Protein AF-A0A250IFT6-F1 (afdb_monomer_lite)

Sequence (1257 aa):
MPAPINGSGNAAAAAAAEAARRAAAEAARKAAEEAARKAAAEAAKRAAEAAQKAAAEAAQKAAEAAQKAAQQAQAAEQAKAAAKQSVDQAKAIDPKKDPAGAKQAMGEAQKATKEAATQKAAAEAAQKAAEQARTQAQQATKEAFKKTNEANAIAKAEGKPEPFPRNEVQQRTGYDPLRADDAKLGNSQAAPTKEMQAKLDADRDYARLAQKPETRQALDKLGVKDGSGLKTLGEQVARSAEGTGVDAATDKRLADAQKTVKPQALSDILQAAGKAAGDAGKPLADPKLADAIAAGKTPREANLAAKADALPPETKANLERVGVKPEEYAAAKPEAQRALDAAGKAAGEGKPADALNQLREAAAHGSRDLAEKGLQTLTEQQPPGLGRDLLSNPDVAKKALDDKGTSEALGKVLSGEPQAKMDGLKALTRDEGLRDTALKAAGKDPSIQQALQKVGLKGEDLEKLGKGAEGVLDAVTQLQPGGDAQKGLASLRDALQANPELAKGDVAKKLLDSAAKALPDMAKQLLSNPQVREQVLAGGAAALDAVGKLANGKALEGLSELAKNEKLRNAVAEVAGKAQDVKAALAKAGLEPKDLLSLKDALPSALDAARKLGEKDFPGALDSMREALQQGGALSEKMIGKFAEQLPESMGLGKSILKDPAVIQELINNDEAFASAKNLFTPGKELEGIGGLLGNESLRNSVLDVVGKDPGVQAKLESVGLTADDLKQAGDAAPHLFEAGRALLGDSPDIQKALDSLGQAADAAPELLAKLGGKIADKMPEPMKQKLAGLGITPEHLKEAGAALPHLVNAAQSFADGKPEEALASIGQALKGSPEIVSTMISKVGEKLPDGLLKDVLTDKDLVKELVTNEDLHGSIGQLLSGTPEGIKEGLRGISANEPAMTAVANSLWKNDGLRKQLEKVGFTSAQDLADAGGALDDVMTLKDALTANPPDVKAAIDAGLNVINDLPDGLKNKIGDKLTEKLKLPPGLSDMVLHGADALKDPEVREHLGAAVDAFSKGNVQDFISELGATGEKLATDHPELATGFLDMMGKLPGSVGRFFSDPELNKGLVESGAISEVFQATQKLASGDIMGALGDLMQGAGKVMGYGENFKIEGPVFGHPSVTLPFGAEGMEMMGRMATQFVEALPESVKTKLQTQIAETVARAGGSAIPGGSIISAIGDGVDLVQELSKDDKDWVSIGLKGAEVALDLAGTIPALGSITGPLRGIVGTIDAIHEIGSMVSDVQSFGNEFAFGT

Organism: NCBI:txid1294270

Foldseek 3Di:
DDDDDDDDPPVVVVVVVVVVVVVVVVVVVVVVVVVVLVVVLVVLVVQLVVLLVQLLVLVVQLVVLVVVLVVLVVVLVVLVVVLVVLVVVLVVDDCVVPVPVNVVSVVVSVVSVVVSVVSVVVSVVSVVVSVVSVVSSVVSVVSSVVSLVVSQVSCVVVVHHRPCPPVVSCVPNVDDPVDPDDADDDDDDDDDDPLSVLQVLLQVLVVVQCPDPQLVVLCVLLVNDGSVSLLVLLLQLLCQQVVVDHPVVNQVSLQVSLVPGQLVSQLSSQCSSLSSNPPSNVLSVPSQLSSVSSNRDRSNQSSLVVQLVPDDPLQCQLLVLQVHRSSLLSPADPQLNVLSSQLSVCSVVLQLLSNLVSLLSSVVRVNVVSSLSSLVSSLVPADPALLNQQCVDPVLVVCSSVDPLSSNLSSLCRVPDLVSVLSSLLSQCCDLVRNLSSLLRLLPGPSSQVLQVQLPHHSVVSNVQRQLNNLLSQLSVQLHVVHPLLSSLLSLLVSCVRPVCCLVDVSSLSSLVSSLVVADDLLVQLVVDSQSSNLLSVVGSQSSVLSSCCSVVVLLSSLLSQLCRLSSQVSSLQSLQVDPVSQVLLVLQLHHSVQSVQLRNLNSLSSQLSVCLVVVVLLSSLVSLLVSLVSPGPCNCSRLCSSLVSDDCVLPLLSQQSNDPQLSVVCSVDPQLVVLSSLSVPPPSVLVSLLSQCQDLSRVVVSLVSLLVDPVSQVQQVVQPHHSVNLVVLRNLNSLCSQLSVQCGDPDRNLLSNVVSLLVSCVRCVVVSVSNLVSSVVSPDPVLQVLLVLLVHDPVNCVQCRNLNSLSSQLSVCLVVLNLLSNLLSLLVCLVPDLPSSLSNLCSSLVSDDPDLLSLQSPPSVNSCVQSVDPQLSCLSNLCSNSDLVSVLSSQLSLLVPLVSLLVSLVSQCVPPVSVVLLVLQQDNDSVSCNQCRSLNSLSVQLSCQLPDVVRVQLSNLVSLLVSLVPGDPVRNVRRLVSNCVRLVDDPLLSCCSNVVSVLCVDVLLSNLSSQLSNCVSVLNLLSNLVSLLSNLLCCLVPPLVVSLVSLCSLLSADFLSVLLSVDSLLSNLLSVLVLSNLQSQLVNCVLQVVNVSSVQSLLVSLVSLQQPDAWDKDADCDPNDRIDTDSGDPRSLVSSLSNVVSNLVLADPVVSVLLVVQLVVVVVVVVVPPDPDDDPPPLSVLVVVLVVLVPDPDHPSVVNLVSVLVNLCSCCVPDVVSVVSNPSSSSVVSNVVSVVVCSVPCPDSSVRSSCRRRVD

Radius of gyration: 51.67 Å; chains: 1; bounding box: 113×123×149 Å

Structure (mmCIF, N/CA/C/O backbone):
data_AF-A0A250IFT6-F1
#
_entry.id   AF-A0A250IFT6-F1
#
loop_
_atom_site.group_PDB
_atom_site.id
_atom_site.type_symbol
_atom_site.label_atom_id
_atom_site.label_alt_id
_atom_site.label_comp_id
_atom_site.label_asym_id
_atom_site.label_entity_id
_atom_site.label_seq_id
_atom_site.pdbx_PDB_ins_code
_atom_site.Cartn_x
_atom_site.Cartn_y
_atom_site.Cartn_z
_atom_site.occupancy
_atom_site.B_iso_or_equiv
_atom_site.auth_seq_id
_atom_site.auth_comp_id
_atom_site.auth_asym_id
_atom_site.auth_atom_id
_atom_site.pdbx_PDB_model_num
ATOM 1 N N . MET A 1 1 ? -57.127 -60.708 -100.854 1.00 28.03 1 MET A N 1
ATOM 2 C CA . MET A 1 1 ? -56.833 -61.347 -99.551 1.00 28.03 1 MET A CA 1
ATOM 3 C C . MET A 1 1 ? -55.890 -60.424 -98.766 1.00 28.03 1 MET A C 1
ATOM 5 O O . MET A 1 1 ? -55.160 -59.696 -99.425 1.00 28.03 1 MET A O 1
ATOM 9 N N . PRO A 1 2 ? -56.028 -60.356 -97.426 1.00 56.06 2 PRO A N 1
ATOM 10 C CA . PRO A 1 2 ? -55.759 -59.199 -96.533 1.00 56.06 2 PRO A CA 1
ATOM 11 C C . PRO A 1 2 ? -54.258 -59.097 -96.145 1.00 56.06 2 PRO A C 1
ATOM 13 O O . PRO A 1 2 ? -53.513 -59.985 -96.537 1.00 56.06 2 PRO A O 1
ATOM 16 N N . ALA A 1 3 ? -53.669 -58.106 -95.453 1.00 39.00 3 ALA A N 1
ATOM 17 C CA . ALA A 1 3 ? -54.005 -57.240 -94.301 1.00 39.00 3 ALA A CA 1
ATOM 18 C C . ALA A 1 3 ? -52.865 -56.162 -94.151 1.00 39.00 3 ALA A C 1
ATOM 20 O O . ALA A 1 3 ? -52.003 -56.116 -95.026 1.00 39.00 3 ALA A O 1
ATOM 21 N N . PRO A 1 4 ? -52.656 -55.458 -93.014 1.00 48.94 4 PRO A N 1
ATOM 22 C CA . PRO A 1 4 ? -53.490 -54.492 -92.294 1.00 48.94 4 PRO A CA 1
ATOM 23 C C . PRO A 1 4 ? -52.790 -53.118 -92.062 1.00 48.94 4 PRO A C 1
ATOM 25 O O . PRO A 1 4 ? -51.637 -52.884 -92.411 1.00 48.94 4 PRO A O 1
ATOM 28 N N . ILE A 1 5 ? -53.554 -52.219 -91.442 1.00 54.72 5 ILE A N 1
ATOM 29 C CA . ILE A 1 5 ? -53.292 -50.837 -91.004 1.00 54.72 5 ILE A CA 1
ATOM 30 C C . ILE A 1 5 ? -52.165 -50.727 -89.953 1.00 54.72 5 ILE A C 1
ATOM 32 O O . ILE A 1 5 ? -52.093 -51.571 -89.068 1.00 54.72 5 ILE A O 1
ATOM 36 N N . ASN A 1 6 ? -51.364 -49.648 -90.012 1.00 37.00 6 ASN A N 1
ATOM 37 C CA . ASN A 1 6 ? -50.815 -48.850 -88.887 1.00 37.00 6 ASN A CA 1
ATOM 38 C C . ASN A 1 6 ? -50.052 -47.647 -89.499 1.00 37.00 6 ASN A C 1
ATOM 40 O O . ASN A 1 6 ? -49.316 -47.817 -90.459 1.00 37.00 6 ASN A O 1
ATOM 44 N N . GLY A 1 7 ? -50.213 -46.381 -89.110 1.00 47.75 7 GLY A N 1
ATOM 45 C CA . GLY A 1 7 ? -50.362 -45.859 -87.754 1.00 47.75 7 GLY A CA 1
ATOM 46 C C . GLY A 1 7 ? -49.037 -45.255 -87.258 1.00 47.75 7 GLY A C 1
ATOM 47 O O . GLY A 1 7 ? -48.550 -45.682 -86.224 1.00 47.75 7 GLY A O 1
ATOM 48 N N . SER A 1 8 ? -48.406 -44.326 -87.997 1.00 41.84 8 SER A N 1
ATOM 49 C CA . SER A 1 8 ? -47.217 -43.582 -87.502 1.00 41.84 8 SER A CA 1
ATOM 50 C C . SER A 1 8 ? -46.852 -42.281 -88.252 1.00 41.84 8 SER A C 1
ATOM 52 O O . SER A 1 8 ? -45.997 -41.529 -87.786 1.00 41.84 8 SER A O 1
ATOM 54 N N . GLY A 1 9 ? -47.501 -41.952 -89.379 1.00 44.03 9 GLY A N 1
ATOM 55 C CA . GLY A 1 9 ? -47.058 -40.857 -90.262 1.00 44.03 9 GLY A CA 1
ATOM 56 C C . GLY A 1 9 ? -47.195 -39.425 -89.717 1.00 44.03 9 GLY A C 1
ATOM 57 O O . GLY A 1 9 ? -46.437 -38.551 -90.129 1.00 44.03 9 GLY A O 1
ATOM 58 N N . ASN A 1 10 ? -48.106 -39.166 -88.770 1.00 51.88 10 ASN A N 1
ATOM 59 C CA . ASN A 1 10 ? -48.382 -37.793 -88.311 1.00 51.88 10 ASN A CA 1
ATOM 60 C C . ASN A 1 10 ? -47.516 -37.310 -87.133 1.00 51.88 10 ASN A C 1
ATOM 62 O O . ASN A 1 10 ? -47.386 -36.103 -86.954 1.00 51.88 10 ASN A O 1
ATOM 66 N N . ALA A 1 11 ? -46.880 -38.201 -86.364 1.00 50.22 11 ALA A N 1
ATOM 67 C CA . ALA A 1 11 ? -45.990 -37.792 -85.268 1.00 50.22 11 ALA A CA 1
ATOM 68 C C . ALA A 1 11 ? -44.580 -37.425 -85.772 1.00 50.22 11 ALA A C 1
ATOM 70 O O . ALA A 1 11 ? -43.989 -36.450 -85.312 1.00 50.22 11 ALA A O 1
ATOM 71 N N . ALA A 1 12 ? -44.067 -38.150 -86.775 1.00 52.34 12 ALA A N 1
ATOM 72 C CA . ALA A 1 12 ? -42.751 -37.885 -87.360 1.00 52.34 12 ALA A CA 1
ATOM 73 C C . ALA A 1 12 ? -42.723 -36.585 -88.186 1.00 52.34 12 ALA A C 1
ATOM 75 O O . ALA A 1 12 ? -41.758 -35.828 -88.108 1.00 52.34 12 ALA A O 1
ATOM 76 N N . ALA A 1 13 ? -43.797 -36.283 -88.926 1.00 54.62 13 ALA A N 1
ATOM 77 C CA . ALA A 1 13 ? -43.908 -35.041 -89.693 1.00 54.62 13 ALA A CA 1
ATOM 78 C C . ALA A 1 13 ? -44.043 -33.801 -88.787 1.00 54.62 13 ALA A C 1
ATOM 80 O O . ALA A 1 13 ? -43.437 -32.767 -89.070 1.00 54.62 13 ALA A O 1
ATOM 81 N N . ALA A 1 14 ? -44.771 -33.910 -87.667 1.00 53.94 14 ALA A N 1
ATOM 82 C CA . ALA A 1 14 ? -44.881 -32.839 -86.677 1.00 53.94 14 ALA A CA 1
ATOM 83 C C . ALA A 1 14 ? -43.554 -32.602 -85.929 1.00 53.94 14 ALA A C 1
ATOM 85 O O . ALA A 1 14 ? -43.125 -31.456 -85.805 1.00 53.94 14 ALA A O 1
ATOM 86 N N . ALA A 1 15 ? -42.852 -33.669 -85.526 1.00 55.81 15 ALA A N 1
ATOM 87 C CA . ALA A 1 15 ? -41.541 -33.569 -84.880 1.00 55.81 15 ALA A CA 1
ATOM 88 C C . ALA A 1 15 ? -40.458 -33.000 -85.819 1.00 55.81 15 ALA A C 1
ATOM 90 O O . ALA A 1 15 ? -39.642 -32.184 -85.395 1.00 55.81 15 ALA A O 1
ATOM 91 N N . ALA A 1 16 ? -40.477 -33.361 -87.108 1.00 58.22 16 ALA A N 1
ATOM 92 C CA . ALA A 1 16 ? -39.565 -32.802 -88.107 1.00 58.22 16 ALA A CA 1
ATOM 93 C C . ALA A 1 16 ? -39.849 -31.315 -88.393 1.00 58.22 16 ALA A C 1
ATOM 95 O O . ALA A 1 16 ? -38.915 -30.524 -88.528 1.00 58.22 16 ALA A O 1
ATOM 96 N N . ALA A 1 17 ? -41.122 -30.909 -88.434 1.00 61.62 17 ALA A N 1
ATOM 97 C CA . ALA A 1 17 ? -41.505 -29.508 -88.606 1.00 61.62 17 ALA A CA 1
ATOM 98 C C . ALA A 1 17 ? -41.154 -28.648 -87.377 1.00 61.62 17 ALA A C 1
ATOM 100 O O . ALA A 1 17 ? -40.733 -27.499 -87.529 1.00 61.62 17 ALA A O 1
ATOM 101 N N . GLU A 1 18 ? -41.275 -29.192 -86.163 1.00 57.34 18 GLU A N 1
ATOM 102 C CA . GLU A 1 18 ? -40.871 -28.506 -84.932 1.00 57.34 18 GLU A CA 1
ATOM 103 C C . GLU A 1 18 ? -39.342 -28.422 -84.795 1.00 57.34 18 GLU A C 1
ATOM 105 O O . GLU A 1 18 ? -38.821 -27.365 -84.438 1.00 57.34 18 GLU A O 1
ATOM 110 N N . ALA A 1 19 ? -38.608 -29.472 -85.179 1.00 60.50 19 ALA A N 1
ATOM 111 C CA . ALA A 1 19 ? -37.147 -29.447 -85.255 1.00 60.50 19 ALA A CA 1
ATOM 112 C C . ALA A 1 19 ? -36.643 -28.428 -86.292 1.00 60.50 19 ALA A C 1
ATOM 114 O O . ALA A 1 19 ? -35.719 -27.669 -86.004 1.00 60.50 19 ALA A O 1
ATOM 115 N N . ALA A 1 20 ? -37.291 -28.331 -87.458 1.00 65.94 20 ALA A N 1
ATOM 116 C CA . ALA A 1 20 ? -36.965 -27.329 -88.473 1.00 65.94 20 ALA A CA 1
ATOM 117 C C . ALA A 1 20 ? -37.281 -25.896 -88.006 1.00 65.94 20 ALA A C 1
ATOM 119 O O . ALA A 1 20 ? -36.499 -24.981 -88.262 1.00 65.94 20 ALA A O 1
ATOM 120 N N . ARG A 1 21 ? -38.383 -25.686 -87.268 1.00 64.75 21 ARG A N 1
ATOM 121 C CA . ARG A 1 21 ? -38.706 -24.381 -86.662 1.00 64.75 21 ARG A CA 1
ATOM 122 C C . ARG A 1 21 ? -37.741 -24.001 -85.543 1.00 64.75 21 ARG A C 1
ATOM 124 O O . ARG A 1 21 ? -37.350 -22.840 -85.479 1.00 64.75 21 ARG A O 1
ATOM 131 N N . ARG A 1 22 ? -37.318 -24.950 -84.700 1.00 62.34 22 ARG A N 1
ATOM 132 C CA . ARG A 1 22 ? -36.288 -24.715 -83.674 1.00 62.34 22 ARG A CA 1
ATOM 133 C C . ARG A 1 22 ? -34.934 -24.413 -84.310 1.00 62.34 22 ARG A C 1
ATOM 135 O O . ARG A 1 22 ? -34.314 -23.438 -83.913 1.00 62.34 22 ARG A O 1
ATOM 142 N N . ALA A 1 23 ? -34.538 -25.140 -85.354 1.00 64.94 23 ALA A N 1
ATOM 143 C CA . ALA A 1 23 ? -33.307 -24.864 -86.096 1.00 64.94 23 ALA A CA 1
ATOM 144 C C . ALA A 1 23 ? -33.337 -23.491 -86.793 1.00 64.94 23 ALA A C 1
ATOM 146 O O . ALA A 1 23 ? -32.352 -22.759 -86.752 1.00 64.94 23 ALA A O 1
ATOM 147 N N . ALA A 1 24 ? -34.474 -23.096 -87.378 1.00 63.91 24 ALA A N 1
ATOM 148 C CA . ALA A 1 24 ? -34.639 -21.779 -87.993 1.00 63.91 24 ALA A CA 1
ATOM 149 C C . ALA A 1 24 ? -34.666 -20.641 -86.955 1.00 63.91 24 ALA A C 1
ATOM 151 O O . ALA A 1 24 ? -34.061 -19.594 -87.179 1.00 63.91 24 ALA A O 1
ATOM 152 N N . ALA A 1 25 ? -35.315 -20.845 -85.803 1.00 60.88 25 ALA A N 1
ATOM 153 C CA . ALA A 1 25 ? -35.317 -19.885 -84.700 1.00 60.88 25 ALA A CA 1
ATOM 154 C C . ALA A 1 25 ? -33.927 -19.748 -84.058 1.00 60.88 25 ALA A C 1
ATOM 156 O O . ALA A 1 25 ? -33.511 -18.644 -83.719 1.00 60.88 25 ALA A O 1
ATOM 157 N N . GLU A 1 26 ? -33.177 -20.844 -83.940 1.00 62.91 26 GLU A N 1
ATOM 158 C CA . GLU A 1 26 ? -31.809 -20.838 -83.424 1.00 62.91 26 GLU A CA 1
ATOM 159 C C . GLU A 1 26 ? -30.833 -20.194 -84.421 1.00 62.91 26 GLU A C 1
ATOM 161 O O . GLU A 1 26 ? -29.962 -19.428 -84.014 1.00 62.91 26 GLU A O 1
ATOM 166 N N . ALA A 1 27 ? -31.021 -20.410 -85.727 1.00 66.88 27 ALA A N 1
ATOM 167 C CA . ALA A 1 27 ? -30.265 -19.722 -86.773 1.00 66.88 27 ALA A CA 1
ATOM 168 C C . ALA A 1 27 ? -30.560 -18.211 -86.800 1.00 66.88 27 ALA A C 1
ATOM 170 O O . ALA A 1 27 ? -29.633 -17.408 -86.892 1.00 66.88 27 ALA A O 1
ATOM 171 N N . ALA A 1 28 ? -31.826 -17.807 -86.646 1.00 64.75 28 ALA A N 1
ATOM 172 C CA . ALA A 1 28 ? -32.208 -16.398 -86.550 1.00 64.75 28 ALA A CA 1
ATOM 173 C C . ALA A 1 28 ? -31.664 -15.738 -85.270 1.00 64.75 28 ALA A C 1
ATOM 175 O O . ALA A 1 28 ? -31.202 -14.599 -85.310 1.00 64.75 28 ALA A O 1
ATOM 176 N N . ARG A 1 29 ? -31.654 -16.464 -84.145 1.00 65.19 29 ARG A N 1
ATOM 177 C CA . ARG A 1 29 ? -31.088 -15.991 -82.875 1.00 65.19 29 ARG A CA 1
ATOM 178 C C . ARG A 1 29 ? -29.567 -15.852 -82.950 1.00 65.19 29 ARG A C 1
ATOM 180 O O . ARG A 1 29 ? -29.054 -14.827 -82.520 1.00 65.19 29 ARG A O 1
ATOM 187 N N . LYS A 1 30 ? -28.868 -16.805 -83.581 1.00 67.88 30 LYS A N 1
ATOM 188 C CA . LYS A 1 30 ? -27.420 -16.720 -83.847 1.00 67.88 30 LYS A CA 1
ATOM 189 C C . LYS A 1 30 ? -27.074 -15.566 -84.789 1.00 67.88 30 LYS A C 1
ATOM 191 O O . LYS A 1 30 ? -26.123 -14.843 -84.519 1.00 67.88 30 LYS A O 1
ATOM 196 N N . ALA A 1 31 ? -27.870 -15.331 -85.833 1.00 66.88 31 ALA A N 1
ATOM 197 C CA . ALA A 1 31 ? -27.674 -14.196 -86.737 1.00 66.88 31 ALA A CA 1
ATOM 198 C C . ALA A 1 31 ? -27.920 -12.838 -86.044 1.00 66.88 31 ALA A C 1
ATOM 200 O O . ALA A 1 31 ? -27.175 -11.885 -86.272 1.00 66.88 31 ALA A O 1
ATOM 201 N N . ALA A 1 32 ? -28.925 -12.750 -85.164 1.00 61.22 32 ALA A N 1
ATOM 202 C CA . ALA A 1 32 ? -29.188 -11.554 -84.362 1.00 61.22 32 ALA A CA 1
ATOM 203 C C . ALA A 1 32 ? -28.097 -11.309 -83.302 1.00 61.22 32 ALA A C 1
ATOM 205 O O . ALA A 1 32 ? -27.674 -10.169 -83.113 1.00 61.22 32 ALA A O 1
ATOM 206 N N . GLU A 1 33 ? -27.590 -12.365 -82.657 1.00 63.22 33 GLU A N 1
ATOM 207 C CA . GLU A 1 33 ? -26.435 -12.284 -81.754 1.00 63.22 33 GLU A CA 1
ATOM 208 C C . GLU A 1 33 ? -25.168 -11.841 -82.487 1.00 63.22 33 GLU A C 1
ATOM 210 O O . GLU A 1 33 ? -24.428 -11.004 -81.977 1.00 63.22 33 GLU A O 1
ATOM 215 N N . GLU A 1 34 ? -24.919 -12.353 -83.693 1.00 69.38 34 GLU A N 1
ATOM 216 C CA . GLU A 1 34 ? -23.748 -11.970 -84.482 1.00 69.38 34 GLU A CA 1
ATOM 217 C C . GLU A 1 34 ? -23.828 -10.504 -84.942 1.00 69.38 34 GLU A C 1
ATOM 219 O O . GLU A 1 34 ? -22.827 -9.785 -84.911 1.00 69.38 34 GLU A O 1
ATOM 224 N N . ALA A 1 35 ? -25.022 -10.024 -85.309 1.00 69.75 35 ALA A N 1
ATOM 225 C CA . ALA A 1 35 ? -25.250 -8.619 -85.641 1.00 69.75 35 ALA A CA 1
ATOM 226 C C . ALA A 1 35 ? -25.079 -7.695 -84.419 1.00 69.75 35 ALA A C 1
ATOM 228 O O . ALA A 1 35 ? -24.438 -6.647 -84.528 1.00 69.75 35 ALA A O 1
ATOM 229 N N . ALA A 1 36 ? -25.583 -8.097 -83.246 1.00 62.56 36 ALA A N 1
ATOM 230 C CA . ALA A 1 36 ? -25.421 -7.348 -81.999 1.00 62.56 36 ALA A CA 1
ATOM 231 C C . ALA A 1 36 ? -23.955 -7.305 -81.529 1.00 62.56 36 ALA A C 1
ATOM 233 O O . ALA A 1 36 ? -23.480 -6.253 -81.098 1.00 62.56 36 ALA A O 1
ATOM 234 N N . ARG A 1 37 ? -23.212 -8.411 -81.677 1.00 66.06 37 ARG A N 1
ATOM 235 C CA . ARG A 1 37 ? -21.774 -8.477 -81.359 1.00 66.06 37 ARG A CA 1
ATOM 236 C C . ARG A 1 37 ? -20.945 -7.558 -82.257 1.00 66.06 37 ARG A C 1
ATOM 238 O O . ARG A 1 37 ? -20.172 -6.754 -81.741 1.00 66.06 37 ARG A O 1
ATOM 245 N N . LYS A 1 38 ? -21.200 -7.556 -83.573 1.00 72.62 38 LYS A N 1
ATOM 246 C CA . LYS A 1 38 ? -20.514 -6.649 -84.515 1.00 72.62 38 LYS A CA 1
ATOM 247 C C . LYS A 1 38 ? -20.790 -5.171 -84.213 1.00 72.62 38 LYS A C 1
ATOM 249 O O . LYS A 1 38 ? -19.865 -4.362 -84.268 1.00 72.62 38 LYS A O 1
ATOM 254 N N . ALA A 1 39 ? -22.026 -4.818 -83.850 1.00 71.88 39 ALA A N 1
ATOM 255 C CA . ALA A 1 39 ? -22.374 -3.451 -83.455 1.00 71.88 39 ALA A CA 1
ATOM 256 C C . ALA A 1 39 ? -21.681 -3.026 -82.144 1.00 71.88 39 ALA A C 1
ATOM 258 O O . ALA A 1 39 ? -21.198 -1.897 -82.039 1.00 71.88 39 ALA A O 1
ATOM 259 N N . ALA A 1 40 ? -21.568 -3.936 -81.171 1.00 65.81 40 ALA A N 1
ATOM 260 C CA . ALA A 1 40 ? -20.858 -3.692 -79.916 1.00 65.81 40 ALA A CA 1
ATOM 261 C C . ALA A 1 40 ? -19.343 -3.502 -80.124 1.00 65.81 40 ALA A C 1
ATOM 263 O O . ALA A 1 40 ? -18.750 -2.603 -79.525 1.00 65.81 40 ALA A O 1
ATOM 264 N N . ALA A 1 41 ? -18.725 -4.282 -81.017 1.00 71.00 41 ALA A N 1
ATOM 265 C CA . ALA A 1 41 ? -17.311 -4.144 -81.360 1.00 71.00 41 ALA A CA 1
ATOM 266 C C . ALA A 1 41 ? -16.994 -2.790 -82.024 1.00 71.00 41 ALA A C 1
ATOM 268 O O . ALA A 1 41 ? -16.004 -2.140 -81.679 1.00 71.00 41 ALA A O 1
ATOM 269 N N . GLU A 1 42 ? -17.847 -2.318 -82.938 1.00 77.50 42 GLU A N 1
ATOM 270 C CA . GLU A 1 42 ? -17.654 -1.014 -83.583 1.00 77.50 42 GLU A CA 1
ATOM 271 C C . GLU A 1 42 ? -17.889 0.158 -82.612 1.00 77.50 42 GLU A C 1
ATOM 273 O O . GLU A 1 42 ? -17.142 1.142 -82.627 1.00 77.50 42 GLU A O 1
ATOM 278 N N . ALA A 1 43 ? -18.871 0.039 -81.713 1.00 73.31 43 ALA A N 1
ATOM 279 C CA . ALA A 1 43 ? -19.118 1.026 -80.664 1.00 73.31 43 ALA A CA 1
ATOM 280 C C . ALA A 1 43 ? -17.943 1.126 -79.674 1.00 73.31 43 ALA A C 1
ATOM 282 O O . ALA A 1 43 ? -17.499 2.234 -79.361 1.00 73.31 43 ALA A O 1
ATOM 283 N N . ALA A 1 44 ? -17.384 -0.012 -79.244 1.00 72.62 44 ALA A N 1
ATOM 284 C CA . ALA A 1 44 ? -16.209 -0.056 -78.374 1.00 72.62 44 ALA A CA 1
ATOM 285 C C . ALA A 1 44 ? -14.981 0.588 -79.039 1.00 72.62 44 ALA A C 1
ATOM 287 O O . ALA A 1 44 ? -14.255 1.352 -78.400 1.00 72.62 44 ALA A O 1
ATOM 288 N N . LYS A 1 45 ? -14.791 0.367 -80.347 1.00 79.56 45 LYS A N 1
ATOM 289 C CA . LYS A 1 45 ? -13.714 1.005 -81.115 1.00 79.56 45 LYS A CA 1
ATOM 290 C C . LYS A 1 45 ? -13.847 2.533 -81.150 1.00 79.56 45 LYS A C 1
ATOM 292 O O . LYS A 1 45 ? -12.879 3.235 -80.861 1.00 79.56 45 LYS A O 1
ATOM 297 N N . ARG A 1 46 ? -15.039 3.063 -81.450 1.00 79.69 46 ARG A N 1
ATOM 298 C CA . ARG A 1 46 ? -15.277 4.522 -81.470 1.00 79.69 46 ARG A CA 1
ATOM 299 C C . ARG A 1 46 ? -15.130 5.151 -80.082 1.00 79.69 46 ARG A C 1
ATOM 301 O O . ARG A 1 46 ? -14.613 6.260 -79.962 1.00 79.69 46 ARG A O 1
ATOM 308 N N . ALA A 1 47 ? -15.542 4.439 -79.033 1.00 71.69 47 ALA A N 1
ATOM 309 C CA . ALA A 1 47 ? -15.373 4.883 -77.652 1.00 71.69 47 ALA A CA 1
ATOM 310 C C . ALA A 1 47 ? -13.891 4.951 -77.237 1.00 71.69 47 ALA A C 1
ATOM 312 O O . ALA A 1 47 ? -13.496 5.883 -76.534 1.00 71.69 47 ALA A O 1
ATOM 313 N N . ALA A 1 48 ? -13.066 4.009 -77.703 1.00 72.69 48 ALA A N 1
ATOM 314 C CA . ALA A 1 48 ? -11.622 4.018 -77.485 1.00 72.69 48 ALA A CA 1
ATOM 315 C C . ALA A 1 48 ? -10.926 5.191 -78.206 1.00 72.69 48 ALA A C 1
ATOM 317 O O . ALA A 1 48 ? -10.124 5.892 -77.591 1.00 72.69 48 ALA A O 1
ATOM 318 N N . GLU A 1 49 ? -11.275 5.466 -79.468 1.00 78.94 49 GLU A N 1
ATOM 319 C CA . GLU A 1 49 ? -10.738 6.610 -80.231 1.00 78.94 49 GLU A CA 1
ATOM 320 C C . GLU A 1 49 ? -11.109 7.960 -79.598 1.00 78.94 49 GLU A C 1
ATOM 322 O O . GLU A 1 49 ? -10.259 8.844 -79.464 1.00 78.94 49 GLU A O 1
ATOM 327 N N . ALA A 1 50 ? -12.359 8.116 -79.152 1.00 76.44 50 ALA A N 1
ATOM 328 C CA . ALA A 1 50 ? -12.805 9.326 -78.464 1.00 76.44 50 ALA A CA 1
ATOM 329 C C . ALA A 1 50 ? -12.055 9.546 -77.138 1.00 76.44 50 ALA A C 1
ATOM 331 O O . ALA A 1 50 ? -11.646 10.669 -76.838 1.00 76.44 50 ALA A O 1
ATOM 332 N N . ALA A 1 51 ? -11.821 8.476 -76.373 1.00 71.38 51 ALA A N 1
ATOM 333 C CA . ALA A 1 51 ? -11.082 8.546 -75.117 1.00 71.38 51 ALA A CA 1
ATOM 334 C C . ALA A 1 51 ? -9.590 8.857 -75.327 1.00 71.38 51 ALA A C 1
ATOM 336 O O . ALA A 1 51 ? -9.032 9.668 -74.591 1.00 71.38 51 ALA A O 1
ATOM 337 N N . GLN A 1 52 ? -8.953 8.303 -76.367 1.00 71.81 52 GLN A N 1
ATOM 338 C CA . GLN A 1 52 ? -7.578 8.670 -76.735 1.00 71.81 52 GLN A CA 1
ATOM 339 C C . GLN A 1 52 ? -7.455 10.153 -77.112 1.00 71.81 52 GLN A C 1
ATOM 341 O O . GLN A 1 52 ? -6.507 10.816 -76.691 1.00 71.81 52 GLN A O 1
ATOM 346 N N . LYS A 1 53 ? -8.425 10.696 -77.860 1.00 79.62 53 LYS A N 1
ATOM 347 C CA . LYS A 1 53 ? -8.444 12.122 -78.214 1.00 79.62 53 LYS A CA 1
ATOM 348 C C . LYS A 1 53 ? -8.599 13.014 -76.976 1.00 79.62 53 LYS A C 1
ATOM 350 O O . LYS A 1 53 ? -7.859 13.984 -76.833 1.00 79.62 53 LYS A O 1
ATOM 355 N N . ALA A 1 54 ? -9.497 12.654 -76.059 1.00 71.56 54 ALA A N 1
ATOM 356 C CA . ALA A 1 54 ? -9.683 13.377 -74.801 1.00 71.56 54 ALA A CA 1
ATOM 357 C C . ALA A 1 54 ? -8.426 13.341 -73.910 1.00 71.56 54 ALA A C 1
ATOM 359 O O . ALA A 1 54 ? -8.061 14.357 -73.319 1.00 71.56 54 ALA A O 1
ATOM 360 N N . ALA A 1 55 ? -7.725 12.203 -73.858 1.00 69.50 55 ALA A N 1
ATOM 361 C CA . ALA A 1 55 ? -6.463 12.074 -73.131 1.00 69.50 55 ALA A CA 1
ATOM 362 C C . ALA A 1 55 ? -5.357 12.970 -73.712 1.00 69.50 55 ALA A C 1
ATOM 364 O O . ALA A 1 55 ? -4.653 13.639 -72.957 1.00 69.50 55 ALA A O 1
ATOM 365 N N . ALA A 1 56 ? -5.240 13.041 -75.042 1.00 70.69 56 ALA A N 1
ATOM 366 C CA . ALA A 1 56 ? -4.272 13.911 -75.709 1.00 70.69 56 ALA A CA 1
ATOM 367 C C . ALA A 1 56 ? -4.554 15.405 -75.450 1.00 70.69 56 ALA A C 1
ATOM 369 O O . ALA A 1 56 ? -3.638 16.160 -75.123 1.00 70.69 56 ALA A O 1
ATOM 370 N N . GLU A 1 57 ? -5.820 15.828 -75.522 1.00 76.00 57 GLU A N 1
ATOM 371 C CA . GLU A 1 57 ? -6.221 17.210 -75.218 1.00 76.00 57 GLU A CA 1
ATOM 372 C C . GLU A 1 57 ? -5.986 17.571 -73.739 1.00 76.00 57 GLU A C 1
ATOM 374 O O . GLU A 1 57 ? -5.537 18.678 -73.428 1.00 76.00 57 GLU A O 1
ATOM 379 N N . ALA A 1 58 ? -6.239 16.639 -72.813 1.00 68.62 58 ALA A N 1
ATOM 380 C CA . ALA A 1 58 ? -5.968 16.834 -71.390 1.00 68.62 58 ALA A CA 1
ATOM 381 C C . ALA A 1 58 ? -4.459 16.927 -71.097 1.00 68.62 58 ALA A C 1
ATOM 383 O O . ALA A 1 58 ? -4.034 17.787 -70.323 1.00 68.62 58 ALA A O 1
ATOM 384 N N . ALA A 1 59 ? -3.637 16.107 -71.758 1.00 66.62 59 ALA A N 1
ATOM 385 C CA . ALA A 1 59 ? -2.181 16.165 -71.644 1.00 66.62 59 ALA A CA 1
ATOM 386 C C . ALA A 1 59 ? -1.609 17.492 -72.172 1.00 66.62 59 ALA A C 1
ATOM 388 O O . ALA A 1 59 ? -0.735 18.081 -71.534 1.00 66.62 59 ALA A O 1
ATOM 389 N N . GLN A 1 60 ? -2.143 18.011 -73.284 1.00 75.94 60 GLN A N 1
ATOM 390 C CA . GLN A 1 60 ? -1.736 19.313 -73.816 1.00 75.94 60 GLN A CA 1
ATOM 391 C C . GLN A 1 60 ? -2.065 20.453 -72.837 1.00 75.94 60 GLN A C 1
ATOM 393 O O . GLN A 1 60 ? -1.202 21.282 -72.544 1.00 75.94 60 GLN A O 1
ATOM 398 N N . LYS A 1 61 ? -3.269 20.453 -72.249 1.00 74.25 61 LYS A N 1
ATOM 399 C CA . LYS A 1 61 ? -3.656 21.435 -71.219 1.00 74.25 61 LYS A CA 1
ATOM 400 C C . LYS A 1 61 ? -2.778 21.354 -69.968 1.00 74.25 61 LYS A C 1
ATOM 402 O O . LYS A 1 61 ? -2.440 22.387 -69.393 1.00 74.25 61 LYS A O 1
ATOM 407 N N . ALA A 1 62 ? -2.379 20.149 -69.557 1.00 68.38 62 ALA A N 1
ATOM 408 C CA . ALA A 1 62 ? -1.464 19.958 -68.435 1.00 68.38 62 ALA A CA 1
ATOM 409 C C . ALA A 1 62 ? -0.066 20.529 -68.722 1.00 68.38 62 ALA A C 1
ATOM 411 O O . ALA A 1 62 ? 0.514 21.192 -67.860 1.00 68.38 62 ALA A O 1
ATOM 412 N N . ALA A 1 63 ? 0.451 20.339 -69.939 1.00 67.81 63 ALA A N 1
ATOM 413 C CA . ALA A 1 63 ? 1.736 20.897 -70.353 1.00 67.81 63 ALA A CA 1
ATOM 414 C C . ALA A 1 63 ? 1.714 22.438 -70.394 1.00 67.81 63 ALA A C 1
ATOM 416 O O . ALA A 1 63 ? 2.632 23.084 -69.884 1.00 67.81 63 ALA A O 1
ATOM 417 N N . GLU A 1 64 ? 0.648 23.037 -70.930 1.00 76.81 64 GLU A N 1
ATOM 418 C CA . GLU A 1 64 ? 0.466 24.496 -70.959 1.00 76.81 64 GLU A CA 1
ATOM 419 C C . GLU A 1 64 ? 0.345 25.089 -69.542 1.00 76.81 64 GLU A C 1
ATOM 421 O O . GLU A 1 64 ? 0.970 26.107 -69.228 1.00 76.81 64 GLU A O 1
ATOM 426 N N . ALA A 1 65 ? -0.398 24.426 -68.648 1.00 71.75 65 ALA A N 1
ATOM 427 C CA . ALA A 1 65 ? -0.522 24.840 -67.252 1.00 71.75 65 ALA A CA 1
ATOM 428 C C . ALA A 1 65 ? 0.818 24.746 -66.498 1.00 71.75 65 ALA A C 1
ATOM 430 O O . ALA A 1 65 ? 1.162 25.659 -65.743 1.00 71.75 65 ALA A O 1
ATOM 431 N N . ALA A 1 66 ? 1.612 23.701 -66.751 1.00 67.38 66 ALA A N 1
ATOM 432 C CA . ALA A 1 66 ? 2.942 23.538 -66.165 1.00 67.38 66 ALA A CA 1
ATOM 433 C C . ALA A 1 66 ? 3.931 24.618 -66.638 1.00 67.38 66 ALA A C 1
ATOM 435 O O . ALA A 1 66 ? 4.675 25.171 -65.825 1.00 67.38 66 ALA A O 1
ATOM 436 N N . GLN A 1 67 ? 3.907 24.987 -67.924 1.00 76.88 67 GLN A N 1
ATOM 437 C CA . GLN A 1 67 ? 4.725 26.094 -68.436 1.00 76.88 67 GLN A CA 1
ATOM 438 C C . GLN A 1 67 ? 4.342 27.431 -67.792 1.00 76.88 67 GLN A C 1
ATOM 440 O O . GLN A 1 67 ? 5.217 28.198 -67.385 1.00 76.88 67 GLN A O 1
ATOM 445 N N . LYS A 1 68 ? 3.039 27.695 -67.636 1.00 79.19 68 LYS A N 1
ATOM 446 C CA . LYS A 1 68 ? 2.548 28.908 -66.972 1.00 79.19 68 LYS A CA 1
ATOM 447 C C . LYS A 1 68 ? 2.954 28.959 -65.494 1.00 79.19 68 LYS A C 1
ATOM 449 O O . LYS A 1 68 ? 3.357 30.017 -65.015 1.00 79.19 68 LYS A O 1
ATOM 454 N N . ALA A 1 69 ? 2.907 27.828 -64.789 1.00 74.44 69 ALA A N 1
ATOM 455 C CA . ALA A 1 69 ? 3.369 27.725 -63.405 1.00 74.44 69 ALA A CA 1
ATOM 456 C C . ALA A 1 69 ? 4.875 28.007 -63.278 1.00 74.44 69 ALA A C 1
ATOM 458 O O . ALA A 1 69 ? 5.283 28.781 -62.413 1.00 74.44 69 ALA A O 1
ATOM 459 N N . ALA A 1 70 ? 5.695 27.463 -64.183 1.00 70.12 70 ALA A N 1
ATOM 460 C CA . ALA A 1 70 ? 7.136 27.711 -64.199 1.00 70.12 70 ALA A CA 1
ATOM 461 C C . ALA A 1 70 ? 7.475 29.195 -64.443 1.00 70.12 70 ALA A C 1
ATOM 463 O O . ALA A 1 70 ? 8.331 29.754 -63.757 1.00 70.12 70 ALA A O 1
ATOM 464 N N . GLN A 1 71 ? 6.768 29.858 -65.365 1.00 81.19 71 GLN A N 1
ATOM 465 C CA . GLN A 1 71 ? 6.947 31.292 -65.627 1.00 81.19 71 GLN A CA 1
ATOM 466 C C . GLN A 1 71 ? 6.560 32.157 -64.417 1.00 81.19 71 GLN A C 1
ATOM 468 O O . GLN A 1 71 ? 7.270 33.105 -64.081 1.00 81.19 71 GLN A O 1
ATOM 473 N N . GLN A 1 72 ? 5.463 31.826 -63.728 1.00 80.94 72 GLN A N 1
ATOM 474 C CA . GLN A 1 72 ? 5.032 32.579 -62.546 1.00 80.94 72 GLN A CA 1
ATOM 475 C C . GLN A 1 72 ? 5.932 32.342 -61.328 1.00 80.94 72 GLN A C 1
ATOM 477 O O . GLN A 1 72 ? 6.169 33.277 -60.565 1.00 80.94 72 GLN A O 1
ATOM 482 N N . ALA A 1 73 ? 6.497 31.142 -61.175 1.00 73.75 73 ALA A N 1
ATOM 483 C CA . ALA A 1 73 ? 7.489 30.856 -60.142 1.00 73.75 73 ALA A CA 1
ATOM 484 C C . ALA A 1 73 ? 8.775 31.679 -60.335 1.00 73.75 73 ALA A C 1
ATOM 486 O O . ALA A 1 73 ? 9.272 32.273 -59.378 1.00 73.75 73 ALA A O 1
ATOM 487 N N . GLN A 1 74 ? 9.267 31.792 -61.576 1.00 79.25 74 GLN A N 1
ATOM 488 C CA . GLN A 1 74 ? 10.425 32.635 -61.891 1.00 79.25 74 GLN A CA 1
ATOM 489 C C . GLN A 1 74 ? 10.152 34.121 -61.622 1.00 79.25 74 GLN A C 1
ATOM 491 O O . GLN A 1 74 ? 10.999 34.803 -61.046 1.00 79.25 74 GLN A O 1
ATOM 496 N N . ALA A 1 75 ? 8.964 34.619 -61.979 1.00 79.50 75 ALA A N 1
ATOM 497 C CA . ALA A 1 75 ? 8.568 35.994 -61.675 1.00 79.50 75 ALA A CA 1
ATOM 498 C C . ALA A 1 75 ? 8.540 36.248 -60.154 1.00 79.50 75 ALA A C 1
ATOM 500 O O . ALA A 1 75 ? 9.153 37.201 -59.671 1.00 79.50 75 ALA A O 1
ATOM 501 N N . ALA A 1 76 ? 7.932 35.341 -59.379 1.00 80.56 76 ALA A N 1
ATOM 502 C CA . ALA A 1 76 ? 7.876 35.442 -57.922 1.00 80.56 76 ALA A CA 1
ATOM 503 C C . ALA A 1 76 ? 9.269 35.455 -57.268 1.00 80.56 76 ALA A C 1
ATOM 505 O O . ALA A 1 76 ? 9.500 36.199 -56.311 1.00 80.56 76 ALA A O 1
ATOM 506 N N . GLU A 1 77 ? 10.209 34.665 -57.788 1.00 78.25 77 GLU A N 1
ATOM 507 C CA . GLU A 1 77 ? 11.588 34.633 -57.301 1.00 78.25 77 GLU A CA 1
ATOM 508 C C . GLU A 1 77 ? 12.330 35.947 -57.595 1.00 78.25 77 GLU A C 1
ATOM 510 O O . GLU A 1 77 ? 12.988 36.500 -56.709 1.00 78.25 77 GLU A O 1
ATOM 515 N N . GLN A 1 78 ? 12.144 36.512 -58.793 1.00 84.12 78 GLN A N 1
ATOM 516 C CA . GLN A 1 78 ? 12.700 37.816 -59.163 1.00 84.12 78 GLN A CA 1
ATOM 517 C C . GLN A 1 78 ? 12.116 38.955 -58.315 1.00 84.12 78 GLN A C 1
ATOM 519 O O . GLN A 1 78 ? 12.867 39.786 -57.800 1.00 84.12 78 GLN A O 1
ATOM 524 N N . ALA A 1 79 ? 10.800 38.969 -58.088 1.00 83.12 79 ALA A N 1
ATOM 525 C CA . ALA A 1 79 ? 10.153 39.971 -57.241 1.00 83.12 79 ALA A CA 1
ATOM 526 C C . ALA A 1 79 ? 10.602 39.865 -55.776 1.00 83.12 79 ALA A C 1
ATOM 528 O O . ALA A 1 79 ? 10.809 40.880 -55.110 1.00 83.12 79 ALA A O 1
ATOM 529 N N . LYS A 1 80 ? 10.829 38.645 -55.272 1.00 83.75 80 LYS A N 1
ATOM 530 C CA . LYS A 1 80 ? 11.375 38.416 -53.927 1.00 83.75 80 LYS A CA 1
ATOM 531 C C . LYS A 1 80 ? 12.813 38.924 -53.797 1.00 83.75 80 LYS A C 1
ATOM 533 O O . LYS A 1 80 ? 13.151 39.526 -52.776 1.00 83.75 80 LYS A O 1
ATOM 538 N N . ALA A 1 81 ? 13.651 38.703 -54.811 1.00 82.12 81 ALA A N 1
ATOM 539 C CA . ALA A 1 81 ? 15.014 39.228 -54.837 1.00 82.12 81 ALA A CA 1
ATOM 540 C C . ALA A 1 81 ? 15.026 40.768 -54.853 1.00 82.12 81 ALA A C 1
ATOM 542 O O . ALA A 1 81 ? 15.749 41.377 -54.063 1.00 82.12 81 ALA A O 1
ATOM 543 N N . ALA A 1 82 ? 14.167 41.389 -55.668 1.00 82.44 82 ALA A N 1
ATOM 544 C CA . ALA A 1 82 ? 14.011 42.842 -55.727 1.00 82.44 82 ALA A CA 1
ATOM 545 C C . ALA A 1 82 ? 13.511 43.428 -54.394 1.00 82.44 82 ALA A C 1
ATOM 547 O O . ALA A 1 82 ? 14.088 44.386 -53.886 1.00 82.44 82 ALA A O 1
ATOM 548 N N . ALA A 1 83 ? 12.506 42.807 -53.766 1.00 84.81 83 ALA A N 1
ATOM 549 C CA . ALA A 1 83 ? 12.003 43.229 -52.458 1.00 84.81 83 ALA A CA 1
ATOM 550 C C . ALA A 1 83 ? 13.087 43.180 -51.375 1.00 84.81 83 ALA A C 1
ATOM 552 O O . ALA A 1 83 ? 13.217 44.113 -50.583 1.00 84.81 83 ALA A O 1
ATOM 553 N N . LYS A 1 84 ? 13.902 42.118 -51.363 1.00 84.38 84 LYS A N 1
ATOM 554 C CA . LYS A 1 84 ? 15.025 41.993 -50.429 1.00 84.38 84 LYS A CA 1
ATOM 555 C C . LYS A 1 84 ? 16.040 43.120 -50.629 1.00 84.38 84 LYS A C 1
ATOM 557 O O . LYS A 1 84 ? 16.425 43.758 -49.655 1.00 84.38 84 LYS A O 1
ATOM 562 N N . GLN A 1 85 ? 16.404 43.416 -51.876 1.00 85.31 85 GLN A N 1
ATOM 563 C CA . GLN A 1 85 ? 17.312 44.521 -52.186 1.00 85.31 85 GLN A CA 1
ATOM 564 C C . GLN A 1 85 ? 16.755 45.879 -51.739 1.00 85.31 85 GLN A C 1
ATOM 566 O O . GLN A 1 85 ? 17.485 46.649 -51.120 1.00 85.31 85 GLN A O 1
ATOM 571 N N . SER A 1 86 ? 15.472 46.166 -51.978 1.00 82.69 86 SER A N 1
ATOM 572 C CA . SER A 1 86 ? 14.849 47.424 -51.537 1.00 82.69 86 SER A CA 1
ATOM 573 C C . SER A 1 86 ? 14.779 47.546 -50.009 1.00 82.69 86 SER A C 1
ATOM 575 O O . SER A 1 86 ? 14.996 48.627 -49.467 1.00 82.69 86 SER A O 1
ATOM 577 N N . VAL A 1 87 ? 14.528 46.445 -49.290 1.00 80.62 87 VAL A N 1
ATOM 578 C CA . VAL A 1 87 ? 14.538 46.420 -47.815 1.00 80.62 87 VAL A CA 1
ATOM 579 C C . VAL A 1 87 ? 15.943 46.651 -47.260 1.00 80.62 87 VAL A C 1
ATOM 581 O O . VAL A 1 87 ? 16.103 47.410 -46.302 1.00 80.62 87 VAL A O 1
ATOM 584 N N . ASP A 1 88 ? 16.960 46.026 -47.852 1.00 82.56 88 ASP A N 1
ATOM 585 C CA . ASP A 1 88 ? 18.349 46.194 -47.422 1.00 82.56 88 ASP A CA 1
ATOM 586 C C . ASP A 1 88 ? 18.845 47.628 -47.694 1.00 82.56 88 ASP A C 1
ATOM 588 O O . ASP A 1 88 ? 19.510 48.220 -46.844 1.00 82.56 88 ASP A O 1
ATOM 592 N N . GLN A 1 89 ? 18.432 48.238 -48.812 1.00 80.25 89 GLN A N 1
ATOM 593 C CA . GLN A 1 89 ? 18.695 49.653 -49.106 1.00 80.25 89 GLN A CA 1
ATOM 594 C C . GLN A 1 89 ? 17.992 50.597 -48.121 1.00 80.25 89 GLN A C 1
ATOM 596 O O . GLN A 1 89 ? 18.616 51.535 -47.631 1.00 80.25 89 GLN A O 1
ATOM 601 N N . ALA A 1 90 ? 16.733 50.329 -47.758 1.00 77.81 90 ALA A N 1
ATOM 602 C CA . ALA A 1 90 ? 16.013 51.132 -46.768 1.00 77.81 90 ALA A CA 1
ATOM 603 C C . ALA A 1 90 ? 16.654 51.064 -45.370 1.00 77.81 90 ALA A C 1
ATOM 605 O O . ALA A 1 90 ? 16.660 52.057 -44.647 1.00 77.81 90 ALA A O 1
ATOM 606 N N . LYS A 1 91 ? 17.229 49.913 -44.994 1.00 77.50 91 LYS A N 1
ATOM 607 C CA . LYS A 1 91 ? 17.951 49.737 -43.720 1.00 77.50 91 LYS A CA 1
ATOM 608 C C . LYS A 1 91 ? 19.308 50.440 -43.682 1.00 77.50 91 LYS A C 1
ATOM 610 O O . LYS A 1 91 ? 19.794 50.736 -42.594 1.00 77.50 91 LYS A O 1
ATOM 615 N N . ALA A 1 92 ? 19.923 50.681 -44.837 1.00 80.12 92 ALA A N 1
ATOM 616 C CA . ALA A 1 92 ? 21.222 51.340 -44.932 1.00 80.12 92 ALA A CA 1
ATOM 617 C C . ALA A 1 92 ? 21.146 52.871 -44.757 1.00 80.12 92 ALA A C 1
ATOM 619 O O . ALA A 1 92 ? 22.176 53.505 -44.524 1.00 80.12 92 ALA A O 1
ATOM 620 N N . ILE A 1 93 ? 19.952 53.473 -44.851 1.00 80.19 93 ILE A N 1
ATOM 621 C CA . ILE A 1 93 ? 19.747 54.914 -44.649 1.00 80.19 93 ILE A CA 1
ATOM 622 C C . ILE A 1 93 ? 19.480 55.186 -43.166 1.00 80.19 93 ILE A C 1
ATOM 624 O O . ILE A 1 93 ? 18.518 54.677 -42.597 1.00 80.19 93 ILE A O 1
ATOM 628 N N . ASP A 1 94 ? 20.314 56.021 -42.540 1.00 73.94 94 ASP A N 1
ATOM 629 C CA . ASP A 1 94 ? 20.136 56.430 -41.144 1.00 73.94 94 ASP A CA 1
ATOM 630 C C . ASP A 1 94 ? 19.003 57.476 -41.028 1.00 73.94 94 ASP A C 1
ATOM 632 O O . ASP A 1 94 ? 19.172 58.622 -41.471 1.00 73.94 94 ASP A O 1
ATOM 636 N N . PRO A 1 95 ? 17.860 57.136 -40.401 1.00 66.50 95 PRO A N 1
ATOM 637 C CA . PRO A 1 95 ? 16.689 58.009 -40.344 1.00 66.50 95 PRO A CA 1
ATOM 638 C C . PRO A 1 95 ? 16.917 59.289 -39.530 1.00 66.50 95 PRO A C 1
ATOM 640 O O . PRO A 1 95 ? 16.123 60.221 -39.635 1.00 66.50 95 PRO A O 1
ATOM 643 N N . LYS A 1 96 ? 17.991 59.368 -38.729 1.00 72.88 96 LYS A N 1
ATOM 644 C CA . LYS A 1 96 ? 18.356 60.593 -37.999 1.00 72.88 96 LYS A CA 1
ATOM 645 C C . LYS A 1 96 ? 19.131 61.591 -38.861 1.00 72.88 96 LYS A C 1
ATOM 647 O O . LYS A 1 96 ? 19.148 62.773 -38.526 1.00 72.88 96 LYS A O 1
ATOM 652 N N . LYS A 1 97 ? 19.776 61.129 -39.938 1.00 75.31 97 LYS A N 1
ATOM 653 C CA . LYS A 1 97 ? 20.562 61.966 -40.860 1.00 75.31 97 LYS A CA 1
ATOM 654 C C . LYS A 1 97 ? 19.785 62.361 -42.114 1.00 75.31 97 LYS A C 1
ATOM 656 O O . LYS A 1 97 ? 19.962 63.481 -42.578 1.00 75.31 97 LYS A O 1
ATOM 661 N N . ASP A 1 98 ? 18.920 61.483 -42.626 1.00 76.06 98 ASP A N 1
ATOM 662 C CA . ASP A 1 98 ? 18.031 61.775 -43.759 1.00 76.06 98 ASP A CA 1
ATOM 663 C C . ASP A 1 98 ? 16.637 61.141 -43.558 1.00 76.06 98 ASP A C 1
ATOM 665 O O . ASP A 1 98 ? 16.343 60.050 -44.062 1.00 76.06 98 ASP A O 1
ATOM 669 N N . PRO A 1 99 ? 15.755 61.804 -42.789 1.00 73.69 99 PRO A N 1
ATOM 670 C CA . PRO A 1 99 ? 14.426 61.279 -42.482 1.00 73.69 99 PRO A CA 1
ATOM 671 C C . PRO A 1 99 ? 13.493 61.236 -43.702 1.00 73.69 99 PRO A C 1
ATOM 673 O O . PRO A 1 99 ? 12.575 60.412 -43.736 1.00 73.69 99 PRO A O 1
ATOM 676 N N . ALA A 1 100 ? 13.706 62.094 -44.706 1.00 78.38 100 ALA A N 1
ATOM 677 C CA . ALA A 1 100 ? 12.901 62.101 -45.926 1.00 78.38 100 ALA A CA 1
ATOM 678 C C . ALA A 1 100 ? 13.284 60.924 -46.839 1.00 78.38 100 ALA A C 1
ATOM 680 O O . ALA A 1 100 ? 12.400 60.176 -47.267 1.00 78.38 100 ALA A O 1
ATOM 681 N N . GLY A 1 101 ? 14.587 60.701 -47.046 1.00 77.56 101 GLY A N 1
ATOM 682 C CA . GLY A 1 101 ? 15.112 59.568 -47.810 1.00 77.56 101 GLY A CA 1
ATOM 683 C C . GLY A 1 101 ? 14.785 58.218 -47.169 1.00 77.56 101 GLY A C 1
ATOM 684 O O . GLY A 1 101 ? 14.335 57.304 -47.859 1.00 77.56 101 GLY A O 1
ATOM 685 N N . ALA A 1 102 ? 14.891 58.106 -45.839 1.00 76.94 102 ALA A N 1
ATOM 686 C CA . ALA A 1 102 ? 14.524 56.882 -45.123 1.00 76.94 102 ALA A CA 1
ATOM 687 C C . ALA A 1 102 ? 13.029 56.548 -45.272 1.00 76.94 102 ALA A C 1
ATOM 689 O O . ALA A 1 102 ? 12.668 55.394 -45.504 1.00 76.94 102 ALA A O 1
ATOM 690 N N . LYS A 1 103 ? 12.143 57.552 -45.198 1.00 81.12 103 LYS A N 1
ATOM 691 C CA . LYS A 1 103 ? 10.695 57.345 -45.360 1.00 81.12 103 LYS A CA 1
ATOM 692 C C . LYS A 1 103 ? 10.327 56.946 -46.791 1.00 81.12 103 LYS A C 1
ATOM 694 O O . LYS A 1 103 ? 9.464 56.088 -46.973 1.00 81.12 103 LYS A O 1
ATOM 699 N N . GLN A 1 104 ? 10.988 57.526 -47.792 1.00 83.31 104 GLN A N 1
ATOM 700 C CA . GLN A 1 104 ? 10.776 57.172 -49.195 1.00 83.31 104 GLN A CA 1
ATOM 701 C C . GLN A 1 104 ? 11.281 55.754 -49.505 1.00 83.31 104 GLN A C 1
ATOM 703 O O . GLN A 1 104 ? 10.517 54.942 -50.027 1.00 83.31 104 GLN A O 1
ATOM 708 N N . ALA A 1 105 ? 12.504 55.412 -49.090 1.00 79.56 105 ALA A N 1
ATOM 709 C CA . ALA A 1 105 ? 13.078 54.083 -49.297 1.00 79.56 105 ALA A CA 1
ATOM 710 C C . ALA A 1 105 ? 12.288 52.985 -48.566 1.00 79.56 105 ALA A C 1
ATOM 712 O O . ALA A 1 105 ? 12.077 51.898 -49.104 1.00 79.56 105 ALA A O 1
ATOM 713 N N . MET A 1 106 ? 11.777 53.267 -47.362 1.00 79.88 106 MET A N 1
ATOM 714 C CA . MET A 1 106 ? 10.923 52.325 -46.636 1.00 79.88 106 MET A CA 1
ATOM 715 C C . MET A 1 106 ? 9.558 52.138 -47.326 1.00 79.88 106 MET A C 1
ATOM 717 O O . MET A 1 106 ? 9.038 51.022 -47.353 1.00 79.88 106 MET A O 1
ATOM 721 N N . GLY A 1 107 ? 9.003 53.190 -47.940 1.00 84.69 107 GLY A N 1
ATOM 722 C CA . GLY A 1 107 ? 7.793 53.103 -48.766 1.00 84.69 107 GLY A CA 1
ATOM 723 C C . GLY A 1 107 ? 7.992 52.269 -50.038 1.00 84.69 107 GLY A C 1
ATOM 724 O O . GLY A 1 107 ? 7.149 51.435 -50.374 1.00 84.69 107 GLY A O 1
ATOM 725 N N . GLU A 1 108 ? 9.133 52.425 -50.711 1.00 83.00 108 GLU A N 1
ATOM 726 C CA . GLU A 1 108 ? 9.512 51.620 -51.880 1.00 83.00 108 GLU A CA 1
ATOM 727 C C . GLU A 1 108 ? 9.758 50.150 -51.505 1.00 83.00 108 GLU A C 1
ATOM 729 O O . GLU A 1 108 ? 9.260 49.248 -52.181 1.00 83.00 108 GLU A O 1
ATOM 734 N N . ALA A 1 109 ? 10.414 49.893 -50.370 1.00 82.19 109 ALA A N 1
ATOM 735 C CA . ALA A 1 109 ? 10.611 48.549 -49.835 1.00 82.19 109 ALA A CA 1
ATOM 736 C C . ALA A 1 109 ? 9.286 47.854 -49.481 1.00 82.19 109 ALA A C 1
ATOM 738 O O . ALA A 1 109 ? 9.099 46.672 -49.784 1.00 82.19 109 ALA A O 1
ATOM 739 N N . GLN A 1 110 ? 8.333 48.578 -48.886 1.00 82.44 110 GLN A N 1
ATOM 740 C CA . GLN A 1 110 ? 6.994 48.050 -48.608 1.00 82.44 110 GLN A CA 1
ATOM 741 C C . GLN A 1 110 ? 6.224 47.738 -49.896 1.00 82.44 110 GLN A C 1
ATOM 743 O O . GLN A 1 110 ? 5.582 46.689 -49.983 1.00 82.44 110 GLN A O 1
ATOM 748 N N . LYS A 1 111 ? 6.320 48.601 -50.915 1.00 87.62 111 LYS A N 1
ATOM 749 C CA . LYS A 1 111 ? 5.695 48.367 -52.222 1.00 87.62 111 LYS A CA 1
ATOM 750 C C . LYS A 1 111 ? 6.276 47.126 -52.910 1.00 87.62 111 LYS A C 1
ATOM 752 O O . LYS A 1 111 ? 5.510 46.245 -53.294 1.00 87.62 111 LYS A O 1
ATOM 757 N N . ALA A 1 112 ? 7.603 47.009 -52.972 1.00 84.38 112 ALA A N 1
ATOM 758 C CA . ALA A 1 112 ? 8.285 45.857 -53.562 1.00 84.38 112 ALA A CA 1
ATOM 759 C C . ALA A 1 112 ? 7.969 44.549 -52.811 1.00 84.38 112 ALA A C 1
ATOM 761 O O . ALA A 1 112 ? 7.730 43.511 -53.423 1.00 84.38 112 ALA A O 1
ATOM 762 N N . THR A 1 113 ? 7.871 44.600 -51.478 1.00 83.75 113 THR A N 1
ATOM 763 C CA . THR A 1 113 ? 7.482 43.436 -50.662 1.00 83.75 113 THR A CA 1
ATOM 764 C C . THR A 1 113 ? 6.032 43.013 -50.922 1.00 83.75 113 THR A C 1
ATOM 766 O O . THR A 1 113 ? 5.738 41.819 -50.997 1.00 83.75 113 THR A O 1
ATOM 769 N N . LYS A 1 114 ? 5.118 43.972 -51.118 1.00 86.56 114 LYS A N 1
ATOM 770 C CA . LYS A 1 114 ? 3.715 43.693 -51.458 1.00 86.56 114 LYS A CA 1
ATOM 771 C C . LYS A 1 114 ? 3.573 43.099 -52.865 1.00 86.56 114 LYS A C 1
ATOM 773 O O . LYS A 1 114 ? 2.788 42.170 -53.063 1.00 86.56 114 LYS A O 1
ATOM 778 N N . GLU A 1 115 ? 4.357 43.581 -53.825 1.00 85.44 115 GLU A N 1
ATOM 779 C CA . GLU A 1 115 ? 4.433 43.005 -55.174 1.00 85.44 115 GLU A CA 1
ATOM 780 C C . GLU A 1 115 ? 4.998 41.575 -55.144 1.00 85.44 115 GLU A C 1
ATOM 782 O O . GLU A 1 115 ? 4.406 40.680 -55.747 1.00 85.44 115 GLU A O 1
ATOM 787 N N . ALA A 1 116 ? 6.048 41.312 -54.357 1.00 84.94 116 ALA A N 1
ATOM 788 C CA . ALA A 1 116 ? 6.595 39.966 -54.172 1.00 84.94 116 ALA A CA 1
ATOM 789 C C . ALA A 1 116 ? 5.583 38.991 -53.548 1.00 84.94 116 ALA A C 1
ATOM 791 O O . ALA A 1 116 ? 5.463 37.852 -53.998 1.00 84.94 116 ALA A O 1
ATOM 792 N N . ALA A 1 117 ? 4.807 39.435 -52.554 1.00 81.88 117 ALA A N 1
ATOM 793 C CA . ALA A 1 117 ? 3.742 38.623 -51.966 1.00 81.88 117 ALA A CA 1
ATOM 794 C C . ALA A 1 117 ? 2.632 38.304 -52.985 1.00 81.88 117 ALA A C 1
ATOM 796 O O . ALA A 1 117 ? 2.140 37.178 -53.040 1.00 81.88 117 ALA A O 1
ATOM 797 N N . THR A 1 118 ? 2.283 39.274 -53.834 1.00 87.50 118 THR A N 1
ATOM 798 C CA . THR A 1 118 ? 1.266 39.107 -54.884 1.00 87.50 118 THR A CA 1
ATOM 799 C C . THR A 1 118 ? 1.733 38.123 -55.959 1.00 87.50 118 THR A C 1
ATOM 801 O O . THR A 1 118 ? 0.980 37.234 -56.355 1.00 87.50 118 THR A O 1
ATOM 804 N N . GLN A 1 119 ? 2.991 38.224 -56.398 1.00 86.19 119 GLN A N 1
ATOM 805 C CA . GLN A 1 119 ? 3.551 37.293 -57.379 1.00 86.19 119 GLN A CA 1
ATOM 806 C C . GLN A 1 119 ? 3.748 35.885 -56.806 1.00 86.19 119 GLN A C 1
ATOM 808 O O . GLN A 1 119 ? 3.523 34.908 -57.516 1.00 86.19 119 GLN A O 1
ATOM 813 N N . LYS A 1 120 ? 4.071 35.759 -55.511 1.00 85.06 120 LYS A N 1
ATOM 814 C CA . LYS A 1 120 ? 4.109 34.462 -54.823 1.00 85.06 120 LYS A CA 1
ATOM 815 C C . LYS A 1 120 ? 2.736 33.785 -54.808 1.00 85.06 120 LYS A C 1
ATOM 817 O O . LYS A 1 120 ? 2.640 32.615 -55.159 1.00 85.06 120 LYS A O 1
ATOM 822 N N . ALA A 1 121 ? 1.679 34.522 -54.465 1.00 82.50 121 ALA A N 1
ATOM 823 C CA . ALA A 1 121 ? 0.317 33.988 -54.471 1.00 82.50 121 ALA A CA 1
ATOM 824 C C . ALA A 1 121 ? -0.132 33.561 -55.882 1.00 82.50 121 ALA A C 1
ATOM 826 O O . ALA A 1 121 ? -0.780 32.527 -56.038 1.00 82.50 121 ALA A O 1
ATOM 827 N N . ALA A 1 122 ? 0.254 34.315 -56.918 1.00 81.62 122 ALA A N 1
ATOM 828 C CA . ALA A 1 122 ? 0.006 33.931 -58.307 1.00 81.62 122 ALA A CA 1
ATOM 829 C C . ALA A 1 122 ? 0.733 32.623 -58.676 1.00 81.62 122 ALA A C 1
ATOM 831 O O . ALA A 1 122 ? 0.099 31.709 -59.199 1.00 81.62 122 ALA A O 1
ATOM 832 N N . ALA A 1 123 ? 2.018 32.492 -58.326 1.00 82.44 123 ALA A N 1
ATOM 833 C CA . ALA A 1 123 ? 2.799 31.280 -58.576 1.00 82.44 123 ALA A CA 1
ATOM 834 C C . ALA A 1 123 ? 2.216 30.042 -57.873 1.00 82.44 123 ALA A C 1
ATOM 836 O O . ALA A 1 123 ? 2.068 28.994 -58.499 1.00 82.44 123 ALA A O 1
ATOM 837 N N . GLU A 1 124 ? 1.818 30.173 -56.605 1.00 82.12 124 GLU A N 1
ATOM 838 C CA . GLU A 1 124 ? 1.171 29.094 -55.847 1.00 82.12 124 GLU A CA 1
ATOM 839 C C . GLU A 1 124 ? -0.177 28.687 -56.476 1.00 82.12 124 GLU A C 1
ATOM 841 O O . GLU A 1 124 ? -0.491 27.498 -56.571 1.00 82.12 124 GLU A O 1
ATOM 846 N N . ALA A 1 125 ? -0.962 29.651 -56.972 1.00 80.06 125 ALA A N 1
ATOM 847 C CA . ALA A 1 125 ? -2.218 29.374 -57.667 1.00 80.06 125 ALA A CA 1
ATOM 848 C C . ALA A 1 125 ? -2.002 28.674 -59.022 1.00 80.06 125 ALA A C 1
ATOM 850 O O . ALA A 1 125 ? -2.716 27.722 -59.345 1.00 80.06 125 ALA A O 1
ATOM 851 N N . ALA A 1 126 ? -1.006 29.096 -59.808 1.00 79.69 126 ALA A N 1
ATOM 852 C CA . ALA A 1 126 ? -0.680 28.441 -61.074 1.00 79.69 126 ALA A CA 1
ATOM 853 C C . ALA A 1 126 ? -0.092 27.039 -60.881 1.00 79.69 126 ALA A C 1
ATOM 855 O O . ALA A 1 126 ? -0.385 26.153 -61.681 1.00 79.69 126 ALA A O 1
ATOM 856 N N . GLN A 1 127 ? 0.670 26.806 -59.809 1.00 75.75 127 GLN A N 1
ATOM 857 C CA . GLN A 1 127 ? 1.176 25.476 -59.473 1.00 75.75 127 GLN A CA 1
ATOM 858 C C . GLN A 1 127 ? 0.034 24.510 -59.129 1.00 75.75 127 GLN A C 1
ATOM 860 O O . GLN A 1 127 ? -0.015 23.412 -59.680 1.00 75.75 127 GLN A O 1
ATOM 865 N N . LYS A 1 128 ? -0.942 24.945 -58.319 1.00 80.44 128 LYS A N 1
ATOM 866 C CA . LYS A 1 128 ? -2.151 24.149 -58.034 1.00 80.44 128 LYS A CA 1
ATOM 867 C C . LYS A 1 128 ? -2.961 23.849 -59.296 1.00 80.44 128 LYS A C 1
ATOM 869 O O . LYS A 1 128 ? -3.427 22.727 -59.474 1.00 80.44 128 LYS A O 1
ATOM 874 N N . ALA A 1 129 ? -3.103 24.824 -60.196 1.00 74.75 129 ALA A N 1
ATOM 875 C CA . ALA A 1 129 ? -3.790 24.617 -61.470 1.00 74.75 129 ALA A CA 1
ATOM 876 C C . ALA A 1 129 ? -3.051 23.615 -62.381 1.00 74.75 129 ALA A C 1
ATOM 878 O O . ALA A 1 129 ? -3.691 22.795 -63.040 1.00 74.75 129 ALA A O 1
ATOM 879 N N . ALA A 1 130 ? -1.714 23.641 -62.398 1.00 73.19 130 ALA A N 1
ATOM 880 C CA . ALA A 1 130 ? -0.901 22.685 -63.149 1.00 73.19 130 ALA A CA 1
ATOM 881 C C . ALA A 1 130 ? -1.011 21.260 -62.589 1.00 73.19 130 ALA A C 1
ATOM 883 O O . ALA A 1 130 ? -1.122 20.302 -63.353 1.00 73.19 130 ALA A O 1
ATOM 884 N N . GLU A 1 131 ? -1.036 21.117 -61.265 1.00 70.19 131 GLU A N 1
ATOM 885 C CA . GLU A 1 131 ? -1.204 19.827 -60.597 1.00 70.19 131 GLU A CA 1
ATOM 886 C C . GLU A 1 131 ? -2.591 19.225 -60.866 1.00 70.19 131 GLU A C 1
ATOM 888 O O . GLU A 1 131 ? -2.700 18.064 -61.259 1.00 70.19 131 GLU A O 1
ATOM 893 N N . GLN A 1 132 ? -3.649 20.037 -60.788 1.00 76.69 132 GLN A N 1
ATOM 894 C CA . GLN A 1 132 ? -5.005 19.612 -61.152 1.00 76.69 132 GLN A CA 1
ATOM 895 C C . GLN A 1 132 ? -5.105 19.183 -62.621 1.00 76.69 132 GLN A C 1
ATOM 897 O O . GLN A 1 132 ? -5.699 18.145 -62.922 1.00 76.69 132 GLN A O 1
ATOM 902 N N . ALA A 1 133 ? -4.488 19.935 -63.537 1.00 73.31 133 ALA A N 1
ATOM 903 C CA . ALA A 1 133 ? -4.455 19.576 -64.951 1.00 73.31 133 ALA A CA 1
ATOM 904 C C . ALA A 1 133 ? -3.669 18.272 -65.200 1.00 73.31 133 ALA A C 1
ATOM 906 O O . ALA A 1 133 ? -4.098 17.448 -66.010 1.00 73.31 133 ALA A O 1
ATOM 907 N N . ARG A 1 134 ? -2.569 18.026 -64.467 1.00 71.75 134 ARG A N 1
ATOM 908 C CA . ARG A 1 134 ? -1.797 16.769 -64.543 1.00 71.75 134 ARG A CA 1
ATOM 909 C C . ARG A 1 134 ? -2.628 15.574 -64.072 1.00 71.75 134 ARG A C 1
ATOM 911 O O . ARG A 1 134 ? -2.642 14.549 -64.752 1.00 71.75 134 ARG A O 1
ATOM 918 N N . THR A 1 135 ? -3.370 15.712 -62.977 1.00 70.81 135 THR A N 1
ATOM 919 C CA . THR A 1 135 ? -4.258 14.653 -62.468 1.00 70.81 135 THR A CA 1
ATOM 920 C C . THR A 1 135 ? -5.381 14.331 -63.456 1.00 70.81 135 THR A C 1
ATOM 922 O O . THR A 1 135 ? -5.638 13.159 -63.736 1.00 70.81 135 THR A O 1
ATOM 925 N N . GLN A 1 136 ? -6.000 15.350 -64.061 1.00 73.31 136 GLN A N 1
ATOM 926 C CA . GLN A 1 136 ? -7.024 15.151 -65.095 1.00 73.31 136 GLN A CA 1
ATOM 927 C C . GLN A 1 136 ? -6.458 14.453 -66.341 1.00 73.31 136 GLN A C 1
ATOM 929 O O . GLN A 1 136 ? -7.094 13.548 -66.882 1.00 73.31 136 GLN A O 1
ATOM 934 N N . ALA A 1 137 ? -5.239 14.802 -66.763 1.00 69.50 137 ALA A N 1
ATOM 935 C CA . ALA A 1 137 ? -4.564 14.128 -67.870 1.00 69.50 137 ALA A CA 1
ATOM 936 C C . ALA A 1 137 ? -4.262 12.652 -67.560 1.00 69.50 137 ALA A C 1
ATOM 938 O O . ALA A 1 137 ? -4.476 11.784 -68.410 1.00 69.50 137 ALA A O 1
ATOM 939 N N . GLN A 1 138 ? -3.825 12.339 -66.337 1.00 69.31 138 GLN A N 1
ATOM 940 C CA . GLN A 1 138 ? -3.581 10.958 -65.906 1.00 69.31 138 GLN A CA 1
ATOM 941 C C . GLN A 1 138 ? -4.868 10.126 -65.871 1.00 69.31 138 GLN A C 1
ATOM 943 O O . GLN A 1 138 ? -4.871 8.982 -66.326 1.00 69.31 138 GLN A O 1
ATOM 948 N N . GLN A 1 139 ? -5.969 10.694 -65.376 1.00 72.94 139 GLN A N 1
ATOM 949 C CA . GLN A 1 139 ? -7.271 10.024 -65.352 1.00 72.94 139 GLN A CA 1
ATOM 950 C C . GLN A 1 139 ? -7.794 9.757 -66.768 1.00 72.94 139 GLN A C 1
ATOM 952 O O . GLN A 1 139 ? -8.131 8.615 -67.083 1.00 72.94 139 GLN A O 1
ATOM 957 N N . ALA A 1 140 ? -7.761 10.763 -67.648 1.00 70.50 140 ALA A N 1
ATOM 958 C CA . ALA A 1 140 ? -8.168 10.608 -69.044 1.00 70.50 140 ALA A CA 1
ATOM 959 C C . ALA A 1 140 ? -7.312 9.559 -69.780 1.00 70.50 140 ALA A C 1
ATOM 961 O O . ALA A 1 140 ? -7.827 8.769 -70.570 1.00 70.50 140 ALA A O 1
ATOM 962 N N . THR A 1 141 ? -6.013 9.486 -69.471 1.00 67.44 141 THR A N 1
ATOM 963 C CA . THR A 1 141 ? -5.093 8.494 -70.052 1.00 67.44 141 THR A CA 1
ATOM 964 C C . THR A 1 141 ? -5.385 7.075 -69.562 1.00 67.44 141 THR A C 1
ATOM 966 O O . THR A 1 141 ? -5.400 6.140 -70.365 1.00 67.44 141 THR A O 1
ATOM 969 N N . LYS A 1 142 ? -5.680 6.892 -68.266 1.00 71.38 142 LYS A N 1
ATOM 970 C CA . LYS A 1 142 ? -6.108 5.592 -67.719 1.00 71.38 142 LYS A CA 1
ATOM 971 C C . LYS A 1 142 ? -7.418 5.125 -68.352 1.00 71.38 142 LYS A C 1
ATOM 973 O O . LYS A 1 142 ? -7.541 3.954 -68.713 1.00 71.38 142 LYS A O 1
ATOM 978 N N . GLU A 1 143 ? -8.373 6.034 -68.533 1.00 72.38 143 GLU A N 1
ATOM 979 C CA . GLU A 1 143 ? -9.655 5.722 -69.165 1.00 72.38 143 GLU A CA 1
ATOM 980 C C . GLU A 1 143 ? -9.489 5.356 -70.649 1.00 72.38 143 GLU A C 1
ATOM 982 O O . GLU A 1 143 ? -10.072 4.373 -71.114 1.00 72.38 143 GLU A O 1
ATOM 987 N N . ALA A 1 144 ? -8.632 6.078 -71.377 1.00 71.75 144 ALA A N 1
ATOM 988 C CA . ALA A 1 144 ? -8.278 5.744 -72.752 1.00 71.75 144 ALA A CA 1
ATOM 989 C C . ALA A 1 144 ? -7.643 4.351 -72.848 1.00 71.75 144 ALA A C 1
ATOM 991 O O . ALA A 1 144 ? -8.056 3.546 -73.681 1.00 71.75 144 ALA A O 1
ATOM 992 N N . PHE A 1 145 ? -6.700 4.028 -71.956 1.00 69.06 145 PHE A N 1
ATOM 993 C CA . PHE A 1 145 ? -6.055 2.716 -71.926 1.00 69.06 145 PHE A CA 1
ATOM 994 C C . PHE A 1 145 ? -7.062 1.591 -71.660 1.00 69.06 145 PHE A C 1
ATOM 996 O O . PHE A 1 145 ? -7.081 0.590 -72.380 1.00 69.06 145 PHE A O 1
ATOM 1003 N N . LYS A 1 146 ? -7.959 1.784 -70.685 1.00 77.62 146 LYS A N 1
ATOM 1004 C CA . LYS A 1 146 ? -9.031 0.831 -70.381 1.00 77.62 146 LYS A CA 1
ATOM 1005 C C . LYS A 1 146 ? -9.908 0.567 -71.609 1.00 77.62 146 LYS A C 1
ATOM 1007 O O . LYS A 1 146 ? -10.020 -0.582 -72.031 1.00 77.62 146 LYS A O 1
ATOM 1012 N N . LYS A 1 147 ? -10.429 1.619 -72.250 1.00 77.19 147 LYS A N 1
ATOM 1013 C CA . LYS A 1 147 ? -11.308 1.479 -73.426 1.00 77.19 147 LYS A CA 1
ATOM 1014 C C . LYS A 1 147 ? -10.593 0.875 -74.636 1.00 77.19 147 LYS A C 1
ATOM 1016 O O . LYS A 1 147 ? -11.199 0.116 -75.387 1.00 77.19 147 LYS A O 1
ATOM 1021 N N . THR A 1 148 ? -9.297 1.140 -74.813 1.00 72.81 148 THR A N 1
ATOM 1022 C CA . THR A 1 148 ? -8.506 0.503 -75.882 1.00 72.81 148 THR A CA 1
ATOM 1023 C C . THR A 1 148 ? -8.285 -0.989 -75.643 1.00 72.81 148 THR A C 1
ATOM 1025 O O . THR A 1 148 ? -8.400 -1.775 -76.582 1.00 72.81 148 THR A O 1
ATOM 1028 N N . ASN A 1 149 ? -8.044 -1.406 -74.395 1.00 71.88 149 ASN A N 1
ATOM 1029 C CA . ASN A 1 149 ? -7.909 -2.823 -74.055 1.00 71.88 149 ASN A CA 1
ATOM 1030 C C . ASN A 1 149 ? -9.243 -3.562 -74.174 1.00 71.88 149 ASN A C 1
ATOM 1032 O O . ASN A 1 149 ? -9.260 -4.686 -74.662 1.00 71.88 149 ASN A O 1
ATOM 1036 N N . GLU A 1 150 ? -10.352 -2.930 -73.789 1.00 75.81 150 GLU A N 1
ATOM 1037 C CA . GLU A 1 150 ? -11.698 -3.479 -73.983 1.00 75.81 150 GLU A CA 1
ATOM 1038 C C . GLU A 1 150 ? -12.006 -3.669 -75.476 1.00 75.81 150 GLU A C 1
ATOM 1040 O O . GLU A 1 150 ? -12.414 -4.755 -75.886 1.00 75.81 150 GLU A O 1
ATOM 1045 N N . ALA A 1 151 ? -11.713 -2.672 -76.319 1.00 76.38 151 ALA A N 1
ATOM 1046 C CA . ALA A 1 151 ? -11.881 -2.790 -77.769 1.00 76.38 151 ALA A CA 1
ATOM 1047 C C . ALA A 1 151 ? -10.998 -3.899 -78.382 1.00 76.38 151 ALA A C 1
ATOM 1049 O O . ALA A 1 151 ? -11.455 -4.644 -79.252 1.00 76.38 151 ALA A O 1
ATOM 1050 N N . ASN A 1 152 ? -9.758 -4.055 -77.907 1.00 74.19 152 ASN A N 1
ATOM 1051 C CA . ASN A 1 152 ? -8.852 -5.118 -78.353 1.00 74.19 152 ASN A CA 1
ATOM 1052 C C . ASN A 1 152 ? -9.287 -6.509 -77.875 1.00 74.19 152 ASN A C 1
ATOM 1054 O O . ASN A 1 152 ? -9.214 -7.468 -78.642 1.00 74.19 152 ASN A O 1
ATOM 1058 N N . ALA A 1 153 ? -9.777 -6.630 -76.640 1.00 73.00 153 ALA A N 1
ATOM 1059 C CA . ALA A 1 153 ? -10.298 -7.882 -76.101 1.00 73.00 153 ALA A CA 1
ATOM 1060 C C . ALA A 1 153 ? -11.545 -8.344 -76.870 1.00 73.00 153 ALA A C 1
ATOM 1062 O O . ALA A 1 153 ? -11.651 -9.523 -77.209 1.00 73.00 153 ALA A O 1
ATOM 1063 N N . ILE A 1 154 ? -12.440 -7.412 -77.219 1.00 74.44 154 ILE A N 1
ATOM 1064 C CA . ILE A 1 154 ? -13.620 -7.697 -78.046 1.00 74.44 154 ILE A CA 1
ATOM 1065 C C . ILE A 1 154 ? -13.195 -8.149 -79.451 1.00 74.44 154 ILE A C 1
ATOM 1067 O O . ILE A 1 154 ? -13.688 -9.163 -79.940 1.00 74.44 154 ILE A O 1
ATOM 1071 N N . ALA A 1 155 ? -12.227 -7.476 -80.080 1.00 71.00 155 ALA A N 1
ATOM 1072 C CA . ALA A 1 155 ? -11.721 -7.884 -81.393 1.00 71.00 155 ALA A CA 1
ATOM 1073 C C . ALA A 1 155 ? -11.059 -9.273 -81.376 1.00 71.00 155 ALA A C 1
ATOM 1075 O O . ALA A 1 155 ? -11.291 -10.080 -82.279 1.00 71.00 155 ALA A O 1
ATOM 1076 N N . LYS A 1 156 ? -10.298 -9.582 -80.318 1.00 71.69 156 LYS A N 1
ATOM 1077 C CA . LYS A 1 156 ? -9.655 -10.886 -80.117 1.00 71.69 156 LYS A CA 1
ATOM 1078 C C . LYS A 1 156 ? -10.674 -12.005 -79.890 1.00 71.69 156 LYS A C 1
ATOM 1080 O O . LYS A 1 156 ? -10.501 -13.092 -80.436 1.00 71.69 156 LYS A O 1
ATOM 1085 N N . ALA A 1 157 ? -11.747 -11.742 -79.143 1.00 66.06 157 ALA A N 1
ATOM 1086 C CA . ALA A 1 157 ? -12.848 -12.688 -78.949 1.00 66.06 157 ALA A CA 1
ATOM 1087 C C . ALA A 1 157 ? -13.615 -12.983 -80.254 1.00 66.06 157 ALA A C 1
ATOM 1089 O O . ALA A 1 157 ? -14.148 -14.077 -80.420 1.00 66.06 157 ALA A O 1
ATOM 1090 N N . GLU A 1 158 ? -13.625 -12.045 -81.206 1.00 65.25 158 GLU A N 1
ATOM 1091 C CA . GLU A 1 158 ? -14.173 -12.241 -82.556 1.00 65.25 158 GLU A CA 1
ATOM 1092 C C . GLU A 1 158 ? -13.174 -12.866 -83.551 1.00 65.25 158 GLU A C 1
ATOM 1094 O O . GLU A 1 158 ? -13.497 -13.016 -84.731 1.00 65.25 158 GLU A O 1
ATOM 1099 N N . GLY A 1 159 ? -11.954 -13.208 -83.115 1.00 65.25 159 GLY A N 1
ATOM 1100 C CA . GLY A 1 159 ? -10.899 -13.737 -83.988 1.00 65.25 159 GLY A CA 1
ATOM 1101 C C . GLY A 1 159 ? -10.388 -12.731 -85.027 1.00 65.25 159 GLY A C 1
ATOM 1102 O O . GLY A 1 159 ? -9.783 -13.129 -86.023 1.00 65.25 159 GLY A O 1
ATOM 1103 N N . LYS A 1 160 ? -10.641 -11.432 -84.823 1.00 69.94 160 LYS A N 1
ATOM 1104 C CA . LYS A 1 160 ? -10.190 -10.339 -85.692 1.00 69.94 160 LYS A CA 1
ATOM 1105 C C . LYS A 1 160 ? -8.887 -9.722 -85.162 1.00 69.94 160 LYS A C 1
ATOM 1107 O O . LYS A 1 160 ? -8.606 -9.818 -83.967 1.00 69.94 160 LYS A O 1
ATOM 1112 N N . PRO A 1 161 ? -8.091 -9.064 -86.027 1.00 66.19 161 PRO A N 1
ATOM 1113 C CA . PRO A 1 161 ? -6.900 -8.342 -85.592 1.00 66.19 161 PRO A CA 1
ATOM 1114 C C . PRO A 1 161 ? -7.255 -7.261 -84.567 1.00 66.19 161 PRO A C 1
ATOM 1116 O O . PRO A 1 161 ? -8.280 -6.591 -84.708 1.00 66.19 161 PRO A O 1
ATOM 1119 N N . GLU A 1 162 ? -6.399 -7.077 -83.561 1.00 70.69 162 GLU A N 1
ATOM 1120 C CA . GLU A 1 162 ? -6.557 -6.021 -82.558 1.00 70.69 162 GLU A CA 1
ATOM 1121 C C . GLU A 1 162 ? -6.597 -4.646 -83.257 1.00 70.69 162 GLU A C 1
ATOM 1123 O O . GLU A 1 162 ? -5.644 -4.300 -83.956 1.00 70.69 162 GLU A O 1
ATOM 1128 N N . PRO A 1 163 ? -7.678 -3.856 -83.119 1.00 65.94 163 PRO A N 1
ATOM 1129 C CA . PRO A 1 163 ? -7.824 -2.572 -83.803 1.00 65.94 163 PRO A CA 1
ATOM 1130 C C . PRO A 1 163 ? -6.875 -1.490 -83.273 1.00 65.94 163 PRO A C 1
ATOM 1132 O O . PRO A 1 163 ? -6.671 -0.494 -83.964 1.00 65.94 163 PRO A O 1
ATOM 1135 N N . PHE A 1 164 ? -6.305 -1.674 -82.077 1.00 71.19 164 PHE A N 1
ATOM 1136 C CA . PHE A 1 164 ? -5.307 -0.789 -81.475 1.00 71.19 164 PHE A CA 1
ATOM 1137 C C . PHE A 1 164 ? -4.110 -1.605 -80.960 1.00 71.19 164 PHE A C 1
ATOM 1139 O O . PHE A 1 164 ? -3.953 -1.762 -79.745 1.00 71.19 164 PHE A O 1
ATOM 1146 N N . PRO A 1 165 ? -3.260 -2.161 -81.840 1.00 61.47 165 PRO A N 1
ATOM 1147 C CA . PRO A 1 165 ? -2.133 -2.979 -81.408 1.00 61.47 165 PRO A CA 1
ATOM 1148 C C . PRO A 1 165 ? -1.189 -2.145 -80.527 1.00 61.47 165 PRO A C 1
ATOM 1150 O O . PRO A 1 165 ? -0.890 -0.990 -80.841 1.00 61.47 165 PRO A O 1
ATOM 1153 N N . ARG A 1 166 ? -0.716 -2.721 -79.409 1.00 54.62 166 ARG A N 1
ATOM 1154 C CA . ARG A 1 166 ? 0.046 -2.010 -78.350 1.00 54.62 166 ARG A CA 1
ATOM 1155 C C . ARG A 1 166 ? 1.183 -1.123 -78.878 1.00 54.62 166 ARG A C 1
ATOM 1157 O O . ARG A 1 166 ? 1.408 -0.040 -78.344 1.00 54.62 166 ARG A O 1
ATOM 1164 N N . ASN A 1 167 ? 1.849 -1.553 -79.949 1.00 53.34 167 ASN A N 1
ATOM 1165 C CA . ASN A 1 167 ? 2.972 -0.832 -80.549 1.00 53.34 167 ASN A CA 1
ATOM 1166 C C . ASN A 1 167 ? 2.544 0.409 -81.362 1.00 53.34 167 ASN A C 1
ATOM 1168 O O . ASN A 1 167 ? 3.293 1.380 -81.409 1.00 53.34 167 ASN A O 1
ATOM 1172 N N . GLU A 1 168 ? 1.351 0.426 -81.969 1.00 50.41 168 GLU A N 1
ATOM 1173 C CA . GLU A 1 168 ? 0.849 1.600 -82.707 1.00 50.41 168 GLU A CA 1
ATOM 1174 C C . GLU A 1 168 ? 0.243 2.656 -81.776 1.00 50.41 168 GLU A C 1
ATOM 1176 O O . GLU A 1 168 ? 0.353 3.850 -82.053 1.00 50.41 168 GLU A O 1
ATOM 1181 N N . VAL A 1 169 ? -0.344 2.248 -80.643 1.00 48.78 169 VAL A N 1
ATOM 1182 C CA . VAL A 1 169 ? -0.839 3.186 -79.619 1.00 48.78 169 VAL A CA 1
ATOM 1183 C C . VAL A 1 169 ? 0.325 3.962 -78.999 1.00 48.78 169 VAL A C 1
ATOM 1185 O O . VAL A 1 169 ? 0.260 5.187 -78.948 1.00 48.78 169 VAL A O 1
ATOM 1188 N N . GLN A 1 170 ? 1.427 3.285 -78.648 1.00 48.41 170 GLN A N 1
ATOM 1189 C CA . GLN A 1 170 ? 2.664 3.937 -78.187 1.00 48.41 170 GLN A CA 1
ATOM 1190 C C . GLN A 1 170 ? 3.253 4.903 -79.228 1.00 48.41 170 GLN A C 1
ATOM 1192 O O . GLN A 1 170 ? 3.752 5.965 -78.861 1.00 48.41 170 GLN A O 1
ATOM 1197 N N . GLN A 1 171 ? 3.175 4.577 -80.524 1.00 48.84 171 GLN A N 1
ATOM 1198 C CA . GLN A 1 171 ? 3.669 5.455 -81.593 1.00 48.84 171 GLN A CA 1
ATOM 1199 C C . GLN A 1 171 ? 2.759 6.663 -81.866 1.00 48.84 171 GLN A C 1
ATOM 1201 O O . GLN A 1 171 ? 3.262 7.716 -82.253 1.00 48.84 171 GLN A O 1
ATOM 1206 N N . ARG A 1 172 ? 1.438 6.545 -81.665 1.00 48.28 172 ARG A N 1
ATOM 1207 C CA . ARG A 1 172 ? 0.478 7.640 -81.903 1.00 48.28 172 ARG A CA 1
ATOM 1208 C C . ARG A 1 172 ? 0.286 8.579 -80.715 1.00 48.28 172 ARG A C 1
ATOM 1210 O O . ARG A 1 172 ? 0.065 9.764 -80.942 1.00 48.28 172 ARG A O 1
ATOM 1217 N N . THR A 1 173 ? 0.343 8.082 -79.479 1.00 49.09 173 THR A N 1
ATOM 1218 C CA . THR A 1 173 ? 0.135 8.903 -78.268 1.00 49.09 173 THR A CA 1
ATOM 1219 C C . THR A 1 173 ? 1.435 9.266 -77.552 1.00 49.09 173 THR A C 1
ATOM 1221 O O . THR A 1 173 ? 1.425 10.130 -76.680 1.00 49.09 173 THR A O 1
ATOM 1224 N N . GLY A 1 174 ? 2.557 8.628 -77.908 1.00 47.94 174 GLY A N 1
ATOM 1225 C CA . GLY A 1 174 ? 3.867 8.878 -77.304 1.00 47.94 174 GLY A CA 1
ATOM 1226 C C . GLY A 1 174 ? 4.007 8.409 -75.851 1.00 47.94 174 GLY A C 1
ATOM 1227 O O . GLY A 1 174 ? 5.004 8.743 -75.219 1.00 47.94 174 GLY A O 1
ATOM 1228 N N . TYR A 1 175 ? 3.043 7.651 -75.313 1.00 41.38 175 TYR A N 1
ATOM 1229 C CA . TYR A 1 175 ? 2.985 7.272 -73.898 1.00 41.38 175 TYR A CA 1
ATOM 1230 C C . TYR A 1 175 ? 3.044 5.746 -73.697 1.00 41.38 175 TYR A C 1
ATOM 1232 O O . TYR A 1 175 ? 2.259 5.008 -74.295 1.00 41.38 175 TYR A O 1
ATOM 1240 N N . ASP A 1 176 ? 3.960 5.279 -72.836 1.00 45.56 176 ASP A N 1
ATOM 1241 C CA . ASP A 1 176 ? 4.109 3.876 -72.415 1.00 45.56 176 ASP A CA 1
ATOM 1242 C C . ASP A 1 176 ? 3.676 3.705 -70.939 1.00 45.56 176 ASP A C 1
ATOM 1244 O O . ASP A 1 176 ? 4.398 4.136 -70.039 1.00 45.56 176 ASP A O 1
ATOM 1248 N N . PRO A 1 177 ? 2.521 3.077 -70.650 1.00 37.97 177 PRO A N 1
ATOM 1249 C CA . PRO A 1 177 ? 1.974 2.996 -69.293 1.00 37.97 177 PRO A CA 1
ATOM 1250 C C . PRO A 1 177 ? 2.735 2.054 -68.340 1.00 37.97 177 PRO A C 1
ATOM 1252 O O . PRO A 1 177 ? 2.408 2.023 -67.157 1.00 37.97 177 PRO A O 1
ATOM 1255 N N . LEU A 1 178 ? 3.738 1.299 -68.812 1.00 36.34 178 LEU A N 1
ATOM 1256 C CA . LEU A 1 178 ? 4.614 0.467 -67.966 1.00 36.34 178 LEU A CA 1
ATOM 1257 C C . LEU A 1 178 ? 5.956 1.139 -67.627 1.00 36.34 178 LEU A C 1
ATOM 1259 O O . LEU A 1 178 ? 6.752 0.584 -66.872 1.00 36.34 178 LEU A O 1
ATOM 1263 N N . ARG A 1 179 ? 6.205 2.339 -68.160 1.00 40.88 179 ARG A N 1
ATOM 1264 C CA . ARG A 1 179 ? 7.351 3.187 -67.822 1.00 40.88 179 ARG A CA 1
ATOM 1265 C C . ARG A 1 179 ? 6.849 4.566 -67.424 1.00 40.88 179 ARG A C 1
ATOM 1267 O O . ARG A 1 179 ? 6.910 5.519 -68.196 1.00 40.88 179 ARG A O 1
ATOM 1274 N N . ALA A 1 180 ? 6.358 4.670 -66.196 1.00 32.69 180 ALA A N 1
ATOM 1275 C CA . ALA A 1 180 ? 6.166 5.954 -65.537 1.00 32.69 180 ALA A CA 1
ATOM 1276 C C . ALA A 1 180 ? 7.528 6.513 -65.079 1.00 32.69 180 ALA A C 1
ATOM 1278 O O . ALA A 1 180 ? 7.778 6.626 -63.889 1.00 32.69 180 ALA A O 1
ATOM 1279 N N . ASP A 1 181 ? 8.398 6.838 -66.040 1.00 31.38 181 ASP A N 1
ATOM 1280 C CA . ASP A 1 181 ? 9.568 7.691 -65.832 1.00 31.38 181 ASP A CA 1
ATOM 1281 C C . ASP A 1 181 ? 9.408 8.933 -66.724 1.00 31.38 181 ASP A C 1
ATOM 1283 O O . ASP A 1 181 ? 9.201 8.833 -67.937 1.00 31.38 181 ASP A O 1
ATOM 1287 N N . ASP A 1 182 ? 9.492 10.108 -66.101 1.00 39.75 182 ASP A N 1
ATOM 1288 C CA . ASP A 1 182 ? 9.008 11.434 -66.524 1.00 39.75 182 ASP A CA 1
ATOM 1289 C C . ASP A 1 182 ? 9.628 12.067 -67.803 1.00 39.75 182 ASP A C 1
ATOM 1291 O O . ASP A 1 182 ? 9.520 13.272 -68.024 1.00 39.75 182 ASP A O 1
ATOM 1295 N N . ALA A 1 183 ? 10.251 11.317 -68.716 1.00 39.69 183 ALA A N 1
ATOM 1296 C CA . ALA A 1 183 ? 11.191 11.928 -69.667 1.00 39.69 183 ALA A CA 1
ATOM 1297 C C . ALA A 1 183 ? 10.779 12.039 -71.149 1.00 39.69 183 ALA A C 1
ATOM 1299 O O . ALA A 1 183 ? 11.572 12.576 -71.928 1.00 39.69 183 ALA A O 1
ATOM 1300 N N . LYS A 1 184 ? 9.614 11.563 -71.616 1.00 43.12 184 LYS A N 1
ATOM 1301 C CA . LYS A 1 184 ? 9.295 11.636 -73.064 1.00 43.12 184 LYS A CA 1
ATOM 1302 C C . LYS A 1 184 ? 7.835 11.950 -73.394 1.00 43.12 184 LYS A C 1
ATOM 1304 O O . LYS A 1 184 ? 7.064 11.068 -73.736 1.00 43.12 184 LYS A O 1
ATOM 1309 N N . LEU A 1 185 ? 7.523 13.244 -73.439 1.00 35.09 185 LEU A N 1
ATOM 1310 C CA . LEU A 1 185 ? 6.520 13.820 -74.340 1.00 35.09 185 LEU A CA 1
ATOM 1311 C C . LEU A 1 185 ? 7.231 14.922 -75.143 1.00 35.09 185 LEU A C 1
ATOM 1313 O O . LEU A 1 185 ? 7.683 15.911 -74.572 1.00 35.09 185 LEU A O 1
ATOM 1317 N N . GLY A 1 186 ? 7.430 14.710 -76.449 1.00 33.62 186 GLY A N 1
ATOM 1318 C CA . GLY A 1 186 ? 8.095 15.676 -77.339 1.00 33.62 186 GLY A CA 1
ATOM 1319 C C . GLY A 1 186 ? 7.303 16.986 -77.448 1.00 33.62 186 GLY A C 1
ATOM 1320 O O . GLY A 1 186 ? 6.080 16.980 -77.385 1.00 33.62 186 GLY A O 1
ATOM 1321 N N . ASN A 1 187 ? 7.955 18.135 -77.632 1.00 31.53 187 ASN A N 1
ATOM 1322 C CA . ASN A 1 187 ? 8.327 18.543 -78.984 1.00 31.53 187 ASN A CA 1
ATOM 1323 C C . ASN A 1 187 ? 9.640 19.347 -79.055 1.00 31.53 187 ASN A C 1
ATOM 1325 O O . ASN A 1 187 ? 10.048 20.034 -78.122 1.00 31.53 187 ASN A O 1
ATOM 1329 N N . SER A 1 188 ? 10.279 19.228 -80.216 1.00 43.62 188 SER A N 1
ATOM 1330 C CA . SER A 1 188 ? 11.528 19.848 -80.660 1.00 43.62 188 SER A CA 1
ATOM 1331 C C . SER A 1 188 ? 11.605 21.367 -80.457 1.00 43.62 188 SER A C 1
ATOM 1333 O O . SER A 1 188 ? 10.650 22.074 -80.760 1.00 43.62 188 SER A O 1
ATOM 1335 N N . GLN A 1 189 ? 12.806 21.832 -80.084 1.00 37.97 189 GLN A N 1
ATOM 1336 C CA . GLN A 1 189 ? 13.219 23.212 -79.760 1.00 37.97 189 GLN A CA 1
ATOM 1337 C C . GLN A 1 189 ? 12.971 23.659 -78.308 1.00 37.97 189 GLN A C 1
ATOM 1339 O O . GLN A 1 189 ? 12.339 24.675 -78.047 1.00 37.97 189 GLN A O 1
ATOM 1344 N N . ALA A 1 190 ? 13.565 22.948 -77.349 1.00 36.19 190 ALA A N 1
ATOM 1345 C CA . ALA A 1 190 ? 13.837 23.492 -76.021 1.00 36.19 190 ALA A CA 1
ATOM 1346 C C . ALA A 1 190 ? 15.149 22.905 -75.478 1.00 36.19 190 ALA A C 1
ATOM 1348 O O . ALA A 1 190 ? 15.490 21.760 -75.777 1.00 36.19 190 ALA A O 1
ATOM 1349 N N . ALA A 1 191 ? 15.901 23.712 -74.726 1.00 40.22 191 ALA A N 1
ATOM 1350 C CA . ALA A 1 191 ? 17.146 23.303 -74.077 1.00 40.22 191 ALA A CA 1
ATOM 1351 C C . ALA A 1 191 ? 16.931 22.047 -73.199 1.00 40.22 191 ALA A C 1
ATOM 1353 O O . ALA A 1 191 ? 15.844 21.896 -72.634 1.00 40.22 191 ALA A O 1
ATOM 1354 N N . PRO A 1 192 ? 17.927 21.145 -73.086 1.00 42.00 192 PRO A N 1
ATOM 1355 C CA . PRO A 1 192 ? 17.763 19.871 -72.389 1.00 42.00 192 PRO A CA 1
ATOM 1356 C C . PRO A 1 192 ? 17.278 20.077 -70.947 1.00 42.00 192 PRO A C 1
ATOM 1358 O O . PRO A 1 192 ? 17.805 20.913 -70.211 1.00 42.00 192 PRO A O 1
ATOM 1361 N N . THR A 1 193 ? 16.266 19.305 -70.534 1.00 58.53 193 THR A N 1
ATOM 1362 C CA . THR A 1 193 ? 15.832 19.240 -69.131 1.00 58.53 193 THR A CA 1
ATOM 1363 C C . THR A 1 193 ? 16.977 18.704 -68.264 1.00 58.53 193 THR A C 1
ATOM 1365 O O . THR A 1 193 ? 17.815 17.939 -68.746 1.00 58.53 193 THR A O 1
ATOM 1368 N N . LYS A 1 194 ? 17.032 19.077 -66.976 1.00 57.84 194 LYS A N 1
ATOM 1369 C CA . LYS A 1 194 ? 18.107 18.647 -66.054 1.00 57.84 194 LYS A CA 1
ATOM 1370 C C . LYS A 1 194 ? 18.319 17.124 -66.038 1.00 57.84 194 LYS A C 1
ATOM 1372 O O . LYS A 1 194 ? 19.459 16.683 -65.966 1.00 57.84 194 LYS A O 1
ATOM 1377 N N . GLU A 1 195 ? 17.258 16.328 -66.168 1.00 56.16 195 GLU A N 1
ATOM 1378 C CA . GLU A 1 195 ? 17.348 14.860 -66.236 1.00 56.16 195 GLU A CA 1
ATOM 1379 C C . GLU A 1 195 ? 17.907 14.342 -67.567 1.00 56.16 195 GLU A C 1
ATOM 1381 O O . GLU A 1 195 ? 18.706 13.406 -67.587 1.00 56.16 195 GLU A O 1
ATOM 1386 N N . MET A 1 196 ? 17.535 14.967 -68.689 1.00 54.81 196 MET A N 1
ATOM 1387 C CA . MET A 1 196 ? 18.065 14.613 -70.008 1.00 54.81 196 MET A CA 1
ATOM 1388 C C . MET A 1 196 ? 19.550 14.984 -70.111 1.00 54.81 196 MET A C 1
ATOM 1390 O O . MET A 1 196 ? 20.339 14.221 -70.665 1.00 54.81 196 MET A O 1
ATOM 1394 N N . GLN A 1 197 ? 19.935 16.107 -69.498 1.00 65.62 197 GLN A N 1
ATOM 1395 C CA . GLN A 1 197 ? 21.322 16.535 -69.346 1.00 65.62 197 GLN A CA 1
ATOM 1396 C C . GLN A 1 197 ? 22.117 15.572 -68.448 1.00 65.62 197 GLN A C 1
ATOM 1398 O O . GLN A 1 197 ? 23.182 15.127 -68.857 1.00 65.62 197 GLN A O 1
ATOM 1403 N N . ALA A 1 198 ? 21.578 15.161 -67.292 1.00 68.38 198 ALA A N 1
ATOM 1404 C CA . ALA A 1 198 ? 22.226 14.195 -66.398 1.00 68.38 198 ALA A CA 1
ATOM 1405 C C . ALA A 1 198 ? 22.439 12.824 -67.061 1.00 68.38 198 ALA A C 1
ATOM 1407 O O . ALA A 1 198 ? 23.484 12.201 -66.879 1.00 68.38 198 ALA A O 1
ATOM 1408 N N . LYS A 1 199 ? 21.486 12.371 -67.886 1.00 73.94 199 LYS A N 1
ATOM 1409 C CA . LYS A 1 199 ? 21.632 11.139 -68.671 1.00 73.94 199 LYS A CA 1
ATOM 1410 C C . LYS A 1 199 ? 22.706 11.267 -69.755 1.00 73.94 199 LYS A C 1
ATOM 1412 O O . LYS A 1 199 ? 23.539 10.377 -69.886 1.00 73.94 199 LYS A O 1
ATOM 1417 N N . LEU A 1 200 ? 22.723 12.382 -70.489 1.00 74.62 200 LEU A N 1
ATOM 1418 C CA . LEU A 1 200 ? 23.770 12.679 -71.475 1.00 74.62 200 LEU A CA 1
ATOM 1419 C C . LEU A 1 200 ? 25.157 12.785 -70.827 1.00 74.62 200 LEU A C 1
ATOM 1421 O O . LEU A 1 200 ? 26.135 12.308 -71.398 1.00 74.62 200 LEU A O 1
ATOM 1425 N N . ASP A 1 201 ? 25.247 13.381 -69.638 1.00 79.31 201 ASP A N 1
ATOM 1426 C CA . ASP A 1 201 ? 26.491 13.495 -68.880 1.00 79.31 201 ASP A CA 1
ATOM 1427 C C . ASP A 1 201 ? 26.963 12.120 -68.369 1.00 79.31 201 ASP A C 1
ATOM 1429 O O . ASP A 1 201 ? 28.142 11.802 -68.522 1.00 79.31 201 ASP A O 1
ATOM 1433 N N . ALA A 1 202 ? 26.059 11.266 -67.873 1.00 81.81 202 ALA A N 1
ATOM 1434 C CA . ALA A 1 202 ? 26.374 9.896 -67.457 1.00 81.81 202 ALA A CA 1
ATOM 1435 C C . ALA A 1 202 ? 26.809 8.999 -68.633 1.00 81.81 202 ALA A C 1
ATOM 1437 O O . ALA A 1 202 ? 27.782 8.253 -68.514 1.00 81.81 202 ALA A O 1
ATOM 1438 N N . ASP A 1 203 ? 26.139 9.093 -69.788 1.00 83.19 203 ASP A N 1
ATOM 1439 C CA . ASP A 1 203 ? 26.520 8.362 -71.006 1.00 83.19 203 ASP A CA 1
ATOM 1440 C C . ASP A 1 203 ? 27.868 8.859 -71.560 1.00 83.19 203 ASP A C 1
ATOM 1442 O O . ASP A 1 203 ? 28.700 8.062 -72.006 1.00 83.19 203 ASP A O 1
ATOM 1446 N N . ARG A 1 204 ? 28.134 10.172 -71.478 1.00 85.25 204 ARG A N 1
ATOM 1447 C CA . ARG A 1 204 ? 29.434 10.762 -71.833 1.00 85.25 204 ARG A CA 1
ATOM 1448 C C . ARG A 1 204 ? 30.543 10.285 -70.896 1.00 85.25 204 ARG A C 1
ATOM 1450 O O . ARG A 1 204 ? 31.631 9.952 -71.368 1.00 85.25 204 ARG A O 1
ATOM 1457 N N . ASP A 1 205 ? 30.287 10.245 -69.593 1.00 84.25 205 ASP A N 1
ATOM 1458 C CA . ASP A 1 205 ? 31.260 9.796 -68.598 1.00 84.25 205 ASP A CA 1
ATOM 1459 C C . ASP A 1 205 ? 31.545 8.293 -68.731 1.00 84.25 205 ASP A C 1
ATOM 1461 O O . ASP A 1 205 ? 32.715 7.899 -68.690 1.00 84.25 205 ASP A O 1
ATOM 1465 N N . TYR A 1 206 ? 30.529 7.471 -69.025 1.00 89.06 206 TYR A N 1
ATOM 1466 C CA . TYR A 1 206 ? 30.717 6.068 -69.407 1.00 89.06 206 TYR A CA 1
ATOM 1467 C C . TYR A 1 206 ? 31.591 5.938 -70.655 1.00 89.06 206 TYR A C 1
ATOM 1469 O O . TYR A 1 206 ? 32.589 5.219 -70.631 1.00 89.06 206 TYR A O 1
ATOM 1477 N N . ALA A 1 207 ? 31.276 6.667 -71.730 1.00 85.62 207 ALA A N 1
ATOM 1478 C CA . ALA A 1 207 ? 32.051 6.617 -72.968 1.00 85.62 207 ALA A CA 1
ATOM 1479 C C . ALA A 1 207 ? 33.518 7.025 -72.745 1.00 85.62 207 ALA A C 1
ATOM 1481 O O . ALA A 1 207 ? 34.427 6.393 -73.284 1.00 85.62 207 ALA A O 1
ATOM 1482 N N . ARG A 1 208 ? 33.768 8.036 -71.902 1.00 87.56 208 ARG A N 1
ATOM 1483 C CA . ARG A 1 208 ? 35.119 8.473 -71.522 1.00 87.56 208 ARG A CA 1
ATOM 1484 C C . ARG A 1 208 ? 35.874 7.401 -70.730 1.00 87.56 208 ARG A C 1
ATOM 1486 O O . ARG A 1 208 ? 37.064 7.198 -70.962 1.00 87.56 208 ARG A O 1
ATOM 1493 N N . LEU A 1 209 ? 35.204 6.717 -69.804 1.00 86.88 209 LEU A N 1
ATOM 1494 C CA . LEU A 1 209 ? 35.792 5.626 -69.022 1.00 86.88 209 LEU A CA 1
ATOM 1495 C C . LEU A 1 209 ? 36.003 4.360 -69.870 1.00 86.88 209 LEU A C 1
ATOM 1497 O O . LEU A 1 209 ? 37.016 3.688 -69.720 1.00 86.88 209 LEU A O 1
ATOM 1501 N N . ALA A 1 210 ? 35.124 4.054 -70.821 1.00 85.69 210 ALA A N 1
ATOM 1502 C CA . ALA A 1 210 ? 35.256 2.891 -71.700 1.00 85.69 210 ALA A CA 1
ATOM 1503 C C . ALA A 1 210 ? 36.395 3.023 -72.735 1.00 85.69 210 ALA A C 1
ATOM 1505 O O . ALA A 1 210 ? 36.845 2.019 -73.293 1.00 85.69 210 ALA A O 1
ATOM 1506 N N . GLN A 1 211 ? 36.883 4.243 -72.995 1.00 86.62 211 GLN A N 1
ATOM 1507 C CA . GLN A 1 211 ? 38.005 4.494 -73.909 1.00 86.62 211 GLN A CA 1
ATOM 1508 C C . GLN A 1 211 ? 39.369 4.084 -73.340 1.00 86.62 211 GLN A C 1
ATOM 1510 O O . GLN A 1 211 ? 40.274 3.780 -74.118 1.00 86.62 211 GLN A O 1
ATOM 1515 N N . LYS A 1 212 ? 39.546 4.052 -72.010 1.00 86.00 212 LYS A N 1
ATOM 1516 C CA . LYS A 1 212 ? 40.811 3.598 -71.413 1.00 86.00 212 LYS A CA 1
ATOM 1517 C C . LYS A 1 212 ? 40.743 2.083 -71.147 1.00 86.00 212 LYS A C 1
ATOM 1519 O O . LYS A 1 212 ? 39.776 1.629 -70.533 1.00 86.00 212 LYS A O 1
ATOM 1524 N N . PRO A 1 213 ? 41.762 1.289 -71.536 1.00 80.12 213 PRO A N 1
ATOM 1525 C CA . PRO A 1 213 ? 41.744 -0.170 -71.362 1.00 80.12 213 PRO A CA 1
ATOM 1526 C C . PRO A 1 213 ? 41.536 -0.619 -69.908 1.00 80.12 213 PRO A C 1
ATOM 1528 O O . PRO A 1 213 ? 40.818 -1.579 -69.643 1.00 80.12 213 PRO A O 1
ATOM 1531 N N . GLU A 1 214 ? 42.135 0.109 -68.965 1.00 78.31 214 GLU A N 1
ATOM 1532 C CA . GLU A 1 214 ? 42.158 -0.240 -67.540 1.00 78.31 214 GLU A CA 1
ATOM 1533 C C . GLU A 1 214 ? 40.801 -0.016 -66.852 1.00 78.31 214 GLU A C 1
ATOM 1535 O O . GLU A 1 214 ? 40.354 -0.859 -66.078 1.00 78.31 214 GLU A O 1
ATOM 1540 N N . THR A 1 215 ? 40.101 1.079 -67.169 1.00 83.81 215 THR A N 1
ATOM 1541 C CA . THR A 1 215 ? 38.741 1.348 -66.669 1.00 83.81 215 THR A CA 1
ATOM 1542 C C . THR A 1 215 ? 37.689 0.535 -67.416 1.00 83.81 215 THR A C 1
ATOM 1544 O O . THR A 1 215 ? 36.689 0.154 -66.821 1.00 83.81 215 THR A O 1
ATOM 1547 N N . ARG A 1 216 ? 37.915 0.177 -68.686 1.00 84.19 216 ARG A N 1
ATOM 1548 C CA . ARG A 1 216 ? 37.018 -0.721 -69.431 1.00 84.19 216 ARG A CA 1
ATOM 1549 C C . ARG A 1 216 ? 36.940 -2.113 -68.802 1.00 84.19 216 ARG A C 1
ATOM 1551 O O . ARG A 1 216 ? 35.847 -2.603 -68.547 1.00 84.19 216 ARG A O 1
ATOM 1558 N N . GLN A 1 217 ? 38.088 -2.704 -68.465 1.00 82.06 217 GLN A N 1
ATOM 1559 C CA . GLN A 1 217 ? 38.144 -3.997 -67.770 1.00 82.06 217 GLN A CA 1
ATOM 1560 C C . GLN A 1 217 ? 37.426 -3.960 -66.409 1.00 82.06 217 GLN A C 1
ATOM 1562 O O . GLN A 1 217 ? 36.839 -4.952 -65.978 1.00 82.06 217 GLN A O 1
ATOM 1567 N N . ALA A 1 218 ? 37.482 -2.816 -65.729 1.00 83.62 218 ALA A N 1
ATOM 1568 C CA . ALA A 1 218 ? 36.818 -2.598 -64.454 1.00 83.62 218 ALA A CA 1
ATOM 1569 C C . ALA A 1 218 ? 35.296 -2.435 -64.598 1.00 83.62 218 ALA A C 1
ATOM 1571 O O . ALA A 1 218 ? 34.551 -3.063 -63.850 1.00 83.62 218 ALA A O 1
ATOM 1572 N N . LEU A 1 219 ? 34.830 -1.666 -65.590 1.00 87.56 219 LEU A N 1
ATOM 1573 C CA . LEU A 1 219 ? 33.407 -1.518 -65.919 1.00 87.56 219 LEU A CA 1
ATOM 1574 C C . LEU A 1 219 ? 32.768 -2.870 -66.266 1.00 87.56 219 LEU A C 1
ATOM 1576 O O . LEU A 1 219 ? 31.693 -3.180 -65.755 1.00 87.56 219 LEU A O 1
ATOM 1580 N N . ASP A 1 220 ? 33.459 -3.704 -67.051 1.00 85.06 220 ASP A N 1
ATOM 1581 C CA . ASP A 1 220 ? 32.981 -5.040 -67.427 1.00 85.06 220 ASP A CA 1
ATOM 1582 C C . ASP A 1 220 ? 32.817 -5.956 -66.201 1.00 85.06 220 ASP A C 1
ATOM 1584 O O . ASP A 1 220 ? 31.802 -6.642 -66.067 1.00 85.06 220 ASP A O 1
ATOM 1588 N N . LYS A 1 221 ? 33.777 -5.932 -65.265 1.00 83.88 221 LYS A N 1
ATOM 1589 C CA . LYS A 1 221 ? 33.716 -6.712 -64.013 1.00 83.88 221 LYS A CA 1
ATOM 1590 C C . LYS A 1 221 ? 32.624 -6.232 -63.058 1.00 83.88 221 LYS A C 1
ATOM 1592 O O . LYS A 1 221 ? 32.017 -7.047 -62.369 1.00 83.88 221 LYS A O 1
ATOM 1597 N N . LEU A 1 222 ? 32.355 -4.929 -63.042 1.00 85.75 222 LEU A N 1
ATOM 1598 C CA . LEU A 1 222 ? 31.267 -4.333 -62.264 1.00 85.75 222 LEU A CA 1
ATOM 1599 C C . LEU A 1 222 ? 29.895 -4.497 -62.947 1.00 85.75 222 LEU A C 1
ATOM 1601 O O . LEU A 1 222 ? 28.867 -4.233 -62.328 1.00 85.75 222 LEU A O 1
ATOM 1605 N N . GLY A 1 223 ? 29.858 -4.974 -64.198 1.00 84.94 223 GLY A N 1
ATOM 1606 C CA . GLY A 1 223 ? 28.629 -5.180 -64.968 1.00 84.94 223 GLY A CA 1
ATOM 1607 C C . GLY A 1 223 ? 28.029 -3.896 -65.551 1.00 84.94 223 GLY A C 1
ATOM 1608 O O . GLY A 1 223 ? 26.848 -3.879 -65.895 1.00 84.94 223 GLY A O 1
ATOM 1609 N N . VAL A 1 224 ? 28.822 -2.828 -65.672 1.00 89.69 224 VAL A N 1
ATOM 1610 C CA . VAL A 1 224 ? 28.384 -1.515 -66.161 1.00 89.69 224 VAL A CA 1
ATOM 1611 C C . VAL A 1 224 ? 28.537 -1.433 -67.681 1.00 89.69 224 VAL A C 1
ATOM 1613 O O . VAL A 1 224 ? 29.649 -1.464 -68.207 1.00 89.69 224 VAL A O 1
ATOM 1616 N N . LYS A 1 225 ? 27.413 -1.304 -68.396 1.00 87.56 225 LYS A N 1
ATOM 1617 C CA . LYS A 1 225 ? 27.365 -1.347 -69.873 1.00 87.56 225 LYS A CA 1
ATOM 1618 C C . LYS A 1 225 ? 27.046 -0.012 -70.553 1.00 87.56 225 LYS A C 1
ATOM 1620 O O . LYS A 1 225 ? 27.222 0.097 -71.761 1.00 87.56 225 LYS A O 1
ATOM 1625 N N . ASP A 1 226 ? 26.577 0.976 -69.801 1.00 87.31 226 ASP A N 1
ATOM 1626 C CA . ASP A 1 226 ? 26.218 2.311 -70.286 1.00 87.31 226 ASP A CA 1
ATOM 1627 C C . ASP A 1 226 ? 26.155 3.315 -69.113 1.00 87.31 226 ASP A C 1
ATOM 1629 O O . ASP A 1 226 ? 26.447 2.964 -67.961 1.00 87.31 226 ASP A O 1
ATOM 1633 N N . GLY A 1 227 ? 25.777 4.571 -69.384 1.00 83.44 227 GLY A N 1
ATOM 1634 C CA . GLY A 1 227 ? 25.611 5.593 -68.350 1.00 83.44 227 GLY A CA 1
ATOM 1635 C C . GLY A 1 227 ? 24.488 5.282 -67.356 1.00 83.44 227 GLY A C 1
ATOM 1636 O O . GLY A 1 227 ? 24.569 5.687 -66.197 1.00 83.44 227 GLY A O 1
ATOM 1637 N N . SER A 1 228 ? 23.476 4.499 -67.753 1.00 83.88 228 SER A N 1
ATOM 1638 C CA . SER A 1 228 ? 22.443 4.024 -66.824 1.00 83.88 228 SER A CA 1
ATOM 1639 C C . SER A 1 228 ? 22.998 2.996 -65.834 1.00 83.88 228 SER A C 1
ATOM 1641 O O . SER A 1 228 ? 22.700 3.072 -64.645 1.00 83.88 228 SER A O 1
ATOM 1643 N N . GLY A 1 229 ? 23.908 2.127 -66.282 1.00 86.25 229 GLY A N 1
ATOM 1644 C CA . GLY A 1 229 ? 24.648 1.210 -65.421 1.00 86.25 229 GLY A CA 1
ATOM 1645 C C . GLY A 1 229 ? 25.563 1.929 -64.424 1.00 86.25 229 GLY A C 1
ATOM 1646 O O . GLY A 1 229 ? 25.678 1.477 -63.288 1.00 86.25 229 GLY A O 1
ATOM 1647 N N . LEU A 1 230 ? 26.176 3.061 -64.805 1.00 87.44 230 LEU A N 1
ATOM 1648 C CA . LEU A 1 230 ? 26.945 3.898 -63.868 1.00 87.44 230 LEU A CA 1
ATOM 1649 C C . LEU A 1 230 ? 26.045 4.491 -62.782 1.00 87.44 230 LEU A C 1
ATOM 1651 O O . LEU A 1 230 ? 26.413 4.474 -61.610 1.00 87.44 230 LEU A O 1
ATOM 1655 N N . LYS A 1 231 ? 24.861 4.979 -63.165 1.00 87.56 231 LYS A N 1
ATOM 1656 C CA . LYS A 1 231 ? 23.863 5.495 -62.224 1.00 87.56 231 LYS A CA 1
ATOM 1657 C C . LYS A 1 231 ? 23.418 4.412 -61.234 1.00 87.56 231 LYS A C 1
ATOM 1659 O O . LYS A 1 231 ? 23.494 4.630 -60.029 1.00 87.56 231 LYS A O 1
ATOM 1664 N N . THR A 1 232 ? 23.033 3.231 -61.722 1.00 86.81 232 THR A N 1
ATOM 1665 C CA . THR A 1 232 ? 22.625 2.106 -60.863 1.00 86.81 232 THR A CA 1
ATOM 1666 C C . THR A 1 232 ? 23.750 1.664 -59.928 1.00 86.81 232 THR A C 1
ATOM 1668 O O . THR A 1 232 ? 23.504 1.472 -58.740 1.00 86.81 232 THR A O 1
ATOM 1671 N N . LEU A 1 233 ? 24.991 1.566 -60.422 1.00 88.00 233 LEU A N 1
ATOM 1672 C CA . LEU A 1 233 ? 26.147 1.244 -59.583 1.00 88.00 233 LEU A CA 1
ATOM 1673 C C . LEU A 1 233 ? 26.339 2.288 -58.471 1.00 88.00 233 LEU A C 1
ATOM 1675 O O . LEU A 1 233 ? 26.552 1.918 -57.321 1.00 88.00 233 LEU A O 1
ATOM 1679 N N . GLY A 1 234 ? 26.234 3.580 -58.793 1.00 87.81 234 GLY A N 1
ATOM 1680 C CA . GLY A 1 234 ? 26.363 4.664 -57.817 1.00 87.81 234 GLY A CA 1
ATOM 1681 C C . GLY A 1 234 ? 25.291 4.607 -56.729 1.00 87.81 234 GLY A C 1
ATOM 1682 O O . GLY A 1 234 ? 25.610 4.707 -55.549 1.00 87.81 234 GLY A O 1
ATOM 1683 N N . GLU A 1 235 ? 24.033 4.373 -57.102 1.00 85.38 235 GLU A N 1
ATOM 1684 C CA . GLU A 1 235 ? 22.928 4.234 -56.147 1.00 85.38 235 GLU A CA 1
ATOM 1685 C C . GLU A 1 235 ? 23.080 3.001 -55.246 1.00 85.38 235 GLU A C 1
ATOM 1687 O O . GLU A 1 235 ? 22.777 3.065 -54.056 1.00 85.38 235 GLU A O 1
ATOM 1692 N N . GLN A 1 236 ? 23.540 1.874 -55.795 1.00 86.31 236 GLN A N 1
ATOM 1693 C CA . GLN A 1 236 ? 23.731 0.638 -55.034 1.00 86.31 236 GLN A CA 1
ATOM 1694 C C . GLN A 1 236 ? 24.913 0.734 -54.068 1.00 86.31 236 GLN A C 1
ATOM 1696 O O . GLN A 1 236 ? 24.791 0.349 -52.907 1.00 86.31 236 GLN A O 1
ATOM 1701 N N . VAL A 1 237 ? 26.043 1.289 -54.514 1.00 86.12 237 VAL A N 1
ATOM 1702 C CA . VAL A 1 237 ? 27.217 1.485 -53.654 1.00 86.12 237 VAL A CA 1
ATOM 1703 C C . VAL A 1 237 ? 26.926 2.537 -52.577 1.00 86.12 237 VAL A C 1
ATOM 1705 O O . VAL A 1 237 ? 27.378 2.376 -51.447 1.00 86.12 237 VAL A O 1
ATOM 1708 N N . ALA A 1 238 ? 26.125 3.570 -52.868 1.00 84.06 238 ALA A N 1
ATOM 1709 C CA . ALA A 1 238 ? 25.706 4.552 -51.867 1.00 84.06 238 ALA A CA 1
ATOM 1710 C C . ALA A 1 238 ? 24.765 3.941 -50.812 1.00 84.06 238 ALA A C 1
ATOM 1712 O O . ALA A 1 238 ? 24.970 4.155 -49.620 1.00 84.06 238 ALA A O 1
ATOM 1713 N N . ARG A 1 239 ? 23.805 3.097 -51.218 1.00 82.19 239 ARG A N 1
ATOM 1714 C CA . ARG A 1 239 ? 22.955 2.332 -50.283 1.00 82.19 239 ARG A CA 1
ATOM 1715 C C . ARG A 1 239 ? 23.759 1.355 -49.421 1.00 82.19 239 ARG A C 1
ATOM 1717 O O . ARG A 1 239 ? 23.523 1.265 -48.217 1.00 82.19 239 ARG A O 1
ATOM 1724 N N . SER A 1 240 ? 24.749 0.675 -50.009 1.00 82.88 240 SER A N 1
ATOM 1725 C CA . SER A 1 240 ? 25.692 -0.183 -49.273 1.00 82.88 240 SER A CA 1
ATOM 1726 C C . SER A 1 240 ? 26.527 0.632 -48.273 1.00 82.88 240 SER A C 1
ATOM 1728 O O . SER A 1 240 ? 26.661 0.253 -47.109 1.00 82.88 240 SER A O 1
ATOM 1730 N N . ALA A 1 241 ? 27.001 1.816 -48.677 1.00 81.31 241 ALA A N 1
ATOM 1731 C CA . ALA A 1 241 ? 27.715 2.746 -47.807 1.00 81.31 241 ALA A CA 1
ATOM 1732 C C . ALA A 1 241 ? 26.861 3.242 -46.627 1.00 81.31 241 ALA A C 1
ATOM 1734 O O . ALA A 1 241 ? 27.386 3.448 -45.531 1.00 81.31 241 ALA A O 1
ATOM 1735 N N . GLU A 1 242 ? 25.555 3.425 -46.822 1.00 76.00 242 GLU A N 1
ATOM 1736 C CA . GLU A 1 242 ? 24.599 3.835 -45.784 1.00 76.00 242 GLU A CA 1
ATOM 1737 C C . GLU A 1 242 ? 24.065 2.671 -44.934 1.00 76.00 242 GLU A C 1
ATOM 1739 O O . GLU A 1 242 ? 23.503 2.907 -43.866 1.00 76.00 242 GLU A O 1
ATOM 1744 N N . GLY A 1 243 ? 24.274 1.422 -45.360 1.00 72.38 243 GLY A N 1
ATOM 1745 C CA . GLY A 1 243 ? 23.821 0.224 -44.649 1.00 72.38 243 GLY A CA 1
ATOM 1746 C C . GLY A 1 243 ? 22.312 -0.038 -44.739 1.00 72.38 243 GLY A C 1
ATOM 1747 O O . GLY A 1 243 ? 21.802 -0.842 -43.965 1.00 72.38 243 GLY A O 1
ATOM 1748 N N . THR A 1 244 ? 21.603 0.617 -45.665 1.00 62.81 244 THR A N 1
ATOM 1749 C CA . THR A 1 244 ? 20.131 0.579 -45.818 1.00 62.81 244 THR A CA 1
ATOM 1750 C C . THR A 1 244 ? 19.635 -0.462 -46.831 1.00 62.81 244 THR A C 1
ATOM 1752 O O . THR A 1 244 ? 18.441 -0.556 -47.102 1.00 62.81 244 THR A O 1
ATOM 1755 N N . GLY A 1 245 ? 20.538 -1.273 -47.383 1.00 57.97 245 GLY A N 1
ATOM 1756 C CA . GLY A 1 245 ? 20.218 -2.372 -48.291 1.00 57.97 245 GLY A CA 1
ATOM 1757 C C . GLY A 1 245 ? 21.492 -2.939 -48.899 1.00 57.97 245 GLY A C 1
ATOM 1758 O O . GLY A 1 245 ? 22.118 -2.297 -49.741 1.00 57.97 245 GLY A O 1
ATOM 1759 N N . VAL A 1 246 ? 21.899 -4.125 -48.445 1.00 55.22 246 VAL A N 1
ATOM 1760 C CA . VAL A 1 246 ? 23.103 -4.801 -48.939 1.00 55.22 246 VAL A CA 1
ATOM 1761 C C . VAL A 1 246 ? 22.736 -5.540 -50.222 1.00 55.22 246 VAL A C 1
ATOM 1763 O O . VAL A 1 246 ? 22.187 -6.639 -50.174 1.00 55.22 246 VAL A O 1
ATOM 1766 N N . ASP A 1 247 ? 23.042 -4.962 -51.384 1.00 64.88 247 ASP A N 1
ATOM 1767 C CA . ASP A 1 247 ? 23.122 -5.767 -52.603 1.00 64.88 247 ASP A CA 1
ATOM 1768 C C . ASP A 1 247 ? 24.431 -6.565 -52.533 1.00 64.88 247 ASP A C 1
ATOM 1770 O O . ASP A 1 247 ? 25.484 -6.131 -53.006 1.00 64.88 247 ASP A O 1
ATOM 1774 N N . ALA A 1 248 ? 24.371 -7.732 -51.881 1.00 68.25 248 ALA A N 1
ATOM 1775 C CA . ALA A 1 248 ? 25.516 -8.621 -51.696 1.00 68.25 248 ALA A CA 1
ATOM 1776 C C . ALA A 1 248 ? 26.188 -8.981 -53.034 1.00 68.25 248 ALA A C 1
ATOM 1778 O O . ALA A 1 248 ? 27.378 -9.301 -53.063 1.00 68.25 248 ALA A O 1
ATOM 1779 N N . ALA A 1 249 ? 25.459 -8.901 -54.155 1.00 75.31 249 ALA A N 1
ATOM 1780 C CA . ALA A 1 249 ? 26.025 -9.094 -55.481 1.00 75.31 249 ALA A CA 1
ATOM 1781 C C . ALA A 1 249 ? 26.899 -7.907 -55.915 1.00 75.31 249 ALA A C 1
ATOM 1783 O O . ALA A 1 249 ? 27.952 -8.128 -56.516 1.00 75.31 249 ALA A O 1
ATOM 1784 N N . THR A 1 250 ? 26.511 -6.672 -55.599 1.00 78.06 250 THR A N 1
ATOM 1785 C CA . THR A 1 250 ? 27.292 -5.466 -55.913 1.00 78.06 250 THR A CA 1
ATOM 1786 C C . THR A 1 250 ? 28.521 -5.342 -55.023 1.00 78.06 250 THR A C 1
ATOM 1788 O O . THR A 1 250 ? 29.609 -5.112 -55.550 1.00 78.06 250 THR A O 1
ATOM 1791 N N . ASP A 1 251 ? 28.407 -5.620 -53.722 1.00 79.12 251 ASP A N 1
ATOM 1792 C CA . ASP A 1 251 ? 29.571 -5.660 -52.823 1.00 79.12 251 ASP A CA 1
ATOM 1793 C C . ASP A 1 251 ? 30.556 -6.768 -53.222 1.00 79.12 251 ASP A C 1
ATOM 1795 O O . ASP A 1 251 ? 31.768 -6.555 -53.235 1.00 79.12 251 ASP A O 1
ATOM 1799 N N . LYS A 1 252 ? 30.052 -7.938 -53.642 1.00 83.06 252 LYS A N 1
ATOM 1800 C CA . LYS A 1 252 ? 30.890 -9.025 -54.165 1.00 83.06 252 LYS A CA 1
ATOM 1801 C C . LYS A 1 252 ? 31.586 -8.642 -55.472 1.00 83.06 252 LYS A C 1
ATOM 1803 O O . LYS A 1 252 ? 32.787 -8.859 -55.599 1.00 83.06 252 LYS A O 1
ATOM 1808 N N . ARG A 1 253 ? 30.870 -8.040 -56.431 1.00 84.94 253 ARG A N 1
ATOM 1809 C CA . ARG A 1 253 ? 31.464 -7.543 -57.689 1.00 84.94 253 ARG A CA 1
ATOM 1810 C C . ARG A 1 253 ? 32.521 -6.475 -57.428 1.00 84.94 253 ARG A C 1
ATOM 1812 O O . ARG A 1 253 ? 33.552 -6.465 -58.096 1.00 84.94 253 ARG A O 1
ATOM 1819 N N . LEU A 1 254 ? 32.284 -5.608 -56.449 1.00 85.94 254 LEU A N 1
ATOM 1820 C CA . LEU A 1 254 ? 33.227 -4.580 -56.034 1.00 85.94 254 LEU A CA 1
ATOM 1821 C C . LEU A 1 254 ? 34.471 -5.194 -55.381 1.00 85.94 254 LEU A C 1
ATOM 1823 O O . LEU A 1 254 ? 35.581 -4.841 -55.766 1.00 85.94 254 LEU A O 1
ATOM 1827 N N . ALA A 1 255 ? 34.305 -6.181 -54.498 1.00 85.00 255 ALA A N 1
ATOM 1828 C CA . ALA A 1 255 ? 35.408 -6.927 -53.891 1.00 85.00 255 ALA A CA 1
ATOM 1829 C C . ALA A 1 255 ? 36.233 -7.721 -54.921 1.00 85.00 255 ALA A C 1
ATOM 1831 O O . ALA A 1 255 ? 37.464 -7.770 -54.852 1.00 85.00 255 ALA A O 1
ATOM 1832 N N . ASP A 1 256 ? 35.581 -8.324 -55.916 1.00 84.31 256 ASP A N 1
ATOM 1833 C CA . ASP A 1 256 ? 36.255 -9.035 -57.006 1.00 84.31 256 ASP A CA 1
ATOM 1834 C C . ASP A 1 256 ? 36.994 -8.063 -57.947 1.00 84.31 256 ASP A C 1
ATOM 1836 O O . ASP A 1 256 ? 38.103 -8.356 -58.419 1.00 84.31 256 ASP A O 1
ATOM 1840 N N . ALA A 1 257 ? 36.434 -6.870 -58.175 1.00 84.88 257 ALA A N 1
ATOM 1841 C CA . ALA A 1 257 ? 37.101 -5.793 -58.899 1.00 84.88 257 ALA A CA 1
ATOM 1842 C C . ALA A 1 257 ? 38.321 -5.257 -58.126 1.00 84.88 257 ALA A C 1
ATOM 1844 O O . ALA A 1 257 ? 39.394 -5.158 -58.718 1.00 84.88 257 ALA A O 1
ATOM 1845 N N . GLN A 1 258 ? 38.216 -5.012 -56.814 1.00 88.38 258 GLN A N 1
ATOM 1846 C CA . GLN A 1 258 ? 39.320 -4.546 -55.953 1.00 88.38 258 GLN A CA 1
ATOM 1847 C C . GLN A 1 258 ? 40.556 -5.462 -56.018 1.00 88.38 258 GLN A C 1
ATOM 1849 O O . GLN A 1 258 ? 41.687 -4.984 -56.003 1.00 88.38 258 GLN A O 1
ATOM 1854 N N . LYS A 1 259 ? 40.362 -6.781 -56.145 1.00 85.94 259 LYS A N 1
ATOM 1855 C CA . LYS A 1 259 ? 41.462 -7.763 -56.237 1.00 85.94 259 LYS A CA 1
ATOM 1856 C C . LYS A 1 259 ? 42.191 -7.763 -57.580 1.00 85.94 259 LYS A C 1
ATOM 1858 O O . LYS A 1 259 ? 43.288 -8.305 -57.684 1.00 85.94 259 LYS A O 1
ATOM 1863 N N . THR A 1 260 ? 41.554 -7.263 -58.637 1.00 80.94 260 THR A N 1
ATOM 1864 C CA . THR A 1 260 ? 41.962 -7.560 -60.019 1.00 80.94 260 THR A CA 1
ATOM 1865 C C . THR A 1 260 ? 42.017 -6.340 -60.940 1.00 80.94 260 THR A C 1
ATOM 1867 O O . THR A 1 260 ? 42.299 -6.489 -62.131 1.00 80.94 260 THR A O 1
ATOM 1870 N N . VAL A 1 261 ? 41.738 -5.150 -60.412 1.00 85.38 261 VAL A N 1
ATOM 1871 C CA . VAL A 1 261 ? 41.725 -3.858 -61.108 1.00 85.38 261 VAL A CA 1
ATOM 1872 C C . VAL A 1 261 ? 42.615 -2.880 -60.340 1.00 85.38 261 VAL A C 1
ATOM 1874 O O . VAL A 1 261 ? 42.703 -2.939 -59.117 1.00 85.38 261 VAL A O 1
ATOM 1877 N N . LYS A 1 262 ? 43.279 -1.956 -61.044 1.00 86.00 262 LYS A N 1
ATOM 1878 C CA . LYS A 1 262 ? 44.069 -0.895 -60.400 1.00 86.00 262 LYS A CA 1
ATOM 1879 C C . LYS A 1 262 ? 43.165 0.034 -59.561 1.00 86.00 262 LYS A C 1
ATOM 1881 O O . LYS A 1 262 ? 42.175 0.522 -60.110 1.00 86.00 262 LYS A O 1
ATOM 1886 N N . PRO A 1 263 ? 43.536 0.388 -58.314 1.00 86.06 263 PRO A N 1
ATOM 1887 C CA . PRO A 1 263 ? 42.723 1.247 -57.443 1.00 86.06 263 PRO A CA 1
ATOM 1888 C C . PRO A 1 263 ? 42.318 2.580 -58.085 1.00 86.06 263 PRO A C 1
ATOM 1890 O O . PRO A 1 263 ? 41.163 2.977 -58.004 1.00 86.06 263 PRO A O 1
ATOM 1893 N N . GLN A 1 264 ? 43.222 3.232 -58.824 1.00 85.19 264 GLN A N 1
ATOM 1894 C CA . GLN A 1 264 ? 42.903 4.500 -59.491 1.00 85.19 264 GLN A CA 1
ATOM 1895 C C . GLN A 1 264 ? 41.785 4.359 -60.537 1.00 85.19 264 GLN A C 1
ATOM 1897 O O . GLN A 1 264 ? 40.906 5.208 -60.623 1.00 85.19 264 GLN A O 1
ATOM 1902 N N . ALA A 1 265 ? 41.789 3.270 -61.313 1.00 85.94 265 ALA A N 1
ATOM 1903 C CA . ALA A 1 265 ? 40.755 3.020 -62.315 1.00 85.94 265 ALA A CA 1
ATOM 1904 C C . ALA A 1 265 ? 39.394 2.745 -61.658 1.00 85.94 265 ALA A C 1
ATOM 1906 O O . ALA A 1 265 ? 38.362 3.167 -62.173 1.00 85.94 265 ALA A O 1
ATOM 1907 N N . LEU A 1 266 ? 39.392 2.064 -60.509 1.00 87.88 266 LEU A N 1
ATOM 1908 C CA . LEU A 1 266 ? 38.182 1.784 -59.745 1.00 87.88 266 LEU A CA 1
ATOM 1909 C C . LEU A 1 266 ? 37.631 3.051 -59.064 1.00 87.88 266 LEU A C 1
ATOM 1911 O O . LEU A 1 266 ? 36.428 3.287 -59.131 1.00 87.88 266 LEU A O 1
ATOM 1915 N N . SER A 1 267 ? 38.495 3.902 -58.501 1.00 88.19 267 SER A N 1
ATOM 1916 C CA . SER A 1 267 ? 38.096 5.195 -57.920 1.00 88.19 267 SER A CA 1
ATOM 1917 C C . SER A 1 267 ? 37.494 6.136 -58.971 1.00 88.19 267 SER A C 1
ATOM 1919 O O . SER A 1 267 ? 36.399 6.663 -58.770 1.00 88.19 267 SER A O 1
ATOM 1921 N N . ASP A 1 268 ? 38.129 6.262 -60.145 1.00 87.25 268 ASP A N 1
ATOM 1922 C CA . ASP A 1 268 ? 37.616 7.071 -61.262 1.00 87.25 268 ASP A CA 1
ATOM 1923 C C . ASP A 1 268 ? 36.196 6.631 -61.690 1.00 87.25 268 ASP A C 1
ATOM 1925 O O . ASP A 1 268 ? 35.357 7.467 -62.040 1.00 87.25 268 ASP A O 1
ATOM 1929 N N . ILE A 1 269 ? 35.911 5.321 -61.650 1.00 88.81 269 ILE A N 1
ATOM 1930 C CA . ILE A 1 269 ? 34.591 4.750 -61.963 1.00 88.81 269 ILE A CA 1
ATOM 1931 C C . ILE A 1 269 ? 33.586 5.033 -60.847 1.00 88.81 269 ILE A C 1
ATOM 1933 O O . ILE A 1 269 ? 32.466 5.439 -61.146 1.00 88.81 269 ILE A O 1
ATOM 1937 N N . LEU A 1 270 ? 33.965 4.858 -59.578 1.00 89.00 270 LEU A N 1
ATOM 1938 C CA . LEU A 1 270 ? 33.088 5.108 -58.430 1.00 89.00 270 LEU A CA 1
ATOM 1939 C C . LEU A 1 270 ? 32.699 6.587 -58.312 1.00 89.00 270 LEU A C 1
ATOM 1941 O O . LEU A 1 270 ? 31.536 6.889 -58.058 1.00 89.00 270 LEU A O 1
ATOM 1945 N N . GLN A 1 271 ? 33.624 7.512 -58.582 1.00 88.31 271 GLN A N 1
ATOM 1946 C CA . GLN A 1 271 ? 33.324 8.947 -58.612 1.00 88.31 271 GLN A CA 1
ATOM 1947 C C . GLN A 1 271 ? 32.386 9.317 -59.769 1.00 88.31 271 GLN A C 1
ATOM 1949 O O . GLN A 1 271 ? 31.502 10.161 -59.610 1.00 88.31 271 GLN A O 1
ATOM 1954 N N . ALA A 1 272 ? 32.559 8.704 -60.945 1.00 88.00 272 ALA A N 1
ATOM 1955 C CA . ALA A 1 272 ? 31.655 8.908 -62.078 1.00 88.00 272 ALA A CA 1
ATOM 1956 C C . ALA A 1 272 ? 30.267 8.301 -61.819 1.00 88.00 272 ALA A C 1
ATOM 1958 O O . ALA A 1 272 ? 29.257 8.922 -62.139 1.00 88.00 272 ALA A O 1
ATOM 1959 N N . ALA A 1 273 ? 30.214 7.130 -61.181 1.00 87.44 273 ALA A N 1
ATOM 1960 C CA . ALA A 1 273 ? 28.981 6.482 -60.750 1.00 87.44 273 ALA A CA 1
ATOM 1961 C C . ALA A 1 273 ? 28.237 7.324 -59.697 1.00 87.44 273 ALA A C 1
ATOM 1963 O O . ALA A 1 273 ? 27.038 7.556 -59.834 1.00 87.44 273 ALA A O 1
ATOM 1964 N N . GLY A 1 274 ? 28.952 7.869 -58.705 1.00 86.31 274 GLY A N 1
ATOM 1965 C CA . GLY A 1 274 ? 28.400 8.793 -57.710 1.00 86.31 274 GLY A CA 1
ATOM 1966 C C . GLY A 1 274 ? 27.816 10.062 -58.337 1.00 86.31 274 GLY A C 1
ATOM 1967 O O . GLY A 1 274 ? 26.713 10.473 -57.989 1.00 86.31 274 GLY A O 1
ATOM 1968 N N . LYS A 1 275 ? 28.499 10.643 -59.333 1.00 85.50 275 LYS A N 1
ATOM 1969 C CA . LYS A 1 275 ? 27.977 11.790 -60.102 1.00 85.50 275 LYS A CA 1
ATOM 1970 C C . LYS A 1 275 ? 26.737 11.431 -60.923 1.00 85.50 275 LYS A C 1
ATOM 1972 O O . LYS A 1 275 ? 25.779 12.200 -60.934 1.00 85.50 275 LYS A O 1
ATOM 1977 N N . ALA A 1 276 ? 26.736 10.272 -61.582 1.00 85.56 276 ALA A N 1
ATOM 1978 C CA . ALA A 1 276 ? 25.609 9.794 -62.386 1.00 85.56 276 ALA A CA 1
ATOM 1979 C C . ALA A 1 276 ? 24.359 9.479 -61.540 1.00 85.56 276 ALA A C 1
ATOM 1981 O O . ALA A 1 276 ? 23.235 9.645 -62.014 1.00 85.56 276 ALA A O 1
ATOM 1982 N N . ALA A 1 277 ? 24.550 9.069 -60.283 1.00 82.50 277 ALA A N 1
ATOM 1983 C CA . ALA A 1 277 ? 23.492 8.819 -59.304 1.00 82.50 277 ALA A CA 1
ATOM 1984 C C . ALA A 1 277 ? 22.885 10.091 -58.679 1.00 82.50 277 ALA A C 1
ATOM 1986 O O . ALA A 1 277 ? 21.916 10.000 -57.925 1.00 82.50 277 ALA A O 1
ATOM 1987 N N . GLY A 1 278 ? 23.394 11.283 -59.011 1.00 80.56 278 GLY A N 1
ATOM 1988 C CA . GLY A 1 278 ? 22.837 12.549 -58.532 1.00 80.56 278 GLY A CA 1
ATOM 1989 C C . GLY A 1 278 ? 22.839 12.642 -57.004 1.00 80.56 278 GLY A C 1
ATOM 1990 O O . GLY A 1 278 ? 23.833 12.310 -56.358 1.00 80.56 278 GLY A O 1
ATOM 1991 N N . ASP A 1 279 ? 21.723 13.076 -56.414 1.00 76.25 279 ASP A N 1
ATOM 1992 C CA . ASP A 1 279 ? 21.606 13.225 -54.956 1.00 76.25 279 ASP A CA 1
ATOM 1993 C C . ASP A 1 279 ? 21.788 11.896 -54.204 1.00 76.25 279 ASP A C 1
ATOM 1995 O O . ASP A 1 279 ? 22.373 11.888 -53.121 1.00 76.25 279 ASP A O 1
ATOM 1999 N N . ALA A 1 280 ? 21.381 10.768 -54.800 1.00 72.12 280 ALA A N 1
ATOM 2000 C CA . ALA A 1 280 ? 21.548 9.439 -54.211 1.00 72.12 280 ALA A CA 1
ATOM 2001 C C . ALA A 1 280 ? 23.014 8.966 -54.200 1.00 72.12 280 ALA A C 1
ATOM 2003 O O . ALA A 1 280 ? 23.392 8.158 -53.362 1.00 72.12 280 ALA A O 1
ATOM 2004 N N . GLY A 1 281 ? 23.857 9.476 -55.105 1.00 74.44 281 GLY A N 1
ATOM 2005 C CA . GLY A 1 281 ? 25.287 9.151 -55.182 1.00 74.44 281 GLY A CA 1
ATOM 2006 C C . GLY A 1 281 ? 26.202 10.152 -54.484 1.00 74.44 281 GLY A C 1
ATOM 2007 O O . GLY A 1 281 ? 27.424 10.001 -54.527 1.00 74.44 281 GLY A O 1
ATOM 2008 N N . LYS A 1 282 ? 25.634 11.176 -53.839 1.00 78.62 282 LYS A N 1
ATOM 2009 C CA . LYS A 1 282 ? 26.367 12.273 -53.199 1.00 78.62 282 LYS A CA 1
ATOM 2010 C C . LYS A 1 282 ? 27.460 11.822 -52.214 1.00 78.62 282 LYS A C 1
ATOM 2012 O O . LYS A 1 282 ? 28.518 12.451 -52.239 1.00 78.62 282 LYS A O 1
ATOM 2017 N N . PRO A 1 283 ? 27.298 10.748 -51.411 1.00 70.75 283 PRO A N 1
ATOM 2018 C CA . PRO A 1 283 ? 28.389 10.233 -50.579 1.00 70.75 283 PRO A CA 1
ATOM 2019 C C . PRO A 1 283 ? 29.617 9.801 -51.398 1.00 70.75 283 PRO A C 1
ATOM 2021 O O . PRO A 1 283 ? 30.747 10.082 -51.015 1.00 70.75 283 PRO A O 1
ATOM 2024 N N . LEU A 1 284 ? 29.410 9.185 -52.568 1.00 72.62 284 LEU A N 1
ATOM 2025 C CA . LEU A 1 284 ? 30.470 8.697 -53.467 1.00 72.62 284 LEU A CA 1
ATOM 2026 C C . LEU A 1 284 ? 31.095 9.792 -54.336 1.00 72.62 284 LEU A C 1
ATOM 2028 O O . LEU A 1 284 ? 32.089 9.549 -55.020 1.00 72.62 284 LEU A O 1
ATOM 2032 N N . ALA A 1 285 ? 30.523 10.996 -54.320 1.00 70.00 285 ALA A N 1
ATOM 2033 C CA . ALA A 1 285 ? 31.138 12.162 -54.933 1.00 70.00 285 ALA A CA 1
ATOM 2034 C C . ALA A 1 285 ? 32.334 12.690 -54.114 1.00 70.00 285 ALA A C 1
ATOM 2036 O O . ALA A 1 285 ? 33.112 13.476 -54.657 1.00 70.00 285 ALA A O 1
ATOM 2037 N N . ASP A 1 286 ? 32.498 12.264 -52.850 1.00 77.19 286 ASP A N 1
ATOM 2038 C CA . ASP A 1 286 ? 33.710 12.514 -52.063 1.00 77.19 286 ASP A CA 1
ATOM 2039 C C . ASP A 1 286 ? 34.863 11.628 -52.578 1.00 77.19 286 ASP A C 1
ATOM 2041 O O . ASP A 1 286 ? 34.786 10.395 -52.472 1.00 77.19 286 ASP A O 1
ATOM 2045 N N . PRO A 1 287 ? 35.955 12.222 -53.105 1.00 79.69 287 PRO A N 1
ATOM 2046 C CA . PRO A 1 287 ? 37.108 11.468 -53.582 1.00 79.69 287 PRO A CA 1
ATOM 2047 C C . PRO A 1 287 ? 37.683 10.527 -52.525 1.00 79.69 287 PRO A C 1
ATOM 2049 O O . PRO A 1 287 ? 38.079 9.416 -52.858 1.00 79.69 287 PRO A O 1
ATOM 2052 N N . LYS A 1 288 ? 37.659 10.923 -51.244 1.00 81.00 288 LYS A N 1
ATOM 2053 C CA . LYS A 1 288 ? 38.207 10.111 -50.151 1.00 81.00 288 LYS A CA 1
ATOM 2054 C C . LYS A 1 288 ? 37.428 8.818 -49.950 1.00 81.00 288 LYS A C 1
ATOM 2056 O O . LYS A 1 288 ? 38.033 7.784 -49.673 1.00 81.00 288 LYS A O 1
ATOM 2061 N N . LEU A 1 289 ? 36.103 8.869 -50.098 1.00 82.69 289 LEU A N 1
ATOM 2062 C CA . LEU A 1 289 ? 35.257 7.687 -49.978 1.00 82.69 289 LEU A CA 1
ATOM 2063 C C . LEU A 1 289 ? 35.510 6.732 -51.148 1.00 82.69 289 LEU A C 1
ATOM 2065 O O . LEU A 1 289 ? 35.755 5.547 -50.935 1.00 82.69 289 LEU A O 1
ATOM 2069 N N . ALA A 1 290 ? 35.509 7.258 -52.375 1.00 85.25 290 ALA A N 1
ATOM 2070 C CA . ALA A 1 290 ? 35.764 6.472 -53.579 1.00 85.25 290 ALA A CA 1
ATOM 2071 C C . ALA A 1 290 ? 37.167 5.838 -53.580 1.00 85.25 290 ALA A C 1
ATOM 2073 O O . ALA A 1 290 ? 37.304 4.661 -53.916 1.00 85.25 290 ALA A O 1
ATOM 2074 N N . ASP A 1 291 ? 38.189 6.575 -53.137 1.00 86.19 291 ASP A N 1
ATOM 2075 C CA . ASP A 1 291 ? 39.564 6.083 -53.014 1.00 86.19 291 ASP A CA 1
ATOM 2076 C C . ASP A 1 291 ? 39.684 4.994 -51.940 1.00 86.19 291 ASP A C 1
ATOM 2078 O O . ASP A 1 291 ? 40.333 3.973 -52.164 1.00 86.19 291 ASP A O 1
ATOM 2082 N N . ALA A 1 292 ? 39.028 5.167 -50.788 1.00 84.25 292 ALA A N 1
ATOM 2083 C CA . ALA A 1 292 ? 39.036 4.184 -49.708 1.00 84.25 292 ALA A CA 1
ATOM 2084 C C . ALA A 1 292 ? 38.348 2.869 -50.110 1.00 84.25 292 ALA A C 1
ATOM 2086 O O . ALA A 1 292 ? 38.856 1.787 -49.805 1.00 84.25 292 ALA A O 1
ATOM 2087 N N . ILE A 1 293 ? 37.232 2.959 -50.839 1.00 86.75 293 ILE A N 1
ATOM 2088 C CA . ILE A 1 293 ? 36.561 1.795 -51.424 1.00 86.75 293 ILE A CA 1
ATOM 2089 C C . ILE A 1 293 ? 37.466 1.155 -52.478 1.00 86.75 293 ILE A C 1
ATOM 2091 O O . ILE A 1 293 ? 37.673 -0.054 -52.476 1.00 86.75 293 ILE A O 1
ATOM 2095 N N . ALA A 1 294 ? 38.067 1.943 -53.365 1.00 87.00 294 ALA A N 1
ATOM 2096 C CA . ALA A 1 294 ? 38.958 1.411 -54.387 1.00 87.00 294 ALA A CA 1
ATOM 2097 C C . ALA A 1 294 ? 40.228 0.753 -53.812 1.00 87.00 294 ALA A C 1
ATOM 2099 O O . ALA A 1 294 ? 40.776 -0.164 -54.424 1.00 87.00 294 ALA A O 1
ATOM 2100 N N . ALA A 1 295 ? 40.670 1.186 -52.629 1.00 85.00 295 ALA A N 1
ATOM 2101 C CA . ALA A 1 295 ? 41.796 0.629 -51.884 1.00 85.00 295 ALA A CA 1
ATOM 2102 C C . ALA A 1 295 ? 41.467 -0.669 -51.119 1.00 85.00 295 ALA A C 1
ATOM 2104 O O . ALA A 1 295 ? 42.346 -1.214 -50.453 1.00 85.00 295 ALA A O 1
ATOM 2105 N N . GLY A 1 296 ? 40.234 -1.181 -51.218 1.00 81.62 296 GLY A N 1
ATOM 2106 C CA . GLY A 1 296 ? 39.854 -2.487 -50.673 1.00 81.62 296 GLY A CA 1
ATOM 2107 C C . GLY A 1 296 ? 38.952 -2.455 -49.440 1.00 81.62 296 GLY A C 1
ATOM 2108 O O . GLY A 1 296 ? 38.635 -3.522 -48.922 1.00 81.62 296 GLY A O 1
ATOM 2109 N N . LYS A 1 297 ? 38.523 -1.278 -48.959 1.00 85.31 297 LYS A N 1
ATOM 2110 C CA . LYS A 1 297 ? 37.480 -1.205 -47.921 1.00 85.31 297 LYS A CA 1
ATOM 2111 C C . LYS A 1 297 ? 36.107 -1.487 -48.527 1.00 85.31 297 LYS A C 1
ATOM 2113 O O . LYS A 1 297 ? 35.853 -1.169 -49.692 1.00 85.31 297 LYS A O 1
ATOM 2118 N N . THR A 1 298 ? 35.194 -2.035 -47.734 1.00 85.81 298 THR A N 1
ATOM 2119 C CA . THR A 1 298 ? 33.782 -2.089 -48.139 1.00 85.81 298 THR A CA 1
ATOM 2120 C C . THR A 1 298 ? 33.183 -0.674 -48.185 1.00 85.81 298 THR A C 1
ATOM 2122 O O . THR A 1 298 ? 33.674 0.224 -47.489 1.00 85.81 298 THR A O 1
ATOM 2125 N N . PRO A 1 299 ? 32.107 -0.438 -48.961 1.00 84.88 299 PRO A N 1
ATOM 2126 C CA . PRO A 1 299 ? 31.429 0.860 -48.990 1.00 84.88 299 PRO A CA 1
ATOM 2127 C C . PRO A 1 299 ? 31.025 1.358 -47.600 1.00 84.88 299 PRO A C 1
ATOM 2129 O O . PRO A 1 299 ? 31.221 2.531 -47.278 1.00 84.88 299 PRO A O 1
ATOM 2132 N N . ARG A 1 300 ? 30.532 0.454 -46.746 1.00 82.75 300 ARG A N 1
ATOM 2133 C CA . ARG A 1 300 ? 30.146 0.760 -45.365 1.00 82.75 300 ARG A CA 1
ATOM 2134 C C . ARG A 1 300 ? 31.343 1.149 -44.497 1.00 82.75 300 ARG A C 1
ATOM 2136 O O . ARG A 1 300 ? 31.298 2.184 -43.839 1.00 82.75 300 ARG A O 1
ATOM 2143 N N . GLU A 1 301 ? 32.426 0.373 -44.514 1.00 81.94 301 GLU A N 1
ATOM 2144 C CA . GLU A 1 301 ? 33.641 0.684 -43.740 1.00 81.94 301 GLU A CA 1
ATOM 2145 C C . GLU A 1 301 ? 34.288 1.999 -44.184 1.00 81.94 301 GLU A C 1
ATOM 2147 O O . GLU A 1 301 ? 34.742 2.785 -43.353 1.00 81.94 301 GLU A O 1
ATOM 2152 N N . ALA A 1 302 ? 34.322 2.258 -45.492 1.00 83.88 302 ALA A N 1
ATOM 2153 C CA . ALA A 1 302 ? 34.852 3.498 -46.038 1.00 83.88 302 ALA A CA 1
ATOM 2154 C C . ALA A 1 302 ? 34.009 4.711 -45.604 1.00 83.88 302 ALA A C 1
ATOM 2156 O O . ALA A 1 302 ? 34.572 5.744 -45.241 1.00 83.88 302 ALA A O 1
ATOM 2157 N N . ASN A 1 303 ? 32.678 4.576 -45.577 1.00 83.94 303 ASN A N 1
ATOM 2158 C CA . ASN A 1 303 ? 31.766 5.646 -45.165 1.00 83.94 303 ASN A CA 1
ATOM 2159 C C . ASN A 1 303 ? 31.850 5.935 -43.666 1.00 83.94 303 ASN A C 1
ATOM 2161 O O . ASN A 1 303 ? 31.891 7.094 -43.262 1.00 83.94 303 ASN A O 1
ATOM 2165 N N . LEU A 1 304 ? 31.926 4.891 -42.838 1.00 83.69 304 LEU A N 1
ATOM 2166 C CA . LEU A 1 304 ? 32.123 5.040 -41.396 1.00 83.69 304 LEU A CA 1
ATOM 2167 C C . LEU A 1 304 ? 33.469 5.698 -41.077 1.00 83.69 304 LEU A C 1
ATOM 2169 O O . LEU A 1 304 ? 33.506 6.609 -40.256 1.00 83.69 304 LEU A O 1
ATOM 2173 N N . ALA A 1 305 ? 34.545 5.316 -41.774 1.00 82.62 305 ALA A N 1
ATOM 2174 C CA . ALA A 1 305 ? 35.853 5.955 -41.625 1.00 82.62 305 ALA A CA 1
ATOM 2175 C C . ALA A 1 305 ? 35.835 7.433 -42.058 1.00 82.62 305 ALA A C 1
ATOM 2177 O O . ALA A 1 305 ? 36.363 8.288 -41.354 1.00 82.62 305 ALA A O 1
ATOM 2178 N N . ALA A 1 306 ? 35.176 7.764 -43.174 1.00 82.19 306 ALA A N 1
ATOM 2179 C CA . ALA A 1 306 ? 35.048 9.150 -43.628 1.00 82.19 306 ALA A CA 1
ATOM 2180 C C . ALA A 1 306 ? 34.232 10.012 -42.646 1.00 82.19 306 ALA A C 1
ATOM 2182 O O . ALA A 1 306 ? 34.618 11.139 -42.332 1.00 82.19 306 ALA A O 1
ATOM 2183 N N . LYS A 1 307 ? 33.127 9.471 -42.111 1.00 83.44 307 LYS A N 1
ATOM 2184 C CA . LYS A 1 307 ? 32.320 10.127 -41.070 1.00 83.44 307 LYS A CA 1
ATOM 2185 C C . LYS A 1 307 ? 33.109 10.314 -39.775 1.00 83.44 307 LYS A C 1
ATOM 2187 O O . LYS A 1 307 ? 33.046 11.392 -39.193 1.00 83.44 307 LYS A O 1
ATOM 2192 N N . ALA A 1 308 ? 33.874 9.305 -39.361 1.00 83.81 308 ALA A N 1
ATOM 2193 C CA . ALA A 1 308 ? 34.761 9.360 -38.204 1.00 83.81 308 ALA A CA 1
ATOM 2194 C C . ALA A 1 308 ? 35.843 10.443 -38.354 1.00 83.81 308 ALA A C 1
ATOM 2196 O O . ALA A 1 308 ? 36.075 11.230 -37.433 1.00 83.81 308 ALA A O 1
ATOM 2197 N N . ASP A 1 309 ? 36.461 10.552 -39.532 1.00 83.19 309 ASP A N 1
ATOM 2198 C CA . ASP A 1 309 ? 37.449 11.589 -39.830 1.00 83.19 309 ASP A CA 1
ATOM 2199 C C . ASP A 1 309 ? 36.849 12.999 -39.783 1.00 83.19 309 ASP A C 1
ATOM 2201 O O . ASP A 1 309 ? 37.505 13.917 -39.280 1.00 83.19 309 ASP A O 1
ATOM 2205 N N . ALA A 1 310 ? 35.603 13.154 -40.239 1.00 83.75 310 ALA A N 1
ATOM 2206 C CA . ALA A 1 310 ? 34.873 14.419 -40.267 1.00 83.75 310 ALA A CA 1
ATOM 2207 C C . ALA A 1 310 ? 34.347 14.891 -38.896 1.00 83.75 310 ALA A C 1
ATOM 2209 O O . ALA A 1 310 ? 33.853 16.017 -38.802 1.00 83.75 310 ALA A O 1
ATOM 2210 N N . LEU A 1 311 ? 34.443 14.075 -37.837 1.00 87.88 311 LEU A N 1
ATOM 2211 C CA . LEU A 1 311 ? 33.993 14.471 -36.499 1.00 87.88 311 LEU A CA 1
ATOM 2212 C C . LEU A 1 311 ? 34.792 15.675 -35.959 1.00 87.88 311 LEU A C 1
ATOM 2214 O O . LEU A 1 311 ? 36.013 15.740 -36.155 1.00 87.88 311 LEU A O 1
ATOM 2218 N N . PRO A 1 312 ? 34.144 16.600 -35.223 1.00 90.25 312 PRO A N 1
ATOM 2219 C CA . PRO A 1 312 ? 34.834 17.690 -34.541 1.00 90.25 312 PRO A CA 1
ATOM 2220 C C . PRO A 1 312 ? 35.935 17.177 -33.593 1.00 90.25 312 PRO A C 1
ATOM 2222 O O . PRO A 1 312 ? 35.751 16.134 -32.957 1.00 90.25 312 PRO A O 1
ATOM 2225 N N . PRO A 1 313 ? 37.058 17.908 -33.426 1.00 89.19 313 PRO A N 1
ATOM 2226 C CA . PRO A 1 313 ? 38.120 17.526 -32.489 1.00 89.19 313 PRO A CA 1
ATOM 2227 C C . PRO A 1 313 ? 37.626 17.337 -31.049 1.00 89.19 313 PRO A C 1
ATOM 2229 O O . PRO A 1 313 ? 38.081 16.428 -30.360 1.00 89.19 313 PRO A O 1
ATOM 2232 N N . GLU A 1 314 ? 36.670 18.162 -30.611 1.00 88.56 314 GLU A N 1
ATOM 2233 C CA . GLU A 1 314 ? 36.057 18.060 -29.281 1.00 88.56 314 GLU A CA 1
ATOM 2234 C C . GLU A 1 314 ? 35.311 16.735 -29.097 1.00 88.56 314 GLU A C 1
ATOM 2236 O O . GLU A 1 314 ? 35.521 16.052 -28.098 1.00 88.56 314 GLU A O 1
ATOM 2241 N N . THR A 1 315 ? 34.524 16.320 -30.094 1.00 89.69 315 THR A N 1
ATOM 2242 C CA . THR A 1 315 ? 33.828 15.028 -30.087 1.00 89.69 315 THR A CA 1
ATOM 2243 C C . THR A 1 315 ? 34.822 13.873 -30.046 1.00 89.69 315 THR A C 1
ATOM 2245 O O . THR A 1 315 ? 34.662 12.961 -29.245 1.00 89.69 315 THR A O 1
ATOM 2248 N N . LYS A 1 316 ? 35.908 13.920 -30.831 1.00 90.88 316 LYS A N 1
ATOM 2249 C CA . LYS A 1 316 ? 36.950 12.875 -30.782 1.00 90.88 316 LYS A CA 1
ATOM 2250 C C . LYS A 1 316 ? 37.574 12.754 -29.385 1.00 90.88 316 LYS A C 1
ATOM 2252 O O . LYS A 1 316 ? 37.731 11.641 -28.892 1.00 90.88 316 LYS A O 1
ATOM 2257 N N . ALA A 1 317 ? 37.856 13.881 -28.730 1.00 91.12 317 ALA A N 1
ATOM 2258 C CA . ALA A 1 317 ? 38.366 13.895 -27.360 1.00 91.12 317 ALA A CA 1
ATOM 2259 C C . ALA A 1 317 ? 37.338 13.373 -26.337 1.00 91.12 317 ALA A C 1
ATOM 2261 O O . ALA A 1 317 ? 37.713 12.692 -25.388 1.00 91.12 317 ALA A O 1
ATOM 2262 N N . ASN A 1 318 ? 36.045 13.665 -26.514 1.00 92.06 318 ASN A N 1
ATOM 2263 C CA . ASN A 1 318 ? 34.984 13.121 -25.660 1.00 92.06 318 ASN A CA 1
ATOM 2264 C C . ASN A 1 318 ? 34.880 11.598 -25.794 1.00 92.06 318 ASN A C 1
ATOM 2266 O O . ASN A 1 318 ? 34.799 10.909 -24.782 1.00 92.06 318 ASN A O 1
ATOM 2270 N N . LEU A 1 319 ? 34.945 11.069 -27.017 1.00 91.31 319 LEU A N 1
ATOM 2271 C CA . LEU A 1 319 ? 34.871 9.630 -27.272 1.00 91.31 319 LEU A CA 1
ATOM 2272 C C . LEU A 1 319 ? 36.051 8.861 -26.673 1.00 91.31 319 LEU A C 1
ATOM 2274 O O . LEU A 1 319 ? 35.849 7.799 -26.088 1.00 91.31 319 LEU A O 1
ATOM 2278 N N . GLU A 1 320 ? 37.258 9.430 -26.725 1.00 90.81 320 GLU A N 1
ATOM 2279 C CA . GLU A 1 320 ? 38.439 8.860 -26.065 1.00 90.81 320 GLU A CA 1
ATOM 2280 C C . GLU A 1 320 ? 38.240 8.738 -24.544 1.00 90.81 320 GLU A C 1
ATOM 2282 O O . GLU A 1 320 ? 38.599 7.721 -23.952 1.00 90.81 320 GLU A O 1
ATOM 2287 N N . ARG A 1 321 ? 37.578 9.719 -23.911 1.00 90.81 321 ARG A N 1
ATOM 2288 C CA . ARG A 1 321 ? 37.268 9.685 -22.468 1.00 90.81 321 ARG A CA 1
ATOM 2289 C C . ARG A 1 321 ? 36.280 8.589 -22.075 1.00 90.81 321 ARG A C 1
ATOM 2291 O O . ARG A 1 321 ? 36.258 8.219 -20.906 1.00 90.81 321 ARG A O 1
ATOM 2298 N N . VAL A 1 322 ? 35.493 8.065 -23.012 1.00 91.50 322 VAL A N 1
ATOM 2299 C CA . VAL A 1 322 ? 34.593 6.916 -22.798 1.00 91.50 322 VAL A CA 1
ATOM 2300 C C . VAL A 1 322 ? 35.052 5.671 -23.563 1.00 91.50 322 VAL A C 1
ATOM 2302 O O . VAL A 1 322 ? 34.290 4.727 -23.716 1.00 91.50 322 VAL A O 1
ATOM 2305 N N . GLY A 1 323 ? 36.290 5.639 -24.066 1.00 90.44 323 GLY A N 1
ATOM 2306 C CA . GLY A 1 323 ? 36.858 4.454 -24.718 1.00 90.44 323 GLY A CA 1
ATOM 2307 C C . GLY A 1 323 ? 36.125 4.004 -25.988 1.00 90.44 323 GLY A C 1
ATOM 2308 O O . GLY A 1 323 ? 36.271 2.853 -26.403 1.00 90.44 323 GLY A O 1
ATOM 2309 N N . VAL A 1 324 ? 35.342 4.889 -26.613 1.00 92.69 324 VAL A N 1
ATOM 2310 C CA . VAL A 1 324 ? 34.618 4.618 -27.862 1.00 92.69 324 VAL A CA 1
ATOM 2311 C C . VAL A 1 324 ? 35.456 5.105 -29.036 1.00 92.69 324 VAL A C 1
ATOM 2313 O O . VAL A 1 324 ? 35.951 6.231 -29.036 1.00 92.69 324 VAL A O 1
ATOM 2316 N N . LYS A 1 325 ? 35.614 4.279 -30.073 1.00 91.06 325 LYS A N 1
ATOM 2317 C CA . LYS A 1 325 ? 36.336 4.709 -31.277 1.00 91.06 325 LYS A CA 1
ATOM 2318 C C . LYS A 1 325 ? 35.453 5.598 -32.164 1.00 91.06 325 LYS A C 1
ATOM 2320 O O . LYS A 1 325 ? 34.253 5.335 -32.280 1.00 91.06 325 LYS A O 1
ATOM 2325 N N . PRO A 1 326 ? 36.018 6.603 -32.859 1.00 88.31 326 PRO A N 1
ATOM 2326 C CA . PRO A 1 326 ? 35.287 7.434 -33.819 1.00 88.31 326 PRO A CA 1
ATOM 2327 C C . PRO A 1 326 ? 34.466 6.649 -34.859 1.00 88.31 326 PRO A C 1
ATOM 2329 O O . PRO A 1 326 ? 33.366 7.066 -35.216 1.00 88.31 326 PRO A O 1
ATOM 2332 N N . GLU A 1 327 ? 34.960 5.497 -35.318 1.00 84.12 327 GLU A N 1
ATOM 2333 C CA . GLU A 1 327 ? 34.273 4.633 -36.287 1.00 84.12 327 GLU A CA 1
ATOM 2334 C C . GLU A 1 327 ? 33.089 3.878 -35.666 1.00 84.12 327 GLU A C 1
ATOM 2336 O O . GLU A 1 327 ? 32.050 3.721 -36.307 1.00 84.12 327 GLU A O 1
ATOM 2341 N N . GLU A 1 328 ? 33.227 3.443 -34.410 1.00 88.25 328 GLU A N 1
ATOM 2342 C CA . GLU A 1 328 ? 32.158 2.793 -33.640 1.00 88.25 328 GLU A CA 1
ATOM 2343 C C . GLU A 1 328 ? 31.035 3.794 -33.335 1.00 88.25 328 GLU A C 1
ATOM 2345 O O . GLU A 1 328 ? 29.854 3.487 -33.494 1.00 88.25 328 GLU A O 1
ATOM 2350 N N . TYR A 1 329 ? 31.405 5.029 -32.989 1.00 89.12 329 TYR A N 1
ATOM 2351 C CA . TYR A 1 329 ? 30.475 6.140 -32.817 1.00 89.12 329 TYR A CA 1
ATOM 2352 C C . TYR A 1 329 ? 29.733 6.480 -34.114 1.00 89.12 329 TYR A C 1
ATOM 2354 O O . TYR A 1 329 ? 28.511 6.621 -34.112 1.00 89.12 329 TYR A O 1
ATOM 2362 N N . ALA A 1 330 ? 30.444 6.564 -35.244 1.00 86.06 330 ALA A N 1
ATOM 2363 C CA . ALA A 1 330 ? 29.842 6.857 -36.545 1.00 86.06 330 ALA A CA 1
ATOM 2364 C C . ALA A 1 330 ? 28.827 5.788 -36.995 1.00 86.06 330 ALA A C 1
ATOM 2366 O O . ALA A 1 330 ? 27.943 6.093 -37.799 1.00 86.06 330 ALA A O 1
ATOM 2367 N N . ALA A 1 331 ? 28.944 4.559 -36.479 1.00 84.69 331 ALA A N 1
ATOM 2368 C CA . ALA A 1 331 ? 28.024 3.456 -36.743 1.00 84.69 331 ALA A CA 1
ATOM 2369 C C . ALA A 1 331 ? 26.785 3.446 -35.826 1.00 84.69 331 ALA A C 1
ATOM 2371 O O . ALA A 1 331 ? 25.804 2.777 -36.153 1.00 84.69 331 ALA A O 1
ATOM 2372 N N . ALA A 1 332 ? 26.817 4.169 -34.703 1.00 87.06 332 ALA A N 1
ATOM 2373 C CA . ALA A 1 332 ? 25.710 4.258 -33.755 1.00 87.06 332 ALA A CA 1
ATOM 2374 C C . ALA A 1 332 ? 24.547 5.118 -34.283 1.00 87.06 332 ALA A C 1
ATOM 2376 O O . ALA A 1 332 ? 24.720 5.977 -35.151 1.00 87.06 332 ALA A O 1
ATOM 2377 N N . LYS A 1 333 ? 23.344 4.917 -33.726 1.00 88.25 333 LYS A N 1
ATOM 2378 C CA . LYS A 1 333 ? 22.172 5.757 -34.029 1.00 88.25 333 LYS A CA 1
ATOM 2379 C C . LYS A 1 333 ? 22.394 7.211 -33.572 1.00 88.25 333 LYS A C 1
ATOM 2381 O O . LYS A 1 333 ? 23.098 7.415 -32.581 1.00 88.25 333 LYS A O 1
ATOM 2386 N N . PRO A 1 334 ? 21.777 8.219 -34.219 1.00 88.25 334 PRO A N 1
ATOM 2387 C CA . PRO A 1 334 ? 21.962 9.631 -33.864 1.00 88.25 334 PRO A CA 1
ATOM 2388 C C . PRO A 1 334 ? 21.678 9.966 -32.391 1.00 88.25 334 PRO A C 1
ATOM 2390 O O . PRO A 1 334 ? 22.360 10.801 -31.799 1.00 88.25 334 PRO A O 1
ATOM 2393 N N . GLU A 1 335 ? 20.689 9.319 -31.778 1.00 90.06 335 GLU A N 1
ATOM 2394 C CA . GLU A 1 335 ? 20.338 9.502 -30.366 1.00 90.06 335 GLU A CA 1
ATOM 2395 C C . GLU A 1 335 ? 21.429 8.937 -29.450 1.00 90.06 335 GLU A C 1
ATOM 2397 O O . GLU A 1 335 ? 21.876 9.614 -28.525 1.00 90.06 335 GLU A O 1
ATOM 2402 N N . ALA A 1 336 ? 21.933 7.740 -29.765 1.00 91.38 336 ALA A N 1
ATOM 2403 C CA . ALA A 1 336 ? 23.046 7.135 -29.041 1.00 91.38 336 ALA A CA 1
ATOM 2404 C C . ALA A 1 336 ? 24.353 7.922 -29.227 1.00 91.38 336 ALA A C 1
ATOM 2406 O O . ALA A 1 336 ? 25.132 8.037 -28.289 1.00 91.38 336 ALA A O 1
ATOM 2407 N N . GLN A 1 337 ? 24.583 8.507 -30.405 1.00 92.62 337 GLN A N 1
ATOM 2408 C CA . GLN A 1 337 ? 25.708 9.409 -30.654 1.00 92.62 337 GLN A CA 1
ATOM 2409 C C . GLN A 1 337 ? 25.664 10.623 -29.715 1.00 92.62 337 GLN A C 1
ATOM 2411 O O . GLN A 1 337 ? 26.631 10.897 -29.010 1.00 92.62 337 GLN A O 1
ATOM 2416 N N . ARG A 1 338 ? 24.520 11.312 -29.621 1.00 93.50 338 ARG A N 1
ATOM 2417 C CA . ARG A 1 338 ? 24.373 12.449 -28.692 1.00 93.50 338 ARG A CA 1
ATOM 2418 C C . ARG A 1 338 ? 24.660 12.047 -27.247 1.00 93.50 338 ARG A C 1
ATOM 2420 O O . ARG A 1 338 ? 25.383 12.764 -26.562 1.00 93.50 338 ARG A O 1
ATOM 2427 N N . ALA A 1 339 ? 24.136 10.902 -26.819 1.00 94.19 339 ALA A N 1
ATOM 2428 C CA . ALA A 1 339 ? 24.336 10.388 -25.472 1.00 94.19 339 ALA A CA 1
ATOM 2429 C C . ALA A 1 339 ? 25.809 10.009 -25.200 1.00 94.19 339 ALA A C 1
ATOM 2431 O O . ALA A 1 339 ? 26.358 10.371 -24.165 1.00 94.19 339 ALA A O 1
ATOM 2432 N N . LEU A 1 340 ? 26.504 9.360 -26.142 1.00 93.75 340 LEU A N 1
ATOM 2433 C CA . LEU A 1 340 ? 27.925 9.003 -25.996 1.00 93.75 340 LEU A CA 1
ATOM 2434 C C . LEU A 1 340 ? 28.848 10.232 -25.960 1.00 93.75 340 LEU A C 1
ATOM 2436 O O . LEU A 1 340 ? 29.779 10.278 -25.154 1.00 93.75 340 LEU A O 1
ATOM 2440 N N . ASP A 1 341 ? 28.590 11.244 -26.793 1.00 93.88 341 ASP A N 1
ATOM 2441 C CA . ASP A 1 341 ? 29.352 12.500 -26.768 1.00 93.88 341 ASP A CA 1
ATOM 2442 C C . ASP A 1 341 ? 29.108 13.276 -25.463 1.00 93.88 341 ASP A C 1
ATOM 2444 O O . ASP A 1 341 ? 30.055 13.734 -24.819 1.00 93.88 341 ASP A O 1
ATOM 2448 N N . ALA A 1 342 ? 27.851 13.350 -25.013 1.00 94.94 342 ALA A N 1
ATOM 2449 C CA . ALA A 1 342 ? 27.491 13.956 -23.734 1.00 94.94 342 ALA A CA 1
ATOM 2450 C C . ALA A 1 342 ? 28.106 13.209 -22.539 1.00 94.94 342 ALA A C 1
ATOM 2452 O O . ALA A 1 342 ? 28.582 13.854 -21.603 1.00 94.94 342 ALA A O 1
ATOM 2453 N N . ALA A 1 343 ? 28.174 11.874 -22.590 1.00 94.62 343 ALA A N 1
ATOM 2454 C CA . ALA A 1 343 ? 28.855 11.064 -21.585 1.00 94.62 343 ALA A CA 1
ATOM 2455 C C . ALA A 1 343 ? 30.352 11.395 -21.512 1.00 94.62 343 ALA A C 1
ATOM 2457 O O . ALA A 1 343 ? 30.880 11.647 -20.428 1.00 94.62 343 ALA A O 1
ATOM 2458 N N . GLY A 1 344 ? 31.027 11.467 -22.663 1.00 93.12 344 GLY A N 1
ATOM 2459 C CA . GLY A 1 344 ? 32.439 11.843 -22.746 1.00 93.12 344 GLY A CA 1
ATOM 2460 C C . GLY A 1 344 ? 32.720 13.265 -22.266 1.00 93.12 344 GLY A C 1
ATOM 2461 O O . GLY A 1 344 ? 33.712 13.509 -21.572 1.00 93.12 344 GLY A O 1
ATOM 2462 N N . LYS A 1 345 ? 31.815 14.200 -22.569 1.00 94.69 345 LYS A N 1
ATOM 2463 C CA . LYS A 1 345 ? 31.873 15.569 -22.055 1.00 94.69 345 LYS A CA 1
ATOM 2464 C C . LYS A 1 345 ? 31.731 15.602 -20.532 1.00 94.69 345 LYS A C 1
ATOM 2466 O O . LYS A 1 345 ? 32.569 16.199 -19.861 1.00 94.69 345 LYS A O 1
ATOM 2471 N N . ALA A 1 346 ? 30.716 14.936 -19.982 1.00 93.56 346 ALA A N 1
ATOM 2472 C CA . ALA A 1 346 ? 30.482 14.871 -18.541 1.00 93.56 346 ALA A CA 1
ATOM 2473 C C . ALA A 1 346 ? 31.654 14.215 -17.791 1.00 93.56 346 ALA A C 1
ATOM 2475 O O . ALA A 1 346 ? 32.087 14.726 -16.757 1.00 93.56 346 ALA A O 1
ATOM 2476 N N . ALA A 1 347 ? 32.231 13.145 -18.347 1.00 90.38 347 ALA A N 1
ATOM 2477 C CA . ALA A 1 347 ? 33.438 12.520 -17.810 1.00 90.38 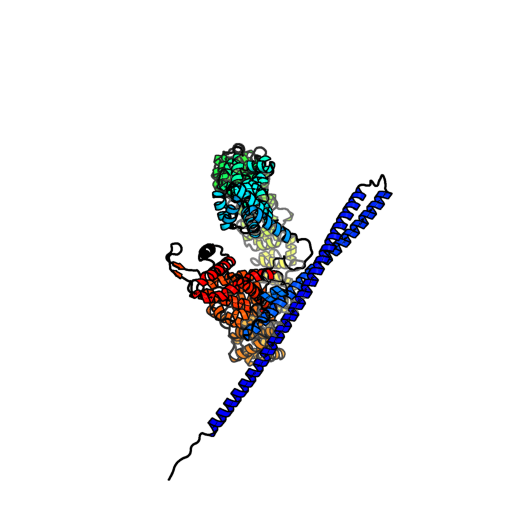347 ALA A CA 1
ATOM 2478 C C . ALA A 1 347 ? 34.620 13.509 -17.786 1.00 90.38 347 ALA A C 1
ATOM 2480 O O . ALA A 1 347 ? 35.302 13.637 -16.771 1.00 90.38 347 ALA A O 1
ATOM 2481 N N . GLY A 1 348 ? 34.813 14.279 -18.864 1.00 87.44 348 GLY A N 1
ATOM 2482 C CA . GLY A 1 348 ? 35.845 15.319 -18.946 1.00 87.44 348 GLY A CA 1
ATOM 2483 C C . GLY A 1 348 ? 35.645 16.496 -17.985 1.00 87.44 348 GLY A C 1
ATOM 2484 O O . GLY A 1 348 ? 36.624 17.092 -17.544 1.00 87.44 348 GLY A O 1
ATOM 2485 N N . GLU A 1 349 ? 34.399 16.810 -17.629 1.00 90.75 349 GLU A N 1
ATOM 2486 C CA . GLU A 1 349 ? 34.046 17.833 -16.633 1.00 90.75 349 GLU A CA 1
ATOM 2487 C C . GLU A 1 349 ? 34.155 17.332 -15.180 1.00 90.75 349 GLU A C 1
ATOM 2489 O O . GLU A 1 349 ? 33.886 18.093 -14.251 1.00 90.75 349 GLU A O 1
ATOM 2494 N N . GLY A 1 350 ? 34.533 16.066 -14.961 1.00 87.06 350 GLY A N 1
ATOM 2495 C CA . GLY A 1 350 ? 34.581 15.468 -13.626 1.00 87.06 350 GLY A CA 1
ATOM 2496 C C . GLY A 1 350 ? 33.193 15.215 -13.031 1.00 87.06 350 GLY A C 1
ATOM 2497 O O . GLY A 1 350 ? 33.035 15.245 -11.812 1.00 87.06 350 GLY A O 1
ATOM 2498 N N . LYS A 1 351 ? 32.184 14.974 -13.878 1.00 90.75 351 LYS A N 1
ATOM 2499 C CA . LYS A 1 351 ? 30.794 14.684 -13.491 1.00 90.75 351 LYS A CA 1
ATOM 2500 C C . LYS A 1 351 ? 30.444 13.223 -13.803 1.00 90.75 351 LYS A C 1
ATOM 2502 O O . LYS A 1 351 ? 29.706 12.945 -14.750 1.00 90.75 351 LYS A O 1
ATOM 2507 N N . PRO A 1 352 ? 30.965 12.257 -13.024 1.00 89.00 352 PRO A N 1
ATOM 2508 C CA . PRO A 1 352 ? 30.789 10.835 -13.313 1.00 89.00 352 PRO A CA 1
ATOM 2509 C C . PRO A 1 352 ? 29.328 10.371 -13.220 1.00 89.00 352 PRO A C 1
ATOM 2511 O O . PRO A 1 352 ? 28.941 9.454 -13.936 1.00 89.00 352 PRO A O 1
ATOM 2514 N N . ALA A 1 353 ? 28.500 11.019 -12.394 1.00 89.06 353 ALA A N 1
ATOM 2515 C CA . ALA A 1 353 ? 27.067 10.732 -12.309 1.00 89.06 353 ALA A CA 1
ATOM 2516 C C . ALA A 1 353 ? 26.325 11.075 -13.613 1.00 89.06 353 ALA A C 1
ATOM 2518 O O . ALA A 1 353 ? 25.540 10.272 -14.115 1.00 89.06 353 ALA A O 1
ATOM 2519 N N . ASP A 1 354 ? 26.618 12.242 -14.191 1.00 92.25 354 ASP A N 1
ATOM 2520 C CA . ASP A 1 354 ? 26.036 12.667 -15.465 1.00 92.25 354 ASP A CA 1
ATOM 2521 C C . ASP A 1 354 ? 26.539 11.777 -16.607 1.00 92.25 354 ASP A C 1
ATOM 2523 O O . ASP A 1 354 ? 25.752 11.356 -17.452 1.00 92.25 354 ASP A O 1
ATOM 2527 N N . ALA A 1 355 ? 27.828 11.415 -16.589 1.00 93.56 355 ALA A N 1
ATOM 2528 C CA . ALA A 1 355 ? 28.404 10.491 -17.560 1.00 93.56 355 ALA A CA 1
ATOM 2529 C C . ALA A 1 355 ? 27.715 9.117 -17.524 1.00 93.56 355 ALA A C 1
ATOM 2531 O O . ALA A 1 355 ? 27.331 8.603 -18.571 1.00 93.56 355 ALA A O 1
ATOM 2532 N N . LEU A 1 356 ? 27.491 8.553 -16.331 1.00 94.31 356 LEU A N 1
ATOM 2533 C CA . LEU A 1 356 ? 26.781 7.284 -16.154 1.00 94.31 356 LEU A CA 1
ATOM 2534 C C . LEU A 1 356 ? 25.348 7.345 -16.707 1.00 94.31 356 LEU A C 1
ATOM 2536 O O . LEU A 1 356 ? 24.929 6.454 -17.445 1.00 94.31 356 LEU A O 1
ATOM 2540 N N . ASN A 1 357 ? 24.618 8.424 -16.414 1.00 94.12 357 ASN A N 1
ATOM 2541 C CA . ASN A 1 357 ? 23.256 8.612 -16.916 1.00 94.12 357 ASN A CA 1
ATOM 2542 C C . ASN A 1 357 ? 23.206 8.692 -18.449 1.00 94.12 357 ASN A C 1
ATOM 2544 O O . ASN A 1 357 ? 22.307 8.119 -19.064 1.00 94.12 357 ASN A O 1
ATOM 2548 N N . GLN A 1 358 ? 24.179 9.362 -19.065 1.00 95.12 358 GLN A N 1
ATOM 2549 C CA . GLN A 1 358 ? 24.288 9.459 -20.519 1.00 95.12 358 GLN A CA 1
ATOM 2550 C C . GLN A 1 358 ? 24.705 8.124 -21.166 1.00 95.12 358 GLN A C 1
ATOM 2552 O O . GLN A 1 358 ? 24.202 7.768 -22.228 1.00 95.12 358 GLN A O 1
ATOM 2557 N N . LEU A 1 359 ? 25.541 7.312 -20.510 1.00 95.12 359 LEU A N 1
ATOM 2558 C CA . LEU A 1 359 ? 25.845 5.951 -20.976 1.00 95.12 359 LEU A CA 1
ATOM 2559 C C . LEU A 1 359 ? 24.609 5.041 -20.941 1.00 95.12 359 LEU A C 1
ATOM 2561 O O . LEU A 1 359 ? 24.368 4.289 -21.884 1.00 95.12 359 LEU A O 1
ATOM 2565 N N . ARG A 1 360 ? 23.779 5.154 -19.902 1.00 95.62 360 ARG A N 1
ATOM 2566 C CA . ARG A 1 360 ? 22.483 4.465 -19.820 1.00 95.62 360 ARG A CA 1
ATOM 2567 C C . ARG A 1 360 ? 21.551 4.866 -20.971 1.00 95.62 360 ARG A C 1
ATOM 2569 O O . ARG A 1 360 ? 20.931 4.007 -21.592 1.00 95.62 360 ARG A O 1
ATOM 2576 N N . GLU A 1 361 ? 21.482 6.156 -21.301 1.00 93.69 361 GLU A N 1
ATOM 2577 C CA . GLU A 1 361 ? 20.722 6.644 -22.464 1.00 93.69 361 GLU A CA 1
ATOM 2578 C C . GLU A 1 361 ? 21.267 6.071 -23.783 1.00 93.69 361 GLU A C 1
ATOM 2580 O O . GLU A 1 361 ? 20.494 5.620 -24.629 1.00 93.69 361 GLU A O 1
ATOM 2585 N N . ALA A 1 362 ? 22.592 5.989 -23.942 1.00 93.75 362 ALA A N 1
ATOM 2586 C CA . ALA A 1 362 ? 23.203 5.346 -25.104 1.00 93.75 362 ALA A CA 1
ATOM 2587 C C . ALA A 1 362 ? 22.840 3.850 -25.208 1.00 93.75 362 ALA A C 1
ATOM 2589 O O . ALA A 1 362 ? 22.560 3.363 -26.309 1.00 93.75 362 ALA A O 1
ATOM 2590 N N . ALA A 1 363 ? 22.787 3.132 -24.080 1.00 93.75 363 ALA A N 1
ATOM 2591 C CA . ALA A 1 363 ? 22.344 1.738 -24.037 1.00 93.75 363 ALA A CA 1
ATOM 2592 C C . ALA A 1 363 ? 20.875 1.596 -24.471 1.00 93.75 363 ALA A C 1
ATOM 2594 O O . ALA A 1 363 ? 20.566 0.759 -25.322 1.00 93.75 363 ALA A O 1
ATOM 2595 N N . ALA A 1 364 ? 19.990 2.460 -23.961 1.00 92.31 364 ALA A N 1
ATOM 2596 C CA . ALA A 1 364 ? 18.568 2.477 -24.311 1.00 92.31 364 ALA A CA 1
ATOM 2597 C C . ALA A 1 364 ? 18.318 2.773 -25.804 1.00 92.31 364 ALA A C 1
ATOM 2599 O O . ALA A 1 364 ? 17.354 2.282 -26.388 1.00 92.31 364 ALA A O 1
ATOM 2600 N N . HIS A 1 365 ? 19.215 3.521 -26.453 1.00 92.25 365 HIS A N 1
ATOM 2601 C CA . HIS A 1 365 ? 19.146 3.829 -27.884 1.00 92.25 365 HIS A CA 1
ATOM 2602 C C . HIS A 1 365 ? 19.835 2.793 -28.794 1.00 92.25 365 HIS A C 1
ATOM 2604 O O . HIS A 1 365 ? 20.111 3.075 -29.963 1.00 92.25 365 HIS A O 1
ATOM 2610 N N . GLY A 1 366 ? 20.056 1.569 -28.304 1.00 86.62 366 GLY A N 1
ATOM 2611 C CA . GLY A 1 366 ? 20.531 0.440 -29.110 1.00 86.62 366 GLY A CA 1
ATOM 2612 C C . GLY A 1 366 ? 22.049 0.371 -29.287 1.00 86.62 366 GLY A C 1
ATOM 2613 O O . GLY A 1 366 ? 22.512 -0.349 -30.167 1.00 86.62 366 GLY A O 1
ATOM 2614 N N . SER A 1 367 ? 22.815 1.088 -28.459 1.00 92.12 367 SER A N 1
ATOM 2615 C CA . SER A 1 367 ? 24.285 1.059 -28.450 1.00 92.12 367 SER A CA 1
ATOM 2616 C C . SER A 1 367 ? 24.827 0.481 -27.140 1.00 92.12 367 SER A C 1
ATOM 2618 O O . SER A 1 367 ? 25.731 1.054 -26.529 1.00 92.12 367 SER A O 1
ATOM 2620 N N . ARG A 1 368 ? 24.269 -0.652 -26.691 1.00 93.44 368 ARG A N 1
ATOM 2621 C CA . ARG A 1 368 ? 24.628 -1.264 -25.403 1.00 93.44 368 ARG A CA 1
ATOM 2622 C C . ARG A 1 368 ? 26.116 -1.600 -25.296 1.00 93.44 368 ARG A C 1
ATOM 2624 O O . ARG A 1 368 ? 26.738 -1.195 -24.323 1.00 93.44 368 ARG A O 1
ATOM 2631 N N . ASP A 1 369 ? 26.701 -2.222 -26.315 1.00 92.19 369 ASP A N 1
ATOM 2632 C CA . ASP A 1 369 ? 28.125 -2.590 -26.304 1.00 92.19 369 ASP A CA 1
ATOM 2633 C C . ASP A 1 369 ? 29.047 -1.367 -26.135 1.00 92.19 369 ASP A C 1
ATOM 2635 O O . ASP A 1 369 ? 30.103 -1.442 -25.506 1.00 92.19 369 ASP A O 1
ATOM 2639 N N . LEU A 1 370 ? 28.648 -0.213 -26.687 1.00 92.81 370 LEU A N 1
ATOM 2640 C CA . LEU A 1 370 ? 29.396 1.040 -26.551 1.00 92.81 370 LEU A CA 1
ATOM 2641 C C . LEU A 1 370 ? 29.186 1.673 -25.176 1.00 92.81 370 LEU A C 1
ATOM 2643 O O . LEU A 1 370 ? 30.130 2.212 -24.605 1.00 92.81 370 LEU A O 1
ATOM 2647 N N . ALA A 1 371 ? 27.973 1.582 -24.631 1.00 93.38 371 ALA A N 1
ATOM 2648 C CA . ALA A 1 371 ? 27.681 2.019 -23.274 1.00 93.38 371 ALA A CA 1
ATOM 2649 C C . ALA A 1 371 ? 28.443 1.191 -22.226 1.00 93.38 371 ALA A C 1
ATOM 2651 O O . ALA A 1 371 ? 28.975 1.763 -21.280 1.00 93.38 371 ALA A O 1
ATOM 2652 N N . GLU A 1 372 ? 28.562 -0.127 -22.415 1.00 94.06 372 GLU A N 1
ATOM 2653 C CA . GLU A 1 372 ? 29.340 -1.018 -21.545 1.00 94.06 372 GLU A CA 1
ATOM 2654 C C . GLU A 1 372 ? 30.842 -0.696 -21.603 1.00 94.06 372 GLU A C 1
ATOM 2656 O O . GLU A 1 372 ? 31.475 -0.552 -20.556 1.00 94.06 372 GLU A O 1
ATOM 2661 N N . LYS A 1 373 ? 31.403 -0.464 -22.801 1.00 92.69 373 LYS A N 1
ATOM 2662 C CA . LYS A 1 373 ? 32.782 0.046 -22.956 1.00 92.69 373 LYS A CA 1
ATOM 2663 C C . LYS A 1 373 ? 32.980 1.405 -22.279 1.00 92.69 373 LYS A C 1
ATOM 2665 O O . LYS A 1 373 ? 33.982 1.621 -21.591 1.00 92.69 373 LYS A O 1
ATOM 2670 N N . GLY A 1 374 ? 32.017 2.310 -22.447 1.00 92.75 374 GLY A N 1
ATOM 2671 C CA . GLY A 1 374 ? 32.020 3.616 -21.795 1.00 92.75 374 GLY A CA 1
ATOM 2672 C C . GLY A 1 374 ? 31.988 3.513 -20.282 1.00 92.75 374 GLY A C 1
ATOM 2673 O O . GLY A 1 374 ? 32.747 4.204 -19.603 1.00 92.75 374 GLY A O 1
ATOM 2674 N N . LEU A 1 375 ? 31.182 2.597 -19.751 1.00 94.19 375 LEU A N 1
ATOM 2675 C CA . LEU A 1 375 ? 31.072 2.355 -18.321 1.00 94.19 375 LEU A CA 1
ATOM 2676 C C . LEU A 1 375 ? 32.351 1.740 -17.753 1.00 94.19 375 LEU A C 1
ATOM 2678 O O . LEU A 1 375 ? 32.814 2.169 -16.695 1.00 94.19 375 LEU A O 1
ATOM 2682 N N . GLN A 1 376 ? 32.962 0.792 -18.463 1.00 93.31 376 GLN A N 1
ATOM 2683 C CA . GLN A 1 376 ? 34.259 0.234 -18.089 1.00 93.31 376 GLN A CA 1
ATOM 2684 C C . GLN A 1 376 ? 35.327 1.334 -18.017 1.00 93.31 376 GLN A C 1
ATOM 2686 O O . GLN A 1 376 ? 36.002 1.479 -16.998 1.00 93.31 376 GLN A O 1
ATOM 2691 N N . THR A 1 377 ? 35.422 2.167 -19.055 1.00 92.56 377 THR A N 1
ATOM 2692 C CA . THR A 1 377 ? 36.374 3.286 -19.101 1.00 92.56 377 THR A CA 1
ATOM 2693 C C . THR A 1 377 ? 36.135 4.278 -17.959 1.00 92.56 377 THR A C 1
ATOM 2695 O O . THR A 1 377 ? 37.073 4.682 -17.269 1.00 92.56 377 THR A O 1
ATOM 2698 N N . LEU A 1 378 ? 34.872 4.633 -17.703 1.00 90.81 378 LEU A N 1
ATOM 2699 C CA . LEU A 1 378 ? 34.488 5.515 -16.602 1.00 90.81 378 LEU A CA 1
ATOM 2700 C C . LEU A 1 378 ? 34.875 4.922 -15.238 1.00 90.81 378 LEU A C 1
ATOM 2702 O O . LEU A 1 378 ? 35.334 5.657 -14.364 1.00 90.81 378 LEU A O 1
ATOM 2706 N N . THR A 1 379 ? 34.729 3.605 -15.072 1.00 91.38 379 THR A N 1
ATOM 2707 C CA . THR A 1 379 ? 35.095 2.856 -13.858 1.00 91.38 379 THR A CA 1
ATOM 2708 C C . THR A 1 379 ? 36.602 2.865 -13.622 1.00 91.38 379 THR A C 1
ATOM 2710 O O . THR A 1 379 ? 37.053 3.097 -12.500 1.00 91.38 379 THR A O 1
ATOM 2713 N N . GLU A 1 380 ? 37.399 2.665 -14.672 1.00 89.88 380 GLU A N 1
ATOM 2714 C CA . GLU A 1 380 ? 38.864 2.700 -14.601 1.00 89.88 380 GLU A CA 1
ATOM 2715 C C . GLU A 1 380 ? 39.394 4.088 -14.209 1.00 89.88 380 GLU A C 1
ATOM 2717 O O . GLU A 1 380 ? 40.388 4.178 -13.477 1.00 89.88 380 GLU A O 1
ATOM 2722 N N . GLN A 1 381 ? 38.695 5.147 -14.635 1.00 87.25 381 GLN A N 1
ATOM 2723 C CA . GLN A 1 381 ? 38.985 6.542 -14.289 1.00 87.25 381 GLN A CA 1
ATOM 2724 C C . GLN A 1 381 ? 38.592 6.918 -12.852 1.00 87.25 381 GLN A C 1
ATOM 2726 O O . GLN A 1 381 ? 39.082 7.926 -12.339 1.00 87.25 381 GLN A O 1
ATOM 2731 N N . GLN A 1 382 ? 37.738 6.137 -12.179 1.00 87.75 382 GLN A N 1
ATOM 2732 C CA . GLN A 1 382 ? 37.372 6.423 -10.792 1.00 87.75 382 GLN A CA 1
ATOM 2733 C C . GLN A 1 382 ? 38.543 6.158 -9.829 1.00 87.75 382 GLN A C 1
ATOM 2735 O O . GLN A 1 382 ? 39.281 5.171 -9.987 1.00 87.75 382 GLN A O 1
ATOM 2740 N N . PRO A 1 383 ? 38.698 6.987 -8.776 1.00 83.88 383 PRO A N 1
ATOM 2741 C CA . PRO A 1 383 ? 39.649 6.704 -7.711 1.00 83.88 383 PRO A CA 1
ATOM 2742 C C . PRO A 1 383 ? 39.286 5.392 -6.987 1.00 83.88 383 PRO A C 1
ATOM 2744 O O . PRO A 1 383 ? 38.111 5.012 -6.951 1.00 83.88 383 PRO A O 1
ATOM 2747 N N . PRO A 1 384 ? 40.264 4.693 -6.376 1.00 81.88 384 PRO A N 1
ATOM 2748 C CA . PRO A 1 384 ? 39.985 3.535 -5.530 1.00 81.88 384 PRO A CA 1
ATOM 2749 C C . PRO A 1 384 ? 38.991 3.894 -4.415 1.00 81.88 384 PRO A C 1
ATOM 2751 O O . PRO A 1 384 ? 39.185 4.881 -3.704 1.00 81.88 384 PRO A O 1
ATOM 2754 N N . GLY A 1 385 ? 37.928 3.104 -4.263 1.00 84.31 385 GLY A N 1
ATOM 2755 C CA . GLY A 1 385 ? 36.855 3.360 -3.303 1.00 84.31 385 GLY A CA 1
ATOM 2756 C C . GLY A 1 385 ? 35.526 2.750 -3.743 1.00 84.31 385 GLY A C 1
ATOM 2757 O O . GLY A 1 385 ? 35.461 2.049 -4.754 1.00 84.31 385 GLY A O 1
ATOM 2758 N N . LEU A 1 386 ? 34.457 3.056 -2.997 1.00 88.75 386 LEU A N 1
ATOM 2759 C CA . LEU A 1 386 ? 33.149 2.408 -3.157 1.00 88.75 386 LEU A CA 1
ATOM 2760 C C . LEU A 1 386 ? 32.626 2.400 -4.603 1.00 88.75 386 LEU A C 1
ATOM 2762 O O . LEU A 1 386 ? 32.183 1.363 -5.086 1.00 88.75 386 LEU A O 1
ATOM 2766 N N . GLY A 1 387 ? 32.680 3.540 -5.299 1.00 88.19 387 GLY A N 1
ATOM 2767 C CA . GLY A 1 387 ? 32.141 3.660 -6.658 1.00 88.19 387 GLY A CA 1
ATOM 2768 C C . GLY A 1 387 ? 32.849 2.760 -7.671 1.00 88.19 387 GLY A C 1
ATOM 2769 O O . GLY A 1 387 ? 32.190 2.097 -8.467 1.00 88.19 387 GLY A O 1
ATOM 2770 N N . ARG A 1 388 ? 34.184 2.677 -7.597 1.00 90.06 388 ARG A N 1
ATOM 2771 C CA . ARG A 1 388 ? 34.983 1.797 -8.459 1.00 90.06 388 ARG A CA 1
ATOM 2772 C C . ARG A 1 388 ? 34.733 0.326 -8.144 1.00 90.06 388 ARG A C 1
ATOM 2774 O O . ARG A 1 388 ? 34.544 -0.458 -9.068 1.00 90.06 388 ARG A O 1
ATOM 2781 N N . ASP A 1 389 ? 34.716 -0.045 -6.866 1.00 90.12 389 ASP A N 1
ATOM 2782 C CA . ASP A 1 389 ? 34.506 -1.433 -6.436 1.00 90.12 389 ASP A CA 1
ATOM 2783 C C . ASP A 1 389 ? 33.118 -1.948 -6.845 1.00 90.12 389 ASP A C 1
ATOM 2785 O O . ASP A 1 389 ? 32.991 -3.083 -7.303 1.00 90.12 389 ASP A O 1
ATOM 2789 N N . LEU A 1 390 ? 32.091 -1.098 -6.728 1.00 92.25 390 LEU A N 1
ATOM 2790 C CA . LEU A 1 390 ? 30.730 -1.404 -7.162 1.00 92.25 390 LEU A CA 1
ATOM 2791 C C . LEU A 1 390 ? 30.635 -1.575 -8.675 1.00 92.25 390 LEU A C 1
ATOM 2793 O O . LEU A 1 390 ? 30.157 -2.605 -9.134 1.00 92.25 390 LEU A O 1
ATOM 2797 N N . LEU A 1 391 ? 31.115 -0.601 -9.451 1.00 92.00 391 LEU A N 1
ATOM 2798 C CA . LEU A 1 391 ? 31.042 -0.662 -10.913 1.00 92.00 391 LEU A CA 1
ATOM 2799 C C . LEU A 1 391 ? 31.952 -1.734 -11.530 1.00 92.00 391 LEU A C 1
ATOM 2801 O O . LEU A 1 391 ? 31.722 -2.155 -12.657 1.00 92.00 391 LEU A O 1
ATOM 2805 N N . SER A 1 392 ? 32.964 -2.210 -10.800 1.00 91.31 392 SER A N 1
ATOM 2806 C CA . SER A 1 392 ? 33.793 -3.341 -11.242 1.00 91.31 392 SER A CA 1
ATOM 2807 C C . SER A 1 392 ? 33.053 -4.682 -11.163 1.00 91.31 392 SER A C 1
ATOM 2809 O O . SER A 1 392 ? 33.523 -5.672 -11.724 1.00 91.31 392 SER A O 1
ATOM 2811 N N . ASN A 1 393 ? 31.917 -4.748 -10.458 1.00 92.12 393 ASN A N 1
ATOM 2812 C CA . ASN A 1 393 ? 31.069 -5.930 -10.452 1.00 92.12 393 ASN A CA 1
ATOM 2813 C C . ASN A 1 393 ? 30.182 -5.940 -11.717 1.00 92.12 393 ASN A C 1
ATOM 2815 O O . ASN A 1 393 ? 29.444 -4.978 -11.944 1.00 92.12 393 ASN A O 1
ATOM 2819 N N . PRO A 1 394 ? 30.209 -7.018 -12.525 1.00 88.69 394 PRO A N 1
ATOM 2820 C CA . PRO A 1 394 ? 29.487 -7.070 -13.795 1.00 88.69 394 PRO A CA 1
ATOM 2821 C C . PRO A 1 394 ? 27.966 -6.970 -13.627 1.00 88.69 394 PRO A C 1
ATOM 2823 O O . PRO A 1 394 ? 27.311 -6.338 -14.453 1.00 88.69 394 PRO A O 1
ATOM 2826 N N . ASP A 1 395 ? 27.401 -7.522 -12.551 1.00 87.69 395 ASP A N 1
ATOM 2827 C CA . ASP A 1 395 ? 25.959 -7.476 -12.291 1.00 87.69 395 ASP A CA 1
ATOM 2828 C C . ASP A 1 395 ? 25.510 -6.058 -11.920 1.00 87.69 395 ASP A C 1
ATOM 2830 O O . ASP A 1 395 ? 24.488 -5.574 -12.410 1.00 87.69 395 ASP A O 1
ATOM 2834 N N . VAL A 1 396 ? 26.312 -5.354 -11.111 1.00 91.75 396 VAL A N 1
ATOM 2835 C CA . VAL A 1 396 ? 26.075 -3.944 -10.760 1.00 91.75 396 VAL A CA 1
ATOM 2836 C C . VAL A 1 396 ? 26.200 -3.059 -12.000 1.00 91.75 396 VAL A C 1
ATOM 2838 O O . VAL A 1 396 ? 25.332 -2.223 -12.235 1.00 91.75 396 VAL A O 1
ATOM 2841 N N . ALA A 1 397 ? 27.248 -3.246 -12.808 1.00 91.06 397 ALA A N 1
ATOM 2842 C CA . ALA A 1 397 ? 27.482 -2.470 -14.024 1.00 91.06 397 ALA A CA 1
ATOM 2843 C C . ALA A 1 397 ? 26.358 -2.660 -15.049 1.00 91.06 397 ALA A C 1
ATOM 2845 O O . ALA A 1 397 ? 25.827 -1.686 -15.582 1.00 91.06 397 ALA A O 1
ATOM 2846 N N . LYS A 1 398 ? 25.941 -3.912 -15.269 1.00 91.38 398 LYS A N 1
ATOM 2847 C CA . LYS A 1 398 ? 24.810 -4.247 -16.136 1.00 91.38 398 LYS A CA 1
ATOM 2848 C C . LYS A 1 398 ? 23.538 -3.551 -15.653 1.00 91.38 398 LYS A C 1
ATOM 2850 O O . LYS A 1 398 ? 22.888 -2.846 -16.420 1.00 91.38 398 LYS A O 1
ATOM 2855 N N . LYS A 1 399 ? 23.232 -3.680 -14.359 1.00 92.69 399 LYS A N 1
ATOM 2856 C CA . LYS A 1 399 ? 22.034 -3.090 -13.758 1.00 92.69 399 LYS A CA 1
ATOM 2857 C C . LYS A 1 399 ? 22.061 -1.561 -13.737 1.00 92.69 399 LYS A C 1
ATOM 2859 O O . LYS A 1 399 ? 21.013 -0.948 -13.884 1.00 92.69 399 LYS A O 1
ATOM 2864 N N . ALA A 1 400 ? 23.233 -0.935 -13.646 1.00 92.31 400 ALA A N 1
ATOM 2865 C CA . ALA A 1 400 ? 23.386 0.516 -13.772 1.00 92.31 400 ALA A CA 1
ATOM 2866 C C . ALA A 1 400 ? 22.965 1.043 -15.156 1.00 92.31 400 ALA A C 1
ATOM 2868 O O . ALA A 1 400 ? 22.473 2.164 -15.263 1.00 92.31 400 ALA A O 1
ATOM 2869 N N . LEU A 1 401 ? 23.141 0.240 -16.210 1.00 92.94 401 LEU A N 1
ATOM 2870 C CA . LEU A 1 401 ? 22.707 0.583 -17.568 1.00 92.94 401 LEU A CA 1
ATOM 2871 C C . LEU A 1 401 ? 21.241 0.212 -17.847 1.00 92.94 401 LEU A C 1
ATOM 2873 O O . LEU A 1 401 ? 20.651 0.756 -18.777 1.00 92.94 401 LEU A O 1
ATOM 2877 N N . ASP A 1 402 ? 20.656 -0.686 -17.054 1.00 91.94 402 ASP A N 1
ATOM 2878 C CA . ASP A 1 402 ? 19.271 -1.150 -17.219 1.00 91.94 402 ASP A CA 1
ATOM 2879 C C . ASP A 1 402 ? 18.272 -0.362 -16.370 1.00 91.94 402 ASP A C 1
ATOM 2881 O O . ASP A 1 402 ? 17.170 -0.048 -16.819 1.00 91.94 402 ASP A O 1
ATOM 2885 N N . ASP A 1 403 ? 18.653 -0.021 -15.141 1.00 92.62 403 ASP A N 1
ATOM 2886 C CA . ASP A 1 403 ? 17.758 0.544 -14.144 1.00 92.62 403 ASP A CA 1
ATOM 2887 C C . ASP A 1 403 ? 18.139 1.983 -13.779 1.00 92.62 403 ASP A C 1
ATOM 2889 O O . ASP A 1 403 ? 19.261 2.299 -13.371 1.00 92.62 403 ASP A O 1
ATOM 2893 N N . LYS A 1 404 ? 17.147 2.874 -13.877 1.00 91.38 404 LYS A N 1
ATOM 2894 C CA . LYS A 1 404 ? 17.301 4.288 -13.528 1.00 91.38 404 LYS A CA 1
ATOM 2895 C C . LYS A 1 404 ? 17.663 4.463 -12.053 1.00 91.38 404 LYS A C 1
ATOM 2897 O O . LYS A 1 404 ? 18.541 5.267 -11.750 1.00 91.38 404 LYS A O 1
ATOM 2902 N N . GLY A 1 405 ? 17.009 3.725 -11.153 1.00 91.25 405 GLY A N 1
ATOM 2903 C CA . GLY A 1 405 ? 17.228 3.860 -9.711 1.00 91.25 405 GLY A CA 1
ATOM 2904 C C . GLY A 1 405 ? 18.653 3.482 -9.306 1.00 91.25 405 GLY A C 1
ATOM 2905 O O . GLY A 1 405 ? 19.307 4.209 -8.559 1.00 91.25 405 GLY A O 1
ATOM 2906 N N . THR A 1 406 ? 19.163 2.392 -9.872 1.00 92.62 406 THR A N 1
ATOM 2907 C CA . THR A 1 406 ? 20.530 1.900 -9.683 1.00 92.62 406 THR A CA 1
ATOM 2908 C C . THR A 1 406 ? 21.554 2.882 -10.254 1.00 92.62 406 THR A C 1
ATOM 2910 O O . THR A 1 406 ? 22.529 3.202 -9.572 1.00 92.62 406 THR A O 1
ATOM 2913 N N . SER A 1 407 ? 21.313 3.427 -11.455 1.00 91.44 407 SER A N 1
ATOM 2914 C CA . SER A 1 407 ? 22.149 4.481 -12.054 1.00 91.44 407 SER A CA 1
ATOM 2915 C C . SER A 1 407 ? 22.231 5.723 -11.165 1.00 91.44 407 SER A C 1
ATOM 2917 O O . SER A 1 407 ? 23.320 6.218 -10.882 1.00 91.44 407 SER A O 1
ATOM 2919 N N . GLU A 1 408 ? 21.095 6.215 -10.663 1.00 90.94 408 GLU A N 1
ATOM 2920 C CA . GLU A 1 408 ? 21.051 7.385 -9.779 1.00 90.94 408 GLU A CA 1
ATOM 2921 C C . GLU A 1 408 ? 21.742 7.119 -8.435 1.00 90.94 408 GLU A C 1
ATOM 2923 O O . GLU A 1 408 ? 22.482 7.971 -7.933 1.00 90.94 408 GLU A O 1
ATOM 2928 N N . ALA A 1 409 ? 21.540 5.933 -7.856 1.00 92.12 409 ALA A N 1
ATOM 2929 C CA . ALA A 1 409 ? 22.185 5.526 -6.614 1.00 92.12 409 ALA A CA 1
ATOM 2930 C C . ALA A 1 409 ? 23.712 5.453 -6.767 1.00 92.12 409 ALA A C 1
ATOM 2932 O O . ALA A 1 409 ? 24.442 6.016 -5.949 1.00 92.12 409 ALA A O 1
ATOM 2933 N N . LEU A 1 410 ? 24.203 4.842 -7.850 1.00 92.56 410 LEU A N 1
ATOM 2934 C CA . LEU A 1 410 ? 25.627 4.813 -8.184 1.00 92.56 410 LEU A CA 1
ATOM 2935 C C . LEU A 1 410 ? 26.160 6.207 -8.510 1.00 92.56 410 LEU A C 1
ATOM 2937 O O . LEU A 1 410 ? 27.243 6.555 -8.054 1.00 92.56 410 LEU A O 1
ATOM 2941 N N . GLY A 1 411 ? 25.389 7.049 -9.197 1.00 90.44 411 GLY A N 1
ATOM 2942 C CA . GLY A 1 411 ? 25.739 8.448 -9.437 1.00 90.44 411 GLY A CA 1
ATOM 2943 C C . GLY A 1 411 ? 26.017 9.210 -8.137 1.00 90.44 411 GLY A C 1
ATOM 2944 O O . GLY A 1 411 ? 27.026 9.908 -8.033 1.00 90.44 411 GLY A O 1
ATOM 2945 N N . LYS A 1 412 ? 25.190 9.009 -7.102 1.00 90.25 412 LYS A N 1
ATOM 2946 C CA . LYS A 1 412 ? 25.427 9.572 -5.759 1.00 90.25 412 LYS A CA 1
ATOM 2947 C C . LYS A 1 412 ? 26.674 8.999 -5.082 1.00 90.25 412 LYS A C 1
ATOM 2949 O O . LYS A 1 412 ? 27.372 9.725 -4.384 1.00 90.25 412 LYS A O 1
ATOM 2954 N N . VAL A 1 413 ? 26.985 7.722 -5.298 1.00 91.12 413 VAL A N 1
ATOM 2955 C CA . VAL A 1 413 ? 28.235 7.115 -4.809 1.00 91.12 413 VAL A CA 1
ATOM 2956 C C . VAL A 1 413 ? 29.464 7.715 -5.505 1.00 91.12 413 VAL A C 1
ATOM 2958 O O . VAL A 1 413 ? 30.490 7.957 -4.864 1.00 91.12 413 VAL A O 1
ATOM 2961 N N . LEU A 1 414 ? 29.363 7.977 -6.807 1.00 87.62 414 LEU A N 1
ATOM 2962 C CA . LEU A 1 414 ? 30.448 8.499 -7.638 1.00 87.62 414 LEU A CA 1
ATOM 2963 C C . LEU A 1 414 ? 30.712 9.994 -7.423 1.00 87.62 414 LEU A C 1
ATOM 2965 O O . LEU A 1 414 ? 31.812 10.454 -7.716 1.00 87.62 414 LEU A O 1
ATOM 2969 N N . SER A 1 415 ? 29.753 10.759 -6.887 1.00 80.06 415 SER A N 1
ATOM 2970 C CA . SER A 1 415 ? 29.931 12.199 -6.635 1.00 80.06 415 SER A CA 1
ATOM 2971 C C . SER A 1 415 ? 31.009 12.509 -5.586 1.00 80.06 415 SER A C 1
ATOM 2973 O O . SER A 1 415 ? 31.525 13.622 -5.537 1.00 80.06 415 SER A O 1
ATOM 2975 N N . GLY A 1 416 ? 31.374 11.530 -4.753 1.00 70.81 416 GLY A N 1
ATOM 2976 C CA . GLY A 1 416 ? 32.493 11.630 -3.818 1.00 70.81 416 GLY A CA 1
ATOM 2977 C C . GLY A 1 416 ? 32.160 12.250 -2.457 1.00 70.81 416 GLY A C 1
ATOM 2978 O O . GLY A 1 416 ? 32.929 12.046 -1.515 1.00 70.81 416 GLY A O 1
ATOM 2979 N N . GLU A 1 417 ? 31.024 12.935 -2.303 1.00 81.06 417 GLU A N 1
ATOM 2980 C CA . GLU A 1 417 ? 30.619 13.509 -1.014 1.00 81.06 417 GLU A CA 1
ATOM 2981 C C . GLU A 1 417 ? 30.237 12.406 -0.007 1.00 81.06 417 GLU A C 1
ATOM 2983 O O . GLU A 1 417 ? 29.445 11.526 -0.347 1.00 81.06 417 GLU A O 1
ATOM 2988 N N . PRO A 1 418 ? 30.729 12.434 1.250 1.00 81.50 418 PRO A N 1
ATOM 2989 C CA . PRO A 1 418 ? 30.459 11.371 2.225 1.00 81.50 418 PRO A CA 1
ATOM 2990 C C . PRO A 1 418 ? 28.968 11.095 2.459 1.00 81.50 418 PRO A C 1
ATOM 2992 O O . PRO A 1 418 ? 28.571 9.938 2.585 1.00 81.50 418 PRO A O 1
ATOM 2995 N N . GLN A 1 419 ? 28.143 12.146 2.480 1.00 81.50 419 GLN A N 1
ATOM 2996 C CA . GLN A 1 419 ? 26.698 12.020 2.658 1.00 81.50 419 GLN A CA 1
ATOM 2997 C C . GLN A 1 419 ? 26.027 11.433 1.409 1.00 81.50 419 GLN A C 1
ATOM 2999 O O . GLN A 1 419 ? 25.261 10.481 1.524 1.00 81.50 419 GLN A O 1
ATOM 3004 N N . ALA A 1 420 ? 26.374 11.926 0.214 1.00 86.25 420 ALA A N 1
ATOM 3005 C CA . ALA A 1 420 ? 25.852 11.396 -1.045 1.00 86.25 420 ALA A CA 1
ATOM 3006 C C . ALA A 1 420 ? 26.244 9.924 -1.249 1.00 86.25 420 ALA A C 1
ATOM 3008 O O . ALA A 1 420 ? 25.406 9.119 -1.646 1.00 86.25 420 ALA A O 1
ATOM 3009 N N . LYS A 1 421 ? 27.474 9.539 -0.880 1.00 88.69 421 LYS A N 1
ATOM 3010 C CA . LYS A 1 421 ? 27.913 8.137 -0.860 1.00 88.69 421 LYS A CA 1
ATOM 3011 C C . LYS A 1 421 ? 27.052 7.277 0.052 1.00 88.69 421 LYS A C 1
ATOM 3013 O O . LYS A 1 421 ? 26.669 6.179 -0.341 1.00 88.69 421 LYS A O 1
ATOM 3018 N N . MET A 1 422 ? 26.752 7.766 1.253 1.00 88.88 422 MET A N 1
ATOM 3019 C CA . MET A 1 422 ? 25.919 7.046 2.211 1.00 88.88 422 MET A CA 1
ATOM 3020 C C . MET A 1 422 ? 24.476 6.908 1.707 1.00 88.88 422 MET A C 1
ATOM 3022 O O . MET A 1 422 ? 23.897 5.830 1.799 1.00 88.88 422 MET A O 1
ATOM 3026 N N . ASP A 1 423 ? 23.909 7.957 1.114 1.00 88.81 423 ASP A N 1
ATOM 3027 C CA . ASP A 1 423 ? 22.547 7.927 0.571 1.00 88.81 423 ASP A CA 1
ATOM 3028 C C . ASP A 1 423 ? 22.442 7.069 -0.700 1.00 88.81 423 ASP A C 1
ATOM 3030 O O . ASP A 1 423 ? 21.461 6.348 -0.887 1.00 88.81 423 ASP A O 1
ATOM 3034 N N . GLY A 1 424 ? 23.467 7.095 -1.555 1.00 91.06 424 GLY A N 1
ATOM 3035 C CA . GLY A 1 424 ? 23.601 6.183 -2.689 1.00 91.06 424 GLY A CA 1
ATOM 3036 C C . GLY A 1 424 ? 23.723 4.729 -2.234 1.00 91.06 424 GLY A C 1
ATOM 3037 O O . GLY A 1 424 ? 23.030 3.861 -2.758 1.00 91.06 424 GLY A O 1
ATOM 3038 N N . LEU A 1 425 ? 24.517 4.463 -1.193 1.00 92.00 425 LEU A N 1
ATOM 3039 C CA . LEU A 1 425 ? 24.623 3.134 -0.594 1.00 92.00 425 LEU A CA 1
ATOM 3040 C C . LEU A 1 425 ? 23.280 2.646 -0.036 1.00 92.00 425 LEU A C 1
ATOM 3042 O O . LEU A 1 425 ? 22.880 1.528 -0.345 1.00 92.00 425 LEU A O 1
ATOM 3046 N N . LYS A 1 426 ? 22.556 3.471 0.731 1.00 91.81 426 LYS A N 1
ATOM 3047 C CA . LYS A 1 426 ? 21.214 3.128 1.238 1.00 91.81 426 LYS A CA 1
ATOM 3048 C C . LYS A 1 426 ? 20.268 2.747 0.104 1.00 91.81 426 LYS A C 1
ATOM 3050 O O . LYS A 1 426 ? 19.600 1.717 0.177 1.00 91.81 426 LYS A O 1
ATOM 3055 N N . ALA A 1 427 ? 20.264 3.529 -0.975 1.00 91.25 427 ALA A N 1
ATOM 3056 C CA . ALA A 1 427 ? 19.458 3.227 -2.151 1.00 91.25 427 ALA A CA 1
ATOM 3057 C C . ALA A 1 427 ? 19.843 1.875 -2.780 1.00 91.25 427 ALA A C 1
ATOM 3059 O O . ALA A 1 427 ? 18.957 1.090 -3.101 1.00 91.25 427 ALA A O 1
ATOM 3060 N N . LEU A 1 428 ? 21.137 1.550 -2.866 1.00 91.62 428 LEU A N 1
ATOM 3061 C CA . LEU A 1 428 ? 21.598 0.248 -3.366 1.00 91.62 428 LEU A CA 1
ATOM 3062 C C . LEU A 1 428 ? 21.216 -0.922 -2.453 1.00 91.62 428 LEU A C 1
ATOM 3064 O O . LEU A 1 428 ? 20.962 -2.017 -2.942 1.00 91.62 428 LEU A O 1
ATOM 3068 N N . THR A 1 429 ? 21.131 -0.712 -1.137 1.00 92.12 429 THR A N 1
ATOM 3069 C CA . THR A 1 429 ? 20.726 -1.770 -0.194 1.00 92.12 429 THR A CA 1
ATOM 3070 C C . THR A 1 429 ? 19.241 -2.123 -0.251 1.00 92.12 429 THR A C 1
ATOM 3072 O O . THR A 1 429 ? 18.847 -3.178 0.258 1.00 92.12 429 THR A O 1
ATOM 3075 N N . ARG A 1 430 ? 18.414 -1.280 -0.882 1.00 90.25 430 ARG A N 1
ATOM 3076 C CA . ARG A 1 430 ? 17.002 -1.594 -1.140 1.00 90.25 430 ARG A CA 1
ATOM 3077 C C . ARG A 1 430 ? 16.855 -2.694 -2.183 1.00 90.25 430 ARG A C 1
ATOM 3079 O O . ARG A 1 430 ? 15.905 -3.467 -2.110 1.00 90.25 430 ARG A O 1
ATOM 3086 N N . ASP A 1 431 ? 17.811 -2.803 -3.101 1.00 89.44 431 ASP A N 1
ATOM 3087 C CA . ASP A 1 431 ? 17.822 -3.847 -4.115 1.00 89.44 431 ASP A CA 1
ATOM 3088 C C . ASP A 1 431 ? 18.365 -5.161 -3.544 1.00 89.44 431 ASP A C 1
ATOM 3090 O O . ASP A 1 431 ? 19.534 -5.247 -3.170 1.00 89.44 431 ASP A O 1
ATOM 3094 N N . GLU A 1 432 ? 17.530 -6.201 -3.474 1.00 86.69 432 GLU A N 1
ATOM 3095 C CA . GLU A 1 432 ? 17.929 -7.483 -2.876 1.00 86.69 432 GLU A CA 1
ATOM 3096 C C . GLU A 1 432 ? 19.117 -8.138 -3.599 1.00 86.69 432 GLU A C 1
ATOM 3098 O O . GLU A 1 432 ? 19.942 -8.765 -2.939 1.00 86.69 432 GLU A O 1
ATOM 3103 N N . GLY A 1 433 ? 19.245 -7.952 -4.919 1.00 86.50 433 GLY A N 1
ATOM 3104 C CA . GLY A 1 433 ? 20.329 -8.535 -5.715 1.00 86.50 433 GLY A CA 1
ATOM 3105 C C . GLY A 1 433 ? 21.658 -7.784 -5.601 1.00 86.50 433 GLY A C 1
ATOM 3106 O O . GLY A 1 433 ? 22.717 -8.376 -5.802 1.00 86.50 433 GLY A O 1
ATOM 3107 N N . LEU A 1 434 ? 21.628 -6.491 -5.262 1.00 90.50 434 LEU A N 1
ATOM 3108 C CA . LEU A 1 434 ? 22.838 -5.668 -5.132 1.00 90.50 434 LEU A CA 1
ATOM 3109 C C . LEU A 1 434 ? 23.264 -5.429 -3.685 1.00 90.50 434 LEU A C 1
ATOM 3111 O O . LEU A 1 434 ? 24.418 -5.069 -3.449 1.00 90.50 434 LEU A O 1
ATOM 3115 N N . ARG A 1 435 ? 22.363 -5.627 -2.719 1.00 92.50 435 ARG A N 1
ATOM 3116 C CA . ARG A 1 435 ? 22.565 -5.284 -1.310 1.00 92.50 435 ARG A CA 1
ATOM 3117 C C . ARG A 1 435 ? 23.873 -5.820 -0.741 1.00 92.50 435 ARG A C 1
ATOM 3119 O O . ARG A 1 435 ? 24.672 -5.035 -0.237 1.00 92.50 435 ARG A O 1
ATOM 3126 N N . ASP A 1 436 ? 24.103 -7.126 -0.817 1.00 89.94 436 ASP A N 1
ATOM 3127 C CA . ASP A 1 436 ? 25.264 -7.747 -0.170 1.00 89.94 436 ASP A CA 1
ATOM 3128 C C . ASP A 1 436 ? 26.572 -7.319 -0.847 1.00 89.94 436 ASP A C 1
ATOM 3130 O O . ASP A 1 436 ? 27.565 -7.024 -0.178 1.00 89.94 436 ASP A O 1
ATOM 3134 N N . THR A 1 437 ? 26.552 -7.182 -2.176 1.00 91.44 437 THR A N 1
ATOM 3135 C CA . THR A 1 437 ? 27.668 -6.631 -2.957 1.00 91.44 437 THR A CA 1
ATOM 3136 C C . THR A 1 437 ? 27.975 -5.191 -2.543 1.00 91.44 437 THR A C 1
ATOM 3138 O O . THR A 1 437 ? 29.139 -4.845 -2.325 1.00 91.44 437 THR A O 1
ATOM 3141 N N . ALA A 1 438 ? 26.942 -4.363 -2.375 1.00 92.56 438 ALA A N 1
ATOM 3142 C CA . ALA A 1 438 ? 27.084 -2.973 -1.971 1.00 92.56 438 ALA A CA 1
ATOM 3143 C C . ALA A 1 438 ? 27.592 -2.829 -0.535 1.00 92.56 438 ALA A C 1
ATOM 3145 O O . ALA A 1 438 ? 28.496 -2.032 -0.290 1.00 92.56 438 ALA A O 1
ATOM 3146 N N . LEU A 1 439 ? 27.092 -3.640 0.399 1.00 92.56 439 LEU A N 1
ATOM 3147 C CA . LEU A 1 439 ? 27.546 -3.658 1.792 1.00 92.56 439 LEU A CA 1
ATOM 3148 C C . LEU A 1 439 ? 28.999 -4.123 1.916 1.00 92.56 439 LEU A C 1
ATOM 3150 O O . LEU A 1 439 ? 29.783 -3.507 2.639 1.00 92.56 439 LEU A O 1
ATOM 3154 N N . LYS A 1 440 ? 29.388 -5.149 1.155 1.00 91.31 440 LYS A N 1
ATOM 3155 C CA . LYS A 1 440 ? 30.768 -5.646 1.104 1.00 91.31 440 LYS A CA 1
ATOM 3156 C C . LYS A 1 440 ? 31.743 -4.618 0.533 1.00 91.31 440 LYS A C 1
ATOM 3158 O O . LYS A 1 440 ? 32.851 -4.465 1.049 1.00 91.31 440 LYS A O 1
ATOM 3163 N N . ALA A 1 441 ? 31.352 -3.905 -0.523 1.00 91.31 441 ALA A N 1
ATOM 3164 C CA . ALA A 1 441 ? 32.154 -2.816 -1.079 1.00 91.31 441 ALA A CA 1
ATOM 3165 C C . ALA A 1 441 ? 32.234 -1.631 -0.098 1.00 91.31 441 ALA A C 1
ATOM 3167 O O . ALA A 1 441 ? 33.316 -1.109 0.172 1.00 91.31 441 ALA A O 1
ATOM 3168 N N . ALA A 1 442 ? 31.109 -1.257 0.516 1.00 91.06 442 ALA A N 1
ATOM 3169 C CA . ALA A 1 442 ? 31.031 -0.190 1.513 1.00 91.06 442 ALA A CA 1
ATOM 3170 C C . ALA A 1 442 ? 31.900 -0.465 2.741 1.00 91.06 442 ALA A C 1
ATOM 3172 O O . ALA A 1 442 ? 32.540 0.449 3.261 1.00 91.06 442 ALA A O 1
ATOM 3173 N N . GLY A 1 443 ? 31.990 -1.728 3.165 1.00 89.19 443 GLY A N 1
ATOM 3174 C CA . GLY A 1 443 ? 32.838 -2.153 4.274 1.00 89.19 443 GLY A CA 1
ATOM 3175 C C . GLY A 1 443 ? 34.328 -1.870 4.063 1.00 89.19 443 GLY A C 1
ATOM 3176 O O . GLY A 1 443 ? 35.073 -1.809 5.042 1.00 89.19 443 GLY A O 1
ATOM 3177 N N . LYS A 1 444 ? 34.773 -1.654 2.818 1.00 89.12 444 LYS A N 1
ATOM 3178 C CA . LYS A 1 444 ? 36.165 -1.341 2.452 1.00 89.12 444 LYS A CA 1
ATOM 3179 C C . LYS A 1 444 ? 36.419 0.149 2.213 1.00 89.12 444 LYS A C 1
ATOM 3181 O O . LYS A 1 444 ? 37.577 0.555 2.148 1.00 89.12 444 LYS A O 1
ATOM 3186 N N . ASP A 1 445 ? 35.373 0.963 2.089 1.00 89.44 445 ASP A N 1
ATOM 3187 C CA . ASP A 1 445 ? 35.510 2.390 1.796 1.00 89.44 445 ASP A CA 1
ATOM 3188 C C . ASP A 1 445 ? 35.955 3.173 3.052 1.00 89.44 445 ASP A C 1
ATOM 3190 O O . ASP A 1 445 ? 35.285 3.110 4.088 1.00 89.44 445 ASP A O 1
ATOM 3194 N N . PRO A 1 446 ? 37.060 3.946 2.994 1.00 87.62 446 PRO A N 1
ATOM 3195 C CA . PRO A 1 446 ? 37.595 4.642 4.167 1.00 87.62 446 PRO A CA 1
ATOM 3196 C C . PRO A 1 446 ? 36.628 5.651 4.800 1.00 87.62 446 PRO A C 1
ATOM 3198 O O . PRO A 1 446 ? 36.562 5.754 6.027 1.00 87.62 446 PRO A O 1
ATOM 3201 N N . SER A 1 447 ? 35.857 6.384 3.985 1.00 86.25 447 SER A N 1
ATOM 3202 C CA . SER A 1 447 ? 34.882 7.364 4.484 1.00 86.25 447 SER A CA 1
ATOM 3203 C C . SER A 1 447 ? 33.746 6.688 5.251 1.00 86.25 447 SER A C 1
ATOM 3205 O O . SER A 1 447 ? 33.338 7.169 6.312 1.00 86.25 447 SER A O 1
ATOM 3207 N N . ILE A 1 448 ? 33.275 5.540 4.762 1.00 89.00 448 ILE A N 1
ATOM 3208 C CA . ILE A 1 448 ? 32.234 4.753 5.431 1.00 89.00 448 ILE A CA 1
ATOM 3209 C C . ILE A 1 448 ? 32.784 4.084 6.691 1.00 89.00 448 ILE A C 1
ATOM 3211 O O . ILE A 1 448 ? 32.144 4.145 7.740 1.00 89.00 448 ILE A O 1
ATOM 3215 N N . GLN A 1 449 ? 33.996 3.525 6.652 1.00 90.00 449 GLN A N 1
ATOM 3216 C CA . GLN A 1 449 ? 34.637 2.968 7.846 1.00 90.00 449 GLN A CA 1
ATOM 3217 C C . GLN A 1 449 ? 34.781 4.008 8.962 1.00 90.00 449 GLN A C 1
ATOM 3219 O O . GLN A 1 449 ? 34.503 3.704 10.121 1.00 90.00 449 GLN A O 1
ATOM 3224 N N . GLN A 1 450 ? 35.158 5.245 8.628 1.00 89.12 450 GLN A N 1
ATOM 3225 C CA . GLN A 1 450 ? 35.248 6.326 9.608 1.00 89.12 450 GLN A CA 1
ATOM 3226 C C . GLN A 1 450 ? 33.876 6.666 10.216 1.00 89.12 450 GLN A C 1
ATOM 3228 O O . GLN A 1 450 ? 33.780 6.901 11.422 1.00 89.12 450 GLN A O 1
ATOM 3233 N N . ALA A 1 451 ? 32.810 6.675 9.408 1.00 88.31 451 ALA A N 1
ATOM 3234 C CA . ALA A 1 451 ? 31.438 6.873 9.878 1.00 88.31 451 ALA A CA 1
ATOM 3235 C C . ALA A 1 451 ? 30.981 5.750 10.827 1.00 88.31 451 ALA A C 1
ATOM 3237 O O . ALA A 1 451 ? 30.436 6.031 11.894 1.00 88.31 451 ALA A O 1
ATOM 3238 N N . LEU A 1 452 ? 31.265 4.492 10.480 1.00 91.25 452 LEU A N 1
ATOM 3239 C CA . LEU A 1 452 ? 30.937 3.318 11.292 1.00 91.25 452 LEU A CA 1
ATOM 3240 C C . LEU A 1 452 ? 31.685 3.306 12.629 1.00 91.25 452 LEU A C 1
ATOM 3242 O O . LEU A 1 452 ? 31.086 3.051 13.675 1.00 91.25 452 LEU A O 1
ATOM 3246 N N . GLN A 1 453 ? 32.974 3.653 12.624 1.00 91.44 453 GLN A N 1
ATOM 3247 C CA . GLN A 1 453 ? 33.796 3.683 13.836 1.00 91.44 453 GLN A CA 1
ATOM 3248 C C . GLN A 1 453 ? 33.274 4.678 14.879 1.00 91.44 453 GLN A C 1
ATOM 3250 O O . GLN A 1 453 ? 33.350 4.392 16.075 1.00 91.44 453 GLN A O 1
ATOM 3255 N N . LYS A 1 454 ? 32.690 5.812 14.457 1.00 89.25 454 LYS A N 1
ATOM 3256 C CA . LYS A 1 454 ? 32.093 6.805 15.374 1.00 89.25 454 LYS A CA 1
ATOM 3257 C C . LYS A 1 454 ? 30.955 6.233 16.226 1.00 89.25 454 LYS A C 1
ATOM 3259 O O . LYS A 1 454 ? 30.720 6.738 17.319 1.00 89.25 454 LYS A O 1
ATOM 3264 N N . VAL A 1 455 ? 30.290 5.181 15.748 1.00 90.38 455 VAL A N 1
ATOM 3265 C CA . VAL A 1 455 ? 29.207 4.473 16.455 1.00 90.38 455 VAL A CA 1
ATOM 3266 C C . VAL A 1 455 ? 29.613 3.055 16.890 1.00 90.38 455 VAL A C 1
ATOM 3268 O O . VAL A 1 455 ? 28.775 2.247 17.281 1.00 90.38 455 VAL A O 1
ATOM 3271 N N . GLY A 1 456 ? 30.913 2.736 16.839 1.00 89.44 456 GLY A N 1
ATOM 3272 C CA . GLY A 1 456 ? 31.482 1.466 17.305 1.00 89.44 456 GLY A CA 1
ATOM 3273 C C . GLY A 1 456 ? 31.387 0.288 16.325 1.00 89.44 456 GLY A C 1
ATOM 3274 O O . GLY A 1 456 ? 31.781 -0.830 16.679 1.00 89.44 456 GLY A O 1
ATOM 3275 N N . LEU A 1 457 ? 30.892 0.508 15.106 1.00 93.19 457 LEU A N 1
ATOM 3276 C CA . LEU A 1 457 ? 30.808 -0.507 14.052 1.00 93.19 457 LEU A CA 1
ATOM 3277 C C . LEU A 1 457 ? 32.106 -0.599 13.236 1.00 93.19 457 LEU A C 1
ATOM 3279 O O . LEU A 1 457 ? 32.909 0.336 13.184 1.00 93.19 457 LEU A O 1
ATOM 3283 N N . LYS A 1 458 ? 32.308 -1.747 12.587 1.00 92.62 458 LYS A N 1
ATOM 3284 C CA . LYS A 1 458 ? 33.390 -2.003 11.622 1.00 92.62 458 LYS A CA 1
ATOM 3285 C C . LYS A 1 458 ? 32.807 -2.346 10.250 1.00 92.62 458 LYS A C 1
ATOM 3287 O O . LYS A 1 458 ? 31.640 -2.698 10.153 1.00 92.62 458 LYS A O 1
ATOM 3292 N N . GLY A 1 459 ? 33.621 -2.293 9.195 1.00 88.56 459 GLY A N 1
ATOM 3293 C CA . GLY A 1 459 ? 33.169 -2.627 7.837 1.00 88.56 459 GLY A CA 1
ATOM 3294 C C . GLY A 1 459 ? 32.557 -4.029 7.715 1.00 88.56 459 GLY A C 1
ATOM 3295 O O . GLY A 1 459 ? 31.515 -4.184 7.095 1.00 88.56 459 GLY A O 1
ATOM 3296 N N . GLU A 1 460 ? 33.137 -5.022 8.395 1.00 89.31 460 GLU A N 1
ATOM 3297 C CA . GLU A 1 460 ? 32.636 -6.409 8.455 1.00 89.31 460 GLU A CA 1
ATOM 3298 C C . GLU A 1 460 ? 31.237 -6.532 9.089 1.00 89.31 460 GLU A C 1
ATOM 3300 O O . GLU A 1 460 ? 30.530 -7.510 8.856 1.00 89.31 460 GLU A O 1
ATOM 3305 N N . ASP A 1 461 ? 30.820 -5.549 9.895 1.00 91.31 461 ASP A N 1
ATOM 3306 C CA . ASP A 1 461 ? 29.487 -5.537 10.501 1.00 91.31 461 ASP A CA 1
ATOM 3307 C C . ASP A 1 461 ? 28.395 -5.248 9.451 1.00 91.31 461 ASP A C 1
ATOM 3309 O O . ASP A 1 461 ? 27.251 -5.659 9.643 1.00 91.31 461 ASP A O 1
ATOM 3313 N N . LEU A 1 462 ? 28.738 -4.594 8.328 1.00 89.94 462 LEU A N 1
ATOM 3314 C CA . LEU A 1 462 ? 27.795 -4.286 7.247 1.00 89.94 462 LEU A CA 1
ATOM 3315 C C . LEU A 1 462 ? 27.297 -5.537 6.517 1.00 89.94 462 LEU A C 1
ATOM 3317 O O . LEU A 1 462 ? 26.152 -5.581 6.084 1.00 89.94 462 LEU A O 1
ATOM 3321 N N . GLU A 1 463 ? 28.122 -6.575 6.405 1.00 87.31 463 GLU A N 1
ATOM 3322 C CA . GLU A 1 463 ? 27.751 -7.809 5.699 1.00 87.31 463 GLU A CA 1
ATOM 3323 C C . GLU A 1 463 ? 26.670 -8.609 6.448 1.00 87.31 463 GLU A C 1
ATOM 3325 O O . GLU A 1 463 ? 25.997 -9.455 5.870 1.00 87.31 463 GLU A O 1
ATOM 3330 N N . LYS A 1 464 ? 26.458 -8.321 7.739 1.00 85.81 464 LYS A N 1
ATOM 3331 C CA . LYS A 1 464 ? 25.491 -9.023 8.599 1.00 85.81 464 LYS A CA 1
ATOM 3332 C C . LYS A 1 464 ? 24.105 -8.377 8.606 1.00 85.81 464 LYS A C 1
ATOM 3334 O O . LYS A 1 464 ? 23.230 -8.828 9.343 1.00 85.81 464 LYS A O 1
ATOM 3339 N N . LEU A 1 465 ? 23.904 -7.295 7.851 1.00 88.50 465 LEU A N 1
ATOM 3340 C CA . LEU A 1 465 ? 22.719 -6.457 8.018 1.00 88.50 465 LEU A CA 1
ATOM 3341 C C . LEU A 1 465 ? 21.467 -7.003 7.329 1.00 88.50 465 LEU A C 1
ATOM 3343 O O . LEU A 1 465 ? 20.354 -6.820 7.838 1.00 88.50 465 LEU A O 1
ATOM 3347 N N . GLY A 1 466 ? 21.638 -7.680 6.190 1.00 87.44 466 GLY A N 1
ATOM 3348 C CA . GLY A 1 466 ? 20.530 -8.186 5.384 1.00 87.44 466 GLY A CA 1
ATOM 3349 C C . GLY A 1 466 ? 19.462 -7.112 5.138 1.00 87.44 466 GLY A C 1
ATOM 3350 O O . GLY A 1 466 ? 19.774 -5.944 4.914 1.00 87.44 466 GLY A O 1
ATOM 3351 N N . LYS A 1 467 ? 18.180 -7.480 5.238 1.00 87.31 467 LYS A N 1
ATOM 3352 C CA . LYS A 1 467 ? 17.037 -6.582 4.960 1.00 87.31 467 LYS A CA 1
ATOM 3353 C C . LYS A 1 467 ? 16.970 -5.324 5.843 1.00 87.31 467 LYS A C 1
ATOM 3355 O O . LYS A 1 467 ? 16.330 -4.359 5.448 1.00 87.31 467 LYS A O 1
ATOM 3360 N N . GLY A 1 468 ? 17.657 -5.296 6.989 1.00 89.06 468 GLY A N 1
ATOM 3361 C CA . GLY A 1 468 ? 17.719 -4.132 7.883 1.00 89.06 468 GLY A CA 1
ATOM 3362 C C . GLY A 1 468 ? 18.856 -3.147 7.577 1.00 89.06 468 GLY A C 1
ATOM 3363 O O . GLY A 1 468 ? 19.068 -2.209 8.344 1.00 89.06 468 GLY A O 1
ATOM 3364 N N . ALA A 1 469 ? 19.607 -3.355 6.490 1.00 91.88 469 ALA A N 1
ATOM 3365 C CA . ALA A 1 469 ? 20.780 -2.556 6.137 1.00 91.88 469 ALA A CA 1
ATOM 3366 C C . ALA A 1 469 ? 20.508 -1.055 6.031 1.00 91.88 469 ALA A C 1
ATOM 3368 O O . ALA A 1 469 ? 21.256 -0.265 6.602 1.00 91.88 469 ALA A O 1
ATOM 3369 N N . GLU A 1 470 ? 19.430 -0.665 5.357 1.00 92.38 470 GLU A N 1
ATOM 3370 C CA . GLU A 1 470 ? 19.077 0.742 5.187 1.00 92.38 470 GLU A CA 1
ATOM 3371 C C . GLU A 1 470 ? 18.855 1.438 6.536 1.00 92.38 470 GLU A C 1
ATOM 3373 O O . GLU A 1 470 ? 19.523 2.429 6.831 1.00 92.38 470 GLU A O 1
ATOM 3378 N N . GLY A 1 471 ? 17.998 0.869 7.393 1.00 92.31 471 GLY A N 1
ATOM 3379 C CA . GLY A 1 471 ? 17.717 1.426 8.717 1.00 92.31 471 GLY A CA 1
ATOM 3380 C C . GLY A 1 471 ? 18.961 1.475 9.611 1.00 92.31 471 GLY A C 1
ATOM 3381 O O . GLY A 1 471 ? 19.148 2.425 10.369 1.00 92.31 471 GLY A O 1
ATOM 3382 N N . VAL A 1 472 ? 19.875 0.504 9.483 1.00 92.94 472 VAL A N 1
ATOM 3383 C CA . VAL A 1 472 ? 21.166 0.548 10.184 1.00 92.94 472 VAL A CA 1
ATOM 3384 C C . VAL A 1 472 ? 22.053 1.679 9.662 1.00 92.94 472 VAL A C 1
ATOM 3386 O O . VAL A 1 472 ? 22.622 2.411 10.468 1.00 92.94 472 VAL A O 1
ATOM 3389 N N . LEU A 1 473 ? 22.168 1.867 8.347 1.00 93.12 473 LEU A N 1
ATOM 3390 C CA . LEU A 1 473 ? 22.953 2.959 7.761 1.00 93.12 473 LEU A CA 1
ATOM 3391 C C . LEU A 1 473 ? 22.359 4.338 8.100 1.00 93.12 473 LEU A C 1
ATOM 3393 O O . LEU A 1 473 ? 23.102 5.292 8.359 1.00 93.12 473 LEU A O 1
ATOM 3397 N N . ASP A 1 474 ? 21.033 4.454 8.167 1.00 92.81 474 ASP A N 1
ATOM 3398 C CA . ASP A 1 474 ? 20.360 5.646 8.683 1.00 92.81 474 ASP A CA 1
ATOM 3399 C C . ASP A 1 474 ? 20.674 5.873 10.163 1.00 92.81 474 ASP A C 1
ATOM 3401 O O . ASP A 1 474 ? 21.091 6.972 10.533 1.00 92.81 474 ASP A O 1
ATOM 3405 N N . ALA A 1 475 ? 20.596 4.834 10.998 1.00 93.00 475 ALA A N 1
ATOM 3406 C CA . ALA A 1 475 ? 20.948 4.931 12.413 1.00 93.00 475 ALA A CA 1
ATOM 3407 C C . ALA A 1 475 ? 22.411 5.360 12.605 1.00 93.00 475 ALA A C 1
ATOM 3409 O O . ALA A 1 475 ? 22.690 6.249 13.406 1.00 93.00 475 ALA A O 1
ATOM 3410 N N . VAL A 1 476 ? 23.347 4.802 11.828 1.00 92.62 476 VAL A N 1
ATOM 3411 C CA . VAL A 1 476 ? 24.761 5.217 11.811 1.00 92.62 476 VAL A CA 1
ATOM 3412 C C . VAL A 1 476 ? 24.891 6.699 11.484 1.00 92.62 476 VAL A C 1
ATOM 3414 O O . VAL A 1 476 ? 25.695 7.381 12.111 1.00 92.62 476 VAL A O 1
ATOM 3417 N N . THR A 1 477 ? 24.110 7.202 10.525 1.00 90.81 477 THR A N 1
ATOM 3418 C CA . THR A 1 477 ? 24.130 8.615 10.119 1.00 90.81 477 THR A CA 1
ATOM 3419 C C . THR A 1 477 ? 23.612 9.522 11.239 1.00 90.81 477 THR A C 1
ATOM 3421 O O . THR A 1 477 ? 24.238 10.531 11.557 1.00 90.81 477 THR A O 1
ATOM 3424 N N . GLN A 1 478 ? 22.495 9.152 11.871 1.00 91.94 478 GLN A N 1
ATOM 3425 C CA . GLN A 1 478 ? 21.840 9.957 12.909 1.00 91.94 478 GLN A CA 1
ATOM 3426 C C . GLN A 1 478 ? 22.553 9.901 14.268 1.00 91.94 478 GLN A C 1
ATOM 3428 O O . GLN A 1 478 ? 22.451 10.838 15.052 1.00 91.94 478 GLN A O 1
ATOM 3433 N N . LEU A 1 479 ? 23.294 8.828 14.557 1.00 90.81 479 LEU A N 1
ATOM 3434 C CA . LEU A 1 479 ? 24.007 8.640 15.827 1.00 90.81 479 LEU A CA 1
ATOM 3435 C C . LEU A 1 479 ? 25.441 9.188 15.822 1.00 90.81 479 LEU A C 1
ATOM 3437 O O . LEU A 1 479 ? 26.169 9.024 16.804 1.00 90.81 479 LEU A O 1
ATOM 3441 N N . GLN A 1 480 ? 25.867 9.852 14.746 1.00 86.94 480 GLN A N 1
ATOM 3442 C CA . GLN A 1 480 ? 27.141 10.569 14.744 1.00 86.94 480 GLN A CA 1
ATOM 3443 C C . GLN A 1 480 ? 27.109 11.775 15.702 1.00 86.94 480 GLN A C 1
ATOM 3445 O O . GLN A 1 480 ? 26.038 12.307 15.997 1.00 86.94 480 GLN A O 1
ATOM 3450 N N . PRO A 1 481 ? 28.274 12.263 16.178 1.00 80.75 481 PRO A N 1
ATOM 3451 C CA . PRO A 1 481 ? 28.339 13.485 16.977 1.00 80.75 481 PRO A CA 1
ATOM 3452 C C . PRO A 1 481 ? 27.643 14.663 16.274 1.00 80.75 481 PRO A C 1
ATOM 3454 O O . PRO A 1 481 ? 28.014 15.012 15.156 1.00 80.75 481 PRO A O 1
ATOM 3457 N N . GLY A 1 482 ? 26.653 15.272 16.936 1.00 78.31 482 GLY A N 1
ATOM 3458 C CA . GLY A 1 482 ? 25.828 16.356 16.381 1.00 78.31 482 GLY A CA 1
ATOM 3459 C C . GLY A 1 482 ? 24.551 15.904 15.659 1.00 78.31 482 GLY A C 1
ATOM 3460 O O . GLY A 1 482 ? 23.781 16.759 15.231 1.00 78.31 482 GLY A O 1
ATOM 3461 N N . GLY A 1 483 ? 24.318 14.595 15.531 1.00 84.81 483 GLY A N 1
ATOM 3462 C CA . GLY A 1 483 ? 23.078 14.028 15.006 1.00 84.81 483 GLY A CA 1
ATOM 3463 C C . GLY A 1 483 ? 21.959 13.916 16.050 1.00 84.81 483 GLY A C 1
ATOM 3464 O O . GLY A 1 483 ? 22.124 14.266 17.221 1.00 84.81 483 GLY A O 1
ATOM 3465 N N . ASP A 1 484 ? 20.800 13.434 15.605 1.00 89.75 484 ASP A N 1
ATOM 3466 C CA . ASP A 1 484 ? 19.593 13.301 16.417 1.00 89.75 484 ASP A CA 1
ATOM 3467 C C . ASP A 1 484 ? 19.454 11.863 16.943 1.00 89.75 484 ASP A C 1
ATOM 3469 O O . ASP A 1 484 ? 19.093 10.932 16.218 1.00 89.75 484 ASP A O 1
ATOM 3473 N N . ALA A 1 485 ? 19.730 11.680 18.236 1.00 89.38 485 ALA A N 1
ATOM 3474 C CA . ALA A 1 485 ? 19.675 10.373 18.885 1.00 89.38 485 ALA A CA 1
ATOM 3475 C C . ALA A 1 485 ? 18.275 9.735 18.865 1.00 89.38 485 ALA A C 1
ATOM 3477 O O . ALA A 1 485 ? 18.172 8.507 18.862 1.00 89.38 485 ALA A O 1
ATOM 3478 N N . GLN A 1 486 ? 17.207 10.540 18.826 1.00 90.12 486 GLN A N 1
ATOM 3479 C CA . GLN A 1 486 ? 15.834 10.038 18.734 1.00 90.12 486 GLN A CA 1
ATOM 3480 C C . GLN A 1 486 ? 15.568 9.481 17.334 1.00 90.12 486 GLN A C 1
ATOM 3482 O O . GLN A 1 486 ? 15.040 8.377 17.206 1.00 90.12 486 GLN A O 1
ATOM 3487 N N . LYS A 1 487 ? 16.007 10.188 16.283 1.00 91.19 487 LYS A N 1
ATOM 3488 C CA . LYS A 1 487 ? 15.952 9.662 14.908 1.00 91.19 487 LYS A CA 1
ATOM 3489 C C . LYS A 1 487 ? 16.831 8.431 14.741 1.00 91.19 487 LYS A C 1
ATOM 3491 O O . LYS A 1 487 ? 16.410 7.480 14.099 1.00 91.19 487 LYS A O 1
ATOM 3496 N N . GLY A 1 488 ? 18.005 8.407 15.369 1.00 92.19 488 GLY A N 1
ATOM 3497 C CA . GLY A 1 488 ? 18.880 7.235 15.376 1.00 92.19 488 GLY A CA 1
ATOM 3498 C C . GLY A 1 488 ? 18.234 5.999 16.004 1.00 92.19 488 GLY A C 1
ATOM 3499 O O . GLY A 1 488 ? 18.343 4.906 15.448 1.00 92.19 488 GLY A O 1
ATOM 3500 N N . LEU A 1 489 ? 17.510 6.165 17.118 1.00 92.56 489 LEU A N 1
ATOM 3501 C CA . LEU A 1 489 ? 16.689 5.094 17.692 1.00 92.56 489 LEU A CA 1
ATOM 3502 C C . LEU A 1 489 ? 15.562 4.658 16.752 1.00 92.56 489 LEU A C 1
ATOM 3504 O O . LEU A 1 489 ? 15.339 3.458 16.616 1.00 92.56 489 LEU A O 1
ATOM 3508 N N . ALA A 1 490 ? 14.865 5.601 16.114 1.00 93.31 490 ALA A N 1
ATOM 3509 C CA . ALA A 1 490 ? 13.792 5.288 15.172 1.00 93.31 490 ALA A CA 1
ATOM 3510 C C . ALA A 1 490 ? 14.318 4.488 13.967 1.00 93.31 490 ALA A C 1
ATOM 3512 O O . ALA A 1 490 ? 13.751 3.458 13.623 1.00 93.31 490 ALA A O 1
ATOM 3513 N N . SER A 1 491 ? 15.462 4.873 13.399 1.00 94.56 491 SER A N 1
ATOM 3514 C CA . SER A 1 491 ? 16.102 4.123 12.313 1.00 94.56 491 SER A CA 1
ATOM 3515 C C . SER A 1 491 ? 16.560 2.726 12.752 1.00 94.56 491 SER A C 1
ATOM 3517 O O . SER A 1 491 ? 16.418 1.764 11.999 1.00 94.56 491 SER A O 1
ATOM 3519 N N . LEU A 1 492 ? 17.052 2.573 13.990 1.00 94.62 492 LEU A N 1
ATOM 3520 C CA . LEU A 1 492 ? 17.376 1.255 14.546 1.00 94.62 492 LEU A CA 1
ATOM 3521 C C . LEU A 1 492 ? 16.119 0.397 14.756 1.00 94.62 492 LEU A C 1
ATOM 3523 O O . LEU A 1 492 ? 16.143 -0.800 14.478 1.00 94.62 492 LEU A O 1
ATOM 3527 N N . ARG A 1 493 ? 15.019 0.996 15.224 1.00 94.56 493 ARG A N 1
ATOM 3528 C CA . ARG A 1 493 ? 13.711 0.336 15.332 1.00 94.56 493 ARG A CA 1
ATOM 3529 C C . ARG A 1 493 ? 13.257 -0.176 13.967 1.00 94.56 493 ARG A C 1
ATOM 3531 O O . ARG A 1 493 ? 12.911 -1.349 13.862 1.00 94.56 493 ARG A O 1
ATOM 3538 N N . ASP A 1 494 ? 13.311 0.667 12.940 1.00 93.25 494 ASP A N 1
ATOM 3539 C CA . ASP A 1 494 ? 12.901 0.310 11.579 1.00 93.25 494 ASP A CA 1
ATOM 3540 C C . ASP A 1 494 ? 13.795 -0.809 11.013 1.00 93.25 494 ASP A C 1
ATOM 3542 O O . ASP A 1 494 ? 13.307 -1.754 10.392 1.00 93.25 494 ASP A O 1
ATOM 3546 N N . ALA A 1 495 ? 15.097 -0.784 11.325 1.00 93.06 495 ALA A N 1
ATOM 3547 C CA . ALA A 1 495 ? 16.012 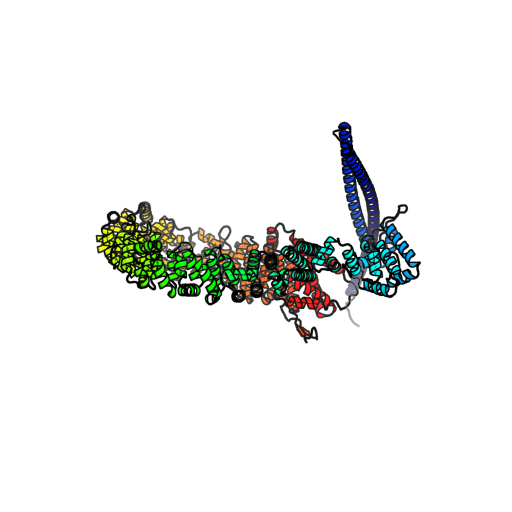-1.870 10.986 1.00 93.06 495 ALA A CA 1
ATOM 3548 C C . ALA A 1 495 ? 15.655 -3.198 11.673 1.00 93.06 495 ALA A C 1
ATOM 3550 O O . ALA A 1 495 ? 15.677 -4.237 11.016 1.00 93.06 495 ALA A O 1
ATOM 3551 N N . LEU A 1 496 ? 15.318 -3.183 12.970 1.00 92.88 496 LEU A N 1
ATOM 3552 C CA . LEU A 1 496 ? 14.877 -4.386 13.690 1.00 92.88 496 LEU A CA 1
ATOM 3553 C C . LEU A 1 496 ? 13.524 -4.893 13.185 1.00 92.88 496 LEU A C 1
ATOM 3555 O O . LEU A 1 496 ? 13.289 -6.097 13.183 1.00 92.88 496 LEU A O 1
ATOM 3559 N N . GLN A 1 497 ? 12.638 -3.995 12.755 1.00 93.12 497 GLN A N 1
ATOM 3560 C CA . GLN A 1 497 ? 11.368 -4.373 12.145 1.00 93.12 497 GLN A CA 1
ATOM 3561 C C . GLN A 1 497 ? 11.589 -5.069 10.794 1.00 93.12 497 GLN A C 1
ATOM 3563 O O . GLN A 1 497 ? 10.948 -6.080 10.518 1.00 93.12 497 GLN A O 1
ATOM 3568 N N . ALA A 1 498 ? 12.524 -4.570 9.979 1.00 89.50 498 ALA A N 1
ATOM 3569 C CA . ALA A 1 498 ? 12.884 -5.170 8.695 1.00 89.50 498 ALA A CA 1
ATOM 3570 C C . ALA A 1 498 ? 13.728 -6.454 8.832 1.00 89.50 498 ALA A C 1
ATOM 3572 O O . ALA A 1 498 ? 13.652 -7.341 7.981 1.00 89.50 498 ALA A O 1
ATOM 3573 N N . ASN A 1 499 ? 14.542 -6.564 9.886 1.00 91.25 499 ASN A N 1
ATOM 3574 C CA . ASN A 1 499 ? 15.344 -7.746 10.190 1.00 91.25 499 ASN A CA 1
ATOM 3575 C C . ASN A 1 499 ? 15.437 -7.990 11.712 1.00 91.25 499 ASN A C 1
ATOM 3577 O O . ASN A 1 499 ? 16.376 -7.513 12.358 1.00 91.25 499 ASN A O 1
ATOM 3581 N N . PRO A 1 500 ? 14.519 -8.789 12.289 1.00 90.19 500 PRO A N 1
ATOM 3582 C CA . PRO A 1 500 ? 14.509 -9.085 13.722 1.00 90.19 500 PRO A CA 1
ATOM 3583 C C . PRO A 1 500 ? 15.772 -9.790 14.234 1.00 90.19 500 PRO A C 1
ATOM 3585 O O . PRO A 1 500 ? 16.121 -9.646 15.405 1.00 90.19 500 PRO A O 1
ATOM 3588 N N . GLU A 1 501 ? 16.504 -10.514 13.378 1.00 88.62 501 GLU A N 1
ATOM 3589 C CA . GLU A 1 501 ? 17.741 -11.205 13.775 1.00 88.62 501 GLU A CA 1
ATOM 3590 C C . GLU A 1 501 ? 18.864 -10.229 14.155 1.00 88.62 501 GLU A C 1
ATOM 3592 O O . GLU A 1 501 ? 19.749 -10.582 14.939 1.00 88.62 501 GLU A O 1
ATOM 3597 N N . LEU A 1 502 ? 18.794 -8.969 13.702 1.00 89.50 502 LEU A N 1
ATOM 3598 C CA . LEU A 1 502 ? 19.714 -7.913 14.134 1.00 89.50 502 LEU A CA 1
ATOM 3599 C C . LEU A 1 502 ? 19.705 -7.712 15.652 1.00 89.50 502 LEU A C 1
ATOM 3601 O O . LEU A 1 502 ? 20.738 -7.349 16.212 1.00 89.50 502 LEU A O 1
ATOM 3605 N N . ALA A 1 503 ? 18.582 -7.988 16.325 1.00 87.44 503 ALA A N 1
ATOM 3606 C CA . ALA A 1 503 ? 18.460 -7.874 17.776 1.00 87.44 503 ALA A CA 1
ATOM 3607 C C . ALA A 1 503 ? 19.400 -8.824 18.534 1.00 87.44 503 ALA A C 1
ATOM 3609 O O . ALA A 1 503 ? 19.808 -8.522 19.655 1.00 87.44 503 ALA A O 1
ATOM 3610 N N . LYS A 1 504 ? 19.756 -9.963 17.925 1.00 84.31 504 LYS A N 1
ATOM 3611 C CA . LYS A 1 504 ? 20.679 -10.956 18.497 1.00 84.31 504 LYS A CA 1
ATOM 3612 C C . LYS A 1 504 ? 22.145 -10.650 18.169 1.00 84.31 504 LYS A C 1
ATOM 3614 O O . LYS A 1 504 ? 23.036 -11.278 18.735 1.00 84.31 504 LYS A O 1
ATOM 3619 N N . GLY A 1 505 ? 22.397 -9.728 17.239 1.00 84.94 505 GLY A N 1
ATOM 3620 C CA . GLY A 1 505 ? 23.730 -9.391 16.750 1.00 84.94 505 GLY A CA 1
ATOM 3621 C C . GLY A 1 505 ? 24.379 -8.211 17.477 1.00 84.94 505 GLY A C 1
ATOM 3622 O O . GLY A 1 505 ? 23.717 -7.330 18.026 1.00 84.94 505 GLY A O 1
ATOM 3623 N N . ASP A 1 506 ? 25.709 -8.137 17.396 1.00 89.00 506 ASP A N 1
ATOM 3624 C CA . ASP A 1 506 ? 26.494 -7.045 17.994 1.00 89.00 506 ASP A CA 1
ATOM 3625 C C . ASP A 1 506 ? 26.182 -5.665 17.389 1.00 89.00 506 ASP A C 1
ATOM 3627 O O . ASP A 1 506 ? 26.428 -4.641 18.028 1.00 89.00 506 ASP A O 1
ATOM 3631 N N . VAL A 1 507 ? 25.640 -5.615 16.167 1.00 91.69 507 VAL A N 1
ATOM 3632 C CA . VAL A 1 507 ? 25.344 -4.361 15.458 1.00 91.69 507 VAL A CA 1
ATOM 3633 C C . VAL A 1 507 ? 24.298 -3.539 16.203 1.00 91.69 507 VAL A C 1
ATOM 3635 O O . VAL A 1 507 ? 24.561 -2.390 16.562 1.00 91.69 507 VAL A O 1
ATOM 3638 N N . ALA A 1 508 ? 23.129 -4.127 16.476 1.00 91.81 508 ALA A N 1
ATOM 3639 C CA . ALA A 1 508 ? 22.052 -3.423 17.162 1.00 91.81 508 ALA A CA 1
ATOM 3640 C C . ALA A 1 508 ? 22.468 -3.028 18.586 1.00 91.81 508 ALA A C 1
ATOM 3642 O O . ALA A 1 508 ? 22.145 -1.931 19.042 1.00 91.81 508 ALA A O 1
ATOM 3643 N N . LYS A 1 509 ? 23.274 -3.869 19.251 1.00 92.12 509 LYS A N 1
ATOM 3644 C CA . LYS A 1 509 ? 23.863 -3.575 20.564 1.00 92.12 509 LYS A CA 1
ATOM 3645 C C . LYS A 1 509 ? 24.751 -2.335 20.546 1.00 92.12 509 LYS A C 1
ATOM 3647 O O . LYS A 1 509 ? 24.543 -1.434 21.354 1.00 92.12 509 LYS A O 1
ATOM 3652 N N . LYS A 1 510 ? 25.685 -2.237 19.598 1.00 92.31 510 LYS A N 1
ATOM 3653 C CA . LYS A 1 510 ? 26.583 -1.076 19.464 1.00 92.31 510 LYS A CA 1
ATOM 3654 C C . LYS A 1 510 ? 25.835 0.216 19.115 1.00 92.31 510 LYS A C 1
ATOM 3656 O O . LYS A 1 510 ? 26.168 1.285 19.636 1.00 92.31 510 LYS A O 1
ATOM 3661 N N . LEU A 1 511 ? 24.810 0.129 18.266 1.00 92.25 511 LEU A N 1
ATOM 3662 C CA . LEU A 1 511 ? 23.974 1.280 17.915 1.00 92.25 511 LEU A CA 1
ATOM 3663 C C . LEU A 1 511 ? 23.125 1.740 19.102 1.00 92.25 511 LEU A C 1
ATOM 3665 O O . LEU A 1 511 ? 23.101 2.934 19.397 1.00 92.25 511 LEU A O 1
ATOM 3669 N N . LEU A 1 512 ? 22.511 0.814 19.843 1.00 93.25 512 LEU A N 1
ATOM 3670 C CA . LEU A 1 512 ? 21.774 1.149 21.059 1.00 93.25 512 LEU A CA 1
ATOM 3671 C C . LEU A 1 512 ? 22.697 1.715 22.149 1.00 93.25 512 LEU A C 1
ATOM 3673 O O . LEU A 1 512 ? 22.326 2.676 22.816 1.00 93.25 512 LEU A O 1
ATOM 3677 N N . ASP A 1 513 ? 23.913 1.182 22.303 1.00 90.94 513 ASP A N 1
ATOM 3678 C CA . ASP A 1 513 ? 24.932 1.724 23.213 1.00 90.94 513 ASP A CA 1
ATOM 3679 C C . ASP A 1 513 ? 25.309 3.171 22.850 1.00 90.94 513 ASP A C 1
ATOM 3681 O O . ASP A 1 513 ? 25.538 4.001 23.736 1.00 90.94 513 ASP A O 1
ATOM 3685 N N . SER A 1 514 ? 25.384 3.481 21.553 1.00 90.88 514 SER A N 1
ATOM 3686 C CA . SER A 1 514 ? 25.660 4.831 21.053 1.00 90.88 514 SER A CA 1
ATOM 3687 C C . SER A 1 514 ? 24.473 5.768 21.289 1.00 90.88 514 SER A C 1
ATOM 3689 O O . SER A 1 514 ? 24.657 6.852 21.846 1.00 90.88 514 SER A O 1
ATOM 3691 N N . ALA A 1 515 ? 23.251 5.326 20.976 1.00 90.75 515 ALA A N 1
ATOM 3692 C CA . ALA A 1 515 ? 22.024 6.073 21.242 1.00 90.75 515 ALA A CA 1
ATOM 3693 C C . ALA A 1 515 ? 21.851 6.374 22.739 1.00 90.75 515 ALA A C 1
ATOM 3695 O O . ALA A 1 515 ? 21.643 7.524 23.121 1.00 90.75 515 ALA A O 1
ATOM 3696 N N . ALA A 1 516 ? 22.049 5.378 23.610 1.00 89.69 516 ALA A N 1
ATOM 3697 C CA . ALA A 1 516 ? 21.927 5.506 25.064 1.00 89.69 516 ALA A CA 1
ATOM 3698 C C . ALA A 1 516 ? 22.770 6.649 25.656 1.00 89.69 516 ALA A C 1
ATOM 3700 O O . ALA A 1 516 ? 22.370 7.271 26.640 1.00 89.69 516 ALA A O 1
ATOM 3701 N N . LYS A 1 517 ? 23.932 6.958 25.065 1.00 88.25 517 LYS A N 1
ATOM 3702 C CA . LYS A 1 517 ? 24.812 8.042 25.535 1.00 88.25 517 LYS A CA 1
ATOM 3703 C C . LYS A 1 517 ? 24.259 9.434 25.219 1.00 88.25 517 LYS A C 1
ATOM 3705 O O . LYS A 1 517 ? 24.499 10.359 26.005 1.00 88.25 517 LYS A O 1
ATOM 3710 N N . ALA A 1 518 ? 23.546 9.558 24.099 1.00 86.81 518 ALA A N 1
ATOM 3711 C CA . ALA A 1 518 ? 23.086 10.815 23.514 1.00 86.81 518 ALA A CA 1
ATOM 3712 C C . ALA A 1 518 ? 21.605 11.138 23.796 1.00 86.81 518 ALA A C 1
ATOM 3714 O O . ALA A 1 518 ? 21.188 12.275 23.598 1.00 86.81 518 ALA A O 1
ATOM 3715 N N . LEU A 1 519 ? 20.819 10.171 24.278 1.00 88.12 519 LEU A N 1
ATOM 3716 C CA . LEU A 1 519 ? 19.411 10.378 24.631 1.00 88.12 519 LEU A CA 1
ATOM 3717 C C . LEU A 1 519 ? 19.224 11.268 25.877 1.00 88.12 519 LEU A C 1
ATOM 3719 O O . LEU A 1 519 ? 20.118 11.340 26.729 1.00 88.12 519 LEU A O 1
ATOM 3723 N N . PRO A 1 520 ? 18.054 11.917 26.017 1.00 82.69 520 PRO A N 1
ATOM 3724 C CA . PRO A 1 520 ? 17.718 12.724 27.186 1.00 82.69 520 PRO A CA 1
ATOM 3725 C C . PRO A 1 520 ? 17.329 11.886 28.422 1.00 82.69 520 PRO A C 1
ATOM 3727 O O . PRO A 1 520 ? 16.945 10.715 28.319 1.00 82.69 520 PRO A O 1
ATOM 3730 N N . ASP A 1 521 ? 17.444 12.532 29.589 1.00 80.44 521 ASP A N 1
ATOM 3731 C CA . ASP A 1 521 ? 17.140 12.109 30.968 1.00 80.44 521 ASP A CA 1
ATOM 3732 C C . ASP A 1 521 ? 16.611 10.679 31.165 1.00 80.44 521 ASP A C 1
ATOM 3734 O O . ASP A 1 521 ? 17.373 9.786 31.540 1.00 80.44 521 ASP A O 1
ATOM 3738 N N . MET A 1 522 ? 15.311 10.445 30.954 1.00 84.50 522 MET A N 1
ATOM 3739 C CA . MET A 1 522 ? 14.647 9.201 31.366 1.00 84.50 522 MET A CA 1
ATOM 3740 C C . MET A 1 522 ? 15.024 8.001 30.490 1.00 84.50 522 MET A C 1
ATOM 3742 O O . MET A 1 522 ? 15.326 6.925 31.010 1.00 84.50 522 MET A O 1
ATOM 3746 N N . ALA A 1 523 ? 15.085 8.192 29.168 1.00 87.69 523 ALA A N 1
ATOM 3747 C CA . ALA A 1 523 ? 15.536 7.156 28.239 1.00 87.69 523 ALA A CA 1
ATOM 3748 C C . ALA A 1 523 ? 17.009 6.798 28.490 1.00 87.69 523 ALA A C 1
ATOM 3750 O O . ALA A 1 523 ? 17.382 5.624 28.494 1.00 87.69 523 ALA A O 1
ATOM 3751 N N . LYS A 1 524 ? 17.843 7.803 28.788 1.00 88.94 524 LYS A N 1
ATOM 3752 C CA . LYS A 1 524 ? 19.245 7.598 29.162 1.00 88.94 524 LYS A CA 1
ATOM 3753 C C . LYS A 1 524 ? 19.396 6.849 30.481 1.00 88.94 524 LYS A C 1
ATOM 3755 O O . LYS A 1 524 ? 20.221 5.942 30.562 1.00 88.94 524 LYS A O 1
ATOM 3760 N N . GLN A 1 525 ? 18.615 7.187 31.506 1.00 86.19 525 GLN A N 1
ATOM 3761 C CA . GLN A 1 525 ? 18.633 6.479 32.791 1.00 86.19 525 GLN A CA 1
ATOM 3762 C C . GLN A 1 525 ? 18.233 5.009 32.640 1.00 86.19 525 GLN A C 1
ATOM 3764 O O . GLN A 1 525 ? 18.933 4.142 33.160 1.00 86.19 525 GLN A O 1
ATOM 3769 N N . LEU A 1 526 ? 17.173 4.723 31.877 1.00 88.94 526 LEU A N 1
ATOM 3770 C CA . LEU A 1 526 ? 16.739 3.355 31.592 1.00 88.94 526 LEU A CA 1
ATOM 3771 C C . LEU A 1 526 ? 17.836 2.554 30.875 1.00 88.94 526 LEU A C 1
ATOM 3773 O O . LEU A 1 526 ? 18.217 1.472 31.318 1.00 88.94 526 LEU A O 1
ATOM 3777 N N . LEU A 1 527 ? 18.393 3.109 29.795 1.00 90.88 527 LEU A N 1
ATOM 3778 C CA . LEU A 1 527 ? 19.414 2.439 28.989 1.00 90.88 527 LEU A CA 1
ATOM 3779 C C . LEU A 1 527 ? 20.821 2.486 29.606 1.00 90.88 527 LEU A C 1
ATOM 3781 O O . LEU A 1 527 ? 21.756 1.917 29.042 1.00 90.88 527 LEU A O 1
ATOM 3785 N N . SER A 1 528 ? 21.017 3.134 30.756 1.00 87.00 528 SER A N 1
ATOM 3786 C CA . SER A 1 528 ? 22.318 3.138 31.440 1.00 87.00 528 SER A CA 1
ATOM 3787 C C . SER A 1 528 ? 22.697 1.748 31.958 1.00 87.00 528 SER A C 1
ATOM 3789 O O . SER A 1 528 ? 23.886 1.442 32.046 1.00 87.00 528 SER A O 1
ATOM 3791 N N . ASN A 1 529 ? 21.714 0.884 32.239 1.00 85.62 529 ASN A N 1
ATOM 3792 C CA . ASN A 1 529 ? 21.948 -0.503 32.627 1.00 85.62 529 ASN A CA 1
ATOM 3793 C C . ASN A 1 529 ? 22.157 -1.394 31.377 1.00 85.62 529 ASN A C 1
ATOM 3795 O O . ASN A 1 529 ? 21.231 -1.537 30.575 1.00 85.62 529 ASN A O 1
ATOM 3799 N N . PRO A 1 530 ? 23.328 -2.041 31.207 1.00 86.19 530 PRO A N 1
ATOM 3800 C CA . PRO A 1 530 ? 23.594 -2.923 30.068 1.00 86.19 530 PRO A CA 1
ATOM 3801 C C . PRO A 1 530 ? 22.601 -4.083 29.927 1.00 86.19 530 PRO A C 1
ATOM 3803 O O . PRO A 1 530 ? 22.219 -4.411 28.807 1.00 86.19 530 PRO A O 1
ATOM 3806 N N . GLN A 1 531 ? 22.132 -4.665 31.038 1.00 86.12 531 GLN A N 1
ATOM 3807 C CA . GLN A 1 531 ? 21.140 -5.747 31.001 1.00 86.12 531 GLN A CA 1
ATOM 3808 C C . GLN A 1 531 ? 19.804 -5.250 30.443 1.00 86.12 531 GLN A C 1
ATOM 3810 O O . GLN A 1 531 ? 19.152 -5.953 29.679 1.00 86.12 531 GLN A O 1
ATOM 3815 N N . VAL A 1 532 ? 19.413 -4.016 30.771 1.00 89.50 532 VAL A N 1
ATOM 3816 C CA . VAL A 1 532 ? 18.188 -3.399 30.243 1.00 89.50 532 VAL A CA 1
ATOM 3817 C C . VAL A 1 532 ? 18.306 -3.176 28.743 1.00 89.50 532 VAL A C 1
ATOM 3819 O O . VAL A 1 532 ? 17.360 -3.465 28.023 1.00 89.50 532 VAL A O 1
ATOM 3822 N N . ARG A 1 533 ? 19.473 -2.746 28.245 1.00 91.00 533 ARG A N 1
ATOM 3823 C CA . ARG A 1 533 ? 19.705 -2.607 26.798 1.00 91.00 533 ARG A CA 1
ATOM 3824 C C . ARG A 1 533 ? 19.547 -3.935 26.061 1.00 91.00 533 ARG A C 1
ATOM 3826 O O . ARG A 1 533 ? 18.905 -3.972 25.018 1.00 91.00 533 ARG A O 1
ATOM 3833 N N . GLU A 1 534 ? 20.066 -5.025 26.622 1.00 88.81 534 GLU A N 1
ATOM 3834 C CA . GLU A 1 534 ? 19.888 -6.366 26.050 1.00 88.81 534 GLU A CA 1
ATOM 3835 C C . GLU A 1 534 ? 18.417 -6.795 26.034 1.00 88.81 534 GLU A C 1
ATOM 3837 O O . GLU A 1 534 ? 17.946 -7.324 25.030 1.00 88.81 534 GLU A O 1
ATOM 3842 N N . GLN A 1 535 ? 17.663 -6.513 27.099 1.00 90.06 535 GLN A N 1
ATOM 3843 C CA . GLN A 1 535 ? 16.229 -6.815 27.143 1.00 90.06 535 GLN A CA 1
ATOM 3844 C C . GLN A 1 535 ? 15.392 -5.919 26.217 1.00 90.06 535 GLN A C 1
ATOM 3846 O O . GLN A 1 535 ? 14.408 -6.387 25.649 1.00 90.06 535 GLN A O 1
ATOM 3851 N N . VAL A 1 536 ? 15.788 -4.657 26.022 1.00 91.38 536 VAL A N 1
ATOM 3852 C CA . VAL A 1 536 ? 15.171 -3.753 25.039 1.00 91.38 536 VAL A CA 1
ATOM 3853 C C . VAL A 1 536 ? 15.398 -4.284 23.625 1.00 91.38 536 VAL A C 1
ATOM 3855 O O . VAL A 1 536 ? 14.449 -4.359 22.855 1.00 91.38 536 VAL A O 1
ATOM 3858 N N . LEU A 1 537 ? 16.612 -4.728 23.291 1.00 91.06 537 LEU A N 1
ATOM 3859 C CA . LEU A 1 537 ? 16.881 -5.342 21.986 1.00 91.06 537 LEU A CA 1
ATOM 3860 C C . LEU A 1 537 ? 16.114 -6.648 21.802 1.00 91.06 537 LEU A C 1
ATOM 3862 O O . LEU A 1 537 ? 15.508 -6.846 20.755 1.00 91.06 537 LEU A O 1
ATOM 3866 N N . ALA A 1 538 ? 16.070 -7.505 22.825 1.00 89.25 538 ALA A N 1
ATOM 3867 C CA . ALA A 1 538 ? 15.287 -8.739 22.791 1.00 89.25 538 ALA A CA 1
ATOM 3868 C C . ALA A 1 538 ? 13.776 -8.482 22.631 1.00 89.25 538 ALA A C 1
ATOM 3870 O O . ALA A 1 538 ? 13.077 -9.304 22.046 1.00 89.25 538 ALA A O 1
ATOM 3871 N N . GLY A 1 539 ? 13.279 -7.339 23.118 1.00 86.75 539 GLY A N 1
ATOM 3872 C CA . GLY A 1 539 ? 11.914 -6.858 22.885 1.00 86.75 539 GLY A CA 1
ATOM 3873 C C . GLY A 1 539 ? 11.671 -6.283 21.481 1.00 86.75 539 GLY A C 1
ATOM 3874 O O . GLY A 1 539 ? 10.539 -5.920 21.162 1.00 86.75 539 GLY A O 1
ATOM 3875 N N . GLY A 1 540 ? 12.707 -6.202 20.642 1.00 91.50 540 GLY A N 1
ATOM 3876 C CA . GLY A 1 540 ? 12.625 -5.816 19.238 1.00 91.50 540 GLY A CA 1
ATOM 3877 C C . GLY A 1 540 ? 12.186 -4.369 19.009 1.00 91.50 540 GLY A C 1
ATOM 3878 O O . GLY A 1 540 ? 12.417 -3.473 19.824 1.00 91.50 540 GLY A O 1
ATOM 3879 N N . ALA A 1 541 ? 11.538 -4.141 17.864 1.00 91.31 541 ALA A N 1
ATOM 3880 C CA . ALA A 1 541 ? 11.083 -2.818 17.446 1.00 91.31 541 ALA A CA 1
ATOM 3881 C C . ALA A 1 541 ? 10.110 -2.175 18.455 1.00 91.31 541 ALA A C 1
ATOM 3883 O O . ALA A 1 541 ? 10.240 -0.992 18.752 1.00 91.31 541 ALA A O 1
ATOM 3884 N N . ALA A 1 542 ? 9.190 -2.943 19.050 1.00 90.88 542 ALA A N 1
ATOM 3885 C CA . ALA A 1 542 ? 8.213 -2.411 20.005 1.00 90.88 542 ALA A CA 1
ATOM 3886 C C . ALA A 1 542 ? 8.876 -1.832 21.268 1.00 90.88 542 ALA A C 1
ATOM 3888 O O . ALA A 1 542 ? 8.516 -0.749 21.727 1.00 90.88 542 ALA A O 1
ATOM 3889 N N . ALA A 1 543 ? 9.889 -2.514 21.811 1.00 91.44 543 ALA A N 1
ATOM 3890 C CA . ALA A 1 543 ? 10.618 -2.008 22.969 1.00 91.44 543 ALA A CA 1
ATOM 3891 C C . ALA A 1 543 ? 11.456 -0.765 22.623 1.00 91.44 543 ALA A C 1
ATOM 3893 O O . ALA A 1 543 ? 11.500 0.175 23.414 1.00 91.44 543 ALA A O 1
ATOM 3894 N N . LEU A 1 544 ? 12.083 -0.711 21.441 1.00 92.38 544 LEU A N 1
ATOM 3895 C CA . LEU A 1 544 ? 12.785 0.498 20.991 1.00 92.38 544 LEU A CA 1
ATOM 3896 C C . LEU A 1 544 ? 11.837 1.679 20.750 1.00 92.38 544 LEU A C 1
ATOM 3898 O O . LEU A 1 544 ? 12.200 2.809 21.074 1.00 92.38 544 LEU A O 1
ATOM 3902 N N . ASP A 1 545 ? 10.634 1.433 20.230 1.00 92.06 545 ASP A N 1
ATOM 3903 C CA . ASP A 1 545 ? 9.609 2.465 20.056 1.00 92.06 545 ASP A CA 1
ATOM 3904 C C . ASP A 1 545 ? 9.212 3.084 21.399 1.00 92.06 545 ASP A C 1
ATOM 3906 O O . ASP A 1 545 ? 9.237 4.305 21.565 1.00 92.06 545 ASP A O 1
ATOM 3910 N N . ALA A 1 546 ? 8.974 2.240 22.403 1.00 92.06 546 ALA A N 1
ATOM 3911 C CA . ALA A 1 546 ? 8.640 2.679 23.749 1.00 92.06 546 ALA A CA 1
ATOM 3912 C C . ALA A 1 546 ? 9.786 3.477 24.413 1.00 92.06 546 ALA A C 1
ATOM 3914 O O . ALA A 1 546 ? 9.547 4.489 25.081 1.00 92.06 546 ALA A O 1
ATOM 3915 N N . VAL A 1 547 ? 11.051 3.109 24.162 1.00 91.38 547 VAL A N 1
ATOM 3916 C CA . VAL A 1 547 ? 12.212 3.943 24.532 1.00 91.38 547 VAL A CA 1
ATOM 3917 C C . VAL A 1 547 ? 12.215 5.278 23.772 1.00 91.38 547 VAL A C 1
ATOM 3919 O O . VAL A 1 547 ? 12.532 6.317 24.352 1.00 91.38 547 VAL A O 1
ATOM 3922 N N . GLY A 1 548 ? 11.841 5.286 22.493 1.00 90.12 548 GLY A N 1
ATOM 3923 C CA . GLY A 1 548 ? 11.670 6.509 21.707 1.00 90.12 548 GLY A CA 1
ATOM 3924 C C . GLY A 1 548 ? 10.618 7.444 22.310 1.00 90.12 548 GLY A C 1
ATOM 3925 O O . GLY A 1 548 ? 10.859 8.643 22.450 1.00 90.12 548 GLY A O 1
ATOM 3926 N N . LYS A 1 549 ? 9.481 6.906 22.766 1.00 90.12 549 LYS A N 1
ATOM 3927 C CA . LYS A 1 549 ? 8.438 7.674 23.471 1.00 90.12 549 LYS A CA 1
ATOM 3928 C C . LYS A 1 549 ? 8.949 8.294 24.769 1.00 90.12 549 LYS A C 1
ATOM 3930 O O . LYS A 1 549 ? 8.679 9.471 25.016 1.00 90.12 549 LYS A O 1
ATOM 3935 N N . LEU A 1 550 ? 9.754 7.558 25.543 1.00 89.69 550 LEU A N 1
ATOM 3936 C CA . LEU A 1 550 ? 10.445 8.110 26.715 1.00 89.69 550 LEU A CA 1
ATOM 3937 C C . LEU A 1 550 ? 11.335 9.294 26.344 1.00 89.69 550 LEU A C 1
ATOM 3939 O O . LEU A 1 550 ? 11.325 10.319 27.023 1.00 89.69 550 LEU A O 1
ATOM 3943 N N . ALA A 1 551 ? 12.097 9.158 25.259 1.00 87.25 551 ALA A N 1
ATOM 3944 C CA . ALA A 1 551 ? 12.978 10.215 24.791 1.00 87.25 551 ALA A CA 1
ATOM 3945 C C . ALA A 1 551 ? 12.201 11.454 24.314 1.00 87.25 551 ALA A C 1
ATOM 3947 O O . ALA A 1 551 ? 12.712 12.562 24.439 1.00 87.25 551 ALA A O 1
ATOM 3948 N N . ASN A 1 552 ? 10.972 11.277 23.820 1.00 86.69 552 ASN A N 1
ATOM 3949 C CA . ASN A 1 552 ? 10.082 12.336 23.330 1.00 86.69 552 ASN A CA 1
ATOM 3950 C C . ASN A 1 552 ? 9.225 12.997 24.429 1.00 86.69 552 ASN A C 1
ATOM 3952 O O . ASN A 1 552 ? 8.271 13.710 24.121 1.00 86.69 552 ASN A O 1
ATOM 3956 N N . GLY A 1 553 ? 9.520 12.751 25.710 1.00 84.00 553 GLY A N 1
ATOM 3957 C CA . GLY A 1 553 ? 8.784 13.343 26.833 1.00 84.00 553 GLY A CA 1
ATOM 3958 C C . GLY A 1 553 ? 7.439 12.676 27.136 1.00 84.00 553 GLY A C 1
ATOM 3959 O O . GLY A 1 553 ? 6.722 13.121 28.030 1.00 84.00 553 GLY A O 1
ATOM 3960 N N . LYS A 1 554 ? 7.098 11.575 26.456 1.00 87.56 554 LYS A N 1
ATOM 3961 C CA . LYS A 1 554 ? 5.909 10.765 26.751 1.00 87.56 554 LYS A CA 1
ATOM 3962 C C . LYS A 1 554 ? 6.234 9.691 27.790 1.00 87.56 554 LYS A C 1
ATOM 3964 O O . LYS A 1 554 ? 6.142 8.492 27.527 1.00 87.56 554 LYS A O 1
ATOM 3969 N N . ALA A 1 555 ? 6.655 10.141 28.972 1.00 87.06 555 ALA A N 1
ATOM 3970 C CA . ALA A 1 555 ? 7.229 9.295 30.016 1.00 87.06 555 ALA A CA 1
ATOM 3971 C C . ALA A 1 555 ? 6.321 8.119 30.418 1.00 87.06 555 ALA A C 1
ATOM 3973 O O . ALA A 1 555 ? 6.737 6.967 30.360 1.00 87.06 555 ALA A O 1
ATOM 3974 N N . LEU A 1 556 ? 5.065 8.375 30.787 1.00 87.25 556 LEU A N 1
ATOM 3975 C CA . LEU A 1 556 ? 4.168 7.310 31.256 1.00 87.25 556 LEU A CA 1
ATOM 3976 C C . LEU A 1 556 ? 3.763 6.328 30.147 1.00 87.25 556 LEU A C 1
ATOM 3978 O O . LEU A 1 556 ? 3.648 5.136 30.416 1.00 87.25 556 LEU A O 1
ATOM 3982 N N . GLU A 1 557 ? 3.592 6.809 28.911 1.00 89.56 557 GLU A N 1
ATOM 3983 C CA . GLU A 1 557 ? 3.271 5.959 27.754 1.00 89.56 557 GLU A CA 1
ATOM 3984 C C . GLU A 1 557 ? 4.435 5.003 27.453 1.00 89.56 557 GLU A C 1
ATOM 3986 O O . GLU A 1 557 ? 4.248 3.788 27.417 1.00 89.56 557 GLU A O 1
ATOM 3991 N N . GLY A 1 558 ? 5.658 5.536 27.343 1.00 89.88 558 GLY A N 1
ATOM 3992 C CA . GLY A 1 558 ? 6.850 4.724 27.093 1.00 89.88 558 GLY A CA 1
ATOM 3993 C C . GLY A 1 558 ? 7.156 3.738 28.227 1.00 89.88 558 GLY A C 1
ATOM 3994 O O . GLY A 1 558 ? 7.495 2.586 27.964 1.00 89.88 558 GLY A O 1
ATOM 3995 N N . LEU A 1 559 ? 6.993 4.144 29.494 1.00 90.94 559 LEU A N 1
ATOM 3996 C CA . LEU A 1 559 ? 7.175 3.244 30.642 1.00 90.94 559 LEU A CA 1
ATOM 3997 C C . LEU A 1 559 ? 6.125 2.124 30.658 1.00 90.94 559 LEU A C 1
ATOM 3999 O O . LEU A 1 559 ? 6.490 0.968 30.857 1.00 90.94 559 LEU A O 1
ATOM 4003 N N . SER A 1 560 ? 4.845 2.438 30.432 1.00 90.31 560 SER A N 1
ATOM 4004 C CA . SER A 1 560 ? 3.778 1.429 30.394 1.00 90.31 560 SER A CA 1
ATOM 4005 C C . SER A 1 560 ? 4.033 0.386 29.301 1.00 90.31 560 SER A C 1
ATOM 4007 O O . SER A 1 560 ? 3.965 -0.815 29.560 1.00 90.31 560 SER A O 1
ATOM 4009 N N . GLU A 1 561 ? 4.422 0.818 28.100 1.00 91.62 561 GLU A N 1
ATOM 4010 C CA . GLU A 1 561 ? 4.723 -0.097 26.996 1.00 91.62 561 GLU A CA 1
ATOM 4011 C C . GLU A 1 561 ? 5.952 -0.966 27.259 1.00 91.62 561 GLU A C 1
ATOM 4013 O O . GLU A 1 561 ? 5.915 -2.169 27.002 1.00 91.62 561 GLU A O 1
ATOM 4018 N N . LEU A 1 562 ? 7.014 -0.405 27.844 1.00 91.25 562 LEU A N 1
ATOM 4019 C CA . LEU A 1 562 ? 8.184 -1.188 28.247 1.00 91.25 562 LEU A CA 1
ATOM 4020 C C . LEU A 1 562 ? 7.856 -2.202 29.345 1.00 91.25 562 LEU A C 1
ATOM 4022 O O . LEU A 1 562 ? 8.399 -3.306 29.328 1.00 91.25 562 LEU A O 1
ATOM 4026 N N . ALA A 1 563 ? 6.962 -1.863 30.279 1.00 90.69 563 ALA A N 1
ATOM 4027 C CA . ALA A 1 563 ? 6.540 -2.773 31.343 1.00 90.69 563 ALA A CA 1
ATOM 4028 C C . ALA A 1 563 ? 5.788 -4.005 30.812 1.00 90.69 563 ALA A C 1
ATOM 4030 O O . ALA A 1 563 ? 5.715 -5.020 31.508 1.00 90.69 563 ALA A O 1
ATOM 4031 N N . LYS A 1 564 ? 5.241 -3.964 29.588 1.00 89.81 564 LYS A N 1
ATOM 4032 C CA . LYS A 1 564 ? 4.619 -5.149 28.973 1.00 89.81 564 LYS A CA 1
ATOM 4033 C C . LYS A 1 564 ? 5.632 -6.280 28.775 1.00 89.81 564 LYS A C 1
ATOM 4035 O O . LYS A 1 564 ? 5.256 -7.447 28.806 1.00 89.81 564 LYS A O 1
ATOM 4040 N N . ASN A 1 565 ? 6.919 -5.955 28.638 1.00 87.81 565 ASN A N 1
ATOM 4041 C CA . ASN A 1 565 ? 7.988 -6.943 28.664 1.00 87.81 565 ASN A CA 1
ATOM 4042 C C . ASN A 1 565 ? 8.347 -7.290 30.117 1.00 87.81 565 ASN A C 1
ATOM 4044 O O . ASN A 1 565 ? 8.930 -6.479 30.839 1.00 87.81 565 ASN A O 1
ATOM 4048 N N . GLU A 1 566 ? 8.048 -8.526 30.523 1.00 87.44 566 GLU A N 1
ATOM 4049 C CA . GLU A 1 566 ? 8.269 -9.037 31.882 1.00 87.44 566 GLU A CA 1
ATOM 4050 C C . GLU A 1 566 ? 9.688 -8.772 32.405 1.00 87.44 566 GLU A C 1
ATOM 4052 O O . GLU A 1 566 ? 9.871 -8.354 33.550 1.00 87.44 566 GLU A O 1
ATOM 4057 N N . LYS A 1 567 ? 10.701 -8.927 31.545 1.00 87.88 567 LYS A N 1
ATOM 4058 C CA . LYS A 1 567 ? 12.114 -8.767 31.913 1.00 87.88 567 LYS A CA 1
ATOM 4059 C C . LYS A 1 567 ? 12.525 -7.304 32.102 1.00 87.88 567 LYS A C 1
ATOM 4061 O O . LYS A 1 567 ? 13.562 -7.041 32.708 1.00 87.88 567 LYS A O 1
ATOM 4066 N N . LEU A 1 568 ? 11.729 -6.356 31.604 1.00 89.00 568 LEU A N 1
ATOM 4067 C CA . LEU A 1 568 ? 11.967 -4.916 31.733 1.00 89.00 568 LEU A CA 1
ATOM 4068 C C . LEU A 1 568 ? 11.229 -4.286 32.919 1.00 89.00 568 LEU A C 1
ATOM 4070 O O . LEU A 1 568 ? 11.634 -3.215 33.369 1.00 89.00 568 LEU A O 1
ATOM 4074 N N . ARG A 1 569 ? 10.202 -4.943 33.474 1.00 88.88 569 ARG A N 1
ATOM 4075 C CA . ARG A 1 569 ? 9.324 -4.385 34.523 1.00 88.88 569 ARG A CA 1
ATOM 4076 C C . ARG A 1 569 ? 10.067 -3.806 35.722 1.00 88.88 569 ARG A C 1
ATOM 4078 O O . ARG A 1 569 ? 9.762 -2.695 36.139 1.00 88.88 569 ARG A O 1
ATOM 4085 N N . ASN A 1 570 ? 11.077 -4.502 36.241 1.00 87.50 570 ASN A N 1
ATOM 4086 C CA . ASN A 1 570 ? 11.840 -4.017 37.398 1.00 87.50 570 ASN A CA 1
ATOM 4087 C C . ASN A 1 570 ? 12.628 -2.739 37.076 1.00 87.50 570 ASN A C 1
ATOM 4089 O O . ASN A 1 570 ? 12.645 -1.805 37.875 1.00 87.50 570 ASN A O 1
ATOM 4093 N N . ALA A 1 571 ? 13.243 -2.678 35.893 1.00 86.56 571 ALA A N 1
ATOM 4094 C CA . ALA A 1 571 ? 13.972 -1.495 35.446 1.00 86.56 571 ALA A CA 1
ATOM 4095 C C . ALA A 1 571 ? 13.025 -0.321 35.176 1.00 86.56 571 ALA A C 1
ATOM 4097 O O . ALA A 1 571 ? 13.313 0.810 35.562 1.00 86.56 571 ALA A O 1
ATOM 4098 N N . VAL A 1 572 ? 11.868 -0.599 34.571 1.00 88.00 572 VAL A N 1
ATOM 4099 C CA . VAL A 1 572 ? 10.805 0.387 34.366 1.00 88.00 572 VAL A CA 1
ATOM 4100 C C . VAL A 1 572 ? 10.310 0.934 35.703 1.00 88.00 572 VAL A C 1
ATOM 4102 O O . VAL A 1 572 ? 10.258 2.149 35.864 1.00 88.00 572 VAL A O 1
ATOM 4105 N N . ALA A 1 573 ? 10.010 0.072 36.678 1.00 86.56 573 ALA A N 1
ATOM 4106 C CA . ALA A 1 573 ? 9.582 0.474 38.017 1.00 86.56 573 ALA A CA 1
ATOM 4107 C C . ALA A 1 573 ? 10.634 1.349 38.720 1.00 86.56 573 ALA A C 1
ATOM 4109 O O . ALA A 1 573 ? 10.289 2.359 39.332 1.00 86.56 573 ALA A O 1
ATOM 4110 N N . GLU A 1 574 ? 11.921 1.012 38.598 1.00 85.81 574 GLU A N 1
ATOM 4111 C CA . GLU A 1 574 ? 13.006 1.797 39.190 1.00 85.81 574 GLU A CA 1
ATOM 4112 C C . GLU A 1 574 ? 13.143 3.189 38.546 1.00 85.81 574 GLU A C 1
ATOM 4114 O O . GLU A 1 574 ? 13.311 4.185 39.256 1.00 85.81 574 GLU A O 1
ATOM 4119 N N . VAL A 1 575 ? 13.050 3.282 37.215 1.00 86.50 575 VAL A N 1
ATOM 4120 C CA . VAL A 1 575 ? 13.113 4.558 36.479 1.00 86.50 575 VAL A CA 1
ATOM 4121 C C . VAL A 1 575 ? 11.877 5.414 36.764 1.00 86.50 575 VAL A C 1
ATOM 4123 O O . VAL A 1 575 ? 12.011 6.583 37.138 1.00 86.50 575 VAL A O 1
ATOM 4126 N N . ALA A 1 576 ? 10.684 4.820 36.685 1.00 84.69 576 ALA A N 1
ATOM 4127 C CA . ALA A 1 576 ? 9.415 5.455 37.040 1.00 84.69 576 ALA A CA 1
ATOM 4128 C C . ALA A 1 576 ? 9.443 5.999 38.478 1.00 84.69 576 ALA A C 1
ATOM 4130 O O . ALA A 1 576 ? 9.043 7.131 38.744 1.00 84.69 576 ALA A O 1
ATOM 4131 N N . GLY A 1 577 ? 10.004 5.219 39.405 1.00 83.19 577 GLY A N 1
ATOM 4132 C CA . GLY A 1 577 ? 10.163 5.583 40.806 1.00 83.19 577 GLY A CA 1
ATOM 4133 C C . GLY A 1 577 ? 11.208 6.669 41.083 1.00 83.19 577 GLY A C 1
ATOM 4134 O O . GLY A 1 577 ? 11.294 7.134 42.220 1.00 83.19 577 GLY A O 1
ATOM 4135 N N . LYS A 1 578 ? 11.998 7.110 40.095 1.00 83.81 578 LYS A N 1
ATOM 4136 C CA . LYS A 1 578 ? 12.972 8.212 40.233 1.00 83.81 578 LYS A CA 1
ATOM 4137 C C . LYS A 1 578 ? 12.471 9.517 39.612 1.00 83.81 578 LYS A C 1
ATOM 4139 O O . LYS A 1 578 ? 12.704 10.571 40.211 1.00 83.81 578 LYS A O 1
ATOM 4144 N N . ALA A 1 579 ? 11.734 9.444 38.508 1.00 84.12 579 ALA A N 1
ATOM 4145 C CA . ALA A 1 579 ? 11.208 10.587 37.764 1.00 84.12 579 ALA A CA 1
ATOM 4146 C C . ALA A 1 579 ? 10.129 11.381 38.540 1.00 84.12 579 ALA A C 1
ATOM 4148 O O . ALA A 1 579 ? 9.181 10.808 39.075 1.00 84.12 579 ALA A O 1
ATOM 4149 N N . GLN A 1 580 ? 10.283 12.708 38.663 1.00 82.31 580 GLN A N 1
ATOM 4150 C CA . GLN A 1 580 ? 9.404 13.549 39.500 1.00 82.31 580 GLN A CA 1
ATOM 4151 C C . GLN A 1 580 ? 7.994 13.738 38.923 1.00 82.31 580 GLN A C 1
ATOM 4153 O O . GLN A 1 580 ? 7.012 13.704 39.663 1.00 82.31 580 GLN A O 1
ATOM 4158 N N . ASP A 1 581 ? 7.899 13.922 37.614 1.00 80.88 581 ASP A N 1
ATOM 4159 C CA . ASP A 1 581 ? 6.658 14.008 36.845 1.00 80.88 581 ASP A CA 1
ATOM 4160 C C . ASP A 1 581 ? 5.853 12.701 36.924 1.00 80.88 581 ASP A C 1
ATOM 4162 O O . ASP A 1 581 ? 4.655 12.717 37.216 1.00 80.88 581 ASP A O 1
ATOM 4166 N N . VAL A 1 582 ? 6.534 11.561 36.788 1.00 84.94 582 VAL A N 1
ATOM 4167 C CA . VAL A 1 582 ? 5.930 10.229 36.936 1.00 84.94 582 VAL A CA 1
ATOM 4168 C C . VAL A 1 582 ? 5.454 9.996 38.371 1.00 84.94 582 VAL A C 1
ATOM 4170 O O . VAL A 1 582 ? 4.326 9.554 38.573 1.00 84.94 582 VAL A O 1
ATOM 4173 N N . LYS A 1 583 ? 6.247 10.371 39.387 1.00 85.62 583 LYS A N 1
ATOM 4174 C CA . LYS A 1 583 ? 5.828 10.315 40.802 1.00 85.62 583 LYS A CA 1
ATOM 4175 C C . LYS A 1 583 ? 4.544 11.089 41.067 1.00 85.62 583 LYS A C 1
ATOM 4177 O O . LYS A 1 583 ? 3.683 10.598 41.792 1.00 85.62 583 LYS A O 1
ATOM 4182 N N . ALA A 1 584 ? 4.416 12.290 40.505 1.00 84.44 584 ALA A N 1
ATOM 4183 C CA . ALA A 1 584 ? 3.225 13.110 40.689 1.00 84.44 584 ALA A CA 1
ATOM 4184 C C . ALA A 1 584 ? 1.980 12.451 40.072 1.00 84.44 584 ALA A C 1
ATOM 4186 O O . ALA A 1 584 ? 0.909 12.487 40.676 1.00 84.44 584 ALA A O 1
ATOM 4187 N N . ALA A 1 585 ? 2.115 11.821 38.901 1.00 84.75 585 ALA A N 1
ATOM 4188 C CA . ALA A 1 585 ? 1.026 11.079 38.268 1.00 84.75 585 ALA A CA 1
ATOM 4189 C C . ALA A 1 585 ? 0.658 9.802 39.041 1.00 84.75 585 ALA A C 1
ATOM 4191 O O . ALA A 1 585 ? -0.519 9.554 39.297 1.00 84.75 585 ALA A O 1
ATOM 4192 N N . LEU A 1 586 ? 1.653 9.036 39.493 1.00 86.56 586 LEU A N 1
ATOM 4193 C CA . LEU A 1 586 ? 1.450 7.840 40.315 1.00 86.56 586 LEU A CA 1
ATOM 4194 C C . LEU A 1 586 ? 0.753 8.161 41.639 1.00 86.56 586 LEU A C 1
ATOM 4196 O O . LEU A 1 586 ? -0.184 7.467 42.023 1.00 86.56 586 LEU A O 1
ATOM 4200 N N . ALA A 1 587 ? 1.137 9.259 42.296 1.00 85.25 587 ALA A N 1
ATOM 4201 C CA . ALA A 1 587 ? 0.504 9.697 43.534 1.00 85.25 587 ALA A CA 1
ATOM 4202 C C . ALA A 1 587 ? -0.987 10.023 43.345 1.00 85.25 587 ALA A C 1
ATOM 4204 O O . ALA A 1 587 ? -1.794 9.702 44.218 1.00 85.25 587 ALA A O 1
ATOM 4205 N N . LYS A 1 588 ? -1.375 10.604 42.197 1.00 83.75 588 LYS A N 1
ATOM 4206 C CA . LYS A 1 588 ? -2.794 10.824 41.855 1.00 83.75 588 LYS A CA 1
ATOM 4207 C C . LYS A 1 588 ? -3.555 9.509 41.705 1.00 83.75 588 LYS A C 1
ATOM 4209 O O . LYS A 1 588 ? -4.708 9.442 42.109 1.00 83.75 588 LYS A O 1
ATOM 4214 N N . ALA A 1 589 ? -2.898 8.472 41.188 1.00 83.31 589 ALA A N 1
ATOM 4215 C CA . ALA A 1 589 ? -3.440 7.117 41.112 1.00 83.31 589 ALA A CA 1
ATOM 4216 C C . ALA A 1 589 ? -3.333 6.337 42.438 1.00 83.31 589 ALA A C 1
ATOM 4218 O O . ALA A 1 589 ? -3.694 5.170 42.487 1.00 83.31 589 ALA A O 1
ATOM 4219 N N . GLY A 1 590 ? -2.836 6.945 43.522 1.00 83.06 590 GLY A N 1
ATOM 4220 C CA . GLY A 1 590 ? -2.693 6.283 44.822 1.00 83.06 590 GLY A CA 1
ATOM 4221 C C . GLY A 1 590 ? -1.485 5.355 44.955 1.00 83.06 590 GLY A C 1
ATOM 4222 O O . GLY A 1 590 ? -1.393 4.619 45.937 1.00 83.06 590 GLY A O 1
ATOM 4223 N N . LEU A 1 591 ? -0.549 5.406 44.009 1.00 86.00 591 LEU A N 1
ATOM 4224 C CA . LEU A 1 591 ? 0.637 4.558 43.967 1.00 86.00 591 LEU A CA 1
ATOM 4225 C C . LEU A 1 591 ? 1.879 5.312 44.445 1.00 86.00 591 LEU A C 1
ATOM 4227 O O . LEU A 1 591 ? 2.149 6.444 44.041 1.00 86.00 591 LEU A O 1
ATOM 4231 N N . GLU A 1 592 ? 2.674 4.660 45.287 1.00 85.00 592 GLU A N 1
ATOM 4232 C CA . GLU A 1 592 ? 4.003 5.125 45.678 1.00 85.00 592 GLU A CA 1
ATOM 4233 C C . GLU A 1 592 ? 5.093 4.432 44.841 1.00 85.00 592 GLU A C 1
ATOM 4235 O O . GLU A 1 592 ? 4.904 3.311 44.375 1.00 85.00 592 GLU A O 1
ATOM 4240 N N . PRO A 1 593 ? 6.294 5.024 44.691 1.00 81.62 593 PRO A N 1
ATOM 4241 C CA . PRO A 1 593 ? 7.403 4.392 43.966 1.00 81.62 593 PRO A CA 1
ATOM 4242 C C . PRO A 1 593 ? 7.748 2.964 44.416 1.00 81.62 593 PRO A C 1
ATOM 4244 O O . PRO A 1 593 ? 8.134 2.137 43.596 1.00 81.62 593 PRO A O 1
ATOM 4247 N N . LYS A 1 594 ? 7.596 2.663 45.712 1.00 82.12 594 LYS A N 1
ATOM 4248 C CA . LYS A 1 594 ? 7.830 1.320 46.272 1.00 82.12 594 LYS A CA 1
ATOM 4249 C C . LYS A 1 594 ? 6.755 0.304 45.860 1.00 82.12 594 LYS A C 1
ATOM 4251 O O . LYS A 1 594 ? 7.035 -0.890 45.807 1.00 82.12 594 LYS A O 1
ATOM 4256 N N . ASP A 1 595 ? 5.552 0.785 45.547 1.00 84.50 595 ASP A N 1
ATOM 4257 C CA . ASP A 1 595 ? 4.402 -0.037 45.172 1.00 84.50 595 ASP A CA 1
ATOM 4258 C C . ASP A 1 595 ? 4.602 -0.624 43.760 1.00 84.50 595 ASP A C 1
ATOM 4260 O O . ASP A 1 595 ? 4.181 -1.747 43.488 1.00 84.50 595 ASP A O 1
ATOM 4264 N N . LEU A 1 596 ? 5.347 0.074 42.890 1.00 84.19 596 LEU A N 1
ATOM 4265 C CA . LEU A 1 596 ? 5.604 -0.325 41.499 1.00 84.19 596 LEU A CA 1
ATOM 4266 C C . LEU A 1 596 ? 6.276 -1.694 41.356 1.00 84.19 596 LEU A C 1
ATOM 4268 O O . LEU A 1 596 ? 5.916 -2.473 40.478 1.00 84.19 596 LEU A O 1
ATOM 4272 N N . LEU A 1 597 ? 7.228 -2.015 42.234 1.00 82.69 597 LEU A N 1
ATOM 4273 C CA . LEU A 1 597 ? 7.908 -3.316 42.217 1.00 82.69 597 LEU A CA 1
ATOM 4274 C C . LEU A 1 597 ? 6.982 -4.464 42.646 1.00 82.69 597 LEU A C 1
ATOM 4276 O O . LEU A 1 597 ? 7.215 -5.614 42.280 1.00 82.69 597 LEU A O 1
ATOM 4280 N N . SER A 1 598 ? 5.929 -4.156 43.408 1.00 82.19 598 SER A N 1
ATOM 4281 C CA . SER A 1 598 ? 4.967 -5.145 43.903 1.00 82.19 598 SER A CA 1
ATOM 4282 C C . SER A 1 598 ? 3.862 -5.448 42.890 1.00 82.19 598 SER A C 1
ATOM 4284 O O . SER A 1 598 ? 3.223 -6.490 42.998 1.00 82.19 598 SER A O 1
ATOM 4286 N N . LEU A 1 599 ? 3.654 -4.570 41.902 1.00 82.06 599 LEU A N 1
ATOM 4287 C CA . LEU A 1 599 ? 2.598 -4.715 40.899 1.00 82.06 599 LEU A CA 1
ATOM 4288 C C . LEU A 1 599 ? 2.873 -5.829 39.883 1.00 82.06 599 LEU A C 1
ATOM 4290 O O . LEU A 1 599 ? 1.919 -6.381 39.353 1.00 82.06 599 LEU A O 1
ATOM 4294 N N . LYS A 1 600 ? 4.139 -6.195 39.634 1.00 84.69 600 LYS A N 1
ATOM 4295 C CA . LYS A 1 600 ? 4.529 -7.247 38.674 1.00 84.69 600 LYS A CA 1
ATOM 4296 C C . LYS A 1 600 ? 3.743 -7.138 37.354 1.00 84.69 600 LYS A C 1
ATOM 4298 O O . LYS A 1 600 ? 3.973 -6.188 36.611 1.00 84.69 600 LYS A O 1
ATOM 4303 N N . ASP A 1 601 ? 2.840 -8.080 37.075 1.00 85.69 601 ASP A N 1
ATOM 4304 C CA . ASP A 1 601 ? 2.000 -8.120 35.876 1.00 85.69 601 ASP A CA 1
ATOM 4305 C C . ASP A 1 601 ? 1.098 -6.900 35.727 1.00 85.69 601 ASP A C 1
ATOM 4307 O O . ASP A 1 601 ? 0.947 -6.432 34.608 1.00 85.69 601 ASP A O 1
ATOM 4311 N N . ALA A 1 602 ? 0.628 -6.323 36.836 1.00 87.06 602 ALA A N 1
ATOM 4312 C CA . ALA A 1 602 ? -0.232 -5.143 36.883 1.00 87.06 602 ALA A CA 1
ATOM 4313 C C . ALA A 1 602 ? 0.501 -3.813 36.627 1.00 87.06 602 ALA A C 1
ATOM 4315 O O . ALA A 1 602 ? -0.136 -2.765 36.502 1.00 87.06 602 ALA A O 1
ATOM 4316 N N . LEU A 1 603 ? 1.841 -3.812 36.569 1.00 88.81 603 LEU A N 1
ATOM 4317 C CA . LEU A 1 603 ? 2.636 -2.591 36.389 1.00 88.81 603 LEU A CA 1
ATOM 4318 C C . LEU A 1 603 ? 2.297 -1.804 35.102 1.00 88.81 603 LEU A C 1
ATOM 4320 O O . LEU A 1 603 ? 2.170 -0.581 35.199 1.00 88.81 603 LEU A O 1
ATOM 4324 N N . PRO A 1 604 ? 2.139 -2.428 33.914 1.00 90.38 604 PRO A N 1
ATOM 4325 C CA . PRO A 1 604 ? 1.805 -1.715 32.680 1.00 90.38 604 PRO A CA 1
ATOM 4326 C C . PRO A 1 604 ? 0.471 -0.977 32.790 1.00 90.38 604 PRO A C 1
ATOM 4328 O O . PRO A 1 604 ? 0.404 0.219 32.493 1.00 90.38 604 PRO A O 1
ATOM 4331 N N . SER A 1 605 ? -0.564 -1.672 33.265 1.00 89.50 605 SER A N 1
ATOM 4332 C CA . SER A 1 605 ? -1.922 -1.144 33.383 1.00 89.50 605 SER A CA 1
ATOM 4333 C C . SER A 1 605 ? -2.027 -0.097 34.494 1.00 89.50 605 SER A C 1
ATOM 4335 O O . SER A 1 605 ? -2.699 0.916 34.326 1.00 89.50 605 SER A O 1
ATOM 4337 N N . ALA A 1 606 ? -1.265 -0.241 35.580 1.00 88.44 606 ALA A N 1
ATOM 4338 C CA . ALA A 1 606 ? -1.166 0.775 36.626 1.00 88.44 606 ALA A CA 1
ATOM 4339 C C . ALA A 1 606 ? -0.487 2.075 36.147 1.00 88.44 606 ALA A C 1
ATOM 4341 O O . ALA A 1 606 ? -0.935 3.175 36.478 1.00 88.44 606 ALA A O 1
ATOM 4342 N N . LEU A 1 607 ? 0.580 1.968 35.345 1.00 89.25 607 LEU A N 1
ATOM 4343 C CA . LEU A 1 607 ? 1.227 3.129 34.722 1.00 89.25 607 LEU A CA 1
ATOM 4344 C C . LEU A 1 607 ? 0.299 3.812 33.708 1.00 89.25 607 LEU A C 1
ATOM 4346 O O . LEU A 1 607 ? 0.241 5.043 33.663 1.00 89.25 607 LEU A O 1
ATOM 4350 N N . ASP A 1 608 ? -0.457 3.029 32.934 1.00 89.69 608 ASP A N 1
ATOM 4351 C CA . ASP A 1 608 ? -1.436 3.550 31.978 1.00 89.69 608 ASP A CA 1
ATOM 4352 C C . ASP A 1 608 ? -2.632 4.219 32.677 1.00 89.69 608 ASP A C 1
ATOM 4354 O O . ASP A 1 608 ? -3.060 5.301 32.278 1.00 89.69 608 ASP A O 1
ATOM 4358 N N . ALA A 1 609 ? -3.111 3.653 33.786 1.00 88.75 609 ALA A N 1
ATOM 4359 C CA . ALA A 1 609 ? -4.129 4.270 34.632 1.00 88.75 609 ALA A CA 1
ATOM 4360 C C . ALA A 1 609 ? -3.672 5.631 35.176 1.00 88.75 609 ALA A C 1
ATOM 4362 O O . ALA A 1 609 ? -4.407 6.616 35.095 1.00 88.75 609 ALA A O 1
ATOM 4363 N N . ALA A 1 610 ? -2.438 5.716 35.687 1.00 88.12 610 ALA A N 1
ATOM 4364 C CA . ALA A 1 610 ? -1.867 6.972 36.172 1.00 88.12 610 ALA A CA 1
ATOM 4365 C C . ALA A 1 610 ? -1.733 8.025 35.058 1.00 88.12 610 ALA A C 1
ATOM 4367 O O . ALA A 1 610 ? -1.976 9.212 35.298 1.00 88.12 610 ALA A O 1
ATOM 4368 N N . ARG A 1 611 ? -1.392 7.595 33.835 1.00 89.88 611 ARG A N 1
ATOM 4369 C CA . ARG A 1 611 ? -1.351 8.449 32.638 1.00 89.88 611 ARG A CA 1
ATOM 4370 C C . ARG A 1 611 ? -2.724 9.027 32.319 1.00 89.88 611 ARG A C 1
ATOM 4372 O O . ARG A 1 611 ? -2.877 10.247 32.317 1.00 89.88 611 ARG A O 1
ATOM 4379 N N . LYS A 1 612 ? -3.719 8.162 32.120 1.00 89.81 612 LYS A N 1
ATOM 4380 C CA . LYS A 1 612 ? -5.085 8.556 31.751 1.00 89.81 612 LYS A CA 1
ATOM 4381 C C . LYS A 1 612 ? -5.745 9.422 32.823 1.00 89.81 612 LYS A C 1
ATOM 4383 O O . LYS A 1 612 ? -6.401 10.411 32.506 1.00 89.81 612 LYS A O 1
ATOM 4388 N N . LEU A 1 613 ? -5.474 9.148 34.101 1.00 86.69 613 LEU A N 1
ATOM 4389 C CA . LEU A 1 613 ? -5.924 9.998 35.204 1.00 86.69 613 LEU A CA 1
ATOM 4390 C C . LEU A 1 613 ? -5.287 11.397 35.154 1.00 86.69 613 LEU A C 1
ATOM 4392 O O . LEU A 1 613 ? -5.956 12.399 35.405 1.00 86.69 613 LEU A O 1
ATOM 4396 N N . GLY A 1 614 ? -4.001 11.486 34.799 1.00 83.50 614 GLY A N 1
ATOM 4397 C CA . GLY A 1 614 ? -3.321 12.756 34.539 1.00 83.50 614 GLY A CA 1
ATOM 4398 C C . GLY A 1 614 ? -3.919 13.532 33.359 1.00 83.50 614 GLY A C 1
ATOM 4399 O O . GLY A 1 614 ? -4.025 14.757 33.433 1.00 83.50 614 GLY A O 1
ATOM 4400 N N . GLU A 1 615 ? -4.353 12.816 32.320 1.00 85.75 615 GLU A N 1
ATOM 4401 C CA . GLU A 1 615 ? -5.028 13.338 31.121 1.00 85.75 615 GLU A CA 1
ATOM 4402 C C . GLU A 1 615 ? -6.522 13.665 31.353 1.00 85.75 615 GLU A C 1
ATOM 4404 O O . GLU A 1 615 ? -7.154 14.262 30.484 1.00 85.75 615 GLU A O 1
ATOM 4409 N N . LYS A 1 616 ? -7.074 13.353 32.540 1.00 85.12 616 LYS A N 1
ATOM 4410 C CA . LYS A 1 616 ? -8.508 13.452 32.897 1.00 85.12 616 LYS A CA 1
ATOM 4411 C C . LYS A 1 616 ? -9.433 12.536 32.081 1.00 85.12 616 LYS A C 1
ATOM 4413 O O . LYS A 1 616 ? -10.644 12.754 32.056 1.00 85.12 616 LYS A O 1
ATOM 4418 N N . ASP A 1 617 ? -8.885 11.495 31.462 1.00 87.94 617 ASP A N 1
ATOM 4419 C CA . ASP A 1 617 ? -9.653 10.398 30.874 1.00 87.94 617 ASP A CA 1
ATOM 4420 C C . ASP A 1 617 ? -10.087 9.435 31.989 1.00 87.94 617 ASP A C 1
ATOM 4422 O O . ASP A 1 617 ? -9.471 8.397 32.228 1.00 87.94 617 ASP A O 1
ATOM 4426 N N . PHE A 1 618 ? -11.119 9.826 32.743 1.00 85.62 618 PHE A N 1
ATOM 4427 C CA . PHE A 1 618 ? -11.627 9.031 33.863 1.00 85.62 618 PHE A CA 1
ATOM 4428 C C . PHE A 1 618 ? -12.160 7.651 33.436 1.00 85.62 618 PHE A C 1
ATOM 4430 O O . PHE A 1 618 ? -11.806 6.680 34.107 1.00 85.62 618 PHE A O 1
ATOM 4437 N N . PRO A 1 619 ? -12.941 7.508 32.342 1.00 84.19 619 PRO A N 1
ATOM 4438 C CA . PRO A 1 619 ? -13.387 6.196 31.872 1.00 84.19 619 PRO A CA 1
ATOM 4439 C C . PRO A 1 619 ? -12.220 5.286 31.480 1.00 84.19 619 PRO A C 1
ATOM 4441 O O . PRO A 1 619 ? -12.164 4.140 31.919 1.00 84.19 619 PRO A O 1
ATOM 4444 N N . GLY A 1 620 ? -11.256 5.794 30.705 1.00 86.44 620 GLY A N 1
ATOM 4445 C CA . GLY A 1 620 ? -10.107 4.995 30.299 1.00 86.44 620 GLY A CA 1
ATOM 4446 C C . GLY A 1 620 ? -9.156 4.689 31.458 1.00 86.44 620 GLY A C 1
ATOM 4447 O O . GLY A 1 620 ? -8.553 3.617 31.475 1.00 86.44 620 GLY A O 1
ATOM 4448 N N . ALA A 1 621 ? -9.013 5.597 32.430 1.00 86.88 621 ALA A N 1
ATOM 4449 C CA . ALA A 1 621 ? -8.251 5.340 33.650 1.00 86.88 621 ALA A CA 1
ATOM 4450 C C . ALA A 1 621 ? -8.896 4.225 34.478 1.00 86.88 621 ALA A C 1
ATOM 4452 O O . ALA A 1 621 ? -8.179 3.365 34.982 1.00 86.88 621 ALA A O 1
ATOM 4453 N N . LEU A 1 622 ? -10.230 4.209 34.576 1.00 84.12 622 LEU A N 1
ATOM 4454 C CA . LEU A 1 622 ? -10.975 3.154 35.256 1.00 84.12 622 LEU A CA 1
ATOM 4455 C C . LEU A 1 622 ? -10.783 1.795 34.555 1.00 84.12 622 LEU A C 1
ATOM 4457 O O . LEU A 1 622 ? -10.543 0.804 35.242 1.00 84.12 622 LEU A O 1
ATOM 4461 N N . ASP A 1 623 ? -10.795 1.754 33.213 1.00 85.94 623 ASP A N 1
ATOM 4462 C CA . ASP A 1 623 ? -10.498 0.539 32.429 1.00 85.94 623 ASP A CA 1
ATOM 4463 C C . ASP A 1 623 ? -9.090 -0.007 32.750 1.00 85.94 623 ASP A C 1
ATOM 4465 O O . ASP A 1 623 ? -8.931 -1.183 33.079 1.00 85.94 623 ASP A O 1
ATOM 4469 N N . SER A 1 624 ? -8.062 0.850 32.720 1.00 87.25 624 SER A N 1
ATOM 4470 C CA . SER A 1 624 ? -6.677 0.439 33.003 1.00 87.25 624 SER A CA 1
ATOM 4471 C C . SER A 1 624 ? -6.467 0.064 34.474 1.00 87.25 624 SER A C 1
ATOM 4473 O O . SER A 1 624 ? -5.679 -0.831 34.781 1.00 87.25 624 SER A O 1
ATOM 4475 N N . MET A 1 625 ? -7.184 0.708 35.404 1.00 84.19 625 MET A N 1
ATOM 4476 C CA . MET A 1 625 ? -7.197 0.278 36.804 1.00 84.19 625 MET A CA 1
ATOM 4477 C C . MET A 1 625 ? -7.777 -1.124 36.905 1.00 84.19 625 MET A C 1
ATOM 4479 O O . MET A 1 625 ? -7.138 -1.980 37.499 1.00 84.19 625 MET A O 1
ATOM 4483 N N . ARG A 1 626 ? -8.926 -1.395 36.281 1.00 82.44 626 ARG A N 1
ATOM 4484 C CA . ARG A 1 626 ? -9.538 -2.726 36.286 1.00 82.44 626 ARG A CA 1
ATOM 4485 C C . ARG A 1 626 ? -8.617 -3.810 35.745 1.00 82.44 626 ARG A C 1
ATOM 4487 O O . ARG A 1 626 ? -8.505 -4.874 36.346 1.00 82.44 626 ARG A O 1
ATOM 4494 N N . GLU A 1 627 ? -7.935 -3.540 34.644 1.00 84.75 627 GLU A N 1
ATOM 4495 C CA . GLU A 1 627 ? -6.974 -4.484 34.081 1.00 84.75 627 GLU A CA 1
ATOM 4496 C C . GLU A 1 627 ? -5.830 -4.772 35.076 1.00 84.75 627 GLU A C 1
ATOM 4498 O O . GLU A 1 627 ? -5.491 -5.931 35.321 1.00 84.75 627 GLU A O 1
ATOM 4503 N N . ALA A 1 628 ? -5.309 -3.737 35.749 1.00 81.44 628 ALA A N 1
ATOM 4504 C CA . ALA A 1 628 ? -4.319 -3.897 36.816 1.00 81.44 628 ALA A CA 1
ATOM 4505 C C . ALA A 1 628 ? -4.860 -4.711 38.013 1.00 81.44 628 ALA A C 1
ATOM 4507 O O . ALA A 1 628 ? -4.110 -5.440 38.663 1.00 81.44 628 ALA A O 1
ATOM 4508 N N . LEU A 1 629 ? -6.160 -4.601 38.310 1.00 77.81 629 LEU A N 1
ATOM 4509 C CA . LEU A 1 629 ? -6.838 -5.350 39.374 1.00 77.81 629 LEU A CA 1
ATOM 4510 C C . LEU A 1 629 ? -6.933 -6.839 39.049 1.00 77.81 629 LEU A C 1
ATOM 4512 O O . LEU A 1 629 ? -6.565 -7.669 39.879 1.00 77.81 629 LEU A O 1
ATOM 4516 N N . GLN A 1 630 ? -7.378 -7.169 37.834 1.00 79.88 630 GLN A N 1
ATOM 4517 C CA . GLN A 1 630 ? -7.477 -8.549 37.354 1.00 79.88 630 GLN A CA 1
ATOM 4518 C C . GLN A 1 630 ? -6.109 -9.244 37.330 1.00 79.88 630 GLN A C 1
ATOM 4520 O O . GLN A 1 630 ? -6.015 -10.445 37.569 1.00 79.88 630 GLN A O 1
ATOM 4525 N N . GLN A 1 631 ? -5.037 -8.479 37.110 1.00 79.69 631 GLN A N 1
ATOM 4526 C CA . GLN A 1 631 ? -3.655 -8.966 37.110 1.00 79.69 631 GLN A CA 1
ATOM 4527 C C . GLN A 1 631 ? -3.050 -9.145 38.523 1.00 79.69 631 GLN A C 1
ATOM 4529 O O . GLN A 1 631 ? -1.897 -9.556 38.645 1.00 79.69 631 GLN A O 1
ATOM 4534 N N . GLY A 1 632 ? -3.821 -8.915 39.598 1.00 63.00 632 GLY A N 1
ATOM 4535 C CA . GLY A 1 632 ? -3.523 -9.457 40.932 1.00 63.00 632 GLY A CA 1
ATOM 4536 C C . GLY A 1 632 ? -2.607 -8.619 41.835 1.00 63.00 632 GLY A C 1
ATOM 4537 O O . GLY A 1 632 ? -1.711 -9.164 42.480 1.00 63.00 632 GLY A O 1
ATOM 4538 N N . GLY A 1 633 ? -2.837 -7.306 41.943 1.00 58.44 633 GLY A N 1
ATOM 4539 C CA . GLY A 1 633 ? -2.138 -6.440 42.905 1.00 58.44 633 GLY A CA 1
ATOM 4540 C C . GLY A 1 633 ? -2.979 -6.073 44.137 1.00 58.44 633 GLY A C 1
ATOM 4541 O O . GLY A 1 633 ? -4.062 -5.515 44.001 1.00 58.44 633 GLY A O 1
ATOM 4542 N N . ALA A 1 634 ? -2.435 -6.244 45.350 1.00 55.88 634 ALA A N 1
ATOM 4543 C CA . ALA A 1 634 ? -3.031 -5.804 46.630 1.00 55.88 634 ALA A CA 1
ATOM 4544 C C . ALA A 1 634 ? -3.186 -4.265 46.791 1.00 55.88 634 ALA A C 1
ATOM 4546 O O . ALA A 1 634 ? -3.451 -3.763 47.880 1.00 55.88 634 ALA A O 1
ATOM 4547 N N . LEU A 1 635 ? -2.985 -3.499 45.715 1.00 63.50 635 LEU A N 1
ATOM 4548 C CA . LEU A 1 635 ? -3.077 -2.033 45.652 1.00 63.50 635 LEU A CA 1
ATOM 4549 C C . LEU A 1 635 ? -4.433 -1.558 45.096 1.00 63.50 635 LEU A C 1
ATOM 4551 O O . LEU A 1 635 ? -4.642 -0.365 44.885 1.00 63.50 635 LEU A O 1
ATOM 4555 N N . SER A 1 636 ? -5.344 -2.504 44.882 1.00 61.25 636 SER A N 1
ATOM 4556 C CA . SER A 1 636 ? -6.651 -2.372 44.251 1.00 61.25 636 SER A CA 1
ATOM 4557 C C . SER A 1 636 ? -7.570 -1.329 44.881 1.00 61.25 636 SER A C 1
ATOM 4559 O O . SER A 1 636 ? -8.021 -0.387 44.228 1.00 61.25 636 SER A O 1
ATOM 4561 N N . GLU A 1 637 ? -7.793 -1.468 46.182 1.00 65.56 637 GLU A N 1
ATOM 4562 C CA . GLU A 1 637 ? -8.670 -0.589 46.956 1.00 65.56 637 GLU A CA 1
ATOM 4563 C C . GLU A 1 637 ? -8.076 0.820 47.090 1.00 65.56 637 GLU A C 1
ATOM 4565 O O . GLU A 1 637 ? -8.796 1.818 47.051 1.00 65.56 637 GLU A O 1
ATOM 4570 N N . LYS A 1 638 ? -6.741 0.918 47.178 1.00 72.44 638 LYS A N 1
ATOM 4571 C CA . LYS A 1 638 ? -6.021 2.196 47.271 1.00 72.44 638 LYS A CA 1
ATOM 4572 C C . LYS A 1 638 ? -6.128 2.990 45.964 1.00 72.44 638 LYS A C 1
ATOM 4574 O O . LYS A 1 638 ? -6.332 4.202 46.022 1.00 72.44 638 LYS A O 1
ATOM 4579 N N . MET A 1 639 ? -6.025 2.320 44.810 1.00 76.06 639 MET A N 1
ATOM 4580 C CA . MET A 1 639 ? -6.161 2.954 43.492 1.00 76.06 639 MET A CA 1
ATOM 4581 C C . MET A 1 639 ? -7.586 3.457 43.246 1.00 76.06 639 MET A C 1
ATOM 4583 O O . MET A 1 639 ? -7.752 4.630 42.917 1.00 76.06 639 MET A O 1
ATOM 4587 N N . ILE A 1 640 ? -8.614 2.628 43.477 1.00 75.62 640 ILE A N 1
ATOM 4588 C CA . ILE A 1 640 ? -10.012 3.046 43.264 1.00 75.62 640 ILE A CA 1
ATOM 4589 C C . ILE A 1 640 ? -10.437 4.114 44.281 1.00 75.62 640 ILE A C 1
ATOM 4591 O O . ILE A 1 640 ? -11.065 5.105 43.906 1.00 75.62 640 ILE A O 1
ATOM 4595 N N . GLY A 1 641 ? -10.038 3.987 45.550 1.00 74.44 641 GLY A N 1
ATOM 4596 C CA . GLY A 1 641 ? -10.323 5.008 46.561 1.00 74.44 641 GLY A CA 1
ATOM 4597 C C . GLY A 1 641 ? -9.723 6.372 46.197 1.00 74.44 641 GLY A C 1
ATOM 4598 O O . GLY A 1 641 ? -10.398 7.398 46.283 1.00 74.44 641 GLY A O 1
ATOM 4599 N N . LYS A 1 642 ? -8.475 6.398 45.708 1.00 82.12 642 LYS A N 1
ATOM 4600 C CA . LYS A 1 642 ? -7.823 7.635 45.245 1.00 82.12 642 LYS A CA 1
ATOM 4601 C C . LYS A 1 642 ? -8.405 8.157 43.936 1.00 82.12 642 LYS A C 1
ATOM 4603 O O . LYS A 1 642 ? -8.554 9.369 43.797 1.00 82.12 642 LYS A O 1
ATOM 4608 N N . PHE A 1 643 ? -8.798 7.276 43.021 1.00 82.38 643 PHE A N 1
ATOM 4609 C CA . PHE A 1 643 ? -9.544 7.644 41.821 1.00 82.38 643 PHE A CA 1
ATOM 4610 C C . PHE A 1 643 ? -10.835 8.393 42.178 1.00 82.38 643 PHE A C 1
ATOM 4612 O O . PHE A 1 643 ? -11.051 9.497 41.680 1.00 82.38 643 PHE A O 1
ATOM 4619 N N . ALA A 1 644 ? -11.631 7.868 43.118 1.00 77.50 644 ALA A N 1
ATOM 4620 C CA . ALA A 1 644 ? -12.869 8.502 43.574 1.00 77.50 644 ALA A CA 1
ATOM 4621 C C . ALA A 1 644 ? -12.643 9.888 44.219 1.00 77.50 644 ALA A C 1
ATOM 4623 O O . ALA A 1 644 ? -13.482 10.786 44.097 1.00 77.50 644 ALA A O 1
ATOM 4624 N N . GLU A 1 645 ? -11.498 10.104 44.877 1.00 82.06 645 GLU A N 1
ATOM 4625 C CA . GLU A 1 645 ? -11.102 11.419 45.399 1.00 82.06 645 GLU A CA 1
ATOM 4626 C C . GLU A 1 645 ? -10.747 12.428 44.292 1.00 82.06 645 GLU A C 1
ATOM 4628 O O . GLU A 1 645 ? -11.014 13.620 44.456 1.00 82.06 645 GLU A O 1
ATOM 4633 N N . GLN A 1 646 ? -10.170 11.969 43.174 1.00 82.81 646 GLN A N 1
ATOM 4634 C CA . GLN A 1 646 ? -9.768 12.814 42.038 1.00 82.81 646 GLN A CA 1
ATOM 4635 C C . GLN A 1 646 ? -10.936 13.205 41.118 1.00 82.81 646 GLN A C 1
ATOM 4637 O O . GLN A 1 646 ? -10.775 14.088 40.272 1.00 82.81 646 GLN A O 1
ATOM 4642 N N . LEU A 1 647 ? -12.110 12.584 41.278 1.00 82.19 647 LEU A N 1
ATOM 4643 C CA . LEU A 1 647 ? -13.293 12.928 40.494 1.00 82.19 647 LEU A CA 1
ATOM 4644 C C . LEU A 1 647 ? -13.779 14.359 40.807 1.00 82.19 647 LEU A C 1
ATOM 4646 O O . LEU A 1 647 ? -13.882 14.745 41.984 1.00 82.19 647 LEU A O 1
ATOM 4650 N N . PRO A 1 648 ? -14.123 15.156 39.778 1.00 79.12 648 PRO A N 1
ATOM 4651 C CA . PRO A 1 648 ? -14.649 16.501 39.969 1.00 79.12 648 PRO A CA 1
ATOM 4652 C C . PRO A 1 648 ? -15.997 16.484 40.709 1.00 79.12 648 PRO A C 1
ATOM 4654 O O . PRO A 1 648 ? -16.811 15.583 40.531 1.00 79.12 648 PRO A O 1
ATOM 4657 N N . GLU A 1 649 ? -16.254 17.509 41.529 1.00 76.44 649 GLU A N 1
ATOM 4658 C CA . GLU A 1 649 ? -17.518 17.672 42.280 1.00 76.44 649 GLU A CA 1
ATOM 4659 C C . GLU A 1 649 ? -18.753 17.689 41.362 1.00 76.44 649 GLU A C 1
ATOM 4661 O O . GLU A 1 649 ? -19.817 17.210 41.740 1.00 76.44 649 GLU A O 1
ATOM 4666 N N . SER A 1 650 ? -18.600 18.165 40.121 1.00 67.50 650 SER A N 1
ATOM 4667 C CA . SER A 1 650 ? -19.660 18.184 39.105 1.00 67.50 650 SER A CA 1
ATOM 4668 C C . SER A 1 650 ? -20.162 16.797 38.694 1.00 67.50 650 SER A C 1
ATOM 4670 O O . SER A 1 650 ? -21.208 16.708 38.065 1.00 67.50 650 SER A O 1
ATOM 4672 N N . MET A 1 651 ? -19.442 15.722 39.036 1.00 70.44 651 MET A N 1
ATOM 4673 C CA . MET A 1 651 ? -19.887 14.341 38.813 1.00 70.44 651 MET A CA 1
ATOM 4674 C C . MET A 1 651 ? -20.787 13.801 39.938 1.00 70.44 651 MET A C 1
ATOM 4676 O O . MET A 1 651 ? -21.200 12.648 39.857 1.00 70.44 651 MET A O 1
ATOM 4680 N N . GLY A 1 652 ? -21.094 14.604 40.970 1.00 74.00 652 GLY A N 1
ATOM 4681 C CA . GLY A 1 652 ? -22.158 14.401 41.970 1.00 74.00 652 GLY A CA 1
ATOM 4682 C C . GLY A 1 652 ? -22.427 12.950 42.392 1.00 74.00 652 GLY A C 1
ATOM 4683 O O . GLY A 1 652 ? -21.780 12.413 43.299 1.00 74.00 652 GLY A O 1
ATOM 4684 N N . LEU A 1 653 ? -23.398 12.324 41.722 1.00 73.88 653 LEU A N 1
ATOM 4685 C CA . LEU A 1 653 ? -23.840 10.944 41.945 1.00 73.88 653 LEU A CA 1
ATOM 4686 C C . LEU A 1 653 ? -22.759 9.904 41.640 1.00 73.88 653 LEU A C 1
ATOM 4688 O O . LEU A 1 653 ? -22.512 9.040 42.475 1.00 73.88 653 LEU A O 1
ATOM 4692 N N . GLY A 1 654 ? -22.056 10.007 40.509 1.00 75.38 654 GLY A N 1
ATOM 4693 C CA . GLY A 1 654 ? -21.012 9.047 40.131 1.00 75.38 654 GLY A CA 1
ATOM 4694 C C . GLY A 1 654 ? -19.852 9.015 41.129 1.00 75.38 654 GLY A C 1
ATOM 4695 O O . GLY A 1 654 ? -19.356 7.949 41.489 1.00 75.38 654 GLY A O 1
ATOM 4696 N N . LYS A 1 655 ? -19.483 10.184 41.669 1.00 81.06 655 LYS A N 1
ATOM 4697 C CA . LYS A 1 655 ? -18.483 10.303 42.743 1.00 81.06 655 LYS A CA 1
ATOM 4698 C C . LYS A 1 655 ? -18.969 9.706 44.067 1.00 81.06 655 LYS A C 1
ATOM 4700 O O . LYS A 1 655 ? -18.167 9.144 44.805 1.00 81.06 655 LYS A O 1
ATOM 4705 N N . SER A 1 656 ? -20.254 9.845 44.386 1.00 79.94 656 SER A N 1
ATOM 4706 C CA . SER A 1 656 ? -20.842 9.304 45.620 1.00 79.94 656 SER A CA 1
ATOM 4707 C C . SER A 1 656 ? -20.992 7.783 45.562 1.00 79.94 656 SER A C 1
ATOM 4709 O O . SER A 1 656 ? -20.657 7.111 46.531 1.00 79.94 656 SER A O 1
ATOM 4711 N N . ILE A 1 657 ? -21.402 7.248 44.408 1.00 81.38 657 ILE A N 1
ATOM 4712 C CA . ILE A 1 657 ? -21.522 5.808 44.146 1.00 81.38 657 ILE A CA 1
ATOM 4713 C C . ILE A 1 657 ? -20.148 5.128 44.251 1.00 81.38 657 ILE A C 1
ATOM 4715 O O . ILE A 1 657 ? -20.008 4.139 44.961 1.00 81.38 657 ILE A O 1
ATOM 4719 N N . LEU A 1 658 ? -19.099 5.695 43.640 1.00 78.25 658 LEU A N 1
ATOM 4720 C CA . LEU A 1 658 ? -17.741 5.130 43.707 1.00 78.25 658 LEU A CA 1
ATOM 4721 C C . LEU A 1 658 ? -17.011 5.318 45.042 1.00 78.25 658 LEU A C 1
ATOM 4723 O O . LEU A 1 658 ? -15.905 4.809 45.197 1.00 78.25 658 LEU A O 1
ATOM 4727 N N . LYS A 1 659 ? -17.581 6.051 46.002 1.00 79.19 659 LYS A N 1
ATOM 4728 C CA . LYS A 1 659 ? -17.042 6.119 47.369 1.00 79.19 659 LYS A CA 1
ATOM 4729 C C . LYS A 1 659 ? -17.544 4.985 48.255 1.00 79.19 659 LYS A C 1
ATOM 4731 O O . LYS A 1 659 ? -17.001 4.808 49.344 1.00 79.19 659 LYS A O 1
ATOM 4736 N N . ASP A 1 660 ? -18.567 4.252 47.821 1.00 79.38 660 ASP A N 1
ATOM 4737 C CA . ASP A 1 660 ? -19.105 3.127 48.570 1.00 79.38 660 ASP A CA 1
ATOM 4738 C C . ASP A 1 660 ? -18.187 1.894 48.413 1.00 79.38 660 ASP A C 1
ATOM 4740 O O . ASP A 1 660 ? -17.982 1.420 47.291 1.00 79.38 660 ASP A O 1
ATOM 4744 N N . PRO A 1 661 ? -17.626 1.346 49.509 1.00 72.69 661 PRO A N 1
ATOM 4745 C CA . PRO A 1 661 ? -16.758 0.172 49.452 1.00 72.69 661 PRO A CA 1
ATOM 4746 C C . PRO A 1 661 ? -17.417 -1.071 48.840 1.00 72.69 661 PRO A C 1
ATOM 4748 O O . PRO A 1 661 ? -16.721 -1.859 48.201 1.00 72.69 661 PRO A O 1
ATOM 4751 N N . ALA A 1 662 ? -18.732 -1.252 49.011 1.00 75.50 662 ALA A N 1
ATOM 4752 C CA . ALA A 1 662 ? -19.465 -2.376 48.427 1.00 75.50 662 ALA A CA 1
ATOM 4753 C C . ALA A 1 662 ? -19.550 -2.240 46.903 1.00 75.50 662 ALA A C 1
ATOM 4755 O O . ALA A 1 662 ? -19.337 -3.211 46.180 1.00 75.50 662 ALA A O 1
ATOM 4756 N N . VAL A 1 663 ? -19.759 -1.011 46.417 1.00 78.00 663 VAL A N 1
ATOM 4757 C CA . VAL A 1 663 ? -19.721 -0.703 44.985 1.00 78.00 663 VAL A CA 1
ATOM 4758 C C . VAL A 1 663 ? -18.326 -0.963 44.427 1.00 78.00 663 VAL A C 1
ATOM 4760 O O . VAL A 1 663 ? -18.192 -1.668 43.435 1.00 78.00 663 VAL A O 1
ATOM 4763 N N . ILE A 1 664 ? -17.272 -0.474 45.085 1.00 75.44 664 ILE A N 1
ATOM 4764 C CA . ILE A 1 664 ? -15.884 -0.714 44.656 1.00 75.44 664 ILE A CA 1
ATOM 4765 C C . ILE A 1 664 ? -15.583 -2.218 44.545 1.00 75.44 664 ILE A C 1
ATOM 4767 O O . ILE A 1 664 ? -15.002 -2.646 43.551 1.00 75.44 664 ILE A O 1
ATOM 4771 N N . GLN A 1 665 ? -15.980 -3.015 45.540 1.00 73.88 665 GLN A N 1
ATOM 4772 C CA . GLN A 1 665 ? -15.739 -4.461 45.563 1.00 73.88 665 GLN A CA 1
ATOM 4773 C C . GLN A 1 665 ? -16.497 -5.210 44.459 1.00 73.88 665 GLN A C 1
ATOM 4775 O O . GLN A 1 665 ? -15.919 -6.073 43.799 1.00 73.88 665 GLN A O 1
ATOM 4780 N N . GLU A 1 666 ? -17.757 -4.868 44.197 1.00 79.88 666 GLU A N 1
ATOM 4781 C CA . GLU A 1 666 ? -18.504 -5.512 43.114 1.00 79.88 666 GLU A CA 1
ATOM 4782 C C . GLU A 1 666 ? -17.977 -5.103 41.731 1.00 79.88 666 GLU A C 1
ATOM 4784 O O . GLU A 1 666 ? -17.859 -5.945 40.846 1.00 79.88 666 GLU A O 1
ATOM 4789 N N . LEU A 1 667 ? -17.586 -3.837 41.534 1.00 76.00 667 LEU A N 1
ATOM 4790 C CA . LEU A 1 667 ? -17.040 -3.360 40.254 1.00 76.00 667 LEU A CA 1
ATOM 4791 C C . LEU A 1 667 ? -15.755 -4.081 39.840 1.00 76.00 667 LEU A C 1
ATOM 4793 O O . LEU A 1 667 ? -15.448 -4.186 38.652 1.00 76.00 667 LEU A O 1
ATOM 4797 N N . ILE A 1 668 ? -14.998 -4.583 40.814 1.00 72.88 668 ILE A N 1
ATOM 4798 C CA . ILE A 1 668 ? -13.812 -5.403 40.561 1.00 72.88 668 ILE A CA 1
ATOM 4799 C C . ILE A 1 668 ? -14.219 -6.772 40.004 1.00 72.88 668 ILE A C 1
ATOM 4801 O O . ILE A 1 668 ? -13.583 -7.267 39.073 1.00 72.88 668 ILE A O 1
ATOM 4805 N N . ASN A 1 669 ? -15.288 -7.358 40.542 1.00 76.00 669 ASN A N 1
ATOM 4806 C CA . ASN A 1 669 ? -15.651 -8.756 40.326 1.00 76.00 669 ASN A CA 1
ATOM 4807 C C . ASN A 1 669 ? -16.745 -8.969 39.264 1.00 76.00 669 ASN A C 1
ATOM 4809 O O . ASN A 1 669 ? -16.969 -10.108 38.865 1.00 76.00 669 ASN A O 1
ATOM 4813 N N . ASN A 1 670 ? -17.404 -7.906 38.787 1.00 81.50 670 ASN A N 1
ATOM 4814 C CA . ASN A 1 670 ? -18.564 -7.998 37.900 1.00 81.50 670 ASN A CA 1
ATOM 4815 C C . ASN A 1 670 ? -18.436 -7.098 36.652 1.00 81.50 670 ASN A C 1
ATOM 4817 O O . ASN A 1 670 ? -18.376 -5.870 36.750 1.00 81.50 670 ASN A O 1
ATOM 4821 N N . ASP A 1 671 ? -18.408 -7.721 35.466 1.00 80.38 671 ASP A N 1
ATOM 4822 C CA . ASP A 1 671 ? -18.265 -7.046 34.164 1.00 80.38 671 ASP A CA 1
ATOM 4823 C C . ASP A 1 671 ? -19.407 -6.077 33.844 1.00 80.38 671 ASP A C 1
ATOM 4825 O O . ASP A 1 671 ? -19.161 -4.970 33.356 1.00 80.38 671 ASP A O 1
ATOM 4829 N N . GLU A 1 672 ? -20.643 -6.462 34.152 1.00 80.88 672 GLU A N 1
ATOM 4830 C CA . GLU A 1 672 ? -21.839 -5.670 33.858 1.00 80.88 672 GLU A CA 1
ATOM 4831 C C . GLU A 1 672 ? -21.953 -4.463 34.791 1.00 80.88 672 GLU A C 1
ATOM 4833 O O . GLU A 1 672 ? -22.258 -3.348 34.351 1.00 80.88 672 GLU A O 1
ATOM 4838 N N . ALA A 1 673 ? -21.629 -4.656 36.074 1.00 82.06 673 ALA A N 1
ATOM 4839 C CA . ALA A 1 673 ? -21.543 -3.562 37.034 1.00 82.06 673 ALA A CA 1
ATOM 4840 C C . ALA A 1 673 ? -20.479 -2.546 36.602 1.00 82.06 673 ALA A C 1
ATOM 4842 O O . ALA A 1 673 ? -20.716 -1.338 36.634 1.00 82.06 673 ALA A O 1
ATOM 4843 N N . PHE A 1 674 ? -19.323 -3.027 36.139 1.00 83.12 674 PHE A N 1
ATOM 4844 C CA . PHE A 1 674 ? -18.242 -2.173 35.664 1.00 83.12 674 PHE A CA 1
ATOM 4845 C C . PHE A 1 674 ? -18.635 -1.348 34.430 1.00 83.12 674 PHE A C 1
ATOM 4847 O O . PHE A 1 674 ? -18.426 -0.132 34.403 1.00 83.12 674 PHE A O 1
ATOM 4854 N N . ALA A 1 675 ? -19.254 -1.982 33.430 1.00 82.56 675 ALA A N 1
ATOM 4855 C CA . ALA A 1 675 ? -19.765 -1.288 32.248 1.00 82.56 675 ALA A CA 1
ATOM 4856 C C . ALA A 1 675 ? -20.813 -0.223 32.621 1.00 82.56 675 ALA A C 1
ATOM 4858 O O . ALA A 1 675 ? -20.783 0.899 32.111 1.00 82.56 675 ALA A O 1
ATOM 4859 N N . SER A 1 676 ? -21.687 -0.542 33.575 1.00 83.62 676 SER A N 1
ATOM 4860 C CA . SER A 1 676 ? -22.706 0.382 34.077 1.00 83.62 676 SER A CA 1
ATOM 4861 C C . SER A 1 676 ? -22.096 1.557 34.847 1.00 83.62 676 SER A C 1
ATOM 4863 O O . SER A 1 676 ? -22.486 2.706 34.640 1.00 83.62 676 SER A O 1
ATOM 4865 N N . ALA A 1 677 ? -21.065 1.318 35.662 1.00 82.00 677 ALA A N 1
ATOM 4866 C CA . ALA A 1 677 ? -20.336 2.389 36.334 1.00 82.00 677 ALA A CA 1
ATOM 4867 C C . ALA A 1 677 ? -19.609 3.308 35.348 1.00 82.00 677 ALA A C 1
ATOM 4869 O O . ALA A 1 677 ? -19.576 4.516 35.562 1.00 82.00 677 ALA A O 1
ATOM 4870 N N . LYS A 1 678 ? -19.083 2.787 34.236 1.00 82.31 678 LYS A N 1
ATOM 4871 C CA . LYS A 1 678 ? -18.459 3.611 33.188 1.00 82.31 678 LYS A CA 1
ATOM 4872 C C . LYS A 1 678 ? -19.427 4.654 32.613 1.00 82.31 678 LYS A C 1
ATOM 4874 O O . LYS A 1 678 ? -19.032 5.800 32.372 1.00 82.31 678 LYS A O 1
ATOM 4879 N N . ASN A 1 679 ? -20.702 4.295 32.459 1.00 84.56 679 ASN A N 1
ATOM 4880 C CA . ASN A 1 679 ? -21.746 5.212 31.993 1.00 84.56 679 ASN A CA 1
ATOM 4881 C C . ASN A 1 679 ? -22.015 6.366 32.977 1.00 84.56 679 ASN A C 1
ATOM 4883 O O . ASN A 1 679 ? -22.407 7.442 32.534 1.00 84.56 679 ASN A O 1
ATOM 4887 N N . LEU A 1 680 ? -21.710 6.215 34.275 1.00 78.88 680 LEU A N 1
ATOM 4888 C CA . LEU A 1 680 ? -21.804 7.310 35.257 1.00 78.88 680 LEU A CA 1
ATOM 4889 C C . LEU A 1 680 ? -20.829 8.464 34.981 1.00 78.88 680 LEU A C 1
ATOM 4891 O O . LEU A 1 680 ? -21.040 9.575 35.464 1.00 78.88 680 LEU A O 1
ATOM 4895 N N . PHE A 1 681 ? -19.754 8.201 34.233 1.00 74.38 681 PHE A N 1
ATOM 4896 C CA . PHE A 1 681 ? -18.723 9.186 33.884 1.00 74.38 681 PHE A CA 1
ATOM 4897 C C . PHE A 1 681 ? -18.833 9.665 32.438 1.00 74.38 681 PHE A C 1
ATOM 4899 O O . PHE A 1 681 ? -18.015 10.470 31.992 1.00 74.38 681 PHE A O 1
ATOM 4906 N N . THR A 1 682 ? -19.834 9.173 31.708 1.00 79.19 682 THR A N 1
ATOM 4907 C CA . THR A 1 682 ? -20.098 9.566 30.328 1.00 79.19 682 THR A CA 1
ATOM 4908 C C . THR A 1 682 ? -21.182 10.648 30.327 1.00 79.19 682 THR A C 1
ATOM 4910 O O . THR A 1 682 ? -22.297 10.366 30.769 1.00 79.19 682 THR A O 1
ATOM 4913 N N . PRO A 1 683 ? -20.894 11.873 29.843 1.00 73.31 683 PRO A N 1
ATOM 4914 C CA . PRO A 1 683 ? -21.866 12.964 29.850 1.00 73.31 683 PRO A CA 1
ATOM 4915 C C . PRO A 1 683 ? -23.192 12.570 29.187 1.00 73.31 683 PRO A C 1
ATOM 4917 O O . PRO A 1 683 ? -23.197 12.091 28.052 1.00 73.31 683 PRO A O 1
ATOM 4920 N N . GLY A 1 684 ? -24.312 12.781 29.883 1.00 71.50 684 GLY A N 1
ATOM 4921 C CA . GLY A 1 684 ? -25.662 12.478 29.390 1.00 71.50 684 GLY A CA 1
ATOM 4922 C C . GLY A 1 684 ? -26.101 11.016 29.544 1.00 71.50 684 GLY A C 1
ATOM 4923 O O . GLY A 1 684 ? -27.233 10.688 29.188 1.00 71.50 684 GLY A O 1
ATOM 4924 N N . LYS A 1 685 ? -25.240 10.140 30.078 1.00 80.00 685 LYS A N 1
ATOM 4925 C CA . LYS A 1 685 ? -25.542 8.722 30.346 1.00 80.00 685 LYS A CA 1
ATOM 4926 C C . LYS A 1 685 ? -25.625 8.385 31.833 1.00 80.00 685 LYS A C 1
ATOM 4928 O O . LYS A 1 685 ? -25.700 7.218 32.203 1.00 80.00 685 LYS A O 1
ATOM 4933 N N . GLU A 1 686 ? -25.668 9.382 32.707 1.00 77.38 686 GLU A N 1
ATOM 4934 C CA . GLU A 1 686 ? -25.587 9.181 34.154 1.00 77.38 686 GLU A CA 1
ATOM 4935 C C . GLU A 1 686 ? -26.771 8.354 34.679 1.00 77.38 686 GLU A C 1
ATOM 4937 O O . GLU A 1 686 ? -26.589 7.431 35.468 1.00 77.38 686 GLU A O 1
ATOM 4942 N N . LEU A 1 687 ? -27.986 8.625 34.186 1.00 78.19 687 LEU A N 1
ATOM 4943 C CA . LEU A 1 687 ? -29.181 7.849 34.540 1.00 78.19 687 LEU A CA 1
ATOM 4944 C C . LEU A 1 687 ? -29.176 6.437 33.933 1.00 78.19 687 LEU A C 1
ATOM 4946 O O . LEU A 1 687 ? -29.728 5.527 34.539 1.00 78.19 687 LEU A O 1
ATOM 4950 N N . GLU A 1 688 ? -28.544 6.245 32.772 1.00 80.69 688 GLU A N 1
ATOM 4951 C CA . GLU A 1 688 ? -28.357 4.922 32.152 1.00 80.69 688 GLU A CA 1
ATOM 4952 C C . GLU A 1 688 ? -27.360 4.081 32.960 1.00 80.69 688 GLU A C 1
ATOM 4954 O O . GLU A 1 688 ? -27.592 2.900 33.200 1.00 80.69 688 GLU A O 1
ATOM 4959 N N . GLY A 1 689 ? -26.286 4.705 33.457 1.00 82.88 689 GLY A N 1
ATOM 4960 C CA . GLY A 1 689 ? -25.346 4.065 34.376 1.00 82.88 689 GLY A CA 1
ATOM 4961 C C . GLY A 1 689 ? -25.992 3.681 35.705 1.00 82.88 689 GLY A C 1
ATOM 4962 O O . GLY A 1 689 ? -25.756 2.584 36.201 1.00 82.88 689 GLY A O 1
ATOM 4963 N N . ILE A 1 690 ? -26.864 4.536 36.253 1.00 83.88 690 ILE A N 1
ATOM 4964 C CA . ILE A 1 690 ? -27.651 4.204 37.451 1.00 83.88 690 ILE A CA 1
ATOM 4965 C C . ILE A 1 690 ? -28.592 3.025 37.169 1.00 83.88 690 ILE A C 1
ATOM 4967 O O . ILE A 1 690 ? -28.589 2.074 37.941 1.00 83.88 690 ILE A O 1
ATOM 4971 N N . GLY A 1 691 ? -29.346 3.047 36.064 1.00 82.44 691 GLY A N 1
ATOM 4972 C CA . GLY A 1 691 ? -30.243 1.950 35.677 1.00 82.44 691 GLY A CA 1
ATOM 4973 C C . GLY A 1 691 ? -29.517 0.609 35.536 1.00 82.44 691 GLY A C 1
ATOM 4974 O O . GLY A 1 691 ? -29.961 -0.393 36.094 1.00 82.44 691 GLY A O 1
ATOM 4975 N N . GLY A 1 692 ? -28.349 0.603 34.886 1.00 84.44 692 GLY A N 1
ATOM 4976 C CA . GLY A 1 692 ? -27.510 -0.593 34.764 1.00 84.44 692 GLY A CA 1
ATOM 4977 C C . GLY A 1 692 ? -26.985 -1.107 36.110 1.00 84.44 692 GLY A C 1
ATOM 4978 O O . GLY A 1 692 ? -27.028 -2.305 36.377 1.00 84.44 692 GLY A O 1
ATOM 4979 N N . LEU A 1 693 ? -26.574 -0.208 37.012 1.00 86.38 693 LEU A N 1
ATOM 4980 C CA . LEU A 1 693 ? -26.140 -0.593 38.360 1.00 86.38 693 LEU A CA 1
ATOM 4981 C C . LEU A 1 693 ? -27.292 -1.106 39.239 1.00 86.38 693 LEU A C 1
ATOM 4983 O O . LEU A 1 693 ? -27.059 -1.949 40.099 1.00 86.38 693 LEU A O 1
ATOM 4987 N N . LEU A 1 694 ? -28.525 -0.638 39.022 1.00 85.81 694 LEU A N 1
ATOM 4988 C CA . LEU A 1 694 ? -29.728 -1.164 39.683 1.00 85.81 694 LEU A CA 1
ATOM 4989 C C . LEU A 1 694 ? -30.104 -2.573 39.203 1.00 85.81 694 LEU A C 1
ATOM 4991 O O . LEU A 1 694 ? -30.715 -3.336 39.956 1.00 85.81 694 LEU A O 1
ATOM 4995 N N . GLY A 1 695 ? -29.731 -2.922 37.969 1.00 82.75 695 GLY A N 1
ATOM 4996 C CA . GLY A 1 695 ? -29.869 -4.275 37.429 1.00 82.75 695 GLY A CA 1
ATOM 4997 C C . GLY A 1 695 ? -29.006 -5.304 38.163 1.00 82.75 695 GLY A C 1
ATOM 4998 O O . GLY A 1 695 ? -29.378 -6.472 38.230 1.00 82.75 695 GLY A O 1
ATOM 4999 N N . ASN A 1 696 ? -27.908 -4.873 38.791 1.00 85.31 696 ASN A N 1
ATOM 5000 C CA . ASN A 1 696 ? -27.063 -5.738 39.604 1.00 85.31 696 ASN A CA 1
ATOM 5001 C C . ASN A 1 696 ? -27.661 -5.917 41.015 1.00 85.31 696 ASN A C 1
ATOM 5003 O O . ASN A 1 696 ? -27.761 -4.965 41.788 1.00 85.31 696 ASN A O 1
ATOM 5007 N N . GLU A 1 697 ? -28.039 -7.151 41.360 1.00 82.38 697 GLU A N 1
ATOM 5008 C CA . GLU A 1 697 ? -28.716 -7.489 42.621 1.00 82.38 697 GLU A CA 1
ATOM 5009 C C . GLU A 1 697 ? -27.909 -7.100 43.874 1.00 82.38 697 GLU A C 1
ATOM 5011 O O . GLU A 1 697 ? -28.481 -6.557 44.823 1.00 82.38 697 GLU A O 1
ATOM 5016 N N . SER A 1 698 ? -26.585 -7.305 43.877 1.00 81.44 698 SER A N 1
ATOM 5017 C CA . SER A 1 698 ? -25.733 -7.006 45.038 1.00 81.44 698 SER A CA 1
ATOM 5018 C C . SER A 1 698 ? -25.496 -5.505 45.233 1.00 81.44 698 SER A C 1
ATOM 5020 O O . SER A 1 698 ? -25.252 -5.064 46.358 1.00 81.44 698 SER A O 1
ATOM 5022 N N . LEU A 1 699 ? -25.631 -4.703 44.171 1.00 83.94 699 LEU A N 1
ATOM 5023 C CA . LEU A 1 699 ? -25.471 -3.246 44.212 1.00 83.94 699 LEU A CA 1
ATOM 5024 C C . LEU A 1 699 ? -26.774 -2.478 44.337 1.00 83.94 699 LEU A C 1
ATOM 5026 O O . LEU A 1 699 ? -26.751 -1.344 44.818 1.00 83.94 699 LEU A O 1
ATOM 5030 N N . ARG A 1 700 ? -27.898 -3.072 43.932 1.00 86.06 700 ARG A N 1
ATOM 5031 C CA . ARG A 1 700 ? -29.202 -2.412 43.809 1.00 86.06 700 ARG A CA 1
ATOM 5032 C C . ARG A 1 700 ? -29.548 -1.560 45.024 1.00 86.06 700 ARG A C 1
ATOM 5034 O O . ARG A 1 700 ? -29.852 -0.381 44.881 1.00 86.06 700 ARG A O 1
ATOM 5041 N N . ASN A 1 701 ? -29.444 -2.119 46.227 1.00 82.44 701 ASN A N 1
ATOM 5042 C CA . ASN A 1 701 ? -29.804 -1.403 47.452 1.00 82.44 701 ASN A CA 1
ATOM 5043 C C . ASN A 1 701 ? -28.813 -0.286 47.809 1.00 82.44 701 ASN A C 1
ATOM 5045 O O . ASN A 1 701 ? -29.254 0.803 48.173 1.00 82.44 701 ASN A O 1
ATOM 5049 N N . SER A 1 702 ? -27.506 -0.508 47.640 1.00 82.38 702 SER A N 1
ATOM 5050 C CA . SER A 1 702 ? -26.487 0.531 47.854 1.00 82.38 702 SER A CA 1
ATOM 5051 C C . SER A 1 702 ? -26.638 1.682 46.856 1.00 82.38 702 SER A C 1
ATOM 5053 O O . SER A 1 702 ? -26.553 2.852 47.225 1.00 82.38 702 SER A O 1
ATOM 5055 N N . VAL A 1 703 ? -26.944 1.370 45.594 1.00 84.94 703 VAL A N 1
ATOM 5056 C CA . VAL A 1 703 ? -27.216 2.364 44.549 1.00 84.94 703 VAL A CA 1
ATOM 5057 C C . VAL A 1 703 ? -28.500 3.128 44.872 1.00 84.94 703 VAL A C 1
ATOM 5059 O O . VAL A 1 703 ? -28.480 4.355 44.839 1.00 84.94 703 VAL A O 1
ATOM 5062 N N . LEU A 1 704 ? -29.587 2.454 45.272 1.00 83.25 704 LEU A N 1
ATOM 5063 C CA . LEU A 1 704 ? -30.833 3.106 45.707 1.00 83.25 704 LEU A CA 1
ATOM 5064 C C . LEU A 1 704 ? -30.649 3.961 46.968 1.00 83.25 704 LEU A C 1
ATOM 5066 O O . LEU A 1 704 ? -31.307 4.990 47.093 1.00 83.25 704 LEU A O 1
ATOM 5070 N N . ASP A 1 705 ? -29.751 3.595 47.884 1.00 81.75 705 ASP A N 1
ATOM 5071 C CA . ASP A 1 705 ? -29.425 4.397 49.071 1.00 81.75 705 ASP A CA 1
ATOM 5072 C C . ASP A 1 705 ? -28.669 5.684 48.733 1.00 81.75 705 ASP A C 1
ATOM 5074 O O . ASP A 1 705 ? -28.858 6.705 49.401 1.00 81.75 705 ASP A O 1
ATOM 5078 N N . VAL A 1 706 ? -27.806 5.648 47.716 1.00 79.69 706 VAL A N 1
ATOM 5079 C CA . VAL A 1 706 ? -27.081 6.830 47.233 1.00 79.69 706 VAL A CA 1
ATOM 5080 C C . VAL A 1 706 ? -27.998 7.705 46.377 1.00 79.69 706 VAL A C 1
ATOM 5082 O O . VAL A 1 706 ? -28.092 8.908 46.613 1.00 79.69 706 VAL A O 1
ATOM 5085 N N . VAL A 1 707 ? -28.730 7.101 45.439 1.00 76.62 707 VAL A N 1
ATOM 5086 C CA . VAL A 1 707 ? -29.698 7.776 44.561 1.00 76.62 707 VAL A CA 1
ATOM 5087 C C . VAL A 1 707 ? -30.836 8.396 45.370 1.00 76.62 707 VAL A C 1
ATOM 5089 O O . VAL A 1 707 ? -31.218 9.539 45.138 1.00 76.62 707 VAL A O 1
ATOM 5092 N N . GLY A 1 708 ? -31.334 7.679 46.375 1.00 74.62 708 GLY A N 1
ATOM 5093 C CA . GLY A 1 708 ? -32.390 8.137 47.271 1.00 74.62 708 GLY A CA 1
ATOM 5094 C C . GLY A 1 708 ? -31.971 9.260 48.217 1.00 74.62 708 GLY A C 1
ATOM 5095 O O . GLY A 1 708 ? -32.833 9.787 48.906 1.00 74.62 708 GLY A O 1
ATOM 5096 N N . LYS A 1 709 ? -30.691 9.651 48.268 1.00 79.31 709 LYS A N 1
ATOM 5097 C CA . LYS A 1 709 ? -30.209 10.835 49.006 1.00 79.31 709 LYS A CA 1
ATOM 5098 C C . LYS A 1 709 ? -29.945 12.034 48.093 1.00 79.31 709 LYS A C 1
ATOM 5100 O O . LYS A 1 709 ? -29.643 13.112 48.604 1.00 79.31 709 LYS A O 1
ATOM 5105 N N . ASP A 1 710 ? -30.054 11.864 46.773 1.00 79.31 710 ASP A N 1
ATOM 5106 C CA . ASP A 1 710 ? -29.877 12.941 45.803 1.00 79.31 710 ASP A CA 1
ATOM 5107 C C . ASP A 1 710 ? -31.196 13.710 45.584 1.00 79.31 710 ASP A C 1
ATOM 5109 O O . ASP A 1 710 ? -32.173 13.135 45.089 1.00 79.31 710 ASP A O 1
ATOM 5113 N N . PRO A 1 711 ? -31.252 15.017 45.907 1.00 75.69 711 PRO A N 1
ATOM 5114 C CA . PRO A 1 711 ? -32.481 15.804 45.779 1.00 75.69 711 PRO A CA 1
ATOM 5115 C C . PRO A 1 711 ? -32.988 15.924 44.334 1.00 75.69 711 PRO A C 1
ATOM 5117 O O . PRO A 1 711 ? -34.187 16.074 44.103 1.00 75.69 711 PRO A O 1
ATOM 5120 N N . GLY A 1 712 ? -32.083 15.880 43.349 1.00 74.25 712 GLY A N 1
ATOM 5121 C CA . GLY A 1 712 ? -32.421 16.014 41.934 1.00 74.25 712 GLY A CA 1
ATOM 5122 C C . GLY A 1 712 ? -33.071 14.756 41.364 1.00 74.25 712 GLY A C 1
ATOM 5123 O O . GLY A 1 712 ? -33.990 14.856 40.549 1.00 74.25 712 GLY A O 1
ATOM 5124 N N . VAL A 1 713 ? -32.630 13.573 41.797 1.00 74.75 713 VAL A N 1
ATOM 5125 C CA . VAL A 1 713 ? -33.229 12.300 41.372 1.00 74.75 713 VAL A CA 1
ATOM 5126 C C . VAL A 1 713 ? -34.536 12.014 42.106 1.00 74.75 713 VAL A C 1
ATOM 5128 O O . VAL A 1 713 ? -35.481 11.561 41.462 1.00 74.75 713 VAL A O 1
ATOM 5131 N N . GLN A 1 714 ? -34.646 12.354 43.395 1.00 79.19 714 GLN A N 1
ATOM 5132 C CA . GLN A 1 714 ? -35.912 12.252 44.136 1.00 79.19 714 GLN A CA 1
ATOM 5133 C C . GLN A 1 714 ? -37.044 13.019 43.437 1.00 79.19 714 GLN A C 1
ATOM 5135 O O . GLN A 1 714 ? -38.074 12.434 43.108 1.00 79.19 714 GLN A O 1
ATOM 5140 N N . ALA A 1 715 ? -36.816 14.297 43.114 1.00 79.06 715 ALA A N 1
ATOM 5141 C CA . ALA A 1 715 ? -37.811 15.130 42.438 1.00 79.06 715 ALA A CA 1
ATOM 5142 C C . ALA A 1 715 ? -38.230 14.564 41.066 1.00 79.06 715 ALA A C 1
ATOM 5144 O O . ALA A 1 715 ? -39.386 14.682 40.656 1.00 79.06 715 ALA A O 1
ATOM 5145 N N . LYS A 1 716 ? -37.295 13.926 40.350 1.00 78.75 716 LYS A N 1
ATOM 5146 C CA . LYS A 1 716 ? -37.574 13.275 39.066 1.00 78.75 716 LYS A CA 1
ATOM 5147 C C . LYS A 1 716 ? -38.418 12.013 39.249 1.00 78.75 716 LYS A C 1
ATOM 5149 O O . LYS A 1 716 ? -39.458 11.908 38.608 1.00 78.75 716 LYS A O 1
ATOM 5154 N N . LEU A 1 717 ? -38.040 11.100 40.140 1.00 80.00 717 LEU A N 1
ATOM 5155 C CA . LEU A 1 717 ? -38.813 9.876 40.397 1.00 80.00 717 LEU A CA 1
ATOM 5156 C C . LEU A 1 717 ? -40.245 10.188 40.854 1.00 80.00 717 LEU A C 1
ATOM 5158 O O . LEU A 1 717 ? -41.203 9.625 40.318 1.00 80.00 717 LEU A O 1
ATOM 5162 N N . GLU A 1 718 ? -40.413 11.168 41.744 1.00 83.06 718 GLU A N 1
ATOM 5163 C CA . GLU A 1 718 ? -41.738 11.576 42.223 1.00 83.06 718 GLU A CA 1
ATOM 5164 C C . GLU A 1 718 ? -42.623 12.118 41.091 1.00 83.06 718 GLU A C 1
ATOM 5166 O O . GLU A 1 718 ? -43.823 11.837 41.042 1.00 83.06 718 GLU A O 1
ATOM 5171 N N . SER A 1 719 ? -42.041 12.838 40.124 1.00 79.75 719 SER A N 1
ATOM 5172 C CA . SER A 1 719 ? -42.782 13.398 38.983 1.00 79.75 719 SER A CA 1
ATOM 5173 C C . SER A 1 719 ? -43.401 12.340 38.054 1.00 79.75 719 SER A C 1
ATOM 5175 O O . SER A 1 719 ? -44.339 12.640 37.306 1.00 79.75 719 SER A O 1
ATOM 5177 N N . VAL A 1 720 ? -42.914 11.098 38.127 1.00 81.25 720 VAL A N 1
ATOM 5178 C CA . VAL A 1 720 ? -43.441 9.933 37.399 1.00 81.25 720 VAL A CA 1
ATOM 5179 C C . VAL A 1 720 ? -44.148 8.931 38.318 1.00 81.25 720 VAL A C 1
ATOM 5181 O O . VAL A 1 720 ? -44.562 7.870 37.865 1.00 81.25 720 VAL A O 1
ATOM 5184 N N . GLY A 1 721 ? -44.379 9.303 39.583 1.00 77.88 721 GLY A N 1
ATOM 5185 C CA . GLY A 1 721 ? -45.163 8.520 40.540 1.00 77.88 721 GLY A CA 1
ATOM 5186 C C . GLY A 1 721 ? -44.390 7.405 41.245 1.00 77.88 721 GLY A C 1
ATOM 5187 O O . GLY A 1 721 ? -45.022 6.469 41.732 1.00 77.88 721 GLY A O 1
ATOM 5188 N N . LEU A 1 722 ? -43.059 7.498 41.295 1.00 83.81 722 LEU A N 1
ATOM 5189 C CA . LEU A 1 722 ? -42.176 6.542 41.963 1.00 83.81 722 LEU A CA 1
ATOM 5190 C C . LEU A 1 722 ? -41.389 7.211 43.095 1.00 83.81 722 LEU A C 1
ATOM 5192 O O . LEU A 1 722 ? -41.068 8.394 43.037 1.00 83.81 722 LEU A O 1
ATOM 5196 N N . THR A 1 723 ? -41.006 6.433 44.099 1.00 84.31 723 THR A N 1
ATOM 5197 C CA . THR A 1 723 ? -40.058 6.831 45.147 1.00 84.31 723 THR A CA 1
ATOM 5198 C C . THR A 1 723 ? -38.903 5.833 45.231 1.00 84.31 723 THR A C 1
ATOM 5200 O O . THR A 1 723 ? -38.988 4.716 44.720 1.00 84.31 723 THR A O 1
ATOM 5203 N N . ALA A 1 724 ? -37.804 6.212 45.894 1.00 80.19 724 ALA A N 1
ATOM 5204 C CA . ALA A 1 724 ? -36.701 5.281 46.149 1.00 80.19 724 ALA A CA 1
ATOM 5205 C C . ALA A 1 724 ? -37.157 4.059 46.972 1.00 80.19 724 ALA A C 1
ATOM 5207 O O . ALA A 1 724 ? -36.653 2.958 46.759 1.00 80.19 724 ALA A O 1
ATOM 5208 N N . ASP A 1 725 ? -38.144 4.233 47.856 1.00 82.25 725 ASP A N 1
ATOM 5209 C CA . ASP A 1 725 ? -38.730 3.136 48.627 1.00 82.25 725 ASP A CA 1
ATOM 5210 C C . ASP A 1 725 ? -39.665 2.260 47.777 1.00 82.25 725 ASP A C 1
ATOM 5212 O O . ASP A 1 725 ? -39.623 1.042 47.934 1.00 82.25 725 ASP A O 1
ATOM 5216 N N . ASP A 1 726 ? -40.428 2.826 46.827 1.00 82.19 726 ASP A N 1
ATOM 5217 C CA . ASP A 1 726 ? -41.198 2.029 45.851 1.00 82.19 726 ASP A CA 1
ATOM 5218 C C . ASP A 1 726 ? -40.256 1.134 45.025 1.00 82.19 726 ASP A C 1
ATOM 5220 O O . ASP A 1 726 ? -40.548 -0.038 44.802 1.00 82.19 726 ASP A O 1
ATOM 5224 N N . LEU A 1 727 ? -39.093 1.657 44.614 1.00 83.75 727 LEU A N 1
ATOM 5225 C CA . LEU A 1 727 ? -38.085 0.889 43.876 1.00 83.75 727 LEU A CA 1
ATOM 5226 C C . LEU A 1 727 ? -37.422 -0.188 44.745 1.00 83.75 727 LEU A C 1
ATOM 5228 O O . LEU A 1 727 ? -37.200 -1.293 44.268 1.00 83.75 727 LEU A O 1
ATOM 5232 N N . LYS A 1 728 ? -37.151 0.078 46.029 1.00 82.50 728 LYS A N 1
ATOM 5233 C CA . LYS A 1 728 ? -36.659 -0.963 46.952 1.00 82.50 728 LYS A CA 1
ATOM 5234 C C . LYS A 1 728 ? -37.693 -2.066 47.173 1.00 82.50 728 LYS A C 1
ATOM 5236 O O . LYS A 1 728 ? -37.335 -3.239 47.199 1.00 82.50 728 LYS A O 1
ATOM 5241 N N . GLN A 1 729 ? -38.967 -1.701 47.320 1.00 81.12 729 GLN A N 1
ATOM 5242 C CA . GLN A 1 729 ? -40.068 -2.654 47.493 1.00 81.12 729 GLN A CA 1
ATOM 5243 C C . GLN A 1 729 ? -40.330 -3.483 46.234 1.00 81.12 729 GLN A C 1
ATOM 5245 O O . GLN A 1 729 ? -40.735 -4.636 46.343 1.00 81.12 729 GLN A O 1
ATOM 5250 N N . ALA A 1 730 ? -40.059 -2.922 45.055 1.00 80.69 730 ALA A N 1
ATOM 5251 C CA . ALA A 1 730 ? -40.210 -3.606 43.780 1.00 80.69 730 ALA A CA 1
ATOM 5252 C C . ALA A 1 730 ? -39.216 -4.758 43.560 1.00 80.69 730 ALA A C 1
ATOM 5254 O O . ALA A 1 730 ? -39.404 -5.536 42.626 1.00 80.69 730 ALA A O 1
ATOM 5255 N N . GLY A 1 731 ? -38.162 -4.874 44.378 1.00 82.12 731 GLY A N 1
ATOM 5256 C CA . GLY A 1 731 ? -37.194 -5.964 44.271 1.00 82.12 731 GLY A CA 1
ATOM 5257 C C . GLY A 1 731 ? -36.618 -6.055 42.859 1.00 82.12 731 GLY A C 1
ATOM 5258 O O . GLY A 1 731 ? -35.962 -5.120 42.401 1.00 82.12 731 GLY A O 1
ATOM 5259 N N . ASP A 1 732 ? -36.847 -7.170 42.166 1.00 80.94 732 ASP A N 1
ATOM 5260 C CA . ASP A 1 732 ? -36.351 -7.427 40.802 1.00 80.94 732 ASP A CA 1
ATOM 5261 C C . ASP A 1 732 ? -37.027 -6.587 39.718 1.00 80.94 732 ASP A C 1
ATOM 5263 O O . ASP A 1 732 ? -36.449 -6.373 38.655 1.00 80.94 732 ASP A O 1
ATOM 5267 N N . ALA A 1 733 ? -38.199 -6.014 40.000 1.00 82.69 733 ALA A N 1
ATOM 5268 C CA . ALA A 1 733 ? -38.840 -5.062 39.099 1.00 82.69 733 ALA A CA 1
ATOM 5269 C C . ALA A 1 733 ? -38.220 -3.656 39.177 1.00 82.69 733 ALA A C 1
ATOM 5271 O O . ALA A 1 733 ? -38.470 -2.835 38.296 1.00 82.69 733 ALA A O 1
ATOM 5272 N N . ALA A 1 734 ? -37.403 -3.354 40.194 1.00 85.12 734 ALA A N 1
ATOM 5273 C CA . ALA A 1 734 ? -36.797 -2.035 40.391 1.00 85.12 734 ALA A CA 1
ATOM 5274 C C . ALA A 1 734 ? -36.074 -1.462 39.153 1.00 85.12 734 ALA A C 1
ATOM 5276 O O . ALA A 1 734 ? -36.364 -0.314 38.807 1.00 85.12 734 ALA A O 1
ATOM 5277 N N . PRO A 1 735 ? -35.176 -2.196 38.455 1.00 83.75 735 PRO A N 1
ATOM 5278 C CA . PRO A 1 735 ? -34.524 -1.678 37.250 1.00 83.75 735 PRO A CA 1
ATOM 5279 C C . PRO A 1 735 ? -35.526 -1.341 36.138 1.00 83.75 735 PRO A C 1
ATOM 5281 O O . PRO A 1 735 ? -35.426 -0.278 35.527 1.00 83.75 735 PRO A O 1
ATOM 5284 N N . HIS A 1 736 ? -36.537 -2.184 35.922 1.00 85.62 736 HIS A N 1
ATOM 5285 C CA . HIS A 1 736 ? -37.550 -1.977 34.884 1.00 85.62 736 HIS A CA 1
ATOM 5286 C C . HIS A 1 736 ? -38.498 -0.816 35.213 1.00 85.62 736 HIS A C 1
ATOM 5288 O O . HIS A 1 736 ? -38.834 -0.022 34.336 1.00 85.62 736 HIS A O 1
ATOM 5294 N N . LEU A 1 737 ? -38.873 -0.644 36.483 1.00 84.94 737 LEU A N 1
ATOM 5295 C CA . LEU A 1 737 ? -39.671 0.499 36.933 1.00 84.94 737 LEU A CA 1
ATOM 5296 C C . LEU A 1 737 ? -38.875 1.807 36.881 1.00 84.94 737 LEU A C 1
ATOM 5298 O O . LEU A 1 737 ? -39.425 2.840 36.501 1.00 84.94 737 LEU A O 1
ATOM 5302 N N . PHE A 1 738 ? -37.584 1.775 37.221 1.00 86.06 738 PHE A N 1
ATOM 5303 C CA . PHE A 1 738 ? -36.699 2.930 37.083 1.00 86.06 738 PHE A CA 1
ATOM 5304 C C . PHE A 1 738 ? -36.529 3.327 35.611 1.00 86.06 738 PHE A C 1
ATOM 5306 O O . PHE A 1 738 ? -36.623 4.511 35.294 1.00 86.06 738 PHE A O 1
ATOM 5313 N N . GLU A 1 739 ? -36.351 2.364 34.700 1.00 84.44 739 GLU A N 1
ATOM 5314 C CA . GLU A 1 739 ? -36.280 2.618 33.255 1.00 84.44 739 GLU A CA 1
ATOM 5315 C C . GLU A 1 739 ? -37.610 3.109 32.671 1.00 84.44 739 GLU A C 1
ATOM 5317 O O . GLU A 1 739 ? -37.613 4.069 31.898 1.00 84.44 739 GLU A O 1
ATOM 5322 N N . ALA A 1 740 ? -38.745 2.548 33.101 1.00 82.19 740 ALA A N 1
ATOM 5323 C CA . ALA A 1 740 ? -40.069 3.044 32.729 1.00 82.19 740 ALA A CA 1
ATOM 5324 C C . ALA A 1 740 ? -40.272 4.493 33.202 1.00 82.19 740 ALA A C 1
ATOM 5326 O O . ALA A 1 740 ? -40.698 5.357 32.437 1.00 82.19 740 ALA A O 1
ATOM 5327 N N . GLY A 1 741 ? -39.893 4.788 34.449 1.00 83.50 741 GLY A N 1
ATOM 5328 C CA . GLY A 1 741 ? -39.890 6.140 34.994 1.00 83.50 741 GLY A CA 1
ATOM 5329 C C . GLY A 1 741 ? -38.964 7.080 34.220 1.00 83.50 741 GLY A C 1
ATOM 5330 O O . GLY A 1 741 ? -39.365 8.188 33.882 1.00 83.50 741 GLY A O 1
ATOM 5331 N N . ARG A 1 742 ? -37.752 6.635 33.868 1.00 83.75 742 ARG A N 1
ATOM 5332 C CA . ARG A 1 742 ? -36.787 7.397 33.060 1.00 83.75 742 ARG A CA 1
ATOM 5333 C C . ARG A 1 742 ? -37.326 7.725 31.674 1.00 83.75 742 ARG A C 1
ATOM 5335 O O . ARG A 1 742 ? -37.176 8.859 31.235 1.00 83.75 742 ARG A O 1
ATOM 5342 N N . ALA A 1 743 ? -37.974 6.776 31.008 1.00 82.94 743 ALA A N 1
ATOM 5343 C CA . ALA A 1 743 ? -38.595 6.998 29.704 1.00 82.94 743 ALA A CA 1
ATOM 5344 C C . ALA A 1 743 ? -39.717 8.055 29.766 1.00 82.94 743 ALA A C 1
ATOM 5346 O O . ALA A 1 743 ? -39.944 8.793 28.809 1.00 82.94 743 ALA A O 1
ATOM 5347 N N . LEU A 1 744 ? -40.361 8.209 30.926 1.00 79.25 744 LEU A N 1
ATOM 5348 C CA . LEU A 1 744 ? -41.375 9.237 31.181 1.00 79.25 744 LEU A CA 1
ATOM 5349 C C . LEU A 1 744 ? -40.804 10.595 31.624 1.00 79.25 744 LEU A C 1
ATOM 5351 O O . LEU A 1 744 ? -41.562 11.567 31.761 1.00 79.25 744 LEU A O 1
ATOM 5355 N N . LEU A 1 745 ? -39.489 10.673 31.851 1.00 75.12 745 LEU A N 1
ATOM 5356 C CA . LEU A 1 745 ? -38.773 11.872 32.270 1.00 75.12 745 LEU A CA 1
ATOM 5357 C C . LEU A 1 745 ? -38.177 12.601 31.058 1.00 75.12 745 LEU A C 1
ATOM 5359 O O . LEU A 1 745 ? -37.143 12.215 30.525 1.00 75.12 745 LEU A O 1
ATOM 5363 N N . GLY A 1 746 ? -38.807 13.705 30.660 1.00 65.25 746 GLY A N 1
ATOM 5364 C CA . GLY A 1 746 ? -38.342 14.599 29.596 1.00 65.25 746 GLY A CA 1
ATOM 5365 C C . GLY A 1 746 ? -39.470 15.496 29.078 1.00 65.25 746 GLY A C 1
ATOM 5366 O O . GLY A 1 746 ? -40.641 15.234 29.353 1.00 65.25 746 GLY A O 1
ATOM 5367 N N . ASP A 1 747 ? -39.131 16.538 28.312 1.00 63.00 747 ASP A N 1
ATOM 5368 C CA . ASP A 1 747 ? -40.119 17.404 27.636 1.00 63.00 747 ASP A CA 1
ATOM 5369 C C . ASP A 1 747 ? -40.881 16.658 26.519 1.00 63.00 747 ASP A C 1
ATOM 5371 O O . ASP A 1 747 ? -41.943 17.086 26.073 1.00 63.00 747 ASP A O 1
ATOM 5375 N N . SER A 1 748 ? -40.349 15.517 26.070 1.00 69.56 748 SER A N 1
ATOM 5376 C CA . SER A 1 748 ? -40.986 14.568 25.152 1.00 69.56 748 SER A CA 1
ATOM 5377 C C . SER A 1 748 ? -40.854 13.153 25.729 1.00 69.56 748 SER A C 1
ATOM 5379 O O . SER A 1 748 ? -39.819 12.520 25.533 1.00 69.56 748 SER A O 1
ATOM 5381 N N . PRO A 1 749 ? -41.853 12.678 26.495 1.00 77.75 749 PRO A N 1
ATOM 5382 C CA . PRO A 1 749 ? -41.841 11.343 27.089 1.00 77.75 749 PRO A CA 1
ATOM 5383 C C . PRO A 1 749 ? -41.792 10.243 26.021 1.00 77.75 749 PRO A C 1
ATOM 5385 O O . PRO A 1 749 ? -42.596 10.251 25.087 1.00 77.75 749 PRO A O 1
ATOM 5388 N N . ASP A 1 750 ? -40.900 9.270 26.193 1.00 81.25 750 ASP A N 1
ATOM 5389 C CA . ASP A 1 750 ? -40.841 8.058 25.375 1.00 81.25 750 ASP A CA 1
ATOM 5390 C C . ASP A 1 750 ? -41.846 7.036 25.920 1.00 81.25 750 ASP A C 1
ATOM 5392 O O . ASP A 1 750 ? -41.537 6.147 26.716 1.00 81.25 750 ASP A O 1
ATOM 5396 N N . ILE A 1 751 ? -43.104 7.228 25.525 1.00 79.62 751 ILE A N 1
ATOM 5397 C CA . ILE A 1 751 ? -44.230 6.402 25.971 1.00 79.62 751 ILE A CA 1
ATOM 5398 C C . ILE A 1 751 ? -44.037 4.932 25.586 1.00 79.62 751 ILE A C 1
ATOM 5400 O O . ILE A 1 751 ? -44.458 4.054 26.334 1.00 79.62 751 ILE A O 1
ATOM 5404 N N . GLN A 1 752 ? -43.387 4.651 24.458 1.00 76.00 752 GLN A N 1
ATOM 5405 C CA . GLN A 1 752 ? -43.216 3.288 23.965 1.00 76.00 752 GLN A CA 1
ATOM 5406 C C . GLN A 1 752 ? -42.189 2.533 24.808 1.00 76.00 752 GLN A C 1
ATOM 5408 O O . GLN A 1 752 ? -42.505 1.489 25.372 1.00 76.00 752 GLN A O 1
ATOM 5413 N N . LYS A 1 753 ? -41.016 3.132 25.038 1.00 79.88 753 LYS A N 1
ATOM 5414 C CA . LYS A 1 753 ? -40.008 2.551 25.929 1.00 79.88 753 LYS A CA 1
ATOM 5415 C C . LYS A 1 753 ? -40.510 2.415 27.367 1.00 79.88 753 LYS A C 1
ATOM 5417 O O . LYS A 1 753 ? -40.155 1.458 28.061 1.00 79.88 753 LYS A O 1
ATOM 5422 N N . ALA A 1 754 ? -41.347 3.355 27.811 1.00 80.62 754 ALA A N 1
ATOM 5423 C CA . ALA A 1 754 ? -42.008 3.272 29.105 1.00 80.62 754 ALA A CA 1
ATOM 5424 C C . ALA A 1 754 ? -42.939 2.055 29.180 1.00 80.62 754 ALA A C 1
ATOM 5426 O O . ALA A 1 754 ? -42.866 1.317 30.156 1.00 80.62 754 ALA A O 1
ATOM 5427 N N . LEU A 1 755 ? -43.767 1.822 28.157 1.00 75.69 755 LEU A N 1
ATOM 5428 C CA . LEU A 1 755 ? -44.685 0.680 28.079 1.00 75.69 755 LEU A CA 1
ATOM 5429 C C . LEU A 1 755 ? -43.951 -0.663 27.980 1.00 75.69 755 LEU A C 1
ATOM 5431 O O . LEU A 1 755 ? -44.349 -1.606 28.660 1.00 75.69 755 LEU A O 1
ATOM 5435 N N . ASP A 1 756 ? -42.863 -0.740 27.215 1.00 77.88 756 ASP A N 1
ATOM 5436 C CA . ASP A 1 756 ? -42.059 -1.962 27.087 1.00 77.88 756 ASP A CA 1
ATOM 5437 C C . ASP A 1 756 ? -41.392 -2.328 28.419 1.00 77.88 756 ASP A C 1
ATOM 5439 O O . ASP A 1 756 ? -41.465 -3.468 28.882 1.00 77.88 756 ASP A O 1
ATOM 5443 N N . SER A 1 757 ? -40.800 -1.332 29.087 1.00 80.38 757 SER A N 1
ATOM 5444 C CA . SER A 1 757 ? -40.176 -1.506 30.406 1.00 80.38 757 SER A CA 1
ATOM 5445 C C . SER A 1 757 ? -41.221 -1.839 31.475 1.00 80.38 757 SER A C 1
ATOM 5447 O O . SER A 1 757 ? -40.966 -2.628 32.382 1.00 80.38 757 SER A O 1
ATOM 5449 N N . LEU A 1 758 ? -42.429 -1.285 31.349 1.00 77.88 758 LEU A N 1
ATOM 5450 C CA . LEU A 1 758 ? -43.551 -1.598 32.224 1.00 77.88 758 LEU A CA 1
ATOM 5451 C C . LEU A 1 758 ? -44.052 -3.037 32.018 1.00 77.88 758 LEU A C 1
ATOM 5453 O O . LEU A 1 758 ? -44.320 -3.727 32.996 1.00 77.88 758 LEU A O 1
ATOM 5457 N N . GLY A 1 759 ? -44.124 -3.511 30.772 1.00 72.44 759 GLY A N 1
ATOM 5458 C CA . GLY A 1 759 ? -44.462 -4.899 30.448 1.00 72.44 759 GLY A CA 1
ATOM 5459 C C . GLY A 1 759 ? -43.483 -5.899 31.067 1.00 72.44 759 GLY A C 1
ATOM 5460 O O . GLY A 1 759 ? -43.902 -6.928 31.583 1.00 72.44 759 GLY A O 1
ATOM 5461 N N . GLN A 1 760 ? -42.192 -5.559 31.115 1.00 78.69 760 GLN A N 1
ATOM 5462 C CA . GLN A 1 760 ? -41.165 -6.378 31.775 1.00 78.69 760 GLN A CA 1
ATOM 5463 C C . GLN A 1 760 ? -41.264 -6.358 33.309 1.00 78.69 760 GLN A C 1
ATOM 5465 O O . GLN A 1 760 ? -40.875 -7.317 33.968 1.00 78.69 760 GLN A O 1
ATOM 5470 N N . ALA A 1 761 ? -41.819 -5.291 33.889 1.00 76.12 761 ALA A N 1
ATOM 5471 C CA . ALA A 1 761 ? -42.093 -5.200 35.322 1.00 76.12 761 ALA A CA 1
ATOM 5472 C C . ALA A 1 761 ? -43.421 -5.872 35.734 1.00 76.12 761 ALA A C 1
ATOM 5474 O O . ALA A 1 761 ? -43.723 -5.946 36.931 1.00 76.12 761 ALA A O 1
ATOM 5475 N N . ALA A 1 762 ? -44.230 -6.330 34.767 1.00 69.56 762 ALA A N 1
ATOM 5476 C CA . ALA A 1 762 ? -45.638 -6.638 34.990 1.00 69.56 762 ALA A CA 1
ATOM 5477 C C . ALA A 1 762 ? -45.891 -7.833 35.913 1.00 69.56 762 ALA A C 1
ATOM 5479 O O . ALA A 1 762 ? -46.780 -7.777 36.765 1.00 69.56 762 ALA A O 1
ATOM 5480 N N . ASP A 1 763 ? -45.066 -8.870 35.811 1.00 65.38 763 ASP A N 1
ATOM 5481 C CA . ASP A 1 763 ? -45.233 -10.083 36.614 1.00 65.38 763 ASP A CA 1
ATOM 5482 C C . ASP A 1 763 ? -44.767 -9.901 38.069 1.00 65.38 763 ASP A C 1
ATOM 5484 O O . ASP A 1 763 ? -45.237 -10.598 38.969 1.00 65.38 763 ASP A O 1
ATOM 5488 N N . ALA A 1 764 ? -43.864 -8.948 38.320 1.00 68.50 764 ALA A N 1
ATOM 5489 C CA . ALA A 1 764 ? -43.186 -8.784 39.606 1.00 68.50 764 ALA A CA 1
ATOM 5490 C C . ALA A 1 764 ? -43.736 -7.630 40.468 1.00 68.50 764 ALA A C 1
ATOM 5492 O O . ALA A 1 764 ? -43.565 -7.654 41.686 1.00 68.50 764 ALA A O 1
ATOM 5493 N N . ALA A 1 765 ? -44.417 -6.634 39.881 1.00 72.62 765 ALA A N 1
ATOM 5494 C CA . ALA A 1 765 ? -44.938 -5.482 40.628 1.00 72.62 765 ALA A CA 1
ATOM 5495 C C . ALA A 1 765 ? -46.305 -4.952 40.122 1.00 72.62 765 ALA A C 1
ATOM 5497 O O . ALA A 1 765 ? -46.413 -3.784 39.728 1.00 72.62 765 ALA A O 1
ATOM 5498 N N . PRO A 1 766 ? -47.386 -5.756 40.185 1.00 67.19 766 PRO A N 1
ATOM 5499 C CA . PRO A 1 766 ? -48.701 -5.409 39.627 1.00 67.19 766 PRO A CA 1
ATOM 5500 C C . PRO A 1 766 ? -49.356 -4.157 40.239 1.00 67.19 766 PRO A C 1
ATOM 5502 O O . PRO A 1 766 ? -50.053 -3.422 39.541 1.00 67.19 766 PRO A O 1
ATOM 5505 N N . GLU A 1 767 ? -49.109 -3.843 41.516 1.00 69.75 767 GLU A N 1
ATOM 5506 C CA . GLU A 1 767 ? -49.623 -2.607 42.136 1.00 69.75 767 GLU A CA 1
ATOM 5507 C C . GLU A 1 767 ? -48.884 -1.344 41.651 1.00 69.75 767 GLU A C 1
ATOM 5509 O O . GLU A 1 767 ? -49.473 -0.262 41.563 1.00 69.75 767 GLU A O 1
ATOM 5514 N N . LEU A 1 768 ? -47.604 -1.471 41.285 1.00 71.44 768 LEU A N 1
ATOM 5515 C CA . LEU A 1 768 ? -46.797 -0.368 40.754 1.00 71.44 768 LEU A CA 1
ATOM 5516 C C . LEU A 1 768 ? -47.072 -0.140 39.258 1.00 71.44 768 LEU A C 1
ATOM 5518 O O . LEU A 1 768 ? -47.007 1.006 38.803 1.00 71.44 768 LEU A O 1
ATOM 5522 N N . LEU A 1 769 ? -47.505 -1.178 38.524 1.00 69.12 769 LEU A N 1
ATOM 5523 C CA . LEU A 1 769 ? -48.055 -1.047 37.167 1.00 69.12 769 LEU A CA 1
ATOM 5524 C C . LEU A 1 769 ? -49.262 -0.119 37.122 1.00 69.12 769 LEU A C 1
ATOM 5526 O O . LEU A 1 769 ? -49.369 0.697 36.214 1.00 69.12 769 LEU A O 1
ATOM 5530 N N . ALA A 1 770 ? -50.170 -0.216 38.096 1.00 68.88 770 ALA A N 1
ATOM 5531 C CA . ALA A 1 770 ? -51.355 0.633 38.135 1.00 68.88 770 ALA A CA 1
ATOM 5532 C C . ALA A 1 770 ? -50.988 2.113 38.361 1.00 68.88 770 ALA A C 1
ATOM 5534 O O . ALA A 1 770 ? -51.576 3.000 37.735 1.00 68.88 770 ALA A O 1
ATOM 5535 N N . LYS A 1 771 ? -49.977 2.388 39.204 1.00 71.69 771 LYS A N 1
ATOM 5536 C CA . LYS A 1 771 ? -49.466 3.750 39.448 1.00 71.69 771 LYS A CA 1
ATOM 5537 C C . LYS A 1 771 ? -48.814 4.352 38.195 1.00 71.69 771 LYS A C 1
ATOM 5539 O O . LYS A 1 771 ? -49.147 5.477 37.819 1.00 71.69 771 LYS A O 1
ATOM 5544 N N . LEU A 1 772 ? -47.922 3.611 37.532 1.00 70.75 772 LEU A N 1
ATOM 5545 C CA . LEU A 1 772 ? -47.234 4.068 36.316 1.00 70.75 772 LEU A CA 1
ATOM 5546 C C . LEU A 1 772 ? -48.150 4.076 35.088 1.00 70.75 772 LEU A C 1
ATOM 5548 O O . LEU A 1 772 ? -48.107 5.028 34.320 1.00 70.75 772 LEU A O 1
ATOM 5552 N N . GLY A 1 773 ? -49.023 3.082 34.922 1.00 67.94 773 GLY A N 1
ATOM 5553 C CA . GLY A 1 773 ? -49.994 2.988 33.828 1.00 67.94 773 GLY A CA 1
ATOM 5554 C C . GLY A 1 773 ? -50.982 4.156 33.816 1.00 67.94 773 GLY A C 1
ATOM 5555 O O . GLY A 1 773 ? -51.251 4.725 32.758 1.00 67.94 773 GLY A O 1
ATOM 5556 N N . GLY A 1 774 ? -51.435 4.602 34.995 1.00 69.69 774 GLY A N 1
ATOM 5557 C CA . GLY A 1 774 ? -52.205 5.842 35.130 1.00 69.69 774 GLY A CA 1
ATOM 5558 C C . GLY A 1 774 ? -51.417 7.073 34.667 1.00 69.69 774 GLY A C 1
ATOM 5559 O O . GLY A 1 774 ? -51.927 7.883 33.898 1.00 69.69 774 GLY A O 1
ATOM 5560 N N . LYS A 1 775 ? -50.137 7.176 35.046 1.00 73.81 775 LYS A N 1
ATOM 5561 C CA . LYS A 1 775 ? -49.259 8.277 34.616 1.00 73.81 775 LYS A CA 1
ATOM 5562 C C . LYS A 1 775 ? -48.887 8.229 33.136 1.00 73.81 775 LYS A C 1
ATOM 5564 O O . LYS A 1 775 ? -48.742 9.289 32.531 1.00 73.81 775 LYS A O 1
ATOM 5569 N N . ILE A 1 776 ? -48.769 7.041 32.548 1.00 72.44 776 ILE A N 1
ATOM 5570 C CA . ILE A 1 776 ? -48.549 6.839 31.114 1.00 72.44 776 ILE A CA 1
ATOM 5571 C C . ILE A 1 776 ? -49.781 7.295 30.335 1.00 72.44 776 ILE A C 1
ATOM 5573 O O . ILE A 1 776 ? -49.635 8.057 29.387 1.00 72.44 776 ILE A O 1
ATOM 5577 N N . ALA A 1 777 ? -50.990 6.917 30.763 1.00 69.50 777 ALA A N 1
ATOM 5578 C CA . ALA A 1 777 ? -52.234 7.385 30.148 1.00 69.50 777 ALA A CA 1
ATOM 5579 C C . ALA A 1 777 ? -52.411 8.913 30.271 1.00 69.50 777 ALA A C 1
ATOM 5581 O O . ALA A 1 777 ? -52.841 9.570 29.317 1.00 69.50 777 ALA A O 1
ATOM 5582 N N . ASP A 1 778 ? -52.023 9.495 31.411 1.00 74.69 778 ASP A N 1
ATOM 5583 C CA . ASP A 1 778 ? -52.056 10.945 31.637 1.00 74.69 778 ASP A CA 1
ATOM 5584 C C . ASP A 1 778 ? -51.057 11.695 30.741 1.00 74.69 778 ASP A C 1
ATOM 5586 O O . ASP A 1 778 ? -51.401 12.725 30.160 1.00 74.69 778 ASP A O 1
ATOM 5590 N N . LYS A 1 779 ? -49.827 11.175 30.612 1.00 72.56 779 LYS A N 1
ATOM 5591 C CA . LYS A 1 779 ? -48.735 11.770 29.819 1.00 72.56 779 LYS A CA 1
ATOM 5592 C C . LYS A 1 779 ? -48.759 11.376 28.341 1.00 72.56 779 LYS A C 1
ATOM 5594 O O . LYS A 1 779 ? -47.950 11.889 27.570 1.00 72.56 779 LYS A O 1
ATOM 5599 N N . MET A 1 780 ? -49.673 10.496 27.939 1.00 72.88 780 MET A N 1
ATOM 5600 C CA . MET A 1 780 ? -49.833 10.087 26.552 1.00 72.88 780 MET A CA 1
ATOM 5601 C C . MET A 1 780 ? -50.224 11.302 25.691 1.00 72.88 780 MET A C 1
ATOM 5603 O O . MET A 1 780 ? -51.194 11.992 26.028 1.00 72.88 780 MET A O 1
ATOM 5607 N N . PRO A 1 781 ? -49.510 11.572 24.581 1.00 70.88 781 PRO A N 1
ATOM 5608 C CA . PRO A 1 781 ? -49.814 12.695 23.704 1.00 70.88 781 PRO A CA 1
ATOM 5609 C C . PRO A 1 781 ? -51.251 12.637 23.173 1.00 70.88 781 PRO A C 1
ATOM 5611 O O . PRO A 1 781 ? -51.732 11.576 22.778 1.00 70.88 781 PRO A O 1
ATOM 5614 N N . GLU A 1 782 ? -51.920 13.786 23.087 1.00 72.75 782 GLU A N 1
ATOM 5615 C CA . GLU A 1 782 ? -53.291 13.888 22.563 1.00 72.75 782 GLU A CA 1
ATOM 5616 C C . GLU A 1 782 ? -53.478 13.278 21.158 1.00 72.75 782 GLU A C 1
ATOM 5618 O O . GLU A 1 782 ? -54.484 12.600 20.937 1.00 72.75 782 GLU A O 1
ATOM 5623 N N . PRO A 1 783 ? -52.507 13.402 20.224 1.00 70.06 783 PRO A N 1
ATOM 5624 C CA . PRO A 1 783 ? -52.565 12.684 18.957 1.00 70.06 783 PRO A CA 1
ATOM 5625 C C . PRO A 1 783 ? -52.675 11.169 19.156 1.00 70.06 783 PRO A C 1
ATOM 5627 O O . PRO A 1 783 ? -53.514 10.541 18.531 1.00 70.06 783 PRO A O 1
ATOM 5630 N N . MET A 1 784 ? -51.907 10.575 20.073 1.00 71.69 784 MET A N 1
ATOM 5631 C CA . MET A 1 784 ? -51.935 9.131 20.349 1.00 71.69 784 MET A CA 1
ATOM 5632 C C . MET A 1 784 ? -53.300 8.678 20.894 1.00 71.69 784 MET A C 1
ATOM 5634 O O . MET A 1 784 ? -53.826 7.650 20.472 1.00 71.69 784 MET A O 1
ATOM 5638 N N . LYS A 1 785 ? -53.935 9.483 21.755 1.00 73.69 785 LYS A N 1
ATOM 5639 C CA . LYS A 1 785 ? -55.295 9.207 22.257 1.00 73.69 785 LYS A CA 1
ATOM 5640 C C . LYS A 1 785 ? -56.335 9.209 21.132 1.00 73.69 785 LYS A C 1
ATOM 5642 O O . LYS A 1 785 ? -57.204 8.341 21.089 1.00 73.69 785 LYS A O 1
ATOM 5647 N N . GLN A 1 786 ? -56.220 10.143 20.187 1.00 73.50 786 GLN A N 1
ATOM 5648 C CA . GLN A 1 786 ? -57.092 10.205 19.009 1.00 73.50 786 GLN A CA 1
ATOM 5649 C C . GLN A 1 786 ? -56.853 9.037 18.042 1.00 73.50 786 GLN A C 1
ATOM 5651 O O . GLN A 1 786 ? -57.804 8.511 17.465 1.00 73.50 786 GLN A O 1
ATOM 5656 N N . LYS A 1 787 ? -55.599 8.596 17.897 1.00 73.25 787 LYS A N 1
ATOM 5657 C CA . LYS A 1 787 ? -55.211 7.445 17.069 1.00 73.25 787 LYS A CA 1
ATOM 5658 C C . LYS A 1 787 ? -55.802 6.131 17.592 1.00 73.25 787 LYS A C 1
ATOM 5660 O O . LYS A 1 787 ? -56.371 5.368 16.816 1.00 73.25 787 LYS A O 1
ATOM 5665 N N . LEU A 1 788 ? -55.750 5.915 18.908 1.00 74.31 788 LEU A N 1
ATOM 5666 C CA . LEU A 1 788 ? -56.370 4.765 19.582 1.00 74.31 788 LEU A CA 1
ATOM 5667 C C . LEU A 1 788 ? -57.896 4.755 19.385 1.00 74.31 788 LEU A C 1
ATOM 5669 O O . LEU A 1 788 ? -58.469 3.736 18.997 1.00 74.31 788 LEU A O 1
ATOM 5673 N N . ALA A 1 789 ? -58.544 5.914 19.538 1.00 76.81 789 ALA A N 1
ATOM 5674 C CA . ALA A 1 789 ? -59.975 6.059 19.276 1.00 76.81 789 ALA A CA 1
ATOM 5675 C C . ALA A 1 789 ? -60.345 5.800 17.799 1.00 76.81 789 ALA A C 1
ATOM 5677 O O . ALA A 1 789 ? -61.400 5.231 17.520 1.00 76.81 789 ALA A O 1
ATOM 5678 N N . GLY A 1 790 ? -59.470 6.159 16.851 1.00 72.88 790 GLY A N 1
ATOM 5679 C CA . GLY A 1 790 ? -59.640 5.901 15.415 1.00 72.88 790 GLY A CA 1
ATOM 5680 C C . GLY A 1 790 ? -59.673 4.415 15.032 1.00 72.88 790 GLY A C 1
ATOM 5681 O O . GLY A 1 790 ? -60.281 4.069 14.020 1.00 72.88 790 GLY A O 1
ATOM 5682 N N . LEU A 1 791 ? -59.093 3.542 15.862 1.00 72.25 791 LEU A N 1
ATOM 5683 C CA . LEU A 1 791 ? -59.182 2.081 15.745 1.00 72.25 791 LEU A CA 1
ATOM 5684 C C . LEU A 1 791 ? -60.321 1.454 16.566 1.00 72.25 791 LEU A C 1
ATOM 5686 O O . LEU A 1 791 ? -60.436 0.232 16.625 1.00 72.25 791 LEU A O 1
ATOM 5690 N N . GLY A 1 792 ? -61.168 2.268 17.201 1.00 71.00 792 GLY A N 1
ATOM 5691 C CA . GLY A 1 792 ? -62.243 1.784 18.071 1.00 71.00 792 GLY A CA 1
ATOM 5692 C C . GLY A 1 792 ? -61.782 1.384 19.478 1.00 71.00 792 GLY A C 1
ATOM 5693 O O . GLY A 1 792 ? -62.521 0.700 20.186 1.00 71.00 792 GLY A O 1
ATOM 5694 N N . ILE A 1 793 ? -60.585 1.803 19.910 1.00 74.75 793 ILE A N 1
ATOM 5695 C CA . ILE A 1 793 ? -60.068 1.552 21.263 1.00 74.75 793 ILE A CA 1
ATOM 5696 C C . ILE A 1 793 ? -60.490 2.682 22.203 1.00 74.75 793 ILE A C 1
ATOM 5698 O O . ILE A 1 793 ? -60.234 3.855 21.932 1.00 74.75 793 ILE A O 1
ATOM 5702 N N . THR A 1 794 ? -61.104 2.335 23.333 1.00 75.19 794 THR A N 1
ATOM 5703 C CA . THR A 1 794 ? -61.499 3.282 24.382 1.00 75.19 794 THR A CA 1
ATOM 5704 C C . THR A 1 794 ? -60.466 3.311 25.520 1.00 75.19 794 THR A C 1
ATOM 5706 O O . THR A 1 794 ? -59.701 2.358 25.684 1.00 75.19 794 THR A O 1
ATOM 5709 N N . PRO A 1 795 ? -60.428 4.372 26.347 1.00 67.38 795 PRO A N 1
ATOM 5710 C CA . PRO A 1 795 ? -59.608 4.405 27.563 1.00 67.38 795 PRO A CA 1
ATOM 5711 C C . PRO A 1 795 ? -59.888 3.244 28.531 1.00 67.38 795 PRO A C 1
ATOM 5713 O O . PRO A 1 795 ? -58.999 2.823 29.268 1.00 67.38 795 PRO A O 1
ATOM 5716 N N . GLU A 1 796 ? -61.108 2.709 28.517 1.00 68.81 796 GLU A N 1
ATOM 5717 C CA . GLU A 1 796 ? -61.516 1.513 29.253 1.00 68.81 796 GLU A CA 1
ATOM 5718 C C . GLU A 1 796 ? -60.857 0.253 28.675 1.00 68.81 796 GLU A C 1
ATOM 5720 O O . GLU A 1 796 ? -60.259 -0.508 29.437 1.00 68.81 796 GLU A O 1
ATOM 5725 N N . HIS A 1 797 ? -60.815 0.104 27.343 1.00 69.69 797 HIS A N 1
ATOM 5726 C CA . HIS A 1 797 ? -60.064 -0.978 26.691 1.00 69.69 797 HIS A CA 1
ATOM 5727 C C . HIS A 1 797 ? -58.566 -0.932 27.052 1.00 69.69 797 HIS A C 1
ATOM 5729 O O . HIS A 1 797 ? -57.939 -1.979 27.158 1.00 69.69 797 HIS A O 1
ATOM 5735 N N . LEU A 1 798 ? -57.982 0.250 27.310 1.00 67.69 798 LEU A N 1
ATOM 5736 C CA . LEU A 1 798 ? -56.574 0.381 27.733 1.00 67.69 798 LEU A CA 1
ATOM 5737 C C . LEU A 1 798 ? -56.324 -0.073 29.181 1.00 67.69 798 LEU A C 1
ATOM 5739 O O . LEU A 1 798 ? -55.221 -0.496 29.517 1.00 67.69 798 LEU A O 1
ATOM 5743 N N . LYS A 1 799 ? -57.332 0.005 30.055 1.00 66.75 799 LYS A N 1
ATOM 5744 C CA . LYS A 1 799 ? -57.235 -0.518 31.428 1.00 66.75 799 LYS A CA 1
ATOM 5745 C C . LYS A 1 799 ? -57.434 -2.033 31.467 1.00 66.75 799 LYS A C 1
ATOM 5747 O O . LYS A 1 799 ? -56.833 -2.699 32.302 1.00 66.75 799 LYS A O 1
ATOM 5752 N N . GLU A 1 800 ? -58.260 -2.556 30.564 1.00 66.38 800 GLU A N 1
ATOM 5753 C CA . GLU A 1 800 ? -58.606 -3.980 30.460 1.00 66.38 800 GLU A CA 1
ATOM 5754 C C . GLU A 1 800 ? -57.594 -4.789 29.639 1.00 66.38 800 GLU A C 1
ATOM 5756 O O . GLU A 1 800 ? -57.461 -5.994 29.841 1.00 66.38 800 GLU A O 1
ATOM 5761 N N . ALA A 1 801 ? -56.837 -4.135 28.753 1.00 65.44 801 ALA A N 1
ATOM 5762 C CA . ALA A 1 801 ? -55.890 -4.797 27.864 1.00 65.44 801 ALA A CA 1
ATOM 5763 C C . ALA A 1 801 ? -54.717 -5.475 28.586 1.00 65.44 801 ALA A C 1
ATOM 5765 O O . ALA A 1 801 ? -54.140 -6.402 28.023 1.00 65.44 801 ALA A O 1
ATOM 5766 N N . GLY A 1 802 ? -54.352 -5.050 29.803 1.00 67.19 802 GLY A N 1
ATOM 5767 C CA . GLY A 1 802 ? -53.287 -5.678 30.595 1.00 67.19 802 GLY A CA 1
ATOM 5768 C C . GLY A 1 802 ? -52.011 -5.930 29.777 1.00 67.19 802 GLY A C 1
ATOM 5769 O O . GLY A 1 802 ? -51.411 -4.995 29.254 1.00 67.19 802 GLY A O 1
ATOM 5770 N N . ALA A 1 803 ? -51.629 -7.200 29.613 1.00 65.31 803 ALA A N 1
ATOM 5771 C CA . ALA A 1 803 ? -50.465 -7.620 28.823 1.00 65.31 803 ALA A CA 1
ATOM 5772 C C . ALA A 1 803 ? -50.610 -7.425 27.295 1.00 65.31 803 ALA A C 1
ATOM 5774 O O . ALA A 1 803 ? -49.608 -7.401 26.588 1.00 65.31 803 ALA A O 1
ATOM 5775 N N . ALA A 1 804 ? -51.829 -7.262 26.766 1.00 70.19 804 ALA A N 1
ATOM 5776 C CA . ALA A 1 804 ? -52.086 -6.967 25.351 1.00 70.19 804 ALA A CA 1
ATOM 5777 C C . ALA A 1 804 ? -51.967 -5.467 25.020 1.00 70.19 804 ALA A C 1
ATOM 5779 O O . ALA A 1 804 ? -51.938 -5.097 23.844 1.00 70.19 804 ALA A O 1
ATOM 5780 N N . LEU A 1 805 ? -51.874 -4.599 26.038 1.00 74.69 805 LEU A N 1
ATOM 5781 C CA . LEU A 1 805 ? -51.798 -3.146 25.878 1.00 74.69 805 LEU A CA 1
ATOM 5782 C C . LEU A 1 805 ? -50.661 -2.692 24.942 1.00 74.69 805 LEU A C 1
ATOM 5784 O O . LEU A 1 805 ? -50.940 -1.861 24.074 1.00 74.69 805 LEU A O 1
ATOM 5788 N N . PRO A 1 806 ? -49.425 -3.231 25.028 1.00 72.12 806 PRO A N 1
ATOM 5789 C CA . PRO A 1 806 ? -48.346 -2.832 24.125 1.00 72.12 806 PRO A CA 1
ATOM 5790 C C . PRO A 1 806 ? -48.682 -3.118 22.654 1.00 72.12 806 PRO A C 1
ATOM 5792 O O . PRO A 1 806 ? -48.488 -2.260 21.797 1.00 72.12 806 PRO A O 1
ATOM 5795 N N . HIS A 1 807 ? -49.280 -4.277 22.357 1.00 78.12 807 HIS A N 1
ATOM 5796 C CA . HIS A 1 807 ? -49.633 -4.674 20.989 1.00 78.12 807 HIS A CA 1
ATOM 5797 C C . HIS A 1 807 ? -50.785 -3.841 20.411 1.00 78.12 807 HIS A C 1
ATOM 5799 O O . HIS A 1 807 ? -50.758 -3.478 19.237 1.00 78.12 807 HIS A O 1
ATOM 5805 N N . LEU A 1 808 ? -51.766 -3.465 21.235 1.00 77.06 808 LEU A N 1
ATOM 5806 C CA . LEU A 1 808 ? -52.876 -2.603 20.815 1.00 77.06 808 LEU A CA 1
ATOM 5807 C C . LEU A 1 808 ? -52.428 -1.153 20.567 1.00 77.06 808 LEU A C 1
ATOM 5809 O O . LEU A 1 808 ? -52.911 -0.505 19.637 1.00 77.06 808 LEU A O 1
ATOM 5813 N N . VAL A 1 809 ? -51.483 -0.647 21.369 1.00 76.06 809 VAL A N 1
ATOM 5814 C CA . VAL A 1 809 ? -50.882 0.680 21.160 1.00 76.06 809 VAL A CA 1
ATOM 5815 C C . VAL A 1 809 ? -50.003 0.689 19.912 1.00 76.06 809 VAL A C 1
ATOM 5817 O O . VAL A 1 809 ? -50.132 1.605 19.100 1.00 76.06 809 VAL A O 1
ATOM 5820 N N . ASN A 1 810 ? -49.187 -0.349 19.704 1.00 78.69 810 ASN A N 1
ATOM 5821 C CA . ASN A 1 810 ? -48.391 -0.508 18.485 1.00 78.69 810 ASN A CA 1
ATOM 5822 C C . ASN A 1 810 ? -49.290 -0.584 17.241 1.00 78.69 810 ASN A C 1
ATOM 5824 O O . ASN A 1 810 ? -49.042 0.127 16.270 1.00 78.69 810 ASN A O 1
ATOM 5828 N N . ALA A 1 811 ? -50.400 -1.330 17.302 1.00 78.62 811 ALA A N 1
ATOM 5829 C CA . ALA A 1 811 ? -51.377 -1.388 16.217 1.00 78.62 811 ALA A CA 1
ATOM 5830 C C . ALA A 1 811 ? -51.969 -0.011 15.870 1.00 78.62 811 ALA A C 1
ATOM 5832 O O . ALA A 1 811 ? -52.044 0.364 14.699 1.00 78.62 811 ALA A O 1
ATOM 5833 N N . ALA A 1 812 ? -52.366 0.770 16.878 1.00 77.25 812 ALA A N 1
ATOM 5834 C CA . ALA A 1 812 ? -52.919 2.109 16.681 1.00 77.25 812 ALA A CA 1
ATOM 5835 C C . ALA A 1 812 ? -51.906 3.127 16.180 1.00 77.25 812 ALA A C 1
ATOM 5837 O O . ALA A 1 812 ? -52.252 3.987 15.366 1.00 77.25 812 ALA A O 1
ATOM 5838 N N . GLN A 1 813 ? -50.664 3.025 16.643 1.00 77.88 813 GLN A N 1
ATOM 5839 C CA . GLN A 1 813 ? -49.593 3.880 16.172 1.00 77.88 813 GLN A CA 1
ATOM 5840 C C . GLN A 1 813 ? -49.265 3.572 14.708 1.00 77.88 813 GLN A C 1
ATOM 5842 O O . GLN A 1 813 ? -49.315 4.490 13.892 1.00 77.88 813 GLN A O 1
ATOM 5847 N N . SER A 1 814 ? -49.052 2.302 14.350 1.00 81.00 814 SER A N 1
ATOM 5848 C CA . SER A 1 814 ? -48.807 1.884 12.964 1.00 81.00 814 SER A CA 1
ATOM 5849 C C . SER A 1 814 ? -49.961 2.271 12.038 1.00 81.00 814 SER A C 1
ATOM 5851 O O . SER A 1 814 ? -49.735 2.850 10.977 1.00 81.00 814 SER A O 1
ATOM 5853 N N . PHE A 1 815 ? -51.212 2.072 12.463 1.00 78.88 815 PHE A N 1
ATOM 5854 C CA . PHE A 1 815 ? -52.377 2.473 11.672 1.00 78.88 815 PHE A CA 1
ATOM 5855 C C . PHE A 1 815 ? -52.397 3.978 11.399 1.00 78.88 815 PHE A C 1
ATOM 5857 O O . PHE A 1 815 ? -52.643 4.429 10.280 1.00 78.88 815 PHE A O 1
ATOM 5864 N N . ALA A 1 816 ? -52.121 4.771 12.427 1.00 73.25 816 ALA A N 1
ATOM 5865 C CA . ALA A 1 816 ? -52.133 6.214 12.316 1.00 73.25 816 ALA A CA 1
ATOM 5866 C C . ALA A 1 816 ? -50.935 6.802 11.573 1.00 73.25 816 ALA A C 1
ATOM 5868 O O . ALA A 1 816 ? -51.041 7.896 11.021 1.00 73.25 816 ALA A O 1
ATOM 5869 N N . ASP A 1 817 ? -49.816 6.088 11.561 1.00 77.88 817 ASP A N 1
ATOM 5870 C CA . ASP A 1 817 ? -48.641 6.433 10.768 1.00 77.88 817 ASP A CA 1
ATOM 5871 C C . ASP A 1 817 ? -48.820 6.033 9.291 1.00 77.88 817 ASP A C 1
ATOM 5873 O O . ASP A 1 817 ? -47.898 6.171 8.491 1.00 77.88 817 ASP A O 1
ATOM 5877 N N . GLY A 1 818 ? -50.023 5.580 8.913 1.00 75.75 818 GLY A N 1
ATOM 5878 C CA . GLY A 1 818 ? -50.360 5.186 7.549 1.00 75.75 818 GLY A CA 1
ATOM 5879 C C . GLY A 1 818 ? -49.762 3.840 7.157 1.00 75.75 818 GLY A C 1
ATOM 5880 O O . GLY A 1 818 ? -49.595 3.592 5.968 1.00 75.75 818 GLY A O 1
ATOM 5881 N N . LYS A 1 819 ? -49.441 2.993 8.142 1.00 81.81 819 LYS A N 1
ATOM 5882 C CA . LYS A 1 819 ? -48.860 1.660 7.972 1.00 81.81 819 LYS A CA 1
ATOM 5883 C C . LYS A 1 819 ? -49.858 0.573 8.387 1.00 81.81 819 LYS A C 1
ATOM 5885 O O . LYS A 1 819 ? -49.734 -0.020 9.467 1.00 81.81 819 LYS A O 1
ATOM 5890 N N . PRO A 1 820 ? -50.906 0.346 7.583 1.00 79.50 820 PRO A N 1
ATOM 5891 C CA . PRO A 1 820 ? -51.942 -0.626 7.905 1.00 79.50 820 PRO A CA 1
ATOM 5892 C C . PRO A 1 820 ? -51.394 -2.058 8.041 1.00 79.50 820 PRO A C 1
ATOM 5894 O O . PRO A 1 820 ? -51.922 -2.817 8.841 1.00 79.50 820 PRO A O 1
ATOM 5897 N N . GLU A 1 821 ? -50.308 -2.422 7.362 1.00 77.19 821 GLU A N 1
ATOM 5898 C CA . GLU A 1 821 ? -49.696 -3.756 7.417 1.00 77.19 821 GLU A CA 1
ATOM 5899 C C . GLU A 1 821 ? -49.047 -4.048 8.784 1.00 77.19 821 GLU A C 1
ATOM 5901 O O . GLU A 1 821 ? -49.329 -5.071 9.407 1.00 77.19 821 GLU A O 1
ATOM 5906 N N . GLU A 1 822 ? -48.251 -3.112 9.314 1.00 78.75 822 GLU A N 1
ATOM 5907 C CA . GLU A 1 822 ? -47.667 -3.213 10.666 1.00 78.75 822 GLU A CA 1
ATOM 5908 C C . GLU A 1 822 ? -48.758 -3.203 11.756 1.00 78.75 822 GLU A C 1
ATOM 5910 O O . GLU A 1 822 ? -48.626 -3.842 12.810 1.00 78.75 822 GLU A O 1
ATOM 5915 N N . ALA A 1 823 ? -49.870 -2.506 11.488 1.00 82.06 823 ALA A N 1
ATOM 5916 C CA . ALA A 1 823 ? -51.031 -2.513 12.364 1.00 82.06 823 ALA A CA 1
ATOM 5917 C C . ALA A 1 823 ? -51.698 -3.894 12.397 1.00 82.06 823 ALA A C 1
ATOM 5919 O O . ALA A 1 823 ? -51.969 -4.400 13.485 1.00 82.06 823 ALA A O 1
ATOM 5920 N N . LEU A 1 824 ? -51.906 -4.531 11.237 1.00 78.69 824 LEU A N 1
ATOM 5921 C CA . LEU A 1 824 ? -52.461 -5.887 11.143 1.00 78.69 824 LEU A CA 1
ATOM 5922 C C . LEU A 1 824 ? -51.564 -6.918 11.841 1.00 78.69 824 LEU A C 1
ATOM 5924 O O . LEU A 1 824 ? -52.086 -7.766 12.566 1.00 78.69 824 LEU A O 1
ATOM 5928 N N . ALA A 1 825 ? -50.237 -6.790 11.736 1.00 79.75 825 ALA A N 1
ATOM 5929 C CA . ALA A 1 825 ? -49.300 -7.688 12.413 1.00 79.75 825 ALA A CA 1
ATOM 5930 C C . ALA A 1 825 ? -49.420 -7.591 13.945 1.00 79.75 825 ALA A C 1
ATOM 5932 O O . ALA A 1 825 ? -49.471 -8.601 14.652 1.00 79.75 825 ALA A O 1
ATOM 5933 N N . SER A 1 826 ? -49.538 -6.364 14.459 1.00 80.25 826 SER A N 1
ATOM 5934 C CA . SER A 1 826 ? -49.719 -6.093 15.891 1.00 80.25 826 SER A CA 1
ATOM 5935 C C . SER A 1 826 ? -51.095 -6.553 16.396 1.00 80.25 826 SER A C 1
ATOM 5937 O O . SER A 1 826 ? -51.213 -7.077 17.505 1.00 80.25 826 SER A O 1
ATOM 5939 N N . ILE A 1 827 ? -52.131 -6.443 15.559 1.00 81.44 827 ILE A N 1
ATOM 5940 C CA . ILE A 1 827 ? -53.473 -6.987 15.821 1.00 81.44 827 ILE A CA 1
ATOM 5941 C C . ILE A 1 827 ? -53.444 -8.524 15.861 1.00 81.44 827 ILE A C 1
ATOM 5943 O O . ILE A 1 827 ? -54.066 -9.129 16.736 1.00 81.44 827 ILE A O 1
ATOM 5947 N N . GLY A 1 828 ? -52.666 -9.159 14.979 1.00 75.69 828 GLY A N 1
ATOM 5948 C CA . GLY A 1 828 ? -52.417 -10.602 14.965 1.00 75.69 828 GLY A CA 1
ATOM 5949 C C . GLY A 1 828 ? -51.807 -11.129 16.269 1.00 75.69 828 GLY A C 1
ATOM 5950 O O . GLY A 1 828 ? -52.136 -12.226 16.714 1.00 75.69 828 GLY A O 1
ATOM 5951 N N . GLN A 1 829 ? -50.975 -10.331 16.943 1.00 76.19 829 GLN A N 1
ATOM 5952 C CA . GLN A 1 829 ? -50.400 -10.682 18.250 1.00 76.19 829 GLN A CA 1
ATOM 5953 C C . GLN A 1 829 ? -51.400 -10.504 19.405 1.00 76.19 829 GLN A C 1
ATOM 5955 O O . GLN A 1 829 ? -51.313 -11.204 20.415 1.00 76.19 829 GLN A O 1
ATOM 5960 N N . ALA A 1 830 ? -52.398 -9.633 19.234 1.00 72.50 830 ALA A N 1
ATOM 5961 C CA . ALA A 1 830 ? -53.476 -9.414 20.197 1.00 72.50 830 ALA A CA 1
ATOM 5962 C C . ALA A 1 830 ? -54.641 -10.428 20.077 1.00 72.50 830 ALA A C 1
ATOM 5964 O O . ALA A 1 830 ? -55.496 -10.478 20.967 1.00 72.50 830 ALA A O 1
ATOM 5965 N N . LEU A 1 831 ? -54.665 -11.272 19.029 1.00 70.38 831 LEU A N 1
ATOM 5966 C CA . LEU A 1 831 ? -55.757 -12.219 18.719 1.00 70.38 831 LEU A CA 1
ATOM 5967 C C . LEU A 1 831 ? -56.102 -13.169 19.877 1.00 70.38 831 LEU A C 1
ATOM 5969 O O . LEU A 1 831 ? -57.273 -13.471 20.094 1.00 70.38 831 LEU A O 1
ATOM 5973 N N . LYS A 1 832 ? -55.103 -13.591 20.666 1.00 64.44 832 LYS A N 1
ATOM 5974 C CA . LYS A 1 832 ? -55.294 -14.499 21.815 1.00 64.44 832 LYS A CA 1
ATOM 5975 C C . LYS A 1 832 ? -55.931 -13.830 23.039 1.00 64.44 832 LYS A C 1
ATOM 5977 O O . LYS A 1 832 ? -56.444 -14.531 23.904 1.00 64.44 832 LYS A O 1
ATOM 5982 N N . GLY A 1 833 ? -55.868 -12.500 23.134 1.00 64.50 833 GLY A N 1
ATOM 5983 C CA . GLY A 1 833 ? -56.316 -11.746 24.307 1.00 64.50 833 GLY A CA 1
ATOM 5984 C C . GLY A 1 833 ? -57.727 -11.166 24.188 1.00 64.50 833 GLY A C 1
ATOM 5985 O O . GLY A 1 833 ? -58.387 -11.002 25.211 1.00 64.50 833 GLY A O 1
ATOM 5986 N N . SER A 1 834 ? -58.202 -10.831 22.977 1.00 69.56 834 SER A N 1
ATOM 5987 C CA . SER A 1 834 ? -59.530 -10.211 22.764 1.00 69.56 834 SER A CA 1
ATOM 5988 C C . SER A 1 834 ? -60.040 -10.284 21.302 1.00 69.56 834 SER A C 1
ATOM 5990 O O . SER A 1 834 ? -59.912 -9.307 20.560 1.00 69.56 834 SER A O 1
ATOM 5992 N N . PRO A 1 835 ? -60.686 -11.391 20.876 1.00 67.88 835 PRO A N 1
ATOM 5993 C CA . PRO A 1 835 ? -61.158 -11.598 19.493 1.00 67.88 835 PRO A CA 1
ATOM 5994 C C . PRO A 1 835 ? -62.178 -10.561 18.979 1.00 67.88 835 PRO A C 1
ATOM 5996 O O . PRO A 1 835 ? -62.152 -10.185 17.808 1.00 67.88 835 PRO A O 1
ATOM 5999 N N . GLU A 1 836 ? -63.049 -10.053 19.858 1.00 70.12 836 GLU A N 1
ATOM 6000 C CA . GLU A 1 836 ? -64.050 -9.008 19.551 1.00 70.12 836 GLU A CA 1
ATOM 6001 C C . GLU A 1 836 ? -63.398 -7.649 19.226 1.00 70.12 836 GLU A C 1
ATOM 6003 O O . GLU A 1 836 ? -63.758 -6.986 18.246 1.00 70.12 836 GLU A O 1
ATOM 6008 N N . ILE A 1 837 ? -62.378 -7.260 20.006 1.00 74.81 837 ILE A N 1
ATOM 6009 C CA . ILE A 1 837 ? -61.587 -6.041 19.765 1.00 74.81 837 ILE A CA 1
ATOM 6010 C C . ILE A 1 837 ? -60.828 -6.185 18.435 1.00 74.81 837 ILE A C 1
ATOM 6012 O O . ILE A 1 837 ? -60.784 -5.255 17.631 1.00 74.81 837 ILE A O 1
ATOM 6016 N N . VAL A 1 838 ? -60.317 -7.386 18.156 1.00 77.06 838 VAL A N 1
ATOM 6017 C CA . VAL A 1 838 ? -59.517 -7.701 16.968 1.00 77.06 838 VAL A CA 1
ATOM 6018 C C . VAL A 1 838 ? -60.340 -7.736 15.673 1.00 77.06 838 VAL A C 1
ATOM 6020 O O . VAL A 1 838 ? -59.909 -7.150 14.683 1.00 77.06 838 VAL A O 1
ATOM 6023 N N . SER A 1 839 ? -61.545 -8.317 15.651 1.00 74.56 839 SER A N 1
ATOM 6024 C CA . SER A 1 839 ? -62.406 -8.310 14.447 1.00 74.56 839 SER A CA 1
ATOM 6025 C C . SER A 1 839 ? -62.794 -6.885 14.014 1.00 74.56 839 SER A C 1
ATOM 6027 O O . SER A 1 839 ? -62.773 -6.551 12.820 1.00 74.56 839 SER A O 1
ATOM 6029 N N . THR A 1 840 ? -63.076 -6.018 14.993 1.00 77.12 840 THR A N 1
ATOM 6030 C CA . THR A 1 840 ? -63.384 -4.599 14.763 1.00 77.12 840 THR A CA 1
ATOM 6031 C C . THR A 1 840 ? -62.176 -3.856 14.189 1.00 77.12 840 THR A C 1
ATOM 6033 O O . THR A 1 840 ? -62.318 -3.084 13.237 1.00 77.12 840 THR A O 1
ATOM 6036 N N . MET A 1 841 ? -60.979 -4.133 14.714 1.00 76.50 841 MET A N 1
ATOM 6037 C CA . MET A 1 841 ? -59.733 -3.551 14.218 1.00 76.50 841 MET A CA 1
ATOM 6038 C C . MET A 1 841 ? -59.366 -4.028 12.813 1.00 76.50 841 MET A C 1
ATOM 6040 O O . MET A 1 841 ? -59.065 -3.187 11.974 1.00 76.50 841 MET A O 1
ATOM 6044 N N . ILE A 1 842 ? -59.438 -5.333 12.520 1.00 82.19 842 ILE A N 1
ATOM 6045 C CA . ILE A 1 842 ? -59.101 -5.890 11.194 1.00 82.19 842 ILE A CA 1
ATOM 6046 C C . ILE A 1 842 ? -59.946 -5.224 10.106 1.00 82.19 842 ILE A C 1
ATOM 6048 O O . ILE A 1 842 ? -59.408 -4.783 9.096 1.00 82.19 842 ILE A O 1
ATOM 6052 N N . SER A 1 843 ? -61.250 -5.061 10.345 1.00 77.94 843 SER A N 1
ATOM 6053 C CA . SER A 1 843 ? -62.151 -4.419 9.379 1.00 77.94 843 SER A CA 1
ATOM 6054 C C . SER A 1 843 ? -61.823 -2.931 9.179 1.00 77.94 843 SER A C 1
ATOM 6056 O O . SER A 1 843 ? -61.835 -2.428 8.057 1.00 77.94 843 SER A O 1
ATOM 6058 N N . LYS A 1 844 ? -61.507 -2.206 10.263 1.00 80.12 844 LYS A N 1
ATOM 6059 C CA . LYS A 1 844 ? -61.177 -0.768 10.223 1.00 80.12 844 LYS A CA 1
ATOM 6060 C C . LYS A 1 844 ? -59.810 -0.484 9.604 1.00 80.12 844 LYS A C 1
ATOM 6062 O O . LYS A 1 844 ? -59.657 0.520 8.909 1.00 80.12 844 LYS A O 1
ATOM 6067 N N . VAL A 1 845 ? -58.842 -1.369 9.828 1.00 81.88 845 VAL A N 1
ATOM 6068 C CA . VAL A 1 845 ? -57.522 -1.312 9.195 1.00 81.88 845 VAL A CA 1
ATOM 6069 C C . VAL A 1 845 ? -57.611 -1.732 7.727 1.00 81.88 845 VAL A C 1
ATOM 6071 O O . VAL A 1 845 ? -57.054 -1.049 6.870 1.00 81.88 845 VAL A O 1
ATOM 6074 N N . GLY A 1 846 ? -58.403 -2.764 7.418 1.00 79.38 846 GLY A N 1
ATOM 6075 C CA . GLY A 1 846 ? -58.665 -3.235 6.057 1.00 79.38 846 GLY A CA 1
ATOM 6076 C C . GLY A 1 846 ? -59.258 -2.159 5.142 1.00 79.38 846 GLY A C 1
ATOM 6077 O O . GLY A 1 846 ? -58.828 -2.015 4.002 1.00 79.38 846 GLY A O 1
ATOM 6078 N N . GLU A 1 847 ? -60.159 -1.309 5.653 1.00 80.69 847 GLU A N 1
ATOM 6079 C CA . GLU A 1 847 ? -60.716 -0.152 4.923 1.00 80.69 847 GLU A CA 1
ATOM 6080 C C . GLU A 1 847 ? -59.644 0.856 4.444 1.00 80.69 847 GLU A C 1
ATOM 6082 O O . GLU A 1 847 ? -59.903 1.649 3.532 1.00 80.69 847 GLU A O 1
ATOM 6087 N N . LYS A 1 848 ? -58.453 0.855 5.057 1.00 79.38 848 LYS A N 1
ATOM 6088 C CA . LYS A 1 848 ? -57.344 1.775 4.761 1.00 79.38 848 LYS A CA 1
ATOM 6089 C C . LYS A 1 848 ? -56.195 1.145 3.978 1.00 79.38 848 LYS A C 1
ATOM 6091 O O . LYS A 1 848 ? -55.268 1.875 3.633 1.00 79.38 848 LYS A O 1
ATOM 6096 N N . LEU A 1 849 ? -56.264 -0.148 3.667 1.00 78.94 849 LEU A N 1
ATOM 6097 C CA . LEU A 1 849 ? -55.271 -0.798 2.818 1.00 78.94 849 LEU A CA 1
ATOM 6098 C C . LEU A 1 849 ? -55.293 -0.221 1.388 1.00 78.94 849 LEU A C 1
ATOM 6100 O O . LEU A 1 849 ? -56.353 0.220 0.905 1.00 78.94 849 LEU A O 1
ATOM 6104 N N . PRO A 1 850 ? -54.140 -0.224 0.693 1.00 73.50 850 PRO A N 1
ATOM 6105 C CA . PRO A 1 850 ? -54.104 0.019 -0.743 1.00 73.50 850 PRO A CA 1
ATOM 6106 C C . PRO A 1 850 ? -54.970 -1.013 -1.477 1.00 73.50 850 PRO A C 1
ATOM 6108 O O . PRO A 1 850 ? -55.197 -2.120 -0.986 1.00 73.50 850 PRO A O 1
ATOM 6111 N N . ASP A 1 851 ? -55.501 -0.632 -2.639 1.00 70.00 851 ASP A N 1
ATOM 6112 C CA . ASP A 1 851 ? -56.303 -1.545 -3.456 1.00 70.00 851 ASP A CA 1
ATOM 6113 C C . ASP A 1 851 ? -55.461 -2.772 -3.835 1.00 70.00 851 ASP A C 1
ATOM 6115 O O . ASP A 1 851 ? -54.357 -2.635 -4.357 1.00 70.00 851 ASP A O 1
ATOM 6119 N N . GLY A 1 852 ? -55.965 -3.969 -3.537 1.00 67.31 852 GLY A N 1
ATOM 6120 C CA . GLY A 1 852 ? -55.206 -5.206 -3.678 1.00 67.31 852 GLY A CA 1
ATOM 6121 C C . GLY A 1 852 ? -55.878 -6.388 -2.985 1.00 67.31 852 GLY A C 1
ATOM 6122 O O . GLY A 1 852 ? -56.888 -6.236 -2.295 1.00 67.31 852 GLY A O 1
ATOM 6123 N N . LEU A 1 853 ? -55.286 -7.571 -3.159 1.00 71.94 853 LEU A N 1
ATOM 6124 C CA . LEU A 1 853 ? -55.834 -8.853 -2.705 1.00 71.94 853 LEU A CA 1
ATOM 6125 C C . LEU A 1 853 ? -56.184 -8.853 -1.208 1.00 71.94 853 LEU A C 1
ATOM 6127 O O . LEU A 1 853 ? -57.273 -9.266 -0.819 1.00 71.94 853 LEU A O 1
ATOM 6131 N N . LEU A 1 854 ? -55.287 -8.324 -0.373 1.00 75.19 854 LEU A N 1
ATOM 6132 C CA . LEU A 1 854 ? -55.472 -8.277 1.076 1.00 75.19 854 LEU A CA 1
ATOM 6133 C C . LEU A 1 854 ? -56.638 -7.364 1.491 1.00 75.19 854 LEU A C 1
ATOM 6135 O O . LEU A 1 854 ? -57.389 -7.704 2.398 1.00 75.19 854 LEU A O 1
ATOM 6139 N N . LYS A 1 855 ? -56.843 -6.231 0.808 1.00 81.38 855 LYS A N 1
ATOM 6140 C CA . LYS A 1 855 ? -57.977 -5.332 1.066 1.00 81.38 855 LYS A CA 1
ATOM 6141 C C . LYS A 1 855 ? -59.301 -5.988 0.702 1.00 81.38 855 LYS A C 1
ATOM 6143 O O . LYS A 1 855 ? -60.239 -5.944 1.494 1.00 81.38 855 LYS A O 1
ATOM 6148 N N . ASP A 1 856 ? -59.370 -6.605 -0.472 1.00 74.38 856 ASP A N 1
ATOM 6149 C CA . ASP A 1 856 ? -60.583 -7.266 -0.957 1.00 74.38 856 ASP A CA 1
ATOM 6150 C C . ASP A 1 856 ? -60.980 -8.431 -0.031 1.00 74.38 856 ASP A C 1
ATOM 6152 O O . ASP A 1 856 ? -62.161 -8.625 0.248 1.00 74.38 856 ASP A O 1
ATOM 6156 N N . VAL A 1 857 ? -59.995 -9.135 0.540 1.00 76.62 857 VAL A N 1
ATOM 6157 C CA . VAL A 1 857 ? -60.213 -10.198 1.535 1.00 76.62 857 VAL A CA 1
ATOM 6158 C C . VAL A 1 857 ? -60.610 -9.645 2.912 1.00 76.62 857 VAL A C 1
ATOM 6160 O O . VAL A 1 857 ? -61.544 -10.153 3.528 1.00 76.62 857 VAL A O 1
ATOM 6163 N N . LEU A 1 858 ? -59.939 -8.599 3.410 1.00 81.81 858 LEU A N 1
ATOM 6164 C CA . LEU A 1 858 ? -60.147 -8.068 4.769 1.00 81.81 858 LEU A CA 1
ATOM 6165 C C . LEU A 1 858 ? -61.296 -7.052 4.898 1.00 81.81 858 LEU A C 1
ATOM 6167 O O . LEU A 1 858 ? -61.595 -6.594 6.002 1.00 81.81 858 LEU A O 1
ATOM 6171 N N . THR A 1 859 ? -61.946 -6.675 3.796 1.00 80.31 859 THR A N 1
ATOM 6172 C CA . THR A 1 859 ? -63.126 -5.788 3.806 1.00 80.31 859 THR A CA 1
ATOM 6173 C C 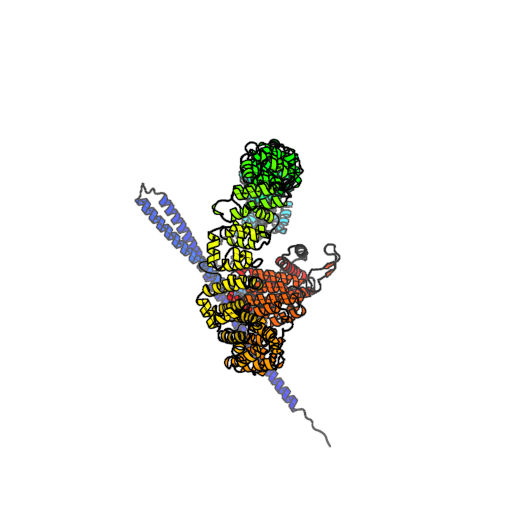. THR A 1 859 ? -64.447 -6.535 3.610 1.00 80.31 859 THR A C 1
ATOM 6175 O O . THR A 1 859 ? -65.516 -5.977 3.884 1.00 80.31 859 THR A O 1
ATOM 6178 N N . ASP A 1 860 ? -64.395 -7.809 3.213 1.00 80.19 860 ASP A N 1
ATOM 6179 C CA . ASP A 1 860 ? -65.552 -8.698 3.185 1.00 80.19 860 ASP A CA 1
ATOM 6180 C C . ASP A 1 860 ? -65.881 -9.150 4.617 1.00 80.19 860 ASP A C 1
ATOM 6182 O O . ASP A 1 860 ? -65.206 -9.982 5.219 1.00 80.19 860 ASP A O 1
ATOM 6186 N N . LYS A 1 861 ? -66.928 -8.551 5.194 1.00 76.75 861 LYS A N 1
ATOM 6187 C CA . LYS A 1 861 ? -67.322 -8.778 6.593 1.00 76.75 861 LYS A CA 1
ATOM 6188 C C . LYS A 1 861 ? -67.726 -10.220 6.876 1.00 76.75 861 LYS A C 1
ATOM 6190 O O . LYS A 1 861 ? -67.535 -10.673 8.003 1.00 76.75 861 LYS A O 1
ATOM 6195 N N . ASP A 1 862 ? -68.289 -10.910 5.888 1.00 75.50 862 ASP A N 1
ATOM 6196 C CA . ASP A 1 862 ? -68.716 -12.297 6.050 1.00 75.50 862 ASP A CA 1
ATOM 6197 C C . ASP A 1 862 ? -67.487 -13.216 6.014 1.00 75.50 862 ASP A C 1
ATOM 6199 O O . ASP A 1 862 ? -67.367 -14.111 6.850 1.00 75.50 862 ASP A O 1
ATOM 6203 N N . LEU A 1 863 ? -66.513 -12.910 5.150 1.00 77.31 863 LEU A N 1
ATOM 6204 C CA . LEU A 1 863 ? -65.228 -13.608 5.091 1.00 77.31 863 LEU A CA 1
ATOM 6205 C C . LEU A 1 863 ? -64.356 -13.356 6.334 1.00 77.31 863 LEU A C 1
ATOM 6207 O O . LEU A 1 863 ? -63.873 -14.308 6.934 1.00 77.31 863 LEU A O 1
ATOM 6211 N N . VAL A 1 864 ? -64.186 -12.107 6.786 1.00 80.19 864 VAL A N 1
ATOM 6212 C CA . VAL A 1 864 ? -63.384 -11.770 7.985 1.00 80.19 864 VAL A CA 1
ATOM 6213 C C . VAL A 1 864 ? -63.963 -12.404 9.241 1.00 80.19 864 VAL A C 1
ATOM 6215 O O . VAL A 1 864 ? -63.219 -12.844 10.116 1.00 80.19 864 VAL A O 1
ATOM 6218 N N . LYS A 1 865 ? -65.291 -12.470 9.344 1.00 79.06 865 LYS A N 1
ATOM 6219 C CA . LYS A 1 865 ? -65.951 -13.121 10.471 1.00 79.06 865 LYS A CA 1
ATOM 6220 C C . LYS A 1 865 ? -65.739 -14.633 10.444 1.00 79.06 865 LYS A C 1
ATOM 6222 O O . LYS A 1 865 ? -65.397 -15.194 11.481 1.00 79.06 865 LYS A O 1
ATOM 6227 N N . GLU A 1 866 ? -65.896 -15.270 9.285 1.00 76.62 866 GLU A N 1
ATOM 6228 C CA . GLU A 1 866 ? -65.624 -16.703 9.105 1.00 76.62 866 GLU A CA 1
ATOM 6229 C C . GLU A 1 866 ? -64.162 -17.035 9.429 1.00 76.62 866 GLU A C 1
ATOM 6231 O O . GLU A 1 866 ? -63.879 -17.988 10.147 1.00 76.62 866 GLU A O 1
ATOM 6236 N N . LEU A 1 867 ? -63.233 -16.184 8.991 1.00 75.31 867 LEU A N 1
ATOM 6237 C CA . LEU A 1 867 ? -61.814 -16.302 9.290 1.00 75.31 867 LEU A CA 1
ATOM 6238 C C . LEU A 1 867 ? -61.558 -16.163 10.808 1.00 75.31 867 LEU A C 1
ATOM 6240 O O . LEU A 1 867 ? -61.068 -17.092 11.442 1.00 75.31 867 LEU A O 1
ATOM 6244 N N . VAL A 1 868 ? -61.919 -15.042 11.439 1.00 76.69 868 VAL A N 1
ATOM 6245 C CA . VAL A 1 868 ? -61.565 -14.759 12.850 1.00 76.69 868 VAL A CA 1
ATOM 6246 C C . VAL A 1 868 ? -62.264 -15.694 13.847 1.00 76.69 868 VAL A C 1
ATOM 6248 O O . VAL A 1 868 ? -61.761 -15.901 14.950 1.00 76.69 868 VAL A O 1
ATOM 6251 N N . THR A 1 869 ? -63.409 -16.280 13.490 1.00 76.38 869 THR A N 1
ATOM 6252 C CA . THR A 1 869 ? -64.142 -17.196 14.385 1.00 76.38 869 THR A CA 1
ATOM 6253 C C . THR A 1 869 ? -63.765 -18.667 14.214 1.00 76.38 869 THR A C 1
ATOM 6255 O O . THR A 1 869 ? -64.062 -19.460 15.106 1.00 76.38 869 THR A O 1
ATOM 6258 N N . ASN A 1 870 ? -63.076 -19.033 13.130 1.00 78.19 870 ASN A N 1
ATOM 6259 C CA . ASN A 1 870 ? -62.621 -20.398 12.892 1.00 78.19 870 ASN A CA 1
ATOM 6260 C C . ASN A 1 870 ? -61.211 -20.617 13.470 1.00 78.19 870 ASN A C 1
ATOM 6262 O O . ASN A 1 870 ? -60.216 -20.161 12.903 1.00 78.19 870 ASN A O 1
ATOM 6266 N N . GLU A 1 871 ? -61.130 -21.330 14.598 1.00 76.38 871 GLU A N 1
ATOM 6267 C CA . GLU A 1 871 ? -59.871 -21.608 15.310 1.00 76.38 871 GLU A CA 1
ATOM 6268 C C . GLU A 1 871 ? -58.829 -22.329 14.432 1.00 76.38 871 GLU A C 1
ATOM 6270 O O . GLU A 1 871 ? -57.638 -22.030 14.543 1.00 76.38 871 GLU A O 1
ATOM 6275 N N . ASP A 1 872 ? -59.258 -23.195 13.500 1.00 77.81 872 ASP A N 1
ATOM 6276 C CA . ASP A 1 872 ? -58.362 -23.926 12.586 1.00 77.81 872 ASP A CA 1
ATOM 6277 C C . ASP A 1 872 ? -57.674 -22.992 11.575 1.00 77.81 872 ASP A C 1
ATOM 6279 O O . ASP A 1 872 ? -56.621 -23.320 11.024 1.00 77.81 872 ASP A O 1
ATOM 6283 N N . LEU A 1 873 ? -58.243 -21.804 11.349 1.00 79.38 873 LEU A N 1
ATOM 6284 C CA . LEU A 1 873 ? -57.711 -20.797 10.436 1.00 79.38 873 LEU A CA 1
ATOM 6285 C C . LEU A 1 873 ? -56.907 -19.710 11.157 1.00 79.38 873 LEU A C 1
ATOM 6287 O O . LEU A 1 873 ? -56.223 -18.946 10.483 1.00 79.38 873 LEU A O 1
ATOM 6291 N N . HIS A 1 874 ? -56.907 -19.635 12.497 1.00 78.69 874 HIS A N 1
ATOM 6292 C CA . HIS A 1 874 ? -56.204 -18.577 13.252 1.00 78.69 874 HIS A CA 1
ATOM 6293 C C . HIS A 1 874 ? -54.708 -18.498 12.932 1.00 78.69 874 HIS A C 1
ATOM 6295 O O . HIS A 1 874 ? -54.149 -17.404 12.892 1.00 78.69 874 HIS A O 1
ATOM 6301 N N . GLY A 1 875 ? -54.063 -19.636 12.658 1.00 77.50 875 GLY A N 1
ATOM 6302 C CA . GLY A 1 875 ? -52.670 -19.679 12.206 1.00 77.50 875 GLY A CA 1
ATOM 6303 C C . GLY A 1 875 ? -52.487 -19.085 10.807 1.00 77.50 875 GLY A C 1
ATOM 6304 O O . GLY A 1 875 ? -51.632 -18.223 10.610 1.00 77.50 875 GLY A O 1
ATOM 6305 N N . SER A 1 876 ? -53.327 -19.490 9.851 1.00 81.31 876 SER A N 1
ATOM 6306 C CA . SER A 1 876 ? -53.323 -18.966 8.477 1.00 81.31 876 SER A CA 1
ATOM 6307 C C . SER A 1 876 ? -53.717 -17.488 8.417 1.00 81.31 876 SER A C 1
ATOM 6309 O O . SER A 1 876 ? -53.190 -16.740 7.603 1.00 81.31 876 SER A O 1
ATOM 6311 N N . ILE A 1 877 ? -54.578 -17.039 9.328 1.00 79.94 877 ILE A N 1
ATOM 6312 C CA . ILE A 1 877 ? -54.971 -15.638 9.493 1.00 79.94 877 ILE A CA 1
ATOM 6313 C C . ILE A 1 877 ? -53.858 -14.842 10.149 1.00 79.94 877 ILE A C 1
ATOM 6315 O O . ILE A 1 877 ? -53.595 -13.732 9.719 1.00 79.94 877 ILE A O 1
ATOM 6319 N N . GLY A 1 878 ? -53.162 -15.392 11.143 1.00 77.31 878 GLY A N 1
ATOM 6320 C CA . GLY A 1 878 ? -51.969 -14.760 11.705 1.00 77.31 878 GLY A CA 1
ATOM 6321 C C . GLY A 1 878 ? -50.889 -14.533 10.643 1.00 77.31 878 GLY A C 1
ATOM 6322 O O . GLY A 1 878 ? -50.286 -13.464 10.611 1.00 77.31 878 GLY A O 1
ATOM 6323 N N . GLN A 1 879 ? -50.700 -15.497 9.734 1.00 80.75 879 GLN A N 1
ATOM 6324 C CA . GLN A 1 879 ? -49.816 -15.359 8.570 1.00 80.75 879 GLN A CA 1
ATOM 6325 C C . GLN A 1 879 ? -50.342 -14.301 7.587 1.00 80.75 879 GLN A C 1
ATOM 6327 O O . GLN A 1 879 ? -49.603 -13.389 7.227 1.00 80.75 879 GLN A O 1
ATOM 6332 N N . LEU A 1 880 ? -51.634 -14.334 7.245 1.00 79.81 880 LEU A N 1
ATOM 6333 C CA . LEU A 1 880 ? -52.268 -13.355 6.355 1.00 79.81 880 LEU A CA 1
ATOM 6334 C C . LEU A 1 880 ? -52.201 -11.917 6.909 1.00 79.81 880 LEU A C 1
ATOM 6336 O O . LEU A 1 880 ? -51.951 -10.968 6.171 1.00 79.81 880 LEU A O 1
ATOM 6340 N N . LEU A 1 881 ? -52.405 -11.754 8.219 1.00 80.75 881 LEU A N 1
ATOM 6341 C CA . LEU A 1 881 ? -52.378 -10.477 8.935 1.00 80.75 881 LEU A CA 1
ATOM 6342 C C . LEU A 1 881 ? -50.961 -10.006 9.268 1.00 80.75 881 LEU A C 1
ATOM 6344 O O . LEU A 1 881 ? -50.806 -8.874 9.710 1.00 80.75 881 LEU A O 1
ATOM 6348 N N . SER A 1 882 ? -49.925 -10.821 9.047 1.00 76.38 882 SER A N 1
ATOM 6349 C CA . SER A 1 882 ? -48.533 -10.385 9.230 1.00 76.38 882 SER A CA 1
ATOM 6350 C C . SER A 1 882 ? -48.149 -9.230 8.298 1.00 76.38 882 SER A C 1
ATOM 6352 O O . SER A 1 882 ? -47.173 -8.530 8.563 1.00 76.38 882 SER A O 1
ATOM 6354 N N . GLY A 1 883 ? -48.916 -9.028 7.218 1.00 64.56 883 GLY A N 1
ATOM 6355 C CA . GLY A 1 883 ? -48.724 -7.931 6.276 1.00 64.56 883 GLY A CA 1
ATOM 6356 C C . GLY A 1 883 ? -47.489 -8.083 5.386 1.00 64.56 883 GLY A C 1
ATOM 6357 O O . GLY A 1 883 ? -47.180 -7.158 4.639 1.00 64.56 883 GLY A O 1
ATOM 6358 N N . THR A 1 884 ? -46.785 -9.220 5.443 1.00 74.12 884 THR A N 1
ATOM 6359 C CA . THR A 1 884 ? -45.650 -9.517 4.560 1.00 74.12 884 THR A CA 1
ATOM 6360 C C . THR A 1 884 ? -46.107 -10.289 3.318 1.00 74.12 884 THR A C 1
ATOM 6362 O O . THR A 1 884 ? -47.048 -11.080 3.412 1.00 74.12 884 THR A O 1
ATOM 6365 N N . PRO A 1 885 ? -45.448 -10.119 2.156 1.00 68.31 885 PRO A N 1
ATOM 6366 C CA . PRO A 1 885 ? -45.749 -10.901 0.954 1.00 68.31 885 PRO A CA 1
ATOM 6367 C C . PRO A 1 885 ? -45.698 -12.415 1.203 1.00 68.31 885 PRO A C 1
ATOM 6369 O O . PRO A 1 885 ? -46.597 -13.149 0.803 1.00 68.31 885 PRO A O 1
ATOM 6372 N N . GLU A 1 886 ? -44.693 -12.890 1.939 1.00 72.62 886 GLU A N 1
ATOM 6373 C CA . GLU A 1 886 ? -44.528 -14.300 2.296 1.00 72.62 886 GLU A CA 1
ATOM 6374 C C . GLU A 1 886 ? -45.630 -14.785 3.244 1.00 72.62 886 GLU A C 1
ATOM 6376 O O . GLU A 1 886 ? -46.139 -15.892 3.079 1.00 72.62 886 GLU A O 1
ATOM 6381 N N . GLY A 1 887 ? -46.042 -13.958 4.207 1.00 75.75 887 GLY A N 1
ATOM 6382 C CA . GLY A 1 887 ? -47.139 -14.278 5.117 1.00 75.75 887 GLY A CA 1
ATOM 6383 C C . GLY A 1 887 ? -48.500 -14.285 4.421 1.00 75.75 887 GLY A C 1
ATOM 6384 O O . GLY A 1 887 ? -49.341 -15.128 4.729 1.00 75.75 887 GLY A O 1
ATOM 6385 N N . ILE A 1 888 ? -48.705 -13.420 3.423 1.00 75.25 888 ILE A N 1
ATOM 6386 C CA . ILE A 1 888 ? -49.889 -13.449 2.555 1.00 75.25 888 ILE A CA 1
ATOM 6387 C C . ILE A 1 888 ? -49.893 -14.738 1.724 1.00 75.25 888 ILE A C 1
ATOM 6389 O O . ILE A 1 888 ? -50.912 -15.427 1.699 1.00 75.25 888 ILE A O 1
ATOM 6393 N N . LYS A 1 889 ? -48.758 -15.122 1.121 1.00 72.81 889 LYS A N 1
ATOM 6394 C CA . LYS A 1 889 ? -48.610 -16.390 0.380 1.00 72.81 889 LYS A CA 1
ATOM 6395 C C . LYS A 1 889 ? -48.891 -17.609 1.256 1.00 72.81 889 LYS A C 1
ATOM 6397 O O . LYS A 1 889 ? -49.702 -18.453 0.884 1.00 72.81 889 LYS A O 1
ATOM 6402 N N . GLU A 1 890 ? -48.265 -17.702 2.426 1.00 77.88 890 GLU A N 1
ATOM 6403 C CA . GLU A 1 890 ? -48.452 -18.829 3.349 1.00 77.88 890 GLU A CA 1
ATOM 6404 C C . GLU A 1 890 ? -49.846 -18.835 3.991 1.00 77.88 890 GLU A C 1
ATOM 6406 O O . GLU A 1 890 ? -50.454 -19.892 4.165 1.00 77.88 890 GLU A O 1
ATOM 6411 N N . GLY A 1 891 ? -50.411 -17.658 4.268 1.00 79.19 891 GLY A N 1
ATOM 6412 C CA . GLY A 1 891 ? -51.791 -17.502 4.715 1.00 79.19 891 GLY A CA 1
ATOM 6413 C C . GLY A 1 891 ? -52.790 -17.997 3.669 1.00 79.19 891 GLY A C 1
ATOM 6414 O O . GLY A 1 891 ? -53.666 -18.798 3.992 1.00 79.19 891 GLY A O 1
ATOM 6415 N N . LEU A 1 892 ? -52.622 -17.601 2.402 1.00 78.19 892 LEU A N 1
ATOM 6416 C CA . LEU A 1 892 ? -53.456 -18.048 1.282 1.00 78.19 892 LEU A CA 1
ATOM 6417 C C . LEU A 1 892 ? -53.255 -19.530 0.963 1.00 78.19 892 LEU A C 1
ATOM 6419 O O . LEU A 1 892 ? -54.236 -20.218 0.698 1.00 78.19 892 LEU A O 1
ATOM 6423 N N . ARG A 1 893 ? -52.029 -20.060 1.057 1.00 78.75 893 ARG A N 1
ATOM 6424 C CA . ARG A 1 893 ? -51.775 -21.507 0.967 1.00 78.75 893 ARG A CA 1
ATOM 6425 C C . ARG A 1 893 ? -52.485 -22.277 2.076 1.00 78.75 893 ARG A C 1
ATOM 6427 O O . ARG A 1 893 ? -53.140 -23.276 1.782 1.00 78.75 893 ARG A O 1
ATOM 6434 N N . GLY A 1 894 ? -52.428 -21.794 3.317 1.00 78.75 894 GLY A N 1
ATOM 6435 C CA . GLY A 1 894 ? -53.154 -22.385 4.443 1.00 78.75 894 GLY A CA 1
ATOM 6436 C C . GLY A 1 894 ? -54.672 -22.342 4.256 1.00 78.75 894 GLY A C 1
ATOM 6437 O O . GLY A 1 894 ? -55.351 -23.333 4.510 1.00 78.75 894 GLY A O 1
ATOM 6438 N N . ILE A 1 895 ? -55.197 -21.241 3.709 1.00 82.00 895 ILE A N 1
ATOM 6439 C CA . ILE A 1 895 ? -56.608 -21.115 3.318 1.00 82.00 895 ILE A CA 1
ATOM 6440 C C . ILE A 1 895 ? -56.934 -22.050 2.134 1.00 82.00 895 ILE A C 1
ATOM 6442 O O . ILE A 1 895 ? -58.018 -22.624 2.098 1.00 82.00 895 ILE A O 1
ATOM 6446 N N . SER A 1 896 ? -55.991 -22.290 1.212 1.00 75.12 896 SER A N 1
ATOM 6447 C CA . SER A 1 896 ? -56.137 -23.201 0.060 1.00 75.12 896 SER A CA 1
ATOM 6448 C C . SER A 1 896 ? -56.200 -24.677 0.378 1.00 75.12 896 SER A C 1
ATOM 6450 O O . SER A 1 896 ? -56.833 -25.428 -0.362 1.00 75.12 896 SER A O 1
ATOM 6452 N N . ALA A 1 897 ? -55.683 -25.077 1.535 1.00 78.69 897 ALA A N 1
ATOM 6453 C CA . ALA A 1 897 ? -55.927 -26.407 2.073 1.00 78.69 897 ALA A CA 1
ATOM 6454 C C . ALA A 1 897 ? -57.400 -26.620 2.497 1.00 78.69 897 ALA A C 1
ATOM 6456 O O . ALA A 1 897 ? -57.801 -27.754 2.757 1.00 78.69 897 ALA A O 1
ATOM 6457 N N . ASN A 1 898 ? -58.214 -25.556 2.551 1.00 81.88 898 ASN A N 1
ATOM 6458 C CA . ASN A 1 898 ? -59.638 -25.590 2.864 1.00 81.88 898 ASN A CA 1
ATOM 6459 C C . ASN A 1 898 ? -60.469 -25.178 1.629 1.00 81.88 898 ASN A C 1
ATOM 6461 O O . ASN A 1 898 ? -60.681 -23.999 1.350 1.00 81.88 898 ASN A O 1
ATOM 6465 N N . GLU A 1 899 ? -60.953 -26.170 0.875 1.00 76.88 899 GLU A N 1
ATOM 6466 C CA . GLU A 1 899 ? -61.687 -25.983 -0.389 1.00 76.88 899 GLU A CA 1
ATOM 6467 C C . GLU A 1 899 ? -62.923 -25.051 -0.271 1.00 76.88 899 GLU A C 1
ATOM 6469 O O . GLU A 1 899 ? -63.080 -24.172 -1.129 1.00 76.88 899 GLU A O 1
ATOM 6474 N N . PRO A 1 900 ? -63.764 -25.128 0.788 1.00 79.25 900 PRO A N 1
ATOM 6475 C CA . PRO A 1 900 ? -64.824 -24.142 1.029 1.00 79.25 900 PRO A CA 1
ATOM 6476 C C . PRO A 1 900 ? -64.307 -22.712 1.225 1.00 79.25 900 PRO A C 1
ATOM 6478 O O . PRO A 1 900 ? -64.866 -21.779 0.642 1.00 79.25 900 PRO A O 1
ATOM 6481 N N . ALA A 1 901 ? -63.235 -22.533 2.004 1.00 78.25 901 ALA A N 1
ATOM 6482 C CA . ALA A 1 901 ? -62.646 -21.222 2.253 1.00 78.25 901 ALA A CA 1
ATOM 6483 C C . ALA A 1 901 ? -62.036 -20.633 0.973 1.00 78.25 901 ALA A C 1
ATOM 6485 O O . ALA A 1 901 ? -62.279 -19.467 0.667 1.00 78.25 901 ALA A O 1
ATOM 6486 N N . MET A 1 902 ? -61.346 -21.435 0.155 1.00 82.62 902 MET A N 1
ATOM 6487 C CA . MET A 1 902 ? -60.814 -20.951 -1.123 1.00 82.62 902 MET A CA 1
ATOM 6488 C C . MET A 1 902 ? -61.866 -20.692 -2.183 1.00 82.62 902 MET A C 1
ATOM 6490 O O . MET A 1 902 ? -61.737 -19.747 -2.958 1.00 82.62 902 MET A O 1
ATOM 6494 N N . THR A 1 903 ? -62.943 -21.468 -2.193 1.00 81.88 903 THR A N 1
ATOM 6495 C CA . THR A 1 903 ? -64.090 -21.178 -3.051 1.00 81.88 903 THR A CA 1
ATOM 6496 C C . THR A 1 903 ? -64.742 -19.855 -2.640 1.00 81.88 903 THR A C 1
ATOM 6498 O O . THR A 1 903 ? -65.140 -19.070 -3.502 1.00 81.88 903 THR A O 1
ATOM 6501 N N . ALA A 1 904 ? -64.831 -19.561 -1.338 1.00 79.44 904 ALA A N 1
ATOM 6502 C CA . ALA A 1 904 ? -65.324 -18.278 -0.841 1.00 79.44 904 ALA A CA 1
ATOM 6503 C C . ALA A 1 904 ? -64.391 -17.115 -1.225 1.00 79.44 904 ALA A C 1
ATOM 6505 O O . ALA A 1 904 ? -64.877 -16.097 -1.721 1.00 79.44 904 ALA A O 1
ATOM 6506 N N . VAL A 1 905 ? -63.070 -17.295 -1.098 1.00 81.62 905 VAL A N 1
ATOM 6507 C CA . VAL A 1 905 ? -62.054 -16.323 -1.539 1.00 81.62 905 VAL A CA 1
ATOM 6508 C C . VAL A 1 905 ? -62.152 -16.080 -3.049 1.00 81.62 905 VAL A C 1
ATOM 6510 O O . VAL A 1 905 ? -62.352 -14.943 -3.466 1.00 81.62 905 VAL A O 1
ATOM 6513 N N . ALA A 1 906 ? -62.121 -17.123 -3.882 1.00 82.75 906 ALA A N 1
ATOM 6514 C CA . ALA A 1 906 ? -62.202 -17.000 -5.339 1.00 82.75 906 ALA A CA 1
ATOM 6515 C C . ALA A 1 906 ? -63.510 -16.334 -5.805 1.00 82.75 906 ALA A C 1
ATOM 6517 O O . ALA A 1 906 ? -63.494 -15.476 -6.689 1.00 82.75 906 ALA A O 1
ATOM 6518 N N . ASN A 1 907 ? -64.645 -16.664 -5.177 1.00 82.62 907 ASN A N 1
ATOM 6519 C CA . ASN A 1 907 ? -65.927 -16.018 -5.468 1.00 82.62 907 ASN A CA 1
ATOM 6520 C C . ASN A 1 907 ? -65.975 -14.557 -5.012 1.00 82.62 907 ASN A C 1
ATOM 6522 O O . ASN A 1 907 ? -66.603 -13.743 -5.690 1.00 82.62 907 ASN A O 1
ATOM 6526 N N . SER A 1 908 ? -65.360 -14.215 -3.876 1.00 80.88 908 SER A N 1
ATOM 6527 C CA . SER A 1 908 ? -65.285 -12.825 -3.413 1.00 80.88 908 SER A CA 1
ATOM 6528 C C . SER A 1 908 ? -64.425 -11.985 -4.367 1.00 80.88 908 SER A C 1
ATOM 6530 O O . SER A 1 908 ? -64.878 -10.950 -4.855 1.00 80.88 908 SER A O 1
ATOM 6532 N N . LEU A 1 909 ? -63.268 -12.507 -4.792 1.00 80.56 909 LEU A N 1
ATOM 6533 C CA . LEU A 1 909 ? -62.385 -11.850 -5.763 1.00 80.56 909 LEU A CA 1
ATOM 6534 C C . LEU A 1 909 ? -63.026 -11.702 -7.148 1.00 80.56 909 LEU A C 1
ATOM 6536 O O . LEU A 1 909 ? -62.922 -10.648 -7.775 1.00 80.56 909 LEU A O 1
ATOM 6540 N N . TRP A 1 910 ? -63.752 -12.716 -7.628 1.00 84.12 910 TRP A N 1
ATOM 6541 C CA . TRP A 1 910 ? -64.395 -12.659 -8.946 1.00 84.12 910 TRP A CA 1
ATOM 6542 C C . TRP A 1 910 ? -65.576 -11.673 -9.021 1.00 84.12 910 TRP A C 1
ATOM 6544 O O . TRP A 1 910 ? -65.955 -11.242 -10.114 1.00 84.12 910 TRP A O 1
ATOM 6554 N N . LYS A 1 911 ? -66.159 -11.283 -7.875 1.00 82.75 911 LYS A N 1
ATOM 6555 C CA . LYS A 1 911 ? -67.191 -10.229 -7.799 1.00 82.75 911 LYS A CA 1
ATOM 6556 C C . LYS A 1 911 ? -66.625 -8.829 -8.051 1.00 82.75 911 LYS A C 1
ATOM 6558 O O . LYS A 1 911 ? -67.393 -7.928 -8.389 1.00 82.75 911 LYS A O 1
ATOM 6563 N N . ASN A 1 912 ? -65.314 -8.630 -7.912 1.00 80.25 912 ASN A N 1
ATOM 6564 C CA . ASN A 1 912 ? -64.678 -7.354 -8.210 1.00 80.25 912 ASN A CA 1
ATOM 6565 C C . ASN A 1 912 ? -64.575 -7.167 -9.739 1.00 80.25 912 ASN A C 1
ATOM 6567 O O . ASN A 1 912 ? -63.690 -7.706 -10.402 1.00 80.25 912 ASN A O 1
ATOM 6571 N N . ASP A 1 913 ? -65.495 -6.383 -10.316 1.00 76.62 913 ASP A N 1
ATOM 6572 C CA . ASP A 1 913 ? -65.575 -6.120 -11.764 1.00 76.62 913 ASP A CA 1
ATOM 6573 C C . ASP A 1 913 ? -64.290 -5.500 -12.350 1.00 76.62 913 ASP A C 1
ATOM 6575 O O . ASP A 1 913 ? -64.004 -5.682 -13.539 1.00 76.62 913 ASP A O 1
ATOM 6579 N N . GLY A 1 914 ? -63.533 -4.745 -11.546 1.00 76.00 914 GLY A N 1
ATOM 6580 C CA . GLY A 1 914 ? -62.250 -4.166 -11.946 1.00 76.00 914 GLY A CA 1
ATOM 6581 C C . GLY A 1 914 ? -61.165 -5.234 -12.049 1.00 76.00 914 GLY A C 1
ATOM 6582 O O . GLY A 1 914 ? -60.498 -5.338 -13.081 1.00 76.00 914 GLY A O 1
ATOM 6583 N N . LEU A 1 915 ? -61.068 -6.072 -11.016 1.00 76.81 915 LEU A N 1
ATOM 6584 C CA . LEU A 1 915 ? -60.129 -7.186 -10.942 1.00 76.81 915 LEU A CA 1
ATOM 6585 C C . LEU A 1 915 ? -60.408 -8.233 -12.029 1.00 76.81 915 LEU A C 1
ATOM 6587 O O . LEU A 1 915 ? -59.497 -8.606 -12.767 1.00 76.81 915 LEU A O 1
ATOM 6591 N N . ARG A 1 916 ? -61.676 -8.624 -12.218 1.00 83.94 916 ARG A N 1
ATOM 6592 C CA . ARG A 1 916 ? -62.095 -9.582 -13.255 1.00 83.94 916 ARG A CA 1
ATOM 6593 C C . ARG A 1 916 ? -61.629 -9.157 -14.650 1.00 83.94 916 ARG A C 1
ATOM 6595 O O . ARG A 1 916 ? -60.995 -9.933 -15.356 1.00 83.94 916 ARG A O 1
ATOM 6602 N N . LYS A 1 917 ? -61.863 -7.895 -15.031 1.00 80.12 917 LYS A N 1
ATOM 6603 C CA . LYS A 1 917 ? -61.447 -7.350 -16.341 1.00 80.12 917 LYS A CA 1
ATOM 6604 C C . LYS A 1 917 ? -59.929 -7.300 -16.533 1.00 80.12 917 LYS A C 1
ATOM 6606 O O . LYS A 1 917 ? -59.466 -7.207 -17.670 1.00 80.12 917 LYS A O 1
ATOM 6611 N N . GLN A 1 918 ? -59.151 -7.259 -15.454 1.00 77.94 918 GLN A N 1
ATOM 6612 C CA . GLN A 1 918 ? -57.689 -7.292 -15.516 1.00 77.94 918 GLN A CA 1
ATOM 6613 C C . GLN A 1 918 ? -57.170 -8.730 -15.611 1.00 77.94 918 GLN A C 1
ATOM 6615 O O . GLN A 1 918 ? -56.294 -8.994 -16.427 1.00 77.94 918 GLN A O 1
ATOM 6620 N N . LEU A 1 919 ? -57.769 -9.657 -14.868 1.00 82.25 919 LEU A N 1
ATOM 6621 C CA . LEU A 1 919 ? -57.464 -11.089 -14.916 1.00 82.25 919 LEU A CA 1
ATOM 6622 C C . LEU A 1 919 ? -57.793 -11.720 -16.281 1.00 82.25 919 LEU A C 1
ATOM 6624 O O . LEU A 1 919 ? -57.008 -12.503 -16.816 1.00 82.25 919 LEU A O 1
ATOM 6628 N N . GLU A 1 920 ? -58.880 -11.281 -16.920 1.00 83.69 920 GLU A N 1
ATOM 6629 C CA . GLU A 1 920 ? -59.223 -11.660 -18.300 1.00 83.69 920 GLU A CA 1
ATOM 6630 C C . GLU A 1 920 ? -58.125 -11.283 -19.311 1.00 83.69 920 GLU A C 1
ATOM 6632 O O . GLU A 1 920 ? -57.931 -11.974 -20.313 1.00 83.69 920 GLU A O 1
ATOM 6637 N N . LYS A 1 921 ? -57.357 -10.212 -19.057 1.00 77.81 921 LYS A N 1
ATOM 6638 C CA . LYS A 1 921 ? -56.260 -9.780 -19.945 1.00 77.81 921 LYS A CA 1
ATOM 6639 C C . LYS A 1 921 ? -55.012 -10.651 -19.837 1.00 77.81 921 LYS A C 1
ATOM 6641 O O . LYS A 1 921 ? -54.168 -10.554 -20.727 1.00 77.81 921 LYS A O 1
ATOM 6646 N N . VAL A 1 922 ? -54.910 -11.473 -18.795 1.00 75.44 922 VAL A N 1
ATOM 6647 C CA . VAL A 1 922 ? -53.780 -12.379 -18.545 1.00 75.44 922 VAL A CA 1
ATOM 6648 C C . VAL A 1 922 ? -54.163 -13.862 -18.627 1.00 75.44 922 VAL A C 1
ATOM 6650 O O . VAL A 1 922 ? -53.326 -14.717 -18.376 1.00 75.44 922 VAL A O 1
ATOM 6653 N N . GLY A 1 923 ? -55.398 -14.178 -19.043 1.00 77.44 923 GLY A N 1
ATOM 6654 C CA . GLY A 1 923 ? -55.816 -15.538 -19.416 1.00 77.44 923 GLY A CA 1
ATOM 6655 C C . GLY A 1 923 ? -56.837 -16.211 -18.490 1.00 77.44 923 GLY A C 1
ATOM 6656 O O . GLY A 1 923 ? -57.292 -17.309 -18.812 1.00 77.44 923 GLY A O 1
ATOM 6657 N N . PHE A 1 924 ? -57.247 -15.565 -17.393 1.00 85.19 924 PHE A N 1
ATOM 6658 C CA . PHE A 1 924 ? -58.233 -16.098 -16.441 1.00 85.19 924 PHE A CA 1
ATOM 6659 C C . PHE A 1 924 ? -59.657 -15.701 -16.836 1.00 85.19 924 PHE A C 1
ATOM 6661 O O . PHE A 1 924 ? -59.949 -14.524 -17.027 1.00 85.19 924 PHE A O 1
ATOM 6668 N N . THR A 1 925 ? -60.563 -16.673 -16.951 1.00 84.94 925 THR A N 1
ATOM 6669 C CA . THR A 1 925 ? -61.897 -16.482 -17.554 1.00 84.94 925 THR A CA 1
ATOM 6670 C C . THR A 1 925 ? -63.070 -16.806 -16.627 1.00 84.94 925 THR A C 1
ATOM 6672 O O . THR A 1 925 ? -64.217 -16.525 -16.977 1.00 84.94 925 THR A O 1
ATOM 6675 N N . SER A 1 926 ? -62.818 -17.371 -15.445 1.00 87.38 926 SER A N 1
ATOM 6676 C CA . SER A 1 926 ? -63.846 -17.738 -14.469 1.00 87.38 926 SER A CA 1
ATOM 6677 C C . SER A 1 926 ? -63.342 -17.693 -13.018 1.00 87.38 926 SER A C 1
ATOM 6679 O O . SER A 1 926 ? -62.142 -17.765 -12.766 1.00 87.38 926 SER A O 1
ATOM 6681 N N . ALA A 1 927 ? -64.270 -17.652 -12.050 1.00 84.19 927 ALA A N 1
ATOM 6682 C CA . ALA A 1 927 ? -63.950 -17.827 -10.627 1.00 84.19 927 ALA A CA 1
ATOM 6683 C C . ALA A 1 927 ? -63.328 -19.204 -10.340 1.00 84.19 927 ALA A C 1
ATOM 6685 O O . ALA A 1 927 ? -62.526 -19.334 -9.422 1.00 84.19 927 ALA A O 1
ATOM 6686 N N . GLN A 1 928 ? -63.668 -20.213 -11.151 1.00 84.50 928 GLN A N 1
ATOM 6687 C CA . GLN A 1 928 ? -63.064 -21.539 -11.066 1.00 84.50 928 GLN A CA 1
ATOM 6688 C C . GLN A 1 928 ? -61.590 -21.500 -11.475 1.00 84.50 928 GLN A C 1
ATOM 6690 O O . GLN A 1 928 ? -60.779 -22.081 -10.776 1.00 84.50 928 GLN A O 1
ATOM 6695 N N . ASP A 1 929 ? -61.222 -20.737 -12.512 1.00 84.75 929 ASP A N 1
ATOM 6696 C CA . ASP A 1 929 ? -59.812 -20.565 -12.894 1.00 84.75 929 ASP A CA 1
ATOM 6697 C C . ASP A 1 929 ? -58.982 -19.953 -11.736 1.00 84.75 929 ASP A C 1
ATOM 6699 O O . ASP A 1 929 ? -57.804 -20.265 -11.593 1.00 84.75 929 ASP A O 1
ATOM 6703 N N . LEU A 1 930 ? -59.589 -19.107 -10.885 1.00 82.38 930 LEU A N 1
ATOM 6704 C CA . LEU A 1 930 ? -58.952 -18.573 -9.669 1.00 82.38 930 LEU A CA 1
ATOM 6705 C C . LEU A 1 930 ? -58.903 -19.584 -8.518 1.00 82.38 930 LEU A C 1
ATOM 6707 O O . LEU A 1 930 ? -57.923 -19.622 -7.780 1.00 82.38 930 LEU A O 1
ATOM 6711 N N . ALA A 1 931 ? -59.948 -20.393 -8.349 1.00 81.88 931 ALA A N 1
ATOM 6712 C CA . ALA A 1 931 ? -59.947 -21.465 -7.359 1.00 81.88 931 ALA A CA 1
ATOM 6713 C C . ALA A 1 931 ? -58.904 -22.543 -7.713 1.00 81.88 931 ALA A C 1
ATOM 6715 O O . ALA A 1 931 ? -58.167 -22.986 -6.837 1.00 81.88 931 ALA A O 1
ATOM 6716 N N . ASP A 1 932 ? -58.785 -22.881 -9.001 1.00 81.50 932 ASP A N 1
ATOM 6717 C CA . ASP A 1 932 ? -57.824 -23.842 -9.554 1.00 81.50 932 ASP A CA 1
ATOM 6718 C C . ASP A 1 932 ? -56.379 -23.326 -9.490 1.00 81.50 932 ASP A C 1
ATOM 6720 O O . ASP A 1 932 ? -55.446 -24.121 -9.398 1.00 81.50 932 ASP A O 1
ATOM 6724 N N . ALA A 1 933 ? -56.179 -22.001 -9.497 1.00 79.06 933 ALA A N 1
ATOM 6725 C CA . ALA A 1 933 ? -54.878 -21.404 -9.206 1.00 79.06 933 ALA A CA 1
ATOM 6726 C C . ALA A 1 933 ? -54.450 -21.622 -7.746 1.00 79.06 933 ALA A C 1
ATOM 6728 O O . ALA A 1 933 ? -53.255 -21.678 -7.466 1.00 79.06 933 ALA A O 1
ATOM 6729 N N . GLY A 1 934 ? -55.405 -21.774 -6.820 1.00 79.81 934 GLY A N 1
ATOM 6730 C CA . GLY A 1 934 ? -55.160 -22.157 -5.430 1.00 79.81 934 GLY A CA 1
ATOM 6731 C C . GLY A 1 934 ? -54.055 -21.333 -4.759 1.00 79.81 934 GLY A C 1
ATOM 6732 O O . GLY A 1 934 ? -54.141 -20.109 -4.661 1.00 79.81 934 GLY A O 1
ATOM 6733 N N . GLY A 1 935 ? -52.997 -22.012 -4.308 1.00 72.94 935 GLY A N 1
ATOM 6734 C CA . GLY A 1 935 ? -51.836 -21.386 -3.668 1.00 72.94 935 GLY A CA 1
ATOM 6735 C C . GLY A 1 935 ? -50.964 -20.514 -4.586 1.00 72.94 935 GLY A C 1
ATOM 6736 O O . GLY A 1 935 ? -50.131 -19.777 -4.068 1.00 72.94 935 GLY A O 1
ATOM 6737 N N . ALA A 1 936 ? -51.153 -20.563 -5.911 1.00 75.56 936 ALA A N 1
ATOM 6738 C CA . ALA A 1 936 ? -50.450 -19.728 -6.893 1.00 75.56 936 ALA A CA 1
ATOM 6739 C C . ALA A 1 936 ? -51.168 -18.391 -7.171 1.00 75.56 936 ALA A C 1
ATOM 6741 O O . ALA A 1 936 ? -50.741 -17.620 -8.030 1.00 75.56 936 ALA A O 1
ATOM 6742 N N . LEU A 1 937 ? -52.263 -18.088 -6.460 1.00 77.06 937 LEU A N 1
ATOM 6743 C CA . LEU A 1 937 ? -53.036 -16.858 -6.661 1.00 77.06 937 LEU A CA 1
ATOM 6744 C C . LEU A 1 937 ? -52.219 -15.575 -6.502 1.00 77.06 937 LEU A C 1
ATOM 6746 O O . LEU A 1 937 ? -52.483 -14.606 -7.208 1.00 77.06 937 LEU A O 1
ATOM 6750 N N . ASP A 1 938 ? -51.235 -15.561 -5.608 1.00 75.62 938 ASP A N 1
ATOM 6751 C CA . ASP A 1 938 ? -50.374 -14.391 -5.432 1.00 75.62 938 ASP A CA 1
ATOM 6752 C C . ASP A 1 938 ? -49.472 -14.157 -6.654 1.00 75.62 938 ASP A C 1
ATOM 6754 O O . ASP A 1 938 ? -49.365 -13.038 -7.161 1.00 75.62 938 ASP A O 1
ATOM 6758 N N . ASP A 1 939 ? -48.911 -15.230 -7.217 1.00 76.44 939 ASP A N 1
ATOM 6759 C CA . ASP A 1 939 ? -48.090 -15.146 -8.424 1.00 76.44 939 ASP A CA 1
ATOM 6760 C C . ASP A 1 939 ? -48.956 -14.792 -9.653 1.00 76.44 939 ASP A C 1
ATOM 6762 O O . ASP A 1 939 ? -48.524 -14.044 -10.529 1.00 76.44 939 ASP A O 1
ATOM 6766 N N . VAL A 1 940 ? -50.226 -15.220 -9.681 1.00 80.38 940 VAL A N 1
ATOM 6767 C CA . VAL A 1 940 ? -51.217 -14.792 -10.688 1.00 80.38 940 VAL A CA 1
ATOM 6768 C C . VAL A 1 940 ? -51.515 -13.294 -10.593 1.00 80.38 940 VAL A C 1
ATOM 6770 O O . VAL A 1 940 ? -51.599 -12.617 -11.622 1.00 80.38 940 VAL A O 1
ATOM 6773 N N . MET A 1 941 ? -51.664 -12.754 -9.381 1.00 80.81 941 MET A N 1
ATOM 6774 C CA . MET A 1 941 ? -51.876 -11.317 -9.179 1.00 80.81 941 MET A CA 1
ATOM 6775 C C . MET A 1 941 ? -50.630 -10.510 -9.545 1.00 80.81 941 MET A C 1
ATOM 6777 O O . MET A 1 941 ? -50.752 -9.496 -10.230 1.00 80.81 941 MET A O 1
ATOM 6781 N N . THR A 1 942 ? -49.444 -11.014 -9.203 1.00 79.44 942 THR A N 1
ATOM 6782 C CA . THR A 1 942 ? -48.156 -10.421 -9.587 1.00 79.44 942 THR A CA 1
ATOM 6783 C C . THR A 1 942 ? -47.999 -10.383 -11.105 1.00 79.44 942 THR A C 1
ATOM 6785 O O . THR A 1 942 ? -47.673 -9.341 -11.673 1.00 79.44 942 THR A O 1
ATOM 6788 N N . LEU A 1 943 ? -48.324 -11.481 -11.793 1.00 80.69 943 LEU A N 1
ATOM 6789 C CA . LEU A 1 943 ? -48.329 -11.541 -13.252 1.00 80.69 943 LEU A CA 1
ATOM 6790 C C . LEU A 1 943 ? -49.325 -10.541 -13.856 1.00 80.69 943 LEU A C 1
ATOM 6792 O O . LEU A 1 943 ? -49.018 -9.855 -14.834 1.00 80.69 943 LEU A O 1
ATOM 6796 N N . LYS A 1 944 ? -50.520 -10.435 -13.265 1.00 84.00 944 LYS A N 1
ATOM 6797 C CA . LYS A 1 944 ? -51.541 -9.460 -13.660 1.00 84.00 944 LYS A CA 1
ATOM 6798 C C . LYS A 1 944 ? -51.040 -8.028 -13.494 1.00 84.00 944 LYS A C 1
ATOM 6800 O O . LYS A 1 944 ? -51.213 -7.234 -14.419 1.00 84.00 944 LYS A O 1
ATOM 6805 N N . ASP A 1 945 ? -50.421 -7.684 -12.374 1.00 80.56 945 ASP A N 1
ATOM 6806 C CA . ASP A 1 945 ? -49.917 -6.332 -12.128 1.00 80.56 945 ASP A CA 1
ATOM 6807 C C . ASP A 1 945 ? -48.755 -6.000 -13.066 1.00 80.56 945 ASP A C 1
ATOM 6809 O O . ASP A 1 945 ? -48.786 -4.963 -13.729 1.00 80.56 945 ASP A O 1
ATOM 6813 N N . ALA A 1 946 ? -47.819 -6.931 -13.245 1.00 78.62 946 ALA A N 1
ATOM 6814 C CA . ALA A 1 946 ? -46.690 -6.776 -14.152 1.00 78.62 946 ALA A CA 1
ATOM 6815 C C . ALA A 1 946 ? -47.130 -6.573 -15.615 1.00 78.62 946 ALA A C 1
ATOM 6817 O O . ALA A 1 946 ? -46.659 -5.659 -16.291 1.00 78.62 946 ALA A O 1
ATOM 6818 N N . LEU A 1 947 ? -48.105 -7.351 -16.101 1.00 76.12 947 LEU A N 1
ATOM 6819 C CA . LEU A 1 947 ? -48.615 -7.237 -17.474 1.00 76.12 947 LEU A CA 1
ATOM 6820 C C . LEU A 1 947 ? -49.571 -6.063 -17.704 1.00 76.12 947 LEU A C 1
ATOM 6822 O O . LEU A 1 947 ? -49.791 -5.663 -18.853 1.00 76.12 947 LEU A O 1
ATOM 6826 N N . THR A 1 948 ? -50.189 -5.538 -16.645 1.00 76.12 948 THR A N 1
ATOM 6827 C CA . THR A 1 948 ? -51.125 -4.407 -16.742 1.00 76.12 948 THR A CA 1
ATOM 6828 C C . THR A 1 948 ? -50.516 -3.066 -16.343 1.00 76.12 948 THR A C 1
ATOM 6830 O O . THR A 1 948 ? -51.163 -2.037 -16.566 1.00 76.12 948 THR A O 1
ATOM 6833 N N . ALA A 1 949 ? -49.276 -3.057 -15.845 1.00 76.19 949 ALA A N 1
ATOM 6834 C CA . ALA A 1 949 ? -48.469 -1.858 -15.670 1.00 76.19 949 ALA A CA 1
ATOM 6835 C C . ALA A 1 949 ? -48.272 -1.111 -17.004 1.00 76.19 949 ALA A C 1
ATOM 6837 O O . ALA A 1 949 ? -48.357 -1.682 -18.096 1.00 76.19 949 ALA A O 1
ATOM 6838 N N . ASN A 1 950 ? -48.049 0.203 -16.925 1.00 72.25 950 ASN A N 1
ATOM 6839 C CA . ASN A 1 950 ? -47.829 1.050 -18.095 1.00 72.25 950 ASN A CA 1
ATOM 6840 C C . ASN A 1 950 ? -46.531 1.868 -17.943 1.00 72.25 950 ASN A C 1
ATOM 6842 O O . ASN A 1 950 ? -46.567 2.902 -17.268 1.00 72.25 950 ASN A O 1
ATOM 6846 N N . PRO A 1 951 ? -45.415 1.462 -18.582 1.00 69.88 951 PRO A N 1
ATOM 6847 C CA . PRO A 1 951 ? -45.259 0.256 -19.409 1.00 69.88 951 PRO A CA 1
ATOM 6848 C C . PRO A 1 951 ? -45.276 -1.045 -18.572 1.00 69.88 951 PRO A C 1
ATOM 6850 O O . PRO A 1 951 ? -45.066 -0.970 -17.362 1.00 69.88 951 PRO A O 1
ATOM 6853 N N . PRO A 1 952 ? -45.543 -2.215 -19.185 1.00 74.81 952 PRO A N 1
ATOM 6854 C CA . PRO A 1 952 ? -45.500 -3.506 -18.495 1.00 74.81 952 PRO A CA 1
ATOM 6855 C C . PRO A 1 952 ? -44.141 -3.759 -17.830 1.00 74.81 952 PRO A C 1
ATOM 6857 O O . PRO A 1 952 ? -43.107 -3.466 -18.433 1.00 74.81 952 PRO A O 1
ATOM 6860 N N . ASP A 1 953 ? -44.142 -4.317 -16.619 1.00 78.94 953 ASP A N 1
ATOM 6861 C CA . ASP A 1 953 ? -42.922 -4.758 -15.935 1.00 78.94 953 ASP A CA 1
ATOM 6862 C C . ASP A 1 953 ? -42.517 -6.126 -16.488 1.00 78.94 953 ASP A C 1
ATOM 6864 O O . ASP A 1 953 ? -43.081 -7.162 -16.137 1.00 78.94 953 ASP A O 1
ATOM 6868 N N . VAL A 1 954 ? -41.580 -6.111 -17.431 1.00 73.06 954 VAL A N 1
ATOM 6869 C CA . VAL A 1 954 ? -41.212 -7.289 -18.220 1.00 73.06 954 VAL A CA 1
ATOM 6870 C C . VAL A 1 954 ? -40.494 -8.332 -17.368 1.00 73.06 954 VAL A C 1
ATOM 6872 O O . VAL A 1 954 ? -40.799 -9.518 -17.494 1.00 73.06 954 VAL A O 1
ATOM 6875 N N . LYS A 1 955 ? -39.607 -7.904 -16.460 1.00 71.44 955 LYS A N 1
ATOM 6876 C CA . LYS A 1 955 ? -38.888 -8.809 -15.554 1.00 71.44 955 LYS A CA 1
ATOM 6877 C C . LYS A 1 955 ? -39.864 -9.489 -14.594 1.00 71.44 955 LYS A C 1
ATOM 6879 O O . LYS A 1 955 ? -39.909 -10.716 -14.541 1.00 71.44 955 LYS A O 1
ATOM 6884 N N . ALA A 1 956 ? -40.719 -8.710 -13.928 1.00 74.44 956 ALA A N 1
ATOM 6885 C CA . ALA A 1 956 ? -41.711 -9.257 -13.004 1.00 74.44 956 ALA A CA 1
ATOM 6886 C C . ALA A 1 956 ? -42.752 -10.141 -13.714 1.00 74.44 956 ALA A C 1
ATOM 6888 O O . ALA A 1 956 ? -43.194 -11.142 -13.153 1.00 74.44 956 ALA A O 1
ATOM 6889 N N . ALA A 1 957 ? -43.127 -9.815 -14.956 1.00 75.44 957 ALA A N 1
ATOM 6890 C CA . ALA A 1 957 ? -44.065 -10.618 -15.740 1.00 75.44 957 ALA A CA 1
ATOM 6891 C C . ALA A 1 957 ? -43.473 -11.972 -16.150 1.00 75.44 957 ALA A C 1
ATOM 6893 O O . ALA A 1 957 ? -44.198 -12.964 -16.186 1.00 75.44 957 ALA A O 1
ATOM 6894 N N . ILE A 1 958 ? -42.175 -12.030 -16.456 1.00 72.56 958 ILE A N 1
ATOM 6895 C CA . ILE A 1 958 ? -41.488 -13.280 -16.801 1.00 72.56 958 ILE A CA 1
ATOM 6896 C C . ILE A 1 958 ? -41.284 -14.132 -15.548 1.00 72.56 958 ILE A C 1
ATOM 6898 O O . ILE A 1 958 ? -41.639 -15.307 -15.568 1.00 72.56 958 ILE A O 1
ATOM 6902 N N . ASP A 1 959 ? -40.826 -13.548 -14.440 1.00 71.69 959 ASP A N 1
ATOM 6903 C CA . ASP A 1 959 ? -40.635 -14.279 -13.181 1.00 71.69 959 ASP A CA 1
ATOM 6904 C C . ASP A 1 959 ? -41.956 -14.834 -12.628 1.00 71.69 959 ASP A C 1
ATOM 6906 O O . ASP A 1 959 ? -42.067 -16.029 -12.336 1.00 71.69 959 ASP A O 1
ATOM 6910 N N . ALA A 1 960 ? -42.994 -13.996 -12.544 1.00 72.81 960 ALA A N 1
ATOM 6911 C CA . ALA A 1 960 ? -44.315 -14.429 -12.098 1.00 72.81 960 ALA A CA 1
ATOM 6912 C C . ALA A 1 960 ? -44.952 -15.401 -13.099 1.00 72.81 960 ALA A C 1
ATOM 6914 O O . ALA A 1 960 ? -45.533 -16.405 -12.698 1.00 72.81 960 ALA A O 1
ATOM 6915 N N . GLY A 1 961 ? -44.794 -15.158 -14.403 1.00 72.62 961 GLY A N 1
ATOM 6916 C CA . GLY A 1 961 ? -45.294 -16.035 -15.459 1.00 72.62 961 GLY A CA 1
ATOM 6917 C C . GLY A 1 961 ? -44.694 -17.436 -15.396 1.00 72.62 961 GLY A C 1
ATOM 6918 O O . GLY A 1 961 ? -45.428 -18.413 -15.513 1.00 72.62 961 GLY A O 1
ATOM 6919 N N . LEU A 1 962 ? -43.389 -17.555 -15.148 1.00 70.19 962 LEU A N 1
ATOM 6920 C CA . LEU A 1 962 ? -42.696 -18.839 -15.029 1.00 70.19 962 LEU A CA 1
ATOM 6921 C C . LEU A 1 962 ? -43.093 -19.599 -13.755 1.00 70.19 962 LEU A C 1
ATOM 6923 O O . LEU A 1 962 ? -43.323 -20.806 -13.824 1.00 70.19 962 LEU A O 1
ATOM 6927 N N . ASN A 1 963 ? -43.246 -18.914 -12.617 1.00 69.25 963 ASN A N 1
ATOM 6928 C CA . ASN A 1 963 ? -43.748 -19.534 -11.381 1.00 69.25 963 ASN A CA 1
ATOM 6929 C C . ASN A 1 963 ? -45.184 -20.053 -11.563 1.00 69.25 963 ASN A C 1
ATOM 6931 O O . ASN A 1 963 ? -45.490 -21.199 -11.240 1.00 69.25 963 ASN A O 1
ATOM 6935 N N . VAL A 1 964 ? -46.037 -19.247 -12.198 1.00 70.25 964 VAL A N 1
ATOM 6936 C CA . VAL A 1 964 ? -47.424 -19.592 -12.524 1.00 70.25 964 VAL A CA 1
ATOM 6937 C C . VAL A 1 964 ? -47.499 -20.765 -13.517 1.00 70.25 964 VAL A C 1
ATOM 6939 O O . VAL A 1 964 ? -48.297 -21.680 -13.339 1.00 70.25 964 VAL A O 1
ATOM 6942 N N . ILE A 1 965 ? -46.650 -20.808 -14.549 1.00 70.75 965 ILE A N 1
ATOM 6943 C CA . ILE A 1 965 ? -46.628 -21.898 -15.545 1.00 70.75 965 ILE A CA 1
ATOM 6944 C C . ILE A 1 965 ? -46.116 -23.219 -14.946 1.00 70.75 965 ILE A C 1
ATOM 6946 O O . ILE A 1 965 ? -46.525 -24.292 -15.397 1.00 70.75 965 ILE A O 1
ATOM 6950 N N . ASN A 1 966 ? -45.261 -23.184 -13.924 1.00 68.38 966 ASN A N 1
ATOM 6951 C CA . ASN A 1 966 ? -44.750 -24.399 -13.286 1.00 68.38 966 ASN A CA 1
ATOM 6952 C C . ASN A 1 966 ? -45.811 -25.102 -12.422 1.00 68.38 966 ASN A C 1
ATOM 6954 O O . ASN A 1 966 ? -45.943 -26.324 -12.527 1.00 68.38 966 ASN A O 1
ATOM 6958 N N . ASP A 1 967 ? -46.620 -24.338 -11.681 1.00 68.00 967 ASP A N 1
ATOM 6959 C CA . ASP A 1 967 ? -47.539 -24.865 -10.658 1.00 68.00 967 ASP A CA 1
ATOM 6960 C C . ASP A 1 967 ? -48.991 -25.077 -11.135 1.00 68.00 967 ASP A C 1
ATOM 6962 O O . ASP A 1 967 ? -49.802 -25.674 -10.425 1.00 68.00 967 ASP A O 1
ATOM 6966 N N . LEU A 1 968 ? -49.342 -24.626 -12.346 1.00 73.00 968 LEU A N 1
ATOM 6967 C CA . LEU A 1 968 ? -50.713 -24.707 -12.865 1.00 73.00 968 LEU A CA 1
ATOM 6968 C C . LEU A 1 968 ? -51.041 -25.994 -13.651 1.00 73.00 968 LEU A C 1
ATOM 6970 O O . LEU A 1 968 ? -50.152 -26.685 -14.143 1.00 73.00 968 LEU A O 1
ATOM 6974 N N . PRO A 1 969 ? -52.332 -26.303 -13.870 1.00 74.31 969 PRO A N 1
ATOM 6975 C CA . PRO A 1 969 ? -52.771 -27.320 -14.829 1.00 74.31 969 PRO A CA 1
ATOM 6976 C C . PRO A 1 969 ? -52.484 -26.922 -16.291 1.00 74.31 969 PRO A C 1
ATOM 6978 O O . PRO A 1 969 ? -52.629 -25.754 -16.658 1.00 74.31 969 PRO A O 1
ATOM 6981 N N . ASP A 1 970 ? -52.182 -27.894 -17.166 1.00 68.44 970 ASP A N 1
ATOM 6982 C CA . ASP A 1 970 ? -51.798 -27.683 -18.583 1.00 68.44 970 ASP A CA 1
ATOM 6983 C C . ASP A 1 970 ? -52.756 -26.774 -19.379 1.00 68.44 970 ASP A C 1
ATOM 6985 O O . ASP A 1 970 ? -52.340 -26.006 -20.249 1.00 68.44 970 ASP A O 1
ATOM 6989 N N . GLY A 1 971 ? -54.055 -26.820 -19.063 1.00 69.75 971 GLY A N 1
ATOM 6990 C CA . GLY A 1 971 ? -55.072 -25.979 -19.699 1.00 69.75 971 GLY A CA 1
ATOM 6991 C C . GLY A 1 971 ? -54.948 -24.483 -19.381 1.00 69.75 971 GLY A C 1
ATOM 6992 O O . GLY A 1 971 ? -55.313 -23.658 -20.219 1.00 69.75 971 GLY A O 1
ATOM 6993 N N . LEU A 1 972 ? -54.428 -24.123 -18.203 1.00 73.69 972 LEU A N 1
ATOM 6994 C CA . LEU A 1 972 ? -54.156 -22.738 -17.807 1.00 73.69 972 LEU A CA 1
ATOM 6995 C C . LEU A 1 972 ? -52.768 -22.277 -18.281 1.00 73.69 972 LEU A C 1
ATOM 6997 O O . LEU A 1 972 ? -52.639 -21.127 -18.699 1.00 73.69 972 LEU A O 1
ATOM 7001 N N . LYS A 1 973 ? -51.772 -23.178 -18.333 1.00 74.38 973 LYS A N 1
ATOM 7002 C CA . LYS A 1 973 ? -50.416 -22.879 -18.841 1.00 74.38 973 LYS A CA 1
ATOM 7003 C C . LYS A 1 973 ? -50.438 -22.278 -20.247 1.00 74.38 973 LYS A C 1
ATOM 7005 O O . LYS A 1 973 ? -49.866 -21.216 -20.473 1.00 74.38 973 LYS A O 1
ATOM 7010 N N . ASN A 1 974 ? -51.166 -22.911 -21.169 1.00 71.94 974 ASN A N 1
ATOM 7011 C CA . ASN A 1 974 ? -51.239 -22.458 -22.563 1.00 71.94 974 ASN A CA 1
ATOM 7012 C C . ASN A 1 974 ? -51.942 -21.095 -22.696 1.00 71.94 974 ASN A C 1
ATOM 7014 O O . ASN A 1 974 ? -51.471 -20.219 -23.415 1.00 71.94 974 ASN A O 1
ATOM 7018 N N . LYS A 1 975 ? -53.034 -20.875 -21.946 1.00 77.00 975 LYS A N 1
ATOM 7019 C CA . LYS A 1 975 ? -53.772 -19.598 -21.961 1.00 77.00 975 LYS A CA 1
ATOM 7020 C C . LYS A 1 975 ? -52.913 -18.427 -21.475 1.00 77.00 975 LYS A C 1
ATOM 7022 O O . LYS A 1 975 ? -53.029 -17.322 -22.006 1.00 77.00 975 LYS A O 1
ATOM 7027 N N . ILE A 1 976 ? -52.083 -18.670 -20.462 1.00 76.00 976 ILE A N 1
ATOM 7028 C CA . ILE A 1 976 ? -51.213 -17.661 -19.853 1.00 76.00 976 ILE A CA 1
ATOM 7029 C C . ILE A 1 976 ? -49.979 -17.414 -20.731 1.00 76.00 976 ILE A C 1
ATOM 7031 O O . ILE A 1 976 ? -49.656 -16.257 -21.000 1.00 76.00 976 ILE A O 1
ATOM 7035 N N . GLY A 1 977 ? -49.348 -18.471 -21.257 1.00 70.75 977 GLY A N 1
ATOM 7036 C CA . GLY A 1 977 ? -48.190 -18.372 -22.155 1.00 70.75 977 GLY A CA 1
ATOM 7037 C C . GLY A 1 977 ? -48.477 -17.602 -23.451 1.00 70.75 977 GLY A C 1
ATOM 7038 O O . GLY A 1 977 ? -47.694 -16.729 -23.843 1.00 70.75 977 GLY A O 1
ATOM 7039 N N . ASP A 1 978 ? -49.642 -17.835 -24.065 1.00 72.56 978 ASP A N 1
ATOM 7040 C CA . ASP A 1 978 ? -50.074 -17.110 -25.268 1.00 72.56 978 ASP A CA 1
ATOM 7041 C C . ASP A 1 978 ? -50.267 -15.607 -24.987 1.00 72.56 978 ASP A C 1
ATOM 7043 O O . ASP A 1 978 ? -49.847 -14.750 -25.770 1.00 72.56 978 ASP A O 1
ATOM 7047 N N . LYS A 1 979 ? -50.866 -15.262 -23.837 1.00 75.69 979 LYS A N 1
ATOM 7048 C CA . LYS A 1 979 ? -51.123 -13.865 -23.445 1.00 75.69 979 LYS A CA 1
ATOM 7049 C C . LYS A 1 979 ? -49.866 -13.119 -23.009 1.00 75.69 979 LYS A C 1
ATOM 7051 O O . LYS A 1 979 ? -49.736 -11.936 -23.332 1.00 75.69 979 LYS A O 1
ATOM 7056 N N . LEU A 1 980 ? -48.946 -13.797 -22.325 1.00 73.12 980 LEU A N 1
ATOM 7057 C CA . LEU A 1 980 ? -47.637 -13.269 -21.940 1.00 73.12 980 LEU A CA 1
ATOM 7058 C C . LEU A 1 980 ? -46.835 -12.863 -23.186 1.00 73.12 980 LEU A C 1
ATOM 7060 O O . LEU A 1 980 ? -46.364 -11.729 -23.289 1.00 73.12 980 LEU A O 1
ATOM 7064 N N . THR A 1 981 ? -46.792 -13.749 -24.183 1.00 70.75 981 THR A N 1
ATOM 7065 C CA . THR A 1 981 ? -46.103 -13.512 -25.459 1.00 70.75 981 THR A CA 1
ATOM 7066 C C . THR A 1 981 ? -46.723 -12.357 -26.250 1.00 70.75 981 THR A C 1
ATOM 7068 O O . THR A 1 981 ? -46.012 -11.469 -26.726 1.00 70.75 981 THR A O 1
ATOM 7071 N N . GLU A 1 982 ? -48.057 -12.320 -26.346 1.00 76.38 982 GLU A N 1
ATOM 7072 C CA . GLU A 1 982 ? -48.799 -11.260 -27.044 1.00 76.38 982 GLU A CA 1
ATOM 7073 C C . GLU A 1 982 ? -48.543 -9.871 -26.429 1.00 76.38 982 GLU A C 1
ATOM 7075 O O . GLU A 1 982 ? -48.401 -8.878 -27.149 1.00 76.38 982 GLU A O 1
ATOM 7080 N N . LYS A 1 983 ? -48.487 -9.779 -25.094 1.00 73.81 983 LYS A N 1
ATOM 7081 C CA . LYS A 1 983 ? -48.378 -8.501 -24.375 1.00 73.81 983 LYS A CA 1
ATOM 7082 C C . LYS A 1 983 ? -46.967 -7.939 -24.325 1.00 73.81 983 LYS A C 1
ATOM 7084 O O . LYS A 1 983 ? -46.814 -6.724 -24.448 1.00 73.81 983 LYS A O 1
ATOM 7089 N N . LEU A 1 984 ? -45.964 -8.800 -24.190 1.00 69.94 984 LEU A N 1
ATOM 7090 C CA . LEU A 1 984 ? -44.563 -8.393 -24.107 1.00 69.94 984 LEU A CA 1
ATOM 7091 C C . LEU A 1 984 ? -43.932 -8.101 -25.480 1.00 69.94 984 LEU A C 1
ATOM 7093 O O . LEU A 1 984 ? -42.803 -7.625 -25.537 1.00 69.94 984 LEU A O 1
ATOM 7097 N N . LYS A 1 985 ? -44.661 -8.335 -26.587 1.00 72.31 985 LYS A N 1
ATOM 7098 C CA . LYS A 1 985 ? -44.186 -8.132 -27.972 1.00 72.31 985 LYS A CA 1
ATOM 7099 C C . LYS A 1 985 ? -42.830 -8.798 -28.241 1.00 72.31 985 LYS A C 1
ATOM 7101 O O . LYS A 1 985 ? -42.004 -8.258 -28.979 1.00 72.31 985 LYS A O 1
ATOM 7106 N N . LEU A 1 986 ? -42.595 -9.952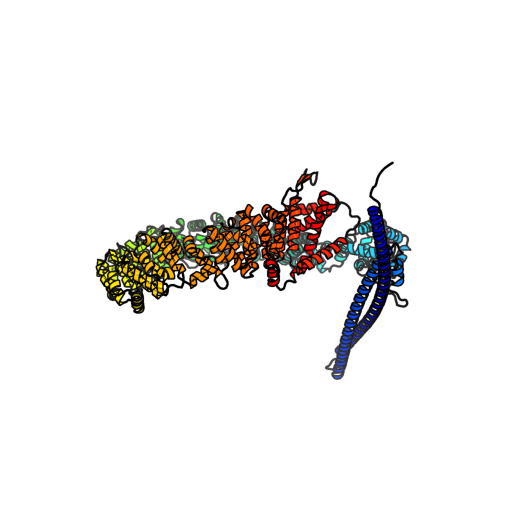 -27.625 1.00 69.38 986 LEU A N 1
ATOM 7107 C CA . LEU A 1 986 ? -41.337 -10.673 -27.769 1.00 69.38 986 LEU A CA 1
ATOM 7108 C C . LEU A 1 986 ? -41.174 -11.146 -29.222 1.00 69.38 986 LEU A C 1
ATOM 7110 O O . LEU A 1 986 ? -42.156 -11.572 -29.840 1.00 69.38 986 LEU A O 1
ATOM 7114 N N . PRO A 1 987 ? -39.964 -11.067 -29.802 1.00 65.31 987 PRO A N 1
ATOM 7115 C CA . PRO A 1 987 ? -39.709 -11.677 -31.095 1.00 65.31 987 PRO A CA 1
ATOM 7116 C C . PRO A 1 987 ? -39.785 -13.208 -30.967 1.00 65.31 987 PRO A C 1
ATOM 7118 O O . PRO A 1 987 ? -39.476 -13.742 -29.899 1.00 65.31 987 PRO A O 1
ATOM 7121 N N . PRO A 1 988 ? -40.119 -13.930 -32.054 1.00 63.88 988 PRO A N 1
ATOM 7122 C CA . PRO A 1 988 ? -40.367 -15.373 -32.009 1.00 63.88 988 PRO A CA 1
ATOM 7123 C C . PRO A 1 988 ? -39.263 -16.194 -31.320 1.00 63.88 988 PRO A C 1
ATOM 7125 O O . PRO A 1 988 ? -39.571 -17.118 -30.578 1.00 63.88 988 PRO A O 1
ATOM 7128 N N . GLY A 1 989 ? -37.986 -15.825 -31.498 1.00 65.62 989 GLY A N 1
ATOM 7129 C CA . GLY A 1 989 ? -36.857 -16.501 -30.842 1.00 65.62 989 GLY A CA 1
ATOM 7130 C C . GLY A 1 989 ? -36.827 -16.348 -29.314 1.00 65.62 989 GLY A C 1
ATOM 7131 O O . GLY A 1 989 ? -36.597 -17.326 -28.610 1.00 65.62 989 GLY A O 1
ATOM 7132 N N . LEU A 1 990 ? -37.126 -15.151 -28.793 1.00 68.06 990 LEU A N 1
ATOM 7133 C CA . LEU A 1 990 ? -37.222 -14.891 -27.347 1.00 68.06 990 LEU A CA 1
ATOM 7134 C C . LEU A 1 990 ? -38.487 -15.516 -26.743 1.00 68.06 990 LEU A C 1
ATOM 7136 O O . LEU A 1 990 ? -38.449 -16.012 -25.621 1.00 68.06 990 LEU A O 1
ATOM 7140 N N . SER A 1 991 ? -39.596 -15.542 -27.488 1.00 68.88 991 SER A N 1
ATOM 7141 C CA . SER A 1 991 ? -40.824 -16.233 -27.073 1.00 68.88 991 SER A CA 1
ATOM 7142 C C . SER A 1 991 ? -40.608 -17.735 -26.912 1.00 68.88 991 SER A C 1
ATOM 7144 O O . SER A 1 991 ? -41.016 -18.310 -25.906 1.00 68.88 991 SER A O 1
ATOM 7146 N N . ASP A 1 992 ? -39.926 -18.362 -27.874 1.00 68.56 992 ASP A N 1
ATOM 7147 C CA . ASP A 1 992 ? -39.595 -19.785 -27.814 1.00 68.56 992 ASP A CA 1
ATOM 7148 C C . ASP A 1 992 ? -38.686 -20.095 -26.616 1.00 68.56 992 ASP A C 1
ATOM 7150 O O . ASP A 1 992 ? -38.935 -21.076 -25.916 1.00 68.56 992 ASP A O 1
ATOM 7154 N N . MET A 1 993 ? -37.689 -19.242 -26.339 1.00 68.12 993 MET A N 1
ATOM 7155 C CA . MET A 1 993 ? -36.805 -19.375 -25.172 1.00 68.12 993 MET A CA 1
ATOM 7156 C C . MET A 1 993 ? -37.573 -19.318 -23.844 1.00 68.12 993 MET A C 1
ATOM 7158 O O . MET A 1 993 ? -37.350 -20.156 -22.975 1.00 68.12 993 MET A O 1
ATOM 7162 N N . VAL A 1 994 ? -38.502 -18.370 -23.689 1.00 67.94 994 VAL A N 1
ATOM 7163 C CA . VAL A 1 994 ? -39.284 -18.208 -22.449 1.00 67.94 994 VAL A CA 1
ATOM 7164 C C . VAL A 1 994 ? -40.301 -19.340 -22.263 1.00 67.94 994 VAL A C 1
ATOM 7166 O O . VAL A 1 994 ? -40.501 -19.804 -21.143 1.00 67.94 994 VAL A O 1
ATOM 7169 N N . LEU A 1 995 ? -40.933 -19.816 -23.341 1.00 67.38 995 LEU A N 1
ATOM 7170 C CA . LEU A 1 995 ? -41.980 -20.843 -23.265 1.00 67.38 995 LEU A CA 1
ATOM 7171 C C . LEU A 1 995 ? -41.437 -22.279 -23.211 1.00 67.38 995 LEU A C 1
ATOM 7173 O O . LEU A 1 995 ? -42.053 -23.136 -22.581 1.00 67.38 995 LEU A O 1
ATOM 7177 N N . HIS A 1 996 ? -40.303 -22.557 -23.863 1.00 63.59 996 HIS A N 1
ATOM 7178 C CA . HIS A 1 996 ? -39.759 -23.915 -24.006 1.00 63.59 996 HIS A CA 1
ATOM 7179 C C . HIS A 1 996 ? -38.426 -24.128 -23.267 1.00 63.59 996 HIS A C 1
ATOM 7181 O O . HIS A 1 996 ? -37.986 -25.268 -23.138 1.00 63.59 996 HIS A O 1
ATOM 7187 N N . GLY A 1 997 ? -37.798 -23.073 -22.733 1.00 60.78 997 GLY A N 1
ATOM 7188 C CA . GLY A 1 997 ? -36.561 -23.136 -21.938 1.00 60.78 997 GLY A CA 1
ATOM 7189 C C . GLY A 1 997 ? -36.756 -23.501 -20.460 1.00 60.78 997 GLY A C 1
ATOM 7190 O O . GLY A 1 997 ? -35.837 -23.328 -19.663 1.00 60.78 997 GLY A O 1
ATOM 7191 N N . ALA A 1 998 ? -37.936 -23.997 -20.073 1.00 57.72 998 ALA A N 1
ATOM 7192 C CA . ALA A 1 998 ? -38.355 -24.177 -18.680 1.00 57.72 998 ALA A CA 1
ATOM 7193 C C . ALA A 1 998 ? -37.404 -25.038 -17.820 1.00 57.72 998 ALA A C 1
ATOM 7195 O O . ALA A 1 998 ? -37.313 -24.816 -16.615 1.00 57.72 998 ALA A O 1
ATOM 7196 N N . ASP A 1 999 ? -36.671 -25.986 -18.416 1.00 59.69 999 ASP A N 1
ATOM 7197 C CA . ASP A 1 999 ? -35.691 -26.803 -17.687 1.00 59.69 999 ASP A CA 1
ATOM 7198 C C . ASP A 1 999 ? -34.390 -26.048 -17.373 1.00 59.69 999 ASP A C 1
ATOM 7200 O O . ASP A 1 999 ? -33.886 -26.172 -16.259 1.00 59.69 999 ASP A O 1
ATOM 7204 N N . ALA A 1 1000 ? -33.892 -25.214 -18.295 1.00 61.06 1000 ALA A N 1
ATOM 7205 C CA . ALA A 1 1000 ? -32.742 -24.332 -18.061 1.00 61.06 1000 ALA A CA 1
ATOM 7206 C C . ALA A 1 1000 ? -33.076 -23.223 -17.046 1.00 61.06 1000 ALA A C 1
ATOM 7208 O O . ALA A 1 1000 ? -32.235 -22.805 -16.258 1.00 61.06 1000 ALA A O 1
ATOM 7209 N N . LEU A 1 1001 ? -34.341 -22.791 -17.025 1.00 64.19 1001 LEU A N 1
ATOM 7210 C CA . LEU A 1 1001 ? -34.852 -21.726 -16.159 1.00 64.19 1001 LEU A CA 1
ATOM 7211 C C . LEU A 1 1001 ? -35.171 -22.176 -14.731 1.00 64.19 1001 LEU A C 1
ATOM 7213 O O . LEU A 1 1001 ? -35.669 -21.373 -13.939 1.00 64.19 1001 LEU A O 1
ATOM 7217 N N . LYS A 1 1002 ? -34.903 -23.437 -14.376 1.00 68.56 1002 LYS A N 1
ATOM 7218 C CA . LYS A 1 1002 ? -34.934 -23.901 -12.980 1.00 68.56 1002 LYS A CA 1
ATOM 7219 C C . LYS A 1 1002 ? -33.770 -23.338 -12.169 1.00 68.56 1002 LYS A C 1
ATOM 7221 O O . LYS A 1 1002 ? -33.940 -23.161 -10.964 1.00 68.56 1002 LYS A O 1
ATOM 7226 N N . ASP A 1 1003 ? -32.650 -23.030 -12.821 1.00 74.44 1003 ASP A N 1
ATOM 7227 C CA . ASP A 1 1003 ? -31.524 -22.343 -12.197 1.00 74.44 1003 ASP A CA 1
ATOM 7228 C C . ASP A 1 1003 ? -31.888 -20.861 -11.935 1.00 74.44 1003 ASP A C 1
ATOM 7230 O O . ASP A 1 1003 ? -32.274 -20.150 -12.874 1.00 74.44 1003 ASP A O 1
ATOM 7234 N N . PRO A 1 1004 ? -31.826 -20.386 -10.672 1.00 73.12 1004 PRO A N 1
ATOM 7235 C CA . PRO A 1 1004 ? -32.181 -19.011 -10.321 1.00 73.12 1004 PRO A CA 1
ATOM 7236 C C . PRO A 1 1004 ? -31.311 -17.946 -11.001 1.00 73.12 1004 PRO A C 1
ATOM 7238 O O . PRO A 1 1004 ? -31.838 -16.893 -11.352 1.00 73.12 1004 PRO A O 1
ATOM 7241 N N . GLU A 1 1005 ? -30.019 -18.211 -11.212 1.00 74.62 1005 GLU A N 1
ATOM 7242 C CA . GLU A 1 1005 ? -29.080 -17.260 -11.823 1.00 74.62 1005 GLU A CA 1
ATOM 7243 C C . GLU A 1 1005 ? -29.300 -17.186 -13.340 1.00 74.62 1005 GLU A C 1
ATOM 7245 O O . GLU A 1 1005 ? -29.345 -16.097 -13.910 1.00 74.62 1005 GLU A O 1
ATOM 7250 N N . VAL A 1 1006 ? -29.549 -18.326 -14.001 1.00 78.00 1006 VAL A N 1
ATOM 7251 C CA . VAL A 1 1006 ? -29.935 -18.349 -15.428 1.00 78.00 1006 VAL A CA 1
ATOM 7252 C C . VAL A 1 1006 ? -31.247 -17.590 -15.644 1.00 78.00 1006 VAL A C 1
ATOM 7254 O O . VAL A 1 1006 ? -31.384 -16.837 -16.610 1.00 78.00 1006 VAL A O 1
ATOM 7257 N N . ARG A 1 1007 ? -32.215 -17.760 -14.735 1.00 75.12 1007 ARG A N 1
ATOM 7258 C CA . ARG A 1 1007 ? -33.501 -17.051 -14.777 1.00 75.12 1007 ARG A CA 1
ATOM 7259 C C . ARG A 1 1007 ? -33.331 -15.546 -14.585 1.00 75.12 1007 ARG A C 1
ATOM 7261 O O . ARG A 1 1007 ? -33.944 -14.777 -15.322 1.00 75.12 1007 ARG A O 1
ATOM 7268 N N . GLU A 1 1008 ? -32.501 -15.133 -13.631 1.00 77.94 1008 GLU A N 1
ATOM 7269 C CA . GLU A 1 1008 ? -32.239 -13.722 -13.353 1.00 77.94 1008 GLU A CA 1
ATOM 7270 C C . GLU A 1 1008 ? -31.604 -13.014 -14.555 1.00 77.94 1008 GLU A C 1
ATOM 7272 O O . GLU A 1 1008 ? -32.124 -11.983 -14.996 1.00 77.94 1008 GLU A O 1
ATOM 7277 N N . HIS A 1 1009 ? -30.539 -13.592 -15.116 1.00 79.75 1009 HIS A N 1
ATOM 7278 C CA . HIS A 1 1009 ? -29.837 -13.028 -16.267 1.00 79.75 1009 HIS A CA 1
ATOM 7279 C C . HIS A 1 1009 ? -30.711 -13.033 -17.527 1.00 79.75 1009 HIS A C 1
ATOM 7281 O O . HIS A 1 1009 ? -30.788 -12.025 -18.232 1.00 79.75 1009 HIS A O 1
ATOM 7287 N N . LEU A 1 1010 ? -31.482 -14.098 -17.785 1.00 79.69 1010 LEU A N 1
ATOM 7288 C CA . LEU A 1 1010 ? -32.399 -14.097 -18.926 1.00 79.69 1010 LEU A CA 1
ATOM 7289 C C . LEU A 1 1010 ? -33.515 -13.056 -18.750 1.00 79.69 1010 LEU A C 1
ATOM 7291 O O . LEU A 1 1010 ? -33.838 -12.336 -19.695 1.00 79.69 1010 LEU A O 1
ATOM 7295 N N . GLY A 1 1011 ? -34.088 -12.933 -17.549 1.00 75.62 1011 GLY A N 1
ATOM 7296 C CA . GLY A 1 1011 ? -35.106 -11.926 -17.241 1.00 75.62 1011 GLY A CA 1
ATOM 7297 C C . GLY A 1 1011 ? -34.589 -10.495 -17.418 1.00 75.62 1011 GLY A C 1
ATOM 7298 O O . GLY A 1 1011 ? -35.280 -9.656 -18.002 1.00 75.62 1011 GLY A O 1
ATOM 7299 N N . ALA A 1 1012 ? -33.354 -10.227 -16.983 1.00 79.50 1012 ALA A N 1
ATOM 7300 C CA . ALA A 1 1012 ? -32.679 -8.945 -17.179 1.00 79.50 1012 ALA A CA 1
ATOM 7301 C C . ALA A 1 1012 ? -32.392 -8.662 -18.664 1.00 79.50 1012 ALA A C 1
ATOM 7303 O O . ALA A 1 1012 ? -32.612 -7.541 -19.128 1.00 79.50 1012 ALA A O 1
ATOM 7304 N N . ALA A 1 1013 ? -32.012 -9.682 -19.439 1.00 77.62 1013 ALA A N 1
ATOM 7305 C CA . ALA A 1 1013 ? -31.851 -9.560 -20.882 1.00 77.62 1013 ALA A CA 1
ATOM 7306 C C . ALA A 1 1013 ? -33.174 -9.191 -21.573 1.00 77.62 1013 ALA A C 1
ATOM 7308 O O . ALA A 1 1013 ? -33.221 -8.248 -22.364 1.00 77.62 1013 ALA A O 1
ATOM 7309 N N . VAL A 1 1014 ? -34.278 -9.881 -21.267 1.00 77.00 1014 VAL A N 1
ATOM 7310 C CA . VAL A 1 1014 ? -35.573 -9.583 -21.905 1.00 77.00 1014 VAL A CA 1
ATOM 7311 C C . VAL A 1 1014 ? -36.087 -8.189 -21.523 1.00 77.00 1014 VAL A C 1
ATOM 7313 O O . VAL A 1 1014 ? -36.626 -7.471 -22.371 1.00 77.00 1014 VAL A O 1
ATOM 7316 N N . ASP A 1 1015 ? -35.875 -7.765 -20.277 1.00 78.06 1015 ASP A N 1
ATOM 7317 C CA . ASP A 1 1015 ? -36.188 -6.407 -19.832 1.00 78.06 1015 ASP A CA 1
ATOM 7318 C C . ASP A 1 1015 ? -35.355 -5.354 -20.585 1.00 78.06 1015 ASP A C 1
ATOM 7320 O O . ASP A 1 1015 ? -35.918 -4.407 -21.147 1.00 78.06 1015 ASP A O 1
ATOM 7324 N N . ALA A 1 1016 ? -34.040 -5.556 -20.698 1.00 77.75 1016 ALA A N 1
ATOM 7325 C CA . ALA A 1 1016 ? -33.149 -4.680 -21.452 1.00 77.75 1016 ALA A CA 1
ATOM 7326 C C . ALA A 1 1016 ? -33.526 -4.608 -22.943 1.00 77.75 1016 ALA A C 1
ATOM 7328 O O . ALA A 1 1016 ? -33.579 -3.513 -23.511 1.00 77.75 1016 ALA A O 1
ATOM 7329 N N . PHE A 1 1017 ? -33.899 -5.739 -23.555 1.00 76.31 1017 PHE A N 1
ATOM 7330 C CA . PHE A 1 1017 ? -34.429 -5.797 -24.921 1.00 76.31 1017 PHE A CA 1
ATOM 7331 C C . PHE A 1 1017 ? -35.700 -4.950 -25.063 1.00 76.31 1017 PHE A C 1
ATOM 7333 O O . PHE A 1 1017 ? -35.801 -4.114 -25.961 1.00 76.31 1017 PHE A O 1
ATOM 7340 N N . SER A 1 1018 ? -36.659 -5.116 -24.148 1.00 72.00 1018 SER A N 1
ATOM 7341 C CA . SER A 1 1018 ? -37.932 -4.384 -24.178 1.00 72.00 1018 SER A CA 1
ATOM 7342 C C . SER A 1 1018 ? -37.759 -2.864 -24.039 1.00 72.00 1018 SER A C 1
ATOM 7344 O O . SER A 1 1018 ? -38.545 -2.092 -24.593 1.00 72.00 1018 SER A O 1
ATOM 7346 N N . LYS A 1 1019 ? -36.700 -2.434 -23.340 1.00 74.75 1019 LYS A N 1
ATOM 7347 C CA . LYS A 1 1019 ? -36.326 -1.030 -23.122 1.00 74.75 1019 LYS A CA 1
ATOM 7348 C C . LYS A 1 1019 ? -35.428 -0.460 -24.226 1.00 74.75 1019 LYS A C 1
ATOM 7350 O O . LYS A 1 1019 ? -35.113 0.728 -24.184 1.00 74.75 1019 LYS A O 1
ATOM 7355 N N . GLY A 1 1020 ? -35.021 -1.272 -25.206 1.00 71.06 1020 GLY A N 1
ATOM 7356 C CA . GLY A 1 1020 ? -34.069 -0.874 -26.246 1.00 71.06 1020 GLY A CA 1
ATOM 7357 C C . GLY A 1 1020 ? -32.652 -0.629 -25.714 1.00 71.06 1020 GLY A C 1
ATOM 7358 O O . GLY A 1 1020 ? -31.886 0.108 -26.330 1.00 71.06 1020 GLY A O 1
ATOM 7359 N N . ASN A 1 1021 ? -32.300 -1.206 -24.562 1.00 76.38 1021 A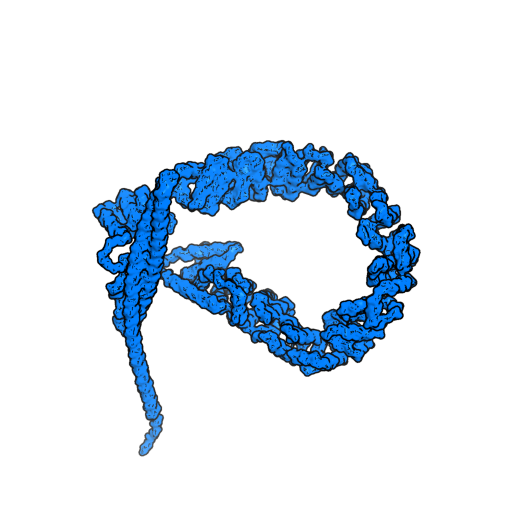SN A N 1
ATOM 7360 C CA . ASN A 1 1021 ? -30.973 -1.102 -23.968 1.00 76.38 1021 ASN A CA 1
ATOM 7361 C C . ASN A 1 1021 ? -30.089 -2.256 -24.455 1.00 76.38 1021 ASN A C 1
ATOM 7363 O O . ASN A 1 1021 ? -30.058 -3.341 -23.880 1.00 76.38 1021 ASN A O 1
ATOM 7367 N N . VAL A 1 1022 ? -29.377 -1.997 -25.549 1.00 70.06 1022 VAL A N 1
ATOM 7368 C CA . VAL A 1 1022 ? -28.495 -2.959 -26.220 1.00 70.06 1022 VAL A CA 1
ATOM 7369 C C . VAL A 1 1022 ? -27.410 -3.516 -25.308 1.00 70.06 1022 VAL A C 1
ATOM 7371 O O . VAL A 1 1022 ? -27.122 -4.711 -25.343 1.00 70.06 1022 VAL A O 1
ATOM 7374 N N . GLN A 1 1023 ? -26.765 -2.636 -24.546 1.00 70.31 1023 GLN A N 1
ATOM 7375 C CA . GLN A 1 1023 ? -25.570 -2.986 -23.792 1.00 70.31 1023 GLN A CA 1
ATOM 7376 C C . GLN A 1 1023 ? -25.916 -3.978 -22.684 1.00 70.31 1023 GLN A C 1
ATOM 7378 O O . GLN A 1 1023 ? -25.266 -5.017 -22.566 1.00 70.31 1023 GLN A O 1
ATOM 7383 N N . ASP A 1 1024 ? -26.985 -3.690 -21.945 1.00 77.31 1024 ASP A N 1
ATOM 7384 C CA . ASP A 1 1024 ? -27.459 -4.567 -20.879 1.00 77.31 1024 ASP A CA 1
ATOM 7385 C C . ASP A 1 1024 ? -28.063 -5.850 -21.466 1.00 77.31 1024 ASP A C 1
ATOM 7387 O O . ASP A 1 1024 ? -27.809 -6.931 -20.953 1.00 77.31 1024 ASP A O 1
ATOM 7391 N N . PHE A 1 1025 ? -28.753 -5.778 -22.612 1.00 80.62 1025 PHE A N 1
ATOM 7392 C CA . PHE A 1 1025 ? -29.265 -6.971 -23.296 1.00 80.62 1025 PHE A CA 1
ATOM 7393 C C . PHE A 1 1025 ? -28.150 -7.962 -23.655 1.00 80.62 1025 PHE A C 1
ATOM 7395 O O . PHE A 1 1025 ? -28.261 -9.151 -23.366 1.00 80.62 1025 PHE A O 1
ATOM 7402 N N . ILE A 1 1026 ? -27.062 -7.476 -24.256 1.00 73.44 1026 ILE A N 1
ATOM 7403 C CA . ILE A 1 1026 ? -25.925 -8.315 -24.659 1.00 73.44 1026 ILE A CA 1
ATOM 7404 C C . ILE A 1 1026 ? -25.155 -8.822 -23.437 1.00 73.44 1026 ILE A C 1
ATOM 7406 O O . ILE A 1 1026 ? -24.749 -9.982 -23.418 1.00 73.44 1026 ILE A O 1
ATOM 7410 N N . SER A 1 1027 ? -24.970 -7.977 -22.420 1.00 77.75 1027 SER A N 1
ATOM 7411 C CA . SER A 1 1027 ? -24.274 -8.354 -21.187 1.00 77.75 1027 SER A CA 1
ATOM 7412 C C . SER A 1 1027 ? -25.006 -9.475 -20.448 1.00 77.75 1027 SER A C 1
ATOM 7414 O O . SER A 1 1027 ? -24.394 -10.469 -20.066 1.00 77.75 1027 SER A O 1
ATOM 7416 N N . GLU A 1 1028 ? -26.322 -9.346 -20.292 1.00 81.31 1028 GLU A N 1
ATOM 7417 C CA . GLU A 1 1028 ? -27.148 -10.306 -19.560 1.00 81.31 1028 GLU A CA 1
ATOM 7418 C C . GLU A 1 1028 ? -27.368 -11.608 -20.354 1.00 81.31 1028 GLU A C 1
ATOM 7420 O O . GLU A 1 1028 ? -27.367 -12.700 -19.782 1.00 81.31 1028 GLU A O 1
ATOM 7425 N N . LEU A 1 1029 ? -27.444 -11.543 -21.693 1.00 78.94 1029 LEU A N 1
ATOM 7426 C CA . LEU A 1 1029 ? -27.392 -12.749 -22.533 1.00 78.94 1029 LEU A CA 1
ATOM 7427 C C . LEU A 1 1029 ? -26.039 -13.464 -22.443 1.00 78.94 1029 LEU A C 1
ATOM 7429 O O . LEU A 1 1029 ? -26.008 -14.694 -22.416 1.00 78.94 1029 LEU A O 1
ATOM 7433 N N . GLY A 1 1030 ? -24.937 -12.711 -22.380 1.00 77.69 1030 GLY A N 1
ATOM 7434 C CA . GLY A 1 1030 ? -23.598 -13.263 -22.188 1.00 77.69 1030 GLY A CA 1
ATOM 7435 C C . GLY A 1 1030 ? -23.454 -13.973 -20.846 1.00 77.69 1030 GLY A C 1
ATOM 7436 O O . GLY A 1 1030 ? -22.999 -15.114 -20.814 1.00 77.69 1030 GLY A O 1
ATOM 7437 N N . ALA A 1 1031 ? -23.935 -13.355 -19.765 1.00 79.62 1031 ALA A N 1
ATOM 7438 C CA . ALA A 1 1031 ? -23.969 -13.967 -18.437 1.00 79.62 1031 ALA A CA 1
ATOM 7439 C C . ALA A 1 1031 ? -24.832 -15.242 -18.412 1.00 79.62 1031 ALA A C 1
ATOM 7441 O O . ALA A 1 1031 ? -24.416 -16.264 -17.867 1.00 79.62 1031 ALA A O 1
ATOM 7442 N N . THR A 1 1032 ? -25.988 -15.224 -19.089 1.00 81.94 1032 THR A N 1
ATOM 7443 C CA . THR A 1 1032 ? -26.847 -16.411 -19.259 1.00 81.94 1032 THR A CA 1
ATOM 7444 C C . THR A 1 1032 ? -26.104 -17.535 -19.995 1.00 81.94 1032 THR A C 1
ATOM 7446 O O . THR A 1 1032 ? -26.117 -18.686 -19.560 1.00 81.94 1032 THR A O 1
ATOM 7449 N N . GLY A 1 1033 ? -25.429 -17.208 -21.102 1.00 77.19 1033 GLY A N 1
ATOM 7450 C CA . GLY A 1 1033 ? -24.681 -18.167 -21.916 1.00 77.19 1033 GLY A CA 1
ATOM 7451 C C . GLY A 1 1033 ? -23.451 -18.744 -21.213 1.00 77.19 1033 GLY A C 1
ATOM 7452 O O . GLY A 1 1033 ? -23.190 -19.937 -21.339 1.00 77.19 1033 GLY A O 1
ATOM 7453 N N . GLU A 1 1034 ? -22.720 -17.935 -20.444 1.00 78.44 1034 GLU A N 1
ATOM 7454 C CA . GLU A 1 1034 ? -21.560 -18.369 -19.654 1.00 78.44 1034 GLU A CA 1
ATOM 7455 C C . GLU A 1 1034 ? -21.971 -19.283 -18.496 1.00 78.44 1034 GLU A C 1
ATOM 7457 O O . GLU A 1 1034 ? -21.368 -20.342 -18.291 1.00 78.44 1034 GLU A O 1
ATOM 7462 N N . LYS A 1 1035 ? -23.047 -18.924 -17.787 1.00 81.12 1035 LYS A N 1
ATOM 7463 C CA . LYS A 1 1035 ? -23.616 -19.748 -16.719 1.00 81.12 1035 LYS A CA 1
ATOM 7464 C C . LYS A 1 1035 ? -24.085 -21.100 -17.254 1.00 81.12 1035 LYS A C 1
ATOM 7466 O O . LYS A 1 1035 ? -23.729 -22.138 -16.702 1.00 81.12 1035 LYS A O 1
ATOM 7471 N N . LEU A 1 1036 ? -24.791 -21.106 -18.388 1.00 77.25 1036 LEU A N 1
ATOM 7472 C CA . LEU A 1 1036 ? -25.207 -22.339 -19.058 1.00 77.25 1036 LEU A CA 1
ATOM 7473 C C . LEU A 1 1036 ? -24.016 -23.160 -19.560 1.00 77.25 1036 LEU A C 1
ATOM 7475 O O . LEU A 1 1036 ? -24.008 -24.369 -19.377 1.00 77.25 1036 LEU A O 1
ATOM 7479 N N . ALA A 1 1037 ? -22.997 -22.541 -20.156 1.00 74.50 1037 ALA A N 1
ATOM 7480 C CA . ALA A 1 1037 ? -21.806 -23.257 -20.616 1.00 74.50 1037 ALA A CA 1
ATOM 7481 C C . ALA A 1 1037 ? -21.019 -23.904 -19.463 1.00 74.50 1037 ALA A C 1
ATOM 7483 O O . ALA A 1 1037 ? -20.404 -24.951 -19.661 1.00 74.50 1037 ALA A O 1
ATOM 7484 N N . THR A 1 1038 ? -21.060 -23.296 -18.275 1.00 77.00 1038 THR A N 1
ATOM 7485 C CA . THR A 1 1038 ? -20.366 -23.786 -17.077 1.00 77.00 1038 THR A CA 1
ATOM 7486 C C . THR A 1 1038 ? -21.142 -24.904 -16.383 1.00 77.00 1038 THR A C 1
ATOM 7488 O O . THR A 1 1038 ? -20.569 -25.954 -16.092 1.00 77.00 1038 THR A O 1
ATOM 7491 N N . ASP A 1 1039 ? -22.440 -24.699 -16.151 1.00 76.81 1039 ASP A N 1
ATOM 7492 C CA . ASP A 1 1039 ? -23.230 -25.563 -15.265 1.00 76.81 1039 ASP A CA 1
ATOM 7493 C C . ASP A 1 1039 ? -24.111 -26.570 -16.023 1.00 76.81 1039 ASP A C 1
ATOM 7495 O O . ASP A 1 1039 ? -24.433 -27.634 -15.491 1.00 76.81 1039 ASP A O 1
ATOM 7499 N N . HIS A 1 1040 ? -24.454 -26.272 -17.280 1.00 79.25 1040 HIS A N 1
ATOM 7500 C CA . HIS A 1 1040 ? -25.345 -27.069 -18.130 1.00 79.25 1040 HIS A CA 1
ATOM 7501 C C . HIS A 1 1040 ? -24.883 -27.085 -19.607 1.00 79.25 1040 HIS A C 1
ATOM 7503 O O . HIS A 1 1040 ? -25.612 -26.615 -20.493 1.00 79.25 1040 HIS A O 1
ATOM 7509 N N . PRO A 1 1041 ? -23.673 -27.594 -19.923 1.00 71.50 1041 PRO A N 1
ATOM 7510 C CA . PRO A 1 1041 ? -23.080 -27.516 -21.266 1.00 71.50 1041 PRO A CA 1
ATOM 7511 C C . PRO A 1 1041 ? -23.941 -28.171 -22.364 1.00 71.50 1041 PRO A C 1
ATOM 7513 O O . PRO A 1 1041 ? -23.927 -27.737 -23.519 1.00 71.50 1041 PRO A O 1
ATOM 7516 N N . GLU A 1 1042 ? -24.751 -29.174 -22.013 1.00 70.56 1042 GLU A N 1
ATOM 7517 C CA . GLU A 1 1042 ? -25.749 -29.795 -22.889 1.00 70.56 1042 GLU A CA 1
ATOM 7518 C C . GLU A 1 1042 ? -26.898 -28.851 -23.283 1.00 70.56 1042 GLU A C 1
ATOM 7520 O O . GLU A 1 1042 ? -27.464 -28.992 -24.369 1.00 70.56 1042 GLU A O 1
ATOM 7525 N N . LEU A 1 1043 ? -27.218 -27.868 -22.436 1.00 77.56 1043 LEU A N 1
ATOM 7526 C CA . LEU A 1 1043 ? -28.219 -26.830 -22.693 1.00 77.56 1043 LEU A CA 1
ATOM 7527 C C . LEU A 1 1043 ? -27.599 -25.591 -23.356 1.00 77.56 1043 LEU A C 1
ATOM 7529 O O . LEU A 1 1043 ? -28.296 -24.884 -24.084 1.00 77.56 1043 LEU A O 1
ATOM 7533 N N . ALA A 1 1044 ? -26.294 -25.357 -23.176 1.00 78.94 1044 ALA A N 1
ATOM 7534 C CA . ALA A 1 1044 ? -25.579 -24.215 -23.746 1.00 78.94 1044 ALA A CA 1
ATOM 7535 C C . ALA A 1 1044 ? -25.618 -24.197 -25.281 1.00 78.94 1044 ALA A C 1
ATOM 7537 O O . ALA A 1 1044 ? -25.913 -23.163 -25.871 1.00 78.94 1044 ALA A O 1
ATOM 7538 N N . THR A 1 1045 ? -25.417 -25.346 -25.940 1.00 80.06 1045 THR A N 1
ATOM 7539 C CA . THR A 1 1045 ? -25.512 -25.427 -27.414 1.00 80.06 1045 THR A CA 1
ATOM 7540 C C . THR A 1 1045 ? -26.921 -25.066 -27.894 1.00 80.06 1045 THR A C 1
ATOM 7542 O O . THR A 1 1045 ? -27.079 -24.255 -28.803 1.00 80.06 1045 THR A O 1
ATOM 7545 N N . GLY A 1 1046 ? -27.956 -25.600 -27.231 1.00 78.12 1046 GLY A N 1
ATOM 7546 C CA . GLY A 1 1046 ? -29.351 -25.282 -27.547 1.00 78.12 1046 GLY A CA 1
ATOM 7547 C C . GLY A 1 1046 ? -29.692 -23.809 -27.311 1.00 78.12 1046 GLY A C 1
ATOM 7548 O O . GLY A 1 1046 ? -30.441 -23.222 -28.088 1.00 78.12 1046 GLY A O 1
ATOM 7549 N N . PHE A 1 1047 ? -29.106 -23.190 -26.286 1.00 81.44 1047 PHE A N 1
ATOM 7550 C CA . PHE A 1 1047 ? -29.231 -21.759 -26.032 1.00 81.44 1047 PHE A CA 1
ATOM 7551 C C . PHE A 1 1047 ? -28.571 -20.913 -27.133 1.00 81.44 1047 PHE A C 1
ATOM 7553 O O . PHE A 1 1047 ? -29.217 -20.001 -27.649 1.00 81.44 1047 PHE A O 1
ATOM 7560 N N . LEU A 1 1048 ? -27.341 -21.241 -27.554 1.00 82.25 1048 LEU A N 1
ATOM 7561 C CA . LEU A 1 1048 ? -26.662 -20.559 -28.667 1.00 82.25 1048 LEU A CA 1
ATOM 7562 C C . LEU A 1 1048 ? -27.449 -20.702 -29.986 1.00 82.25 1048 LEU A C 1
ATOM 7564 O O . LEU A 1 1048 ? -27.645 -19.719 -30.699 1.00 82.25 1048 LEU A O 1
ATOM 7568 N N . ASP A 1 1049 ? -27.994 -21.887 -30.271 1.00 81.69 1049 ASP A N 1
ATOM 7569 C CA . ASP A 1 1049 ? -28.830 -22.122 -31.457 1.00 81.69 1049 ASP A CA 1
ATOM 7570 C C . ASP A 1 1049 ? -30.137 -21.317 -31.417 1.00 81.69 1049 ASP A C 1
ATOM 7572 O O . ASP A 1 1049 ? -30.622 -20.828 -32.442 1.00 81.69 1049 ASP A O 1
ATOM 7576 N N . MET A 1 1050 ? -30.724 -21.150 -30.229 1.00 76.94 1050 MET A N 1
ATOM 7577 C CA . MET A 1 1050 ? -31.876 -20.270 -30.044 1.00 76.94 1050 MET A CA 1
ATOM 7578 C C . MET A 1 1050 ? -31.491 -18.792 -30.195 1.00 76.94 1050 MET A C 1
ATOM 7580 O O . MET A 1 1050 ? -32.274 -18.034 -30.769 1.00 76.94 1050 MET A O 1
ATOM 7584 N N . MET A 1 1051 ? -30.291 -18.378 -29.767 1.00 77.94 1051 MET A N 1
ATOM 7585 C CA . MET A 1 1051 ? -29.788 -17.022 -30.022 1.00 77.94 1051 MET A CA 1
ATOM 7586 C C . MET A 1 1051 ? -29.605 -16.758 -31.516 1.00 77.94 1051 MET A C 1
ATOM 7588 O O . MET A 1 1051 ? -29.873 -15.646 -31.963 1.00 77.94 1051 MET A O 1
ATOM 7592 N N . GLY A 1 1052 ? -29.269 -17.781 -32.307 1.00 78.12 1052 GLY A N 1
ATOM 7593 C CA . GLY A 1 1052 ? -29.242 -17.709 -33.771 1.00 78.12 1052 GLY A CA 1
ATOM 7594 C C . GLY A 1 1052 ? -30.576 -17.291 -34.414 1.00 78.12 1052 GLY A C 1
ATOM 7595 O O . GLY A 1 1052 ? -30.611 -16.844 -35.560 1.00 78.12 1052 GLY A O 1
ATOM 7596 N N . LYS A 1 1053 ? -31.695 -17.390 -33.680 1.00 79.50 1053 LYS A N 1
ATOM 7597 C CA . LYS A 1 1053 ? -33.029 -16.944 -34.125 1.00 79.50 1053 LYS A CA 1
ATOM 7598 C C . LYS A 1 1053 ? -33.341 -15.487 -33.768 1.00 79.50 1053 LYS A C 1
ATOM 7600 O O . LYS A 1 1053 ? -34.420 -14.999 -34.119 1.00 79.50 1053 LYS A O 1
ATOM 7605 N N . LEU A 1 1054 ? -32.455 -14.801 -33.048 1.00 75.44 1054 LEU A N 1
ATOM 7606 C CA . LEU A 1 1054 ? -32.627 -13.390 -32.712 1.00 75.44 1054 LEU A CA 1
ATOM 7607 C C . LEU A 1 1054 ? -32.410 -12.503 -33.951 1.00 75.44 1054 LEU A C 1
ATOM 7609 O O . LEU A 1 1054 ? -31.638 -12.849 -34.847 1.00 75.44 1054 LEU A O 1
ATOM 7613 N N . PRO A 1 1055 ? -33.088 -11.348 -34.045 1.00 66.06 1055 PRO A N 1
ATOM 7614 C CA . PRO A 1 1055 ? -32.779 -10.361 -35.073 1.00 66.06 1055 PRO A CA 1
ATOM 7615 C C . PRO A 1 1055 ? -31.404 -9.710 -34.823 1.00 66.06 1055 PRO A C 1
ATOM 7617 O O . PRO A 1 1055 ? -30.897 -9.711 -33.705 1.00 66.06 1055 PRO A O 1
ATOM 7620 N N . GLY A 1 1056 ? -30.812 -9.115 -35.863 1.00 72.19 1056 GLY A N 1
ATOM 7621 C CA . GLY A 1 1056 ? -29.558 -8.357 -35.751 1.00 72.19 1056 GLY A CA 1
ATOM 7622 C C . GLY A 1 1056 ? -28.282 -9.193 -35.901 1.00 72.19 1056 GLY A C 1
ATOM 7623 O O . GLY A 1 1056 ? -28.296 -10.328 -36.377 1.00 72.19 1056 GLY A O 1
ATOM 7624 N N . SER A 1 1057 ? -27.152 -8.587 -35.552 1.00 73.50 1057 SER A N 1
ATOM 7625 C CA . SER A 1 1057 ? -25.806 -9.142 -35.710 1.00 73.50 1057 SER A CA 1
ATOM 7626 C C . SER A 1 1057 ? -25.509 -10.293 -34.761 1.00 73.50 1057 SER A C 1
ATOM 7628 O O . SER A 1 1057 ? -24.849 -11.247 -35.161 1.00 73.50 1057 SER A O 1
ATOM 7630 N N . VAL A 1 1058 ? -26.042 -10.234 -33.539 1.00 72.19 1058 VAL A N 1
ATOM 7631 C CA . VAL A 1 1058 ? -25.899 -11.305 -32.542 1.00 72.19 1058 VAL A CA 1
ATOM 7632 C C . VAL A 1 1058 ? -26.531 -12.599 -33.059 1.00 72.19 1058 VAL A C 1
ATOM 7634 O O . VAL A 1 1058 ? -25.879 -13.639 -33.067 1.00 72.19 1058 VAL A O 1
ATOM 7637 N N . GLY A 1 1059 ? -27.757 -12.535 -33.590 1.00 74.88 1059 GLY A N 1
ATOM 7638 C CA . GLY A 1 1059 ? -28.400 -13.716 -34.169 1.00 74.88 1059 GLY A CA 1
ATOM 7639 C C . GLY A 1 1059 ? -27.724 -14.224 -35.441 1.00 74.88 1059 GLY A C 1
ATOM 7640 O O . GLY A 1 1059 ? -27.650 -15.429 -35.651 1.00 74.88 1059 GLY A O 1
ATOM 7641 N N . ARG A 1 1060 ? -27.148 -13.338 -36.267 1.00 80.25 1060 ARG A N 1
ATOM 7642 C CA . ARG A 1 1060 ? -26.339 -13.774 -37.419 1.00 80.25 1060 ARG A CA 1
ATOM 7643 C C . ARG A 1 1060 ? -25.084 -14.514 -36.975 1.00 80.25 1060 ARG A C 1
ATOM 7645 O O . ARG A 1 1060 ? -24.826 -15.583 -37.506 1.00 80.25 1060 ARG A O 1
ATOM 7652 N N . PHE A 1 1061 ? -24.360 -13.999 -35.984 1.00 81.00 1061 PHE A N 1
ATOM 7653 C CA . PHE A 1 1061 ? -23.129 -14.624 -35.502 1.00 81.00 1061 PHE A CA 1
ATOM 7654 C C . PHE A 1 1061 ? -23.361 -16.061 -35.005 1.00 81.00 1061 PHE A C 1
ATOM 7656 O O . PHE A 1 1061 ? -22.633 -16.974 -35.383 1.00 81.00 1061 PHE A O 1
ATOM 7663 N N . PHE A 1 1062 ? -24.420 -16.271 -34.218 1.00 84.88 1062 PHE A N 1
ATOM 7664 C CA . PHE A 1 1062 ? -24.791 -17.586 -33.682 1.00 84.88 1062 PHE A CA 1
ATOM 7665 C C . PHE A 1 1062 ? -25.714 -18.392 -34.616 1.00 84.88 1062 PHE A C 1
ATOM 7667 O O . PHE A 1 1062 ? -26.374 -19.335 -34.180 1.00 84.88 1062 PHE A O 1
ATOM 7674 N N . SER A 1 1063 ? -25.800 -18.036 -35.903 1.00 83.12 1063 SER A N 1
ATOM 7675 C CA . SER A 1 1063 ? -26.676 -18.725 -36.864 1.00 83.12 1063 SER A CA 1
ATOM 7676 C C . SER A 1 1063 ? -26.120 -20.057 -37.379 1.00 83.12 1063 SER A C 1
ATOM 7678 O O . SER A 1 1063 ? -26.870 -20.816 -37.994 1.00 83.12 1063 SER A O 1
ATOM 7680 N N . ASP A 1 1064 ? -24.836 -20.348 -37.137 1.00 85.88 1064 ASP A N 1
ATOM 7681 C CA . ASP A 1 1064 ? -24.173 -21.601 -37.516 1.00 85.88 1064 ASP A CA 1
ATOM 7682 C C . ASP A 1 1064 ? -24.141 -22.578 -36.319 1.00 85.88 1064 ASP A C 1
ATOM 7684 O O . ASP A 1 1064 ? -23.342 -22.390 -35.396 1.00 85.88 1064 ASP A O 1
ATOM 7688 N N . PRO A 1 1065 ? -24.960 -23.651 -36.325 1.00 83.81 1065 PRO A N 1
ATOM 7689 C CA . PRO A 1 1065 ? -25.003 -24.616 -35.225 1.00 83.81 1065 PRO A CA 1
ATOM 7690 C C . PRO A 1 1065 ? -23.688 -25.382 -35.028 1.00 83.81 1065 PRO A C 1
ATOM 7692 O O . PRO A 1 1065 ? -23.373 -25.805 -33.915 1.00 83.81 1065 PRO A O 1
ATOM 7695 N N . GLU A 1 1066 ? -22.897 -25.575 -36.091 1.00 83.00 1066 GLU A N 1
ATOM 7696 C CA . GLU A 1 1066 ? -21.596 -26.247 -35.985 1.00 83.00 1066 GLU A CA 1
ATOM 7697 C C . GLU A 1 1066 ? -20.576 -25.336 -35.298 1.00 83.00 1066 GLU A C 1
ATOM 7699 O O . GLU A 1 1066 ? -19.808 -25.807 -34.456 1.00 83.00 1066 GLU A O 1
ATOM 7704 N N . LEU A 1 1067 ? -20.629 -24.026 -35.576 1.00 84.06 1067 LEU A N 1
ATOM 7705 C CA . LEU A 1 1067 ? -19.854 -23.028 -34.840 1.00 84.06 1067 LEU A CA 1
ATOM 7706 C C . LEU A 1 1067 ? -20.255 -23.011 -33.362 1.00 84.06 1067 LEU A C 1
ATOM 7708 O O . LEU A 1 1067 ? -19.386 -23.132 -32.502 1.00 84.06 1067 LEU A O 1
ATOM 7712 N N . ASN A 1 1068 ? -21.554 -22.915 -33.068 1.00 86.06 1068 ASN A N 1
ATOM 7713 C CA . ASN A 1 1068 ? -22.083 -22.868 -31.702 1.00 86.06 1068 ASN A CA 1
ATOM 7714 C C . ASN A 1 1068 ? -21.602 -24.056 -30.868 1.00 86.06 1068 ASN A C 1
ATOM 7716 O O . ASN A 1 1068 ? -21.066 -23.880 -29.774 1.00 86.06 1068 ASN A O 1
ATOM 7720 N N . LYS A 1 1069 ? -21.715 -25.265 -31.421 1.00 84.44 1069 LYS A N 1
ATOM 7721 C CA . LYS A 1 1069 ? -21.238 -26.484 -30.773 1.00 84.44 1069 LYS A CA 1
ATOM 7722 C C . LYS A 1 1069 ? -19.737 -26.433 -30.490 1.00 84.44 1069 LYS A C 1
ATOM 7724 O O . LYS A 1 1069 ? -19.317 -26.709 -29.368 1.00 84.44 1069 LYS A O 1
ATOM 7729 N N . GLY A 1 1070 ? -18.915 -26.067 -31.472 1.00 81.06 1070 GLY A N 1
ATOM 7730 C CA . GLY A 1 1070 ? -17.471 -26.037 -31.249 1.00 81.06 1070 GLY A CA 1
ATOM 7731 C C . GLY A 1 1070 ? -17.000 -24.862 -30.382 1.00 81.06 1070 GLY A C 1
ATOM 7732 O O . GLY A 1 1070 ? -15.949 -24.976 -29.760 1.00 81.06 1070 GLY A O 1
ATOM 7733 N N . LEU A 1 1071 ? -17.773 -23.779 -30.237 1.00 82.31 1071 LEU A N 1
ATOM 7734 C CA . LEU A 1 1071 ? -17.519 -22.750 -29.219 1.00 82.31 1071 LEU A CA 1
ATOM 7735 C C . LEU A 1 1071 ? -17.704 -23.309 -27.801 1.00 82.31 1071 LEU A C 1
ATOM 7737 O O . LEU A 1 1071 ? -16.838 -23.081 -26.951 1.00 82.31 1071 LEU A O 1
ATOM 7741 N N . VAL A 1 1072 ? -18.781 -24.075 -27.563 1.00 82.81 1072 VAL A N 1
ATOM 7742 C CA . VAL A 1 1072 ? -19.028 -24.767 -26.280 1.00 82.81 1072 VAL A CA 1
ATOM 7743 C C . VAL A 1 1072 ? -17.904 -25.756 -25.994 1.00 82.81 1072 VAL A C 1
ATOM 7745 O O . VAL A 1 1072 ? -17.279 -25.705 -24.938 1.00 82.81 1072 VAL A O 1
ATOM 7748 N N . GLU A 1 1073 ? -17.604 -26.631 -26.953 1.00 81.62 1073 GLU A N 1
ATOM 7749 C CA . GLU A 1 1073 ? -16.650 -27.723 -26.750 1.00 81.62 1073 GLU A CA 1
ATOM 7750 C C . GLU A 1 1073 ? -15.185 -27.257 -26.665 1.00 81.62 1073 GLU A C 1
ATOM 7752 O O . GLU A 1 1073 ? -14.372 -27.921 -26.025 1.00 81.62 1073 GLU A O 1
ATOM 7757 N N . SER A 1 1074 ? -14.833 -26.115 -27.268 1.00 79.44 1074 SER A N 1
ATOM 7758 C CA . SER A 1 1074 ? -13.491 -25.514 -27.147 1.00 79.44 1074 SER A CA 1
ATOM 7759 C C . SER A 1 1074 ? -13.320 -24.617 -25.914 1.00 79.44 1074 SER A C 1
ATOM 7761 O O . SER A 1 1074 ? -12.205 -24.174 -25.630 1.00 79.44 1074 SER A O 1
ATOM 7763 N N . GLY A 1 1075 ? -14.402 -24.327 -25.178 1.00 80.06 1075 GLY A N 1
ATOM 7764 C CA . GLY A 1 1075 ? -14.384 -23.401 -24.041 1.00 80.06 1075 GLY A CA 1
ATOM 7765 C C . GLY A 1 1075 ? -14.091 -21.949 -24.436 1.00 80.06 1075 GLY A C 1
ATOM 7766 O O . GLY A 1 1075 ? -13.547 -21.194 -23.626 1.00 80.06 1075 GLY A O 1
ATOM 7767 N N . ALA A 1 1076 ? -14.402 -21.574 -25.682 1.00 82.31 1076 ALA A N 1
ATOM 7768 C CA . ALA A 1 1076 ? -14.180 -20.238 -26.242 1.00 82.31 1076 ALA A CA 1
ATOM 7769 C C . ALA A 1 1076 ? -15.378 -19.285 -26.061 1.00 82.31 1076 ALA A C 1
ATOM 7771 O O . ALA A 1 1076 ? -15.321 -18.132 -26.486 1.00 82.31 1076 ALA A O 1
ATOM 7772 N N . ILE A 1 1077 ? -16.468 -19.758 -25.448 1.00 80.12 1077 ILE A N 1
ATOM 7773 C CA . ILE A 1 1077 ? -17.714 -18.998 -25.264 1.00 80.12 1077 ILE A CA 1
ATOM 7774 C C . ILE A 1 1077 ? -17.497 -17.702 -24.490 1.00 80.12 1077 ILE A C 1
ATOM 7776 O O . ILE A 1 1077 ? -17.960 -16.655 -24.941 1.00 80.12 1077 ILE A O 1
ATOM 7780 N N . SER A 1 1078 ? -16.786 -17.754 -23.360 1.00 75.69 1078 SER A N 1
ATOM 7781 C CA . SER A 1 1078 ? -16.559 -16.571 -22.524 1.00 75.69 1078 SER A CA 1
ATOM 7782 C C . SER A 1 1078 ? -15.819 -15.481 -23.302 1.00 75.69 1078 SER A C 1
ATOM 7784 O O . SER A 1 1078 ? -16.245 -14.330 -23.299 1.00 75.69 1078 SER A O 1
ATOM 7786 N N . GLU A 1 1079 ? -14.772 -15.833 -24.052 1.00 81.38 1079 GLU A N 1
ATOM 7787 C CA . GLU A 1 1079 ? -14.040 -14.889 -24.904 1.00 81.38 1079 GLU A CA 1
ATOM 7788 C C . GLU A 1 1079 ? -14.895 -14.312 -26.039 1.00 81.38 1079 GLU A C 1
ATOM 7790 O O . GLU A 1 1079 ? -14.795 -13.127 -26.350 1.00 81.38 1079 GLU A O 1
ATOM 7795 N N . VAL A 1 1080 ? -15.766 -15.118 -26.648 1.00 78.88 1080 VAL A N 1
ATOM 7796 C CA . VAL A 1 1080 ? -16.664 -14.658 -27.717 1.00 78.88 1080 VAL A CA 1
ATOM 7797 C C . VAL A 1 1080 ? -17.739 -13.706 -27.182 1.00 78.88 1080 VAL A C 1
ATOM 7799 O O . VAL A 1 1080 ? -18.051 -12.701 -27.829 1.00 78.88 1080 VAL A O 1
ATOM 7802 N N . PHE A 1 1081 ? -18.279 -13.954 -25.988 1.00 76.50 1081 PHE A N 1
ATOM 7803 C CA . PHE A 1 1081 ? -19.219 -13.028 -25.355 1.00 76.50 1081 PHE A CA 1
ATOM 7804 C C . PHE A 1 1081 ? -18.538 -11.750 -24.866 1.00 76.50 1081 PHE A C 1
ATOM 7806 O O . PHE A 1 1081 ? -19.087 -10.671 -25.079 1.00 76.50 1081 PHE A O 1
ATOM 7813 N N . GLN A 1 1082 ? -17.327 -11.836 -24.312 1.00 75.94 1082 GLN A N 1
ATOM 7814 C CA . GLN A 1 1082 ? -16.528 -10.659 -23.952 1.00 75.94 1082 GLN A CA 1
ATOM 7815 C C . GLN A 1 1082 ? -16.202 -9.809 -25.187 1.00 75.94 1082 GLN A C 1
ATOM 7817 O O . GLN A 1 1082 ? -16.387 -8.590 -25.165 1.00 75.94 1082 GLN A O 1
ATOM 7822 N N . ALA A 1 1083 ? -15.855 -10.450 -26.308 1.00 73.12 1083 ALA A N 1
ATOM 7823 C CA . ALA A 1 1083 ? -15.679 -9.772 -27.586 1.00 73.12 1083 ALA A CA 1
ATOM 7824 C C . ALA A 1 1083 ? -16.961 -9.063 -28.042 1.00 73.12 1083 ALA A C 1
ATOM 7826 O O . ALA A 1 1083 ? -16.929 -7.900 -28.440 1.00 73.12 1083 ALA A O 1
ATOM 7827 N N . THR A 1 1084 ? -18.106 -9.737 -27.938 1.00 67.12 1084 THR A N 1
ATOM 7828 C CA . THR A 1 1084 ? -19.415 -9.183 -28.313 1.00 67.12 1084 THR A CA 1
ATOM 7829 C C . THR A 1 1084 ? -19.816 -8.014 -27.406 1.00 67.12 1084 THR A C 1
ATOM 7831 O O . THR A 1 1084 ? -20.338 -7.010 -27.891 1.00 67.12 1084 THR A O 1
ATOM 7834 N N . GLN A 1 1085 ? -19.512 -8.088 -26.108 1.00 67.62 1085 GLN A N 1
ATOM 7835 C CA . GLN A 1 1085 ? -19.769 -7.028 -25.131 1.00 67.62 1085 GLN A CA 1
ATOM 7836 C C . GLN A 1 1085 ? -18.890 -5.797 -25.382 1.00 67.62 1085 GLN A C 1
ATOM 7838 O O . GLN A 1 1085 ? -19.390 -4.670 -25.376 1.00 67.62 1085 GLN A O 1
ATOM 7843 N N . LYS A 1 1086 ? -17.593 -5.995 -25.647 1.00 69.25 1086 LYS A N 1
ATOM 7844 C CA . LYS A 1 1086 ? -16.669 -4.909 -26.009 1.00 69.25 1086 LYS A CA 1
ATOM 7845 C C . LYS A 1 1086 ? -17.025 -4.288 -27.357 1.00 69.25 1086 LYS A C 1
ATOM 7847 O O . LYS A 1 1086 ? -16.948 -3.074 -27.518 1.00 69.25 1086 LYS A O 1
ATOM 7852 N N . LEU A 1 1087 ? -17.515 -5.089 -28.302 1.00 63.25 1087 LEU A N 1
ATOM 7853 C CA . LEU A 1 1087 ? -18.009 -4.583 -29.578 1.00 63.25 1087 LEU A CA 1
ATOM 7854 C C . LEU A 1 1087 ? -19.267 -3.727 -29.373 1.00 63.25 1087 LEU A C 1
ATOM 7856 O O . LEU A 1 1087 ? -19.354 -2.628 -29.917 1.00 63.25 1087 LEU A O 1
ATOM 7860 N N . ALA A 1 1088 ? -20.196 -4.180 -28.528 1.00 59.91 1088 ALA A N 1
ATOM 7861 C CA . ALA A 1 1088 ? -21.408 -3.444 -28.174 1.00 59.91 1088 ALA A CA 1
ATOM 7862 C C . ALA A 1 1088 ? -21.133 -2.136 -27.407 1.00 59.91 1088 ALA A C 1
ATOM 7864 O O . ALA A 1 1088 ? -21.898 -1.182 -27.542 1.00 59.91 1088 ALA A O 1
ATOM 7865 N N . SER A 1 1089 ? -20.038 -2.060 -26.640 1.00 59.38 1089 SER A N 1
ATOM 7866 C CA . SER A 1 1089 ? -19.614 -0.848 -25.921 1.00 59.38 1089 SER A CA 1
ATOM 7867 C C . SER A 1 1089 ? -18.735 0.102 -26.751 1.00 59.38 1089 SER A C 1
ATOM 7869 O O . SER A 1 1089 ? -18.370 1.179 -26.275 1.00 59.38 1089 SER A O 1
ATOM 7871 N N . GLY A 1 1090 ? -18.422 -0.258 -28.001 1.00 57.66 1090 GLY A N 1
ATOM 7872 C CA . GLY A 1 1090 ? -17.591 0.536 -28.910 1.00 57.66 1090 GLY A CA 1
ATOM 7873 C C . GLY A 1 1090 ? -16.079 0.330 -28.747 1.00 57.66 1090 GLY A C 1
ATOM 7874 O O . GLY A 1 1090 ? -15.302 0.995 -29.434 1.00 57.66 1090 GLY A O 1
ATOM 7875 N N . ASP A 1 1091 ? -15.643 -0.601 -27.894 1.00 63.75 1091 ASP A N 1
ATOM 7876 C CA . ASP A 1 1091 ? -14.247 -1.031 -27.768 1.00 63.75 1091 ASP A CA 1
ATOM 7877 C C . ASP A 1 1091 ? -13.905 -2.101 -28.818 1.00 63.75 1091 ASP A C 1
ATOM 7879 O O . ASP A 1 1091 ? -13.752 -3.289 -28.538 1.00 63.75 1091 ASP A O 1
ATOM 7883 N N . ILE A 1 1092 ? -13.790 -1.660 -30.071 1.00 62.44 1092 ILE A N 1
ATOM 7884 C CA . ILE A 1 1092 ? -13.532 -2.532 -31.228 1.00 62.44 1092 ILE A CA 1
ATOM 7885 C C . ILE A 1 1092 ? -12.180 -3.261 -31.101 1.00 62.44 1092 ILE A C 1
ATOM 7887 O O . ILE A 1 1092 ? -12.060 -4.413 -31.515 1.00 62.44 1092 ILE A O 1
ATOM 7891 N N . MET A 1 1093 ? -11.159 -2.616 -30.523 1.00 58.38 1093 MET A N 1
ATOM 7892 C CA . MET A 1 1093 ? -9.824 -3.215 -30.381 1.00 58.38 1093 MET A CA 1
ATOM 7893 C C . MET A 1 1093 ? -9.776 -4.225 -29.237 1.00 58.38 1093 MET A C 1
ATOM 7895 O O . MET A 1 1093 ? -9.180 -5.289 -29.398 1.00 58.38 1093 MET A O 1
ATOM 7899 N N . GLY A 1 1094 ? -10.435 -3.935 -28.113 1.00 66.31 1094 GLY A N 1
ATOM 7900 C CA . GLY A 1 1094 ? -10.616 -4.912 -27.048 1.00 66.31 1094 GLY A CA 1
ATOM 7901 C C . GLY A 1 1094 ? -11.469 -6.099 -27.498 1.00 66.31 1094 GLY A C 1
ATOM 7902 O O . GLY A 1 1094 ? -11.125 -7.235 -27.186 1.00 66.31 1094 GLY A O 1
ATOM 7903 N N . ALA A 1 1095 ? -12.511 -5.859 -28.300 1.00 65.81 1095 ALA A N 1
ATOM 7904 C CA . ALA A 1 1095 ? -13.338 -6.910 -28.890 1.00 65.81 1095 ALA A CA 1
ATOM 7905 C C . ALA A 1 1095 ? -12.545 -7.831 -29.820 1.00 65.81 1095 ALA A C 1
ATOM 7907 O O . ALA A 1 1095 ? -12.684 -9.050 -29.766 1.00 65.81 1095 ALA A O 1
ATOM 7908 N N . LEU A 1 1096 ? -11.681 -7.253 -30.658 1.00 63.59 1096 LEU A N 1
ATOM 7909 C CA . LEU A 1 1096 ? -10.793 -8.020 -31.524 1.00 63.59 1096 LEU A CA 1
ATOM 7910 C C . LEU A 1 1096 ? -9.776 -8.829 -30.710 1.00 63.59 1096 LEU A C 1
ATOM 7912 O O . LEU A 1 1096 ? -9.501 -9.973 -31.057 1.00 63.59 1096 LEU A O 1
ATOM 7916 N N . GLY A 1 1097 ? -9.241 -8.257 -29.628 1.00 68.25 1097 GLY A N 1
ATOM 7917 C CA . GLY A 1 1097 ? -8.339 -8.958 -28.713 1.00 68.25 1097 GLY A CA 1
ATOM 7918 C C . GLY A 1 1097 ? -8.979 -10.209 -28.112 1.00 68.25 1097 GLY A C 1
ATOM 7919 O O . GLY A 1 1097 ? -8.416 -11.298 -28.223 1.00 68.25 1097 GLY A O 1
ATOM 7920 N N . ASP A 1 1098 ? -10.187 -10.074 -27.563 1.00 73.69 1098 ASP A N 1
ATOM 7921 C CA . ASP A 1 1098 ? -10.915 -11.196 -26.961 1.00 73.69 1098 ASP A CA 1
ATOM 7922 C C . ASP A 1 1098 ? -11.344 -12.223 -28.016 1.00 73.69 1098 ASP A C 1
ATOM 7924 O O . ASP A 1 1098 ? -11.217 -13.426 -27.802 1.00 73.69 1098 ASP A O 1
ATOM 7928 N N . LEU A 1 1099 ? -11.764 -11.779 -29.205 1.00 73.44 1099 LEU A N 1
ATOM 7929 C CA . LEU A 1 1099 ? -12.120 -12.683 -30.299 1.00 73.44 1099 LEU A CA 1
ATOM 7930 C C . LEU A 1 1099 ? -10.909 -13.479 -30.800 1.00 73.44 1099 LEU A C 1
ATOM 7932 O O . LEU A 1 1099 ? -11.036 -14.660 -31.115 1.00 73.44 1099 LEU A O 1
ATOM 7936 N N . MET A 1 1100 ? -9.722 -12.866 -30.838 1.00 68.94 1100 MET A N 1
ATOM 7937 C CA . MET A 1 1100 ? -8.468 -13.549 -31.174 1.00 68.94 1100 MET A CA 1
ATOM 7938 C C . MET A 1 1100 ? -8.026 -14.516 -30.069 1.00 68.94 1100 MET A C 1
ATOM 7940 O O . MET A 1 1100 ? -7.468 -15.573 -30.368 1.00 68.94 1100 MET A O 1
ATOM 7944 N N . GLN A 1 1101 ? -8.321 -14.213 -28.804 1.00 74.94 1101 GLN A N 1
ATOM 7945 C CA . GLN A 1 1101 ? -8.128 -15.146 -27.694 1.00 74.94 1101 GLN A CA 1
ATOM 7946 C C . GLN A 1 1101 ? -9.079 -16.351 -27.803 1.00 74.94 1101 GLN A C 1
ATOM 7948 O O . GLN A 1 1101 ? -8.641 -17.495 -27.663 1.00 74.94 1101 GLN A O 1
ATOM 7953 N N . GLY A 1 1102 ? -10.349 -16.113 -28.147 1.00 73.81 1102 GLY A N 1
ATOM 7954 C CA . GLY A 1 1102 ? -11.322 -17.159 -28.473 1.00 73.81 1102 GLY A CA 1
ATOM 7955 C C . GLY A 1 1102 ? -10.875 -18.004 -29.669 1.00 73.81 1102 GLY A C 1
ATOM 7956 O O . GLY A 1 1102 ? -10.889 -19.231 -29.599 1.00 73.81 1102 GLY A O 1
ATOM 7957 N N . ALA A 1 1103 ? -10.350 -17.369 -30.723 1.00 69.38 1103 ALA A N 1
ATOM 7958 C CA . ALA A 1 1103 ? -9.756 -18.054 -31.872 1.00 69.38 1103 ALA A CA 1
ATOM 7959 C C . ALA A 1 1103 ? -8.587 -18.957 -31.451 1.00 69.38 1103 ALA A C 1
ATOM 7961 O O . ALA A 1 1103 ? -8.463 -20.075 -31.945 1.00 69.38 1103 ALA A O 1
ATOM 7962 N N . GLY A 1 1104 ? -7.759 -18.495 -30.508 1.00 69.56 1104 GLY A N 1
ATOM 7963 C CA . GLY A 1 1104 ? -6.676 -19.267 -29.897 1.00 69.56 1104 GLY A CA 1
ATOM 7964 C C . GLY A 1 1104 ? -7.152 -20.578 -29.273 1.00 69.56 1104 GLY A C 1
ATOM 7965 O O . GLY A 1 1104 ? -6.541 -21.624 -29.494 1.00 69.56 1104 GLY A O 1
ATOM 7966 N N . LYS A 1 1105 ? -8.271 -20.539 -28.544 1.00 75.50 1105 LYS A N 1
ATOM 7967 C CA . LYS A 1 1105 ? -8.890 -21.728 -27.940 1.00 75.50 1105 LYS A CA 1
ATOM 7968 C C . LYS A 1 1105 ? -9.529 -22.648 -28.980 1.00 75.50 1105 LYS A C 1
ATOM 7970 O O . LYS A 1 1105 ? -9.340 -23.860 -28.922 1.00 75.50 1105 LYS A O 1
ATOM 7975 N N . VAL A 1 1106 ? -10.215 -22.075 -29.970 1.00 72.94 1106 VAL A N 1
ATOM 7976 C CA . VAL A 1 1106 ? -10.852 -22.818 -31.068 1.00 72.94 1106 VAL A CA 1
ATOM 7977 C C . VAL A 1 1106 ? -9.820 -23.521 -31.959 1.00 72.94 1106 VAL A C 1
ATOM 7979 O O . VAL A 1 1106 ? -10.061 -24.636 -32.405 1.00 72.94 1106 VAL A O 1
ATOM 7982 N N . MET A 1 1107 ? -8.638 -22.936 -32.181 1.00 67.50 1107 MET A N 1
ATOM 7983 C CA . MET A 1 1107 ? -7.570 -23.567 -32.975 1.00 67.50 1107 MET A CA 1
ATOM 7984 C C . MET A 1 1107 ? -7.067 -24.888 -32.375 1.00 67.50 1107 MET A C 1
ATOM 7986 O O . MET A 1 1107 ? -6.638 -25.763 -33.126 1.00 67.50 1107 MET A O 1
ATOM 7990 N N . GLY A 1 1108 ? -7.143 -25.052 -31.051 1.00 65.31 1108 GLY A N 1
ATOM 7991 C CA . GLY A 1 1108 ? -6.785 -26.292 -30.356 1.00 65.31 1108 GLY A CA 1
ATOM 7992 C C . GLY A 1 1108 ? -7.862 -27.382 -30.404 1.00 65.31 1108 GLY A C 1
ATOM 7993 O O . GLY A 1 1108 ? -7.678 -28.438 -29.800 1.00 65.31 1108 GLY A O 1
ATOM 7994 N N . TYR A 1 1109 ? -8.988 -27.133 -31.078 1.00 68.94 1109 TYR A N 1
ATOM 7995 C CA . TYR A 1 1109 ? -10.082 -28.085 -31.240 1.00 68.94 1109 TYR A CA 1
ATOM 7996 C C . TYR A 1 1109 ? -9.743 -29.151 -32.300 1.00 68.94 1109 TYR A C 1
ATOM 7998 O O . TYR A 1 1109 ? -9.259 -28.834 -33.387 1.00 68.94 1109 TYR A O 1
ATOM 8006 N N . GLY A 1 1110 ? -10.024 -30.422 -31.997 1.00 66.62 1110 GLY A N 1
ATOM 8007 C CA . GLY A 1 1110 ? -9.794 -31.558 -32.902 1.00 66.62 1110 GLY A CA 1
ATOM 8008 C C . GLY A 1 1110 ? -8.424 -32.233 -32.785 1.00 66.62 1110 GLY A C 1
ATOM 8009 O O . GLY A 1 1110 ? -7.687 -32.045 -31.815 1.00 66.62 1110 GLY A O 1
ATOM 8010 N N . GLU A 1 1111 ? -8.092 -33.088 -33.759 1.00 70.19 1111 GLU A N 1
ATOM 8011 C CA . GLU A 1 1111 ? -6.824 -33.823 -33.755 1.00 70.19 1111 GLU A CA 1
ATOM 8012 C C . GLU A 1 1111 ? -5.679 -32.955 -34.284 1.00 70.19 1111 GLU A C 1
ATOM 8014 O O . GLU A 1 1111 ? -5.611 -32.586 -35.456 1.00 70.19 1111 GLU A O 1
ATOM 8019 N N . ASN A 1 1112 ? -4.723 -32.675 -33.405 1.00 69.69 1112 ASN A N 1
ATOM 8020 C CA . ASN A 1 1112 ? -3.521 -31.915 -33.717 1.00 69.69 1112 ASN A CA 1
ATOM 8021 C C . ASN A 1 1112 ? -2.668 -32.559 -34.824 1.00 69.69 1112 ASN A C 1
ATOM 8023 O O . ASN A 1 1112 ? -2.353 -33.754 -34.769 1.00 69.69 1112 ASN A O 1
ATOM 8027 N N . PHE A 1 1113 ? -2.208 -31.752 -35.788 1.00 57.69 1113 PHE A N 1
ATOM 8028 C CA . PHE A 1 1113 ? -1.338 -32.235 -36.862 1.00 57.69 1113 PHE A CA 1
ATOM 8029 C C . PHE A 1 1113 ? -0.026 -32.802 -36.306 1.00 57.69 1113 PHE A C 1
ATOM 8031 O O . PHE A 1 1113 ? 0.708 -32.129 -35.580 1.00 57.69 1113 PHE A O 1
ATOM 8038 N N . LYS A 1 1114 ? 0.311 -34.031 -36.706 1.00 56.47 1114 LYS A N 1
ATOM 8039 C CA . LYS A 1 1114 ? 1.603 -34.664 -36.414 1.00 56.47 1114 LYS A CA 1
ATOM 8040 C C . LYS A 1 1114 ? 2.476 -34.660 -37.659 1.00 56.47 1114 LYS A C 1
ATOM 8042 O O . LYS A 1 1114 ? 2.121 -35.254 -38.673 1.00 56.47 1114 LYS A O 1
ATOM 8047 N N . ILE A 1 1115 ? 3.632 -34.014 -37.567 1.00 50.69 1115 ILE A N 1
ATOM 8048 C CA . ILE A 1 1115 ? 4.659 -34.044 -38.607 1.00 50.69 1115 ILE A CA 1
ATOM 8049 C C . ILE A 1 1115 ? 5.664 -35.134 -38.228 1.00 50.69 1115 ILE A C 1
ATOM 8051 O O . ILE A 1 1115 ? 6.384 -34.990 -37.240 1.00 50.69 1115 ILE A O 1
ATOM 8055 N N . GLU A 1 1116 ? 5.707 -36.227 -38.993 1.00 43.41 1116 GLU A N 1
ATOM 8056 C CA . GLU A 1 1116 ? 6.682 -37.312 -38.817 1.00 43.41 1116 GLU A CA 1
ATOM 8057 C C . GLU A 1 1116 ? 7.916 -37.102 -39.712 1.00 43.41 1116 GLU A C 1
ATOM 8059 O O . GLU A 1 1116 ? 7.798 -36.881 -40.919 1.00 43.41 1116 GLU A O 1
ATOM 8064 N N . GLY A 1 1117 ? 9.115 -37.177 -39.121 1.00 49.22 1117 GLY A N 1
ATOM 8065 C CA . GLY A 1 1117 ? 10.402 -36.981 -39.801 1.00 49.22 1117 GLY A CA 1
ATOM 8066 C C . GLY A 1 1117 ? 11.429 -36.259 -38.915 1.00 49.22 1117 GLY A C 1
ATOM 8067 O O . GLY A 1 1117 ? 11.035 -35.594 -37.959 1.00 49.22 1117 GLY A O 1
ATOM 8068 N N . PRO A 1 1118 ? 12.748 -36.371 -39.192 1.00 40.09 1118 PRO A N 1
ATOM 8069 C CA . PRO A 1 1118 ? 13.789 -35.785 -38.352 1.00 40.09 1118 PRO A CA 1
ATOM 8070 C C . PRO A 1 1118 ? 13.856 -34.272 -38.584 1.00 40.09 1118 PRO A C 1
ATOM 8072 O O . PRO A 1 1118 ? 14.685 -33.768 -39.341 1.00 40.09 1118 PRO A O 1
ATOM 8075 N N . VAL A 1 1119 ? 12.959 -33.550 -37.926 1.00 39.78 1119 VAL A N 1
ATOM 8076 C CA . VAL A 1 1119 ? 12.889 -32.092 -37.922 1.00 39.78 1119 VAL A CA 1
ATOM 8077 C C . VAL A 1 1119 ? 13.327 -31.648 -36.523 1.00 39.78 1119 VAL A C 1
ATOM 8079 O O . VAL A 1 1119 ? 12.749 -32.061 -35.522 1.00 39.78 1119 VAL A O 1
ATOM 8082 N N . PHE A 1 1120 ? 14.427 -30.892 -36.435 1.00 41.88 1120 PHE A N 1
ATOM 8083 C CA . PHE A 1 1120 ? 15.023 -30.418 -35.169 1.00 41.88 1120 PHE A CA 1
ATOM 8084 C C . PHE A 1 1120 ? 15.380 -31.511 -34.135 1.00 41.88 1120 PHE A C 1
ATOM 8086 O O . PHE A 1 1120 ? 15.244 -31.311 -32.934 1.00 41.88 1120 PHE A O 1
ATOM 8093 N N . GLY A 1 1121 ? 15.862 -32.679 -34.577 1.00 46.88 1121 GLY A N 1
ATOM 8094 C CA . GLY A 1 1121 ? 16.388 -33.716 -33.672 1.00 46.88 1121 GLY A CA 1
ATOM 8095 C C . GLY A 1 1121 ? 15.337 -34.544 -32.918 1.00 46.88 1121 GLY A C 1
ATOM 8096 O O . GLY A 1 1121 ? 15.715 -35.452 -32.178 1.00 46.88 1121 GLY A O 1
ATOM 8097 N N . HIS A 1 1122 ? 14.043 -34.298 -33.145 1.00 35.28 1122 HIS A N 1
ATOM 8098 C CA . HIS A 1 1122 ? 12.945 -35.119 -32.635 1.00 35.28 1122 HIS A CA 1
ATOM 8099 C C . HIS A 1 1122 ? 12.309 -35.949 -33.767 1.00 35.28 1122 HIS A C 1
ATOM 8101 O O . HIS A 1 1122 ? 12.269 -35.494 -34.909 1.00 35.28 1122 HIS A O 1
ATOM 8107 N N . PRO A 1 1123 ? 11.831 -37.177 -33.485 1.00 41.19 1123 PRO A N 1
ATOM 8108 C CA . PRO A 1 1123 ? 11.269 -38.067 -34.507 1.00 41.19 1123 PRO A CA 1
ATOM 8109 C C . PRO A 1 1123 ? 9.886 -37.626 -35.025 1.00 41.19 1123 PRO A C 1
ATOM 8111 O O . PRO A 1 1123 ? 9.485 -38.045 -36.110 1.00 41.19 1123 PRO A O 1
ATOM 8114 N N . SER A 1 1124 ? 9.171 -36.780 -34.274 1.00 47.78 1124 SER A N 1
ATOM 8115 C CA . SER A 1 1124 ? 7.881 -36.199 -34.663 1.00 47.78 1124 SER A CA 1
ATOM 8116 C C . SER A 1 1124 ? 7.592 -34.912 -33.881 1.00 47.78 1124 SER A C 1
ATOM 8118 O O . SER A 1 1124 ? 7.872 -34.867 -32.681 1.00 47.78 1124 SER A O 1
ATOM 8120 N N . VAL A 1 1125 ? 6.981 -33.909 -34.520 1.00 46.97 1125 VAL A N 1
ATOM 8121 C CA . VAL A 1 1125 ? 6.495 -32.670 -33.877 1.00 46.97 1125 VAL A CA 1
ATOM 8122 C C . VAL A 1 1125 ? 4.976 -32.587 -34.033 1.00 46.97 1125 VAL A C 1
ATOM 8124 O O . VAL A 1 1125 ? 4.463 -32.691 -35.147 1.00 46.97 1125 VAL A O 1
ATOM 8127 N N . THR A 1 1126 ? 4.261 -32.411 -32.920 1.00 56.09 1126 THR A N 1
ATOM 8128 C CA . THR A 1 1126 ? 2.804 -32.204 -32.901 1.00 56.09 1126 THR A CA 1
ATOM 8129 C C . THR A 1 1126 ? 2.523 -30.708 -32.826 1.00 56.09 1126 THR A C 1
ATOM 8131 O O . THR A 1 1126 ? 2.957 -30.054 -31.878 1.00 56.09 1126 THR A O 1
ATOM 8134 N N . LEU A 1 1127 ? 1.822 -30.161 -33.817 1.00 59.25 1127 LEU A N 1
ATOM 8135 C CA . LEU A 1 1127 ? 1.400 -28.760 -33.825 1.00 59.25 1127 LEU A CA 1
ATOM 8136 C C . LEU A 1 1127 ? 0.206 -28.567 -32.876 1.00 59.25 1127 LEU A C 1
ATOM 8138 O O . LEU A 1 1127 ? -0.593 -29.485 -32.736 1.00 59.25 1127 LEU A O 1
ATOM 8142 N N . PRO A 1 1128 ? 0.045 -27.404 -32.224 1.00 48.91 1128 PRO A N 1
ATOM 8143 C CA . PRO A 1 1128 ? -1.037 -27.168 -31.262 1.00 48.91 1128 PRO A CA 1
ATOM 8144 C C . PRO A 1 1128 ? -2.412 -26.917 -31.914 1.00 48.91 1128 PRO A C 1
ATOM 8146 O O . PRO A 1 1128 ? -3.294 -26.370 -31.260 1.00 48.91 1128 PRO A O 1
ATOM 8149 N N . PHE A 1 1129 ? -2.574 -27.260 -33.194 1.00 64.06 1129 PHE A N 1
ATOM 8150 C CA . PHE A 1 1129 ? -3.806 -27.077 -33.953 1.00 64.06 1129 PHE A CA 1
ATOM 8151 C C . PHE A 1 1129 ? -4.048 -28.242 -34.921 1.00 64.06 1129 PHE A C 1
ATOM 8153 O O . PHE A 1 1129 ? -3.104 -28.859 -35.434 1.00 64.06 1129 PHE A O 1
ATOM 8160 N N . GLY A 1 1130 ? -5.327 -28.533 -35.159 1.00 65.25 1130 GLY A N 1
ATOM 8161 C CA . GLY A 1 1130 ? -5.824 -29.593 -36.039 1.00 65.25 1130 GLY A CA 1
ATOM 8162 C C . GLY A 1 1130 ? -6.599 -29.067 -37.247 1.00 65.25 1130 GLY A C 1
ATOM 8163 O O . GLY A 1 1130 ? -6.781 -27.859 -37.414 1.00 65.25 1130 GLY A O 1
ATOM 8164 N N . ALA A 1 1131 ? -7.061 -29.975 -38.109 1.00 64.06 1131 ALA A N 1
ATOM 8165 C CA . ALA A 1 1131 ? -7.879 -29.611 -39.268 1.00 64.06 1131 ALA A CA 1
ATOM 8166 C C . ALA A 1 1131 ? -9.227 -29.011 -38.834 1.00 64.06 1131 ALA A C 1
ATOM 8168 O O . ALA A 1 1131 ? -9.666 -28.008 -39.396 1.00 64.06 1131 ALA A O 1
ATOM 8169 N N . GLU A 1 1132 ? -9.832 -29.583 -37.791 1.00 69.06 1132 GLU A N 1
ATOM 8170 C CA . GLU A 1 1132 ? -11.109 -29.143 -37.237 1.00 69.06 1132 GLU A CA 1
ATOM 8171 C C . GLU A 1 1132 ? -10.988 -27.762 -36.574 1.00 69.06 1132 GLU A C 1
ATOM 8173 O O . GLU A 1 1132 ? -11.821 -26.893 -36.814 1.00 69.06 1132 GLU A O 1
ATOM 8178 N N . GLY A 1 1133 ? -9.921 -27.499 -35.813 1.00 70.44 1133 GLY A N 1
ATOM 8179 C CA . GLY A 1 1133 ? -9.691 -26.193 -35.184 1.00 70.44 1133 GLY A CA 1
ATOM 8180 C C . GLY A 1 1133 ? -9.493 -25.057 -36.193 1.00 70.44 1133 GLY A C 1
ATOM 8181 O O . GLY A 1 1133 ? -9.985 -23.946 -35.992 1.00 70.44 1133 GLY A O 1
ATOM 8182 N N . MET A 1 1134 ? -8.848 -25.339 -37.330 1.00 67.38 1134 MET A N 1
ATOM 8183 C CA . MET A 1 1134 ? -8.692 -24.373 -38.427 1.00 67.38 1134 MET A CA 1
ATOM 8184 C C . MET A 1 1134 ? -10.001 -24.129 -39.187 1.00 67.38 1134 MET A C 1
ATOM 8186 O O . MET A 1 1134 ? -10.277 -22.999 -39.598 1.00 67.38 1134 MET A O 1
ATOM 8190 N N . GLU A 1 1135 ? -10.825 -25.165 -39.366 1.00 71.62 1135 GLU A N 1
ATOM 8191 C CA . GLU A 1 1135 ? -12.161 -25.026 -39.950 1.00 71.62 1135 GLU A CA 1
ATOM 8192 C C . GLU A 1 1135 ? -13.064 -24.164 -39.058 1.00 71.62 1135 GLU A C 1
ATOM 8194 O O . GLU A 1 1135 ? -13.705 -23.226 -39.539 1.00 71.62 1135 GLU A O 1
ATOM 8199 N N . MET A 1 1136 ? -13.052 -24.425 -37.751 1.00 72.31 1136 MET A N 1
ATOM 8200 C CA . MET A 1 1136 ? -13.832 -23.680 -36.767 1.00 72.31 1136 MET A CA 1
ATOM 8201 C C . MET A 1 1136 ? -13.397 -22.213 -36.671 1.00 72.31 1136 MET A C 1
ATOM 8203 O O . MET A 1 1136 ? -14.246 -21.324 -36.610 1.00 72.31 1136 MET A O 1
ATOM 8207 N N . MET A 1 1137 ? -12.094 -21.928 -36.763 1.00 71.00 1137 MET A N 1
ATOM 8208 C CA . MET A 1 1137 ? -11.579 -20.558 -36.871 1.00 71.00 1137 MET A CA 1
ATOM 8209 C C . MET A 1 1137 ? -12.107 -19.849 -38.130 1.00 71.00 1137 MET A C 1
ATOM 8211 O O . MET A 1 1137 ? -12.515 -18.687 -38.072 1.00 71.00 1137 MET A O 1
ATOM 8215 N N . GLY A 1 1138 ? -12.144 -20.553 -39.267 1.00 65.62 1138 GLY A N 1
ATOM 8216 C CA . GLY A 1 1138 ? -12.694 -20.035 -40.521 1.00 65.62 1138 GLY A CA 1
ATOM 8217 C C . GLY A 1 1138 ? -14.190 -19.724 -40.433 1.00 65.62 1138 GLY A C 1
ATOM 8218 O O . GLY A 1 1138 ? -14.629 -18.672 -40.907 1.00 65.62 1138 GLY A O 1
ATOM 8219 N N . ARG A 1 1139 ? -14.969 -20.597 -39.785 1.00 76.62 1139 ARG A N 1
ATOM 8220 C CA . ARG A 1 1139 ? -16.405 -20.388 -39.529 1.00 76.62 1139 ARG A CA 1
ATOM 8221 C C . ARG A 1 1139 ? -16.642 -19.206 -38.596 1.00 76.62 1139 ARG A C 1
ATOM 8223 O O . ARG A 1 1139 ? -17.443 -18.338 -38.928 1.00 76.62 1139 ARG A O 1
ATOM 8230 N N . MET A 1 1140 ? -15.878 -19.104 -37.509 1.00 75.00 1140 MET A N 1
ATOM 8231 C CA . MET A 1 1140 ? -15.960 -17.986 -36.566 1.00 75.00 1140 MET A CA 1
ATOM 8232 C C . MET A 1 1140 ? -15.642 -16.641 -37.234 1.00 75.00 1140 MET A C 1
ATOM 8234 O O . MET A 1 1140 ? -16.378 -15.674 -37.058 1.00 75.00 1140 MET A O 1
ATOM 8238 N N . ALA A 1 1141 ? -14.586 -16.577 -38.052 1.00 66.12 1141 ALA A N 1
ATOM 8239 C CA . ALA A 1 1141 ? -14.234 -15.370 -38.800 1.00 66.12 1141 ALA A CA 1
ATOM 8240 C C . ALA A 1 1141 ? -15.305 -14.998 -39.839 1.00 66.12 1141 ALA A C 1
ATOM 8242 O O . ALA A 1 1141 ? -15.627 -13.822 -40.008 1.00 66.12 1141 ALA A O 1
ATOM 8243 N N . THR A 1 1142 ? -15.884 -15.996 -40.513 1.00 71.25 1142 THR A N 1
ATOM 8244 C CA . THR A 1 1142 ? -16.972 -15.786 -41.480 1.00 71.25 1142 THR A CA 1
ATOM 8245 C C . THR A 1 1142 ? -18.200 -15.210 -40.786 1.00 71.25 1142 THR A C 1
ATOM 8247 O O . THR A 1 1142 ? -18.694 -14.163 -41.199 1.00 71.25 1142 THR A O 1
ATOM 8250 N N . GLN A 1 1143 ? -18.632 -15.828 -39.686 1.00 74.75 1143 GLN A N 1
ATOM 8251 C CA . GLN A 1 1143 ? -19.785 -15.370 -38.916 1.00 74.75 1143 GLN A CA 1
ATOM 8252 C C . GLN A 1 1143 ? -19.553 -13.999 -38.277 1.00 74.75 1143 GLN A C 1
ATOM 8254 O O . GLN A 1 1143 ? -20.457 -13.168 -38.268 1.00 74.75 1143 GLN A O 1
ATOM 8259 N N . PHE A 1 1144 ? -18.329 -13.692 -37.836 1.00 72.12 1144 PHE A N 1
ATOM 8260 C CA . PHE A 1 1144 ? -17.972 -12.354 -37.362 1.00 72.12 1144 PHE A CA 1
ATOM 8261 C C . PHE A 1 1144 ? -18.135 -11.293 -38.456 1.00 72.12 1144 PHE A C 1
ATOM 8263 O O . PHE A 1 1144 ? -18.764 -10.262 -38.230 1.00 72.12 1144 PHE A O 1
ATOM 8270 N N . VAL A 1 1145 ? -17.623 -11.553 -39.663 1.00 67.31 1145 VAL A N 1
ATOM 8271 C CA . VAL A 1 1145 ? -17.749 -10.623 -40.797 1.00 67.31 1145 VAL A CA 1
ATOM 8272 C C . VAL A 1 1145 ? -19.205 -10.482 -41.249 1.00 67.31 1145 VAL A C 1
ATOM 8274 O O . VAL A 1 1145 ? -19.632 -9.383 -41.607 1.00 67.31 1145 VAL A O 1
ATOM 8277 N N . GLU A 1 1146 ? -19.986 -11.562 -41.226 1.00 68.50 1146 GLU A N 1
ATOM 8278 C CA . GLU A 1 1146 ? -21.417 -11.538 -41.552 1.00 68.50 1146 GLU A CA 1
ATOM 8279 C C . GLU A 1 1146 ? -22.264 -10.817 -40.496 1.00 68.50 1146 GLU A C 1
ATOM 8281 O O . GLU A 1 1146 ? -23.289 -10.212 -40.835 1.00 68.50 1146 GLU A O 1
ATOM 8286 N N . ALA A 1 1147 ? -21.808 -10.823 -39.245 1.00 68.12 1147 ALA A N 1
ATOM 8287 C CA . ALA A 1 1147 ? -22.405 -10.089 -38.143 1.00 68.12 1147 ALA A CA 1
ATOM 8288 C C . ALA A 1 1147 ? -22.067 -8.586 -38.160 1.00 68.12 1147 ALA A C 1
ATOM 8290 O O . ALA A 1 1147 ? -22.731 -7.813 -37.480 1.00 68.12 1147 ALA A O 1
ATOM 8291 N N . LEU A 1 1148 ? -21.100 -8.099 -38.940 1.00 68.19 1148 LEU A N 1
ATOM 8292 C CA . LEU A 1 1148 ? -20.832 -6.655 -38.994 1.00 68.19 1148 LEU A CA 1
ATOM 8293 C C . LEU A 1 1148 ? -21.969 -5.879 -39.701 1.00 68.19 1148 LEU A C 1
ATOM 8295 O O . LEU A 1 1148 ? -22.543 -6.380 -40.674 1.00 68.19 1148 LEU A O 1
ATOM 8299 N N . PRO A 1 1149 ? -22.281 -4.634 -39.274 1.00 61.75 1149 PRO A N 1
ATOM 8300 C CA . PRO A 1 1149 ? -23.224 -3.762 -39.982 1.00 61.75 1149 PRO A CA 1
ATOM 8301 C C . PRO A 1 1149 ? -22.819 -3.558 -41.445 1.00 61.75 1149 PRO A C 1
ATOM 8303 O O . PRO A 1 1149 ? -21.626 -3.496 -41.752 1.00 61.75 1149 PRO A O 1
ATOM 8306 N N . GLU A 1 1150 ? -23.779 -3.393 -42.363 1.00 62.69 1150 GLU A N 1
ATOM 8307 C CA . GLU A 1 1150 ? -23.478 -3.355 -43.808 1.00 62.69 1150 GLU A CA 1
ATOM 8308 C C . GLU A 1 1150 ? -22.538 -2.203 -44.203 1.00 62.69 1150 GLU A C 1
ATOM 8310 O O . GLU A 1 1150 ? -21.742 -2.328 -45.137 1.00 62.69 1150 GLU A O 1
ATOM 8315 N N . SER A 1 1151 ? -22.552 -1.100 -43.450 1.00 55.03 1151 SER A N 1
ATOM 8316 C CA . SER A 1 1151 ? -21.635 0.034 -43.629 1.00 55.03 1151 SER A CA 1
ATOM 8317 C C . SER A 1 1151 ? -20.169 -0.318 -43.328 1.00 55.03 1151 SER A C 1
ATOM 8319 O O . SER A 1 1151 ? -19.263 0.160 -44.021 1.00 55.03 1151 SER A O 1
ATOM 8321 N N . VAL A 1 1152 ? -19.932 -1.181 -42.336 1.00 59.56 1152 VAL A N 1
ATOM 8322 C CA . VAL A 1 1152 ? -18.608 -1.682 -41.942 1.00 59.56 1152 VAL A CA 1
ATOM 8323 C C . VAL A 1 1152 ? -18.222 -2.863 -42.822 1.00 59.56 1152 VAL A C 1
ATOM 8325 O O . VAL A 1 1152 ? -17.138 -2.857 -43.394 1.00 59.56 1152 VAL A O 1
ATOM 8328 N N . LYS A 1 1153 ? -19.132 -3.818 -43.028 1.00 61.47 1153 LYS A N 1
ATOM 8329 C CA . LYS A 1 1153 ? -18.949 -4.996 -43.881 1.00 61.47 1153 LYS A CA 1
ATOM 8330 C C . LYS A 1 1153 ? -18.610 -4.623 -45.320 1.00 61.47 1153 LYS A C 1
ATOM 8332 O O . LYS A 1 1153 ? -17.647 -5.155 -45.855 1.00 61.47 1153 LYS A O 1
ATOM 8337 N N . THR A 1 1154 ? -19.300 -3.656 -45.932 1.00 57.62 1154 THR A N 1
ATOM 8338 C CA . THR A 1 1154 ? -18.995 -3.209 -47.306 1.00 57.62 1154 THR A CA 1
ATOM 8339 C C . THR A 1 1154 ? -17.604 -2.576 -47.397 1.00 57.62 1154 THR A C 1
ATOM 8341 O O . THR A 1 1154 ? -16.885 -2.804 -48.370 1.00 57.62 1154 THR A O 1
ATOM 8344 N N . LYS A 1 1155 ? -17.180 -1.806 -46.385 1.00 54.38 1155 LYS A N 1
ATOM 8345 C CA . LYS A 1 1155 ? -15.841 -1.193 -46.344 1.00 54.38 1155 LYS A CA 1
ATOM 8346 C C . LYS A 1 1155 ? -14.746 -2.215 -46.054 1.00 54.38 1155 LYS A C 1
ATOM 8348 O O . LYS A 1 1155 ? -13.721 -2.181 -46.726 1.00 54.38 1155 LYS A O 1
ATOM 8353 N N . LEU A 1 1156 ? -14.992 -3.149 -45.138 1.00 52.38 1156 LEU A N 1
ATOM 8354 C CA . LEU A 1 1156 ? -14.102 -4.262 -44.824 1.00 52.38 1156 LEU A CA 1
ATOM 8355 C C . LEU A 1 1156 ? -13.946 -5.174 -46.045 1.00 52.38 1156 LEU A C 1
ATOM 8357 O O . LEU A 1 1156 ? -12.833 -5.480 -46.433 1.00 52.38 1156 LEU A O 1
ATOM 8361 N N . GLN A 1 1157 ? -15.037 -5.520 -46.733 1.00 53.25 1157 GLN A N 1
ATOM 8362 C CA . GLN A 1 1157 ? -15.006 -6.274 -47.989 1.00 53.25 1157 GLN A CA 1
ATOM 8363 C C . GLN A 1 1157 ? -14.304 -5.501 -49.111 1.00 53.25 1157 GLN A C 1
ATOM 8365 O O . GLN A 1 1157 ? -13.583 -6.108 -49.897 1.00 53.25 1157 GLN A O 1
ATOM 8370 N N . THR A 1 1158 ? -14.464 -4.174 -49.178 1.00 50.69 1158 THR A N 1
ATOM 8371 C CA . THR A 1 1158 ? -13.757 -3.323 -50.152 1.00 50.69 1158 THR A CA 1
ATOM 8372 C C . THR A 1 1158 ? -12.259 -3.276 -49.860 1.00 50.69 1158 THR A C 1
ATOM 8374 O O . THR A 1 1158 ? -11.467 -3.426 -50.783 1.00 50.69 1158 THR A O 1
ATOM 8377 N N . GLN A 1 1159 ? -11.851 -3.138 -48.597 1.00 47.66 1159 GLN A N 1
ATOM 8378 C CA . GLN A 1 1159 ? -10.439 -3.136 -48.215 1.00 47.66 1159 GLN A CA 1
ATOM 8379 C C . GLN A 1 1159 ? -9.815 -4.530 -48.276 1.00 47.66 1159 GLN A C 1
ATOM 8381 O O . GLN A 1 1159 ? -8.707 -4.651 -48.773 1.00 47.66 1159 GLN A O 1
ATOM 8386 N N . ILE A 1 1160 ? -10.526 -5.597 -47.911 1.00 45.66 1160 ILE A N 1
ATOM 8387 C CA . ILE A 1 1160 ? -10.099 -6.981 -48.161 1.00 45.66 1160 ILE A CA 1
ATOM 8388 C C . ILE A 1 1160 ? -9.948 -7.199 -49.670 1.00 45.66 1160 ILE A C 1
ATOM 8390 O O . ILE A 1 1160 ? -8.947 -7.762 -50.099 1.00 45.66 1160 ILE A O 1
ATOM 8394 N N . ALA A 1 1161 ? -10.864 -6.698 -50.505 1.00 43.06 1161 ALA A N 1
ATOM 8395 C CA . ALA A 1 1161 ? -10.732 -6.768 -51.960 1.00 43.06 1161 ALA A CA 1
ATOM 8396 C C . ALA A 1 1161 ? -9.553 -5.928 -52.493 1.00 43.06 1161 ALA A C 1
ATOM 8398 O O . ALA A 1 1161 ? -8.862 -6.377 -53.406 1.00 43.06 1161 ALA A O 1
ATOM 8399 N N . GLU A 1 1162 ? -9.272 -4.751 -51.924 1.00 41.34 1162 GLU A N 1
ATOM 8400 C CA . GLU A 1 1162 ? -8.113 -3.916 -52.273 1.00 41.34 1162 GLU A CA 1
ATOM 8401 C C . GLU A 1 1162 ? -6.784 -4.517 -51.795 1.00 41.34 1162 GLU A C 1
ATOM 8403 O O . GLU A 1 1162 ? -5.790 -4.450 -52.517 1.00 41.34 1162 GLU A O 1
ATOM 8408 N N . THR A 1 1163 ? -6.755 -5.151 -50.625 1.00 37.69 1163 THR A N 1
ATOM 8409 C CA . THR A 1 1163 ? -5.582 -5.821 -50.050 1.00 37.69 1163 THR A CA 1
ATOM 8410 C C . THR A 1 1163 ? -5.321 -7.151 -50.748 1.00 37.69 1163 THR A C 1
ATOM 8412 O O . THR A 1 1163 ? -4.177 -7.439 -51.080 1.00 37.69 1163 THR A O 1
ATOM 8415 N N . VAL A 1 1164 ? -6.358 -7.907 -51.123 1.00 37.69 1164 VAL A N 1
ATOM 8416 C CA . VAL A 1 1164 ? -6.249 -9.069 -52.025 1.00 37.69 1164 VAL A CA 1
ATOM 8417 C C . VAL A 1 1164 ? -5.816 -8.628 -53.429 1.00 37.69 1164 VAL A C 1
ATOM 8419 O O . VAL A 1 1164 ? -5.026 -9.323 -54.068 1.00 37.69 1164 VAL A O 1
ATOM 8422 N N . ALA A 1 1165 ? -6.231 -7.448 -53.902 1.00 35.12 1165 ALA A N 1
ATOM 8423 C CA . ALA A 1 1165 ? -5.732 -6.870 -55.151 1.00 35.12 1165 ALA A CA 1
ATOM 8424 C C . ALA A 1 1165 ? -4.271 -6.379 -55.053 1.00 35.12 1165 ALA A C 1
ATOM 8426 O O . ALA A 1 1165 ? -3.544 -6.460 -56.044 1.00 35.12 1165 ALA A O 1
ATOM 8427 N N . ARG A 1 1166 ? -3.809 -5.919 -53.878 1.00 36.03 1166 ARG A N 1
ATOM 8428 C CA . ARG A 1 1166 ? -2.399 -5.564 -53.613 1.00 36.03 1166 ARG A CA 1
ATOM 8429 C C . ARG A 1 1166 ? -1.514 -6.803 -53.427 1.00 36.03 1166 ARG A C 1
ATOM 8431 O O . ARG A 1 1166 ? -0.433 -6.849 -54.006 1.00 36.03 1166 ARG A O 1
ATOM 8438 N N . ALA A 1 1167 ? -1.990 -7.832 -52.726 1.00 33.88 1167 ALA A N 1
ATOM 8439 C CA . ALA A 1 1167 ? -1.298 -9.109 -52.522 1.00 33.88 1167 ALA A CA 1
ATOM 8440 C C . ALA A 1 1167 ? -1.278 -9.981 -53.792 1.00 33.88 1167 ALA A C 1
ATOM 8442 O O . ALA A 1 1167 ? -0.313 -10.698 -54.050 1.00 33.88 1167 ALA A O 1
ATOM 8443 N N . GLY A 1 1168 ? -2.285 -9.853 -54.665 1.00 30.08 1168 GLY A N 1
ATOM 8444 C CA . GLY A 1 1168 ? -2.260 -10.413 -56.021 1.00 30.08 1168 GLY A CA 1
ATOM 8445 C C . GLY A 1 1168 ? -1.172 -9.809 -56.926 1.00 30.08 1168 GLY A C 1
ATOM 8446 O O . GLY A 1 1168 ? -0.902 -10.348 -57.999 1.00 30.08 1168 GLY A O 1
ATOM 8447 N N . GLY A 1 1169 ? -0.529 -8.714 -56.497 1.00 27.72 1169 GLY A N 1
ATOM 8448 C CA . GLY A 1 1169 ? 0.572 -8.049 -57.196 1.00 27.72 1169 GLY A CA 1
ATOM 8449 C C . GLY A 1 1169 ? 1.972 -8.589 -56.882 1.00 27.72 1169 GLY A C 1
ATOM 8450 O O . GLY A 1 1169 ? 2.915 -8.213 -57.576 1.00 27.72 1169 GLY A O 1
ATOM 8451 N N . SER A 1 1170 ? 2.130 -9.477 -55.895 1.00 30.70 1170 SER A N 1
ATOM 8452 C CA . SER A 1 1170 ? 3.436 -10.011 -55.474 1.00 30.70 1170 SER A CA 1
ATOM 8453 C C . SER A 1 1170 ? 3.541 -11.533 -55.600 1.00 30.70 1170 SER A C 1
ATOM 8455 O O . SER A 1 1170 ? 4.151 -12.197 -54.771 1.00 30.70 1170 SER A O 1
ATOM 8457 N N . ALA A 1 1171 ? 3.025 -12.107 -56.688 1.00 27.53 1171 ALA A N 1
ATOM 8458 C CA . ALA A 1 1171 ? 3.545 -13.381 -57.180 1.00 27.53 1171 ALA A CA 1
ATOM 8459 C C . ALA A 1 1171 ? 4.796 -13.099 -58.028 1.00 27.53 1171 ALA A C 1
ATOM 8461 O O . ALA A 1 1171 ? 4.708 -12.906 -59.241 1.00 27.53 1171 ALA A O 1
ATOM 8462 N N . ILE A 1 1172 ? 5.970 -13.047 -57.394 1.00 24.72 1172 ILE A N 1
ATOM 8463 C CA . ILE A 1 1172 ? 7.238 -13.156 -58.125 1.00 24.72 1172 ILE A CA 1
ATOM 8464 C C . ILE A 1 1172 ? 7.356 -14.618 -58.587 1.00 24.72 1172 ILE A C 1
ATOM 8466 O O . ILE A 1 1172 ? 7.407 -15.512 -57.741 1.00 24.72 1172 ILE A O 1
ATOM 8470 N N . PRO A 1 1173 ? 7.420 -14.918 -59.898 1.00 26.66 1173 PRO A N 1
ATOM 8471 C CA . PRO A 1 1173 ? 7.741 -16.261 -60.351 1.00 26.66 1173 PRO A CA 1
ATOM 8472 C C . PRO A 1 1173 ? 9.232 -16.502 -60.081 1.00 26.66 1173 PRO A C 1
ATOM 8474 O O . PRO A 1 1173 ? 10.086 -15.999 -60.809 1.00 26.66 1173 PRO A O 1
ATOM 8477 N N . GLY A 1 1174 ? 9.539 -17.264 -59.028 1.00 31.33 1174 GLY A N 1
ATOM 8478 C CA . GLY A 1 1174 ? 10.881 -17.789 -58.752 1.00 31.33 1174 GLY A CA 1
ATOM 8479 C C . GLY A 1 1174 ? 11.539 -17.266 -57.471 1.00 31.33 1174 GLY A C 1
ATOM 8480 O O . GLY A 1 1174 ? 12.460 -16.459 -57.541 1.00 31.33 1174 GLY A O 1
ATOM 8481 N N . GLY A 1 1175 ? 11.126 -17.792 -56.315 1.00 24.20 1175 GLY A N 1
ATOM 8482 C CA . GLY A 1 1175 ? 11.840 -17.687 -55.037 1.00 24.20 1175 GLY A CA 1
ATOM 8483 C C . GLY A 1 1175 ? 12.061 -19.084 -54.453 1.00 24.20 1175 GLY A C 1
ATOM 8484 O O . GLY A 1 1175 ? 11.140 -19.890 -54.406 1.00 24.20 1175 GLY A O 1
ATOM 8485 N N . SER A 1 1176 ? 13.304 -19.414 -54.111 1.00 28.27 1176 SER A N 1
ATOM 8486 C CA . SER A 1 1176 ? 13.751 -20.743 -53.681 1.00 28.27 1176 SER A CA 1
ATOM 8487 C C . SER A 1 1176 ? 13.381 -21.087 -52.231 1.00 28.27 1176 SER A C 1
ATOM 8489 O O . SER A 1 1176 ? 13.415 -20.211 -51.377 1.00 28.27 1176 SER A O 1
ATOM 8491 N N . ILE A 1 1177 ? 13.196 -22.389 -51.985 1.00 28.55 1177 ILE A N 1
ATOM 8492 C CA . ILE A 1 1177 ? 12.854 -23.199 -50.784 1.00 28.55 1177 ILE A CA 1
ATOM 8493 C C . ILE A 1 1177 ? 13.563 -22.850 -49.433 1.00 28.55 1177 ILE A C 1
ATOM 8495 O O . ILE A 1 1177 ? 13.424 -23.577 -48.459 1.00 28.55 1177 ILE A O 1
ATOM 8499 N N . ILE A 1 1178 ? 14.311 -21.750 -49.307 1.00 29.55 1178 ILE A N 1
ATOM 8500 C CA . ILE A 1 1178 ? 15.159 -21.460 -48.131 1.00 29.55 1178 ILE A CA 1
ATOM 8501 C C . ILE A 1 1178 ? 14.507 -20.499 -47.106 1.00 29.55 1178 ILE A C 1
ATOM 8503 O O . ILE A 1 1178 ? 14.924 -20.509 -45.952 1.00 29.55 1178 ILE A O 1
ATOM 8507 N N . SER A 1 1179 ? 13.460 -19.732 -47.447 1.00 28.36 1179 SER A N 1
ATOM 8508 C CA . SER A 1 1179 ? 12.770 -18.850 -46.475 1.00 28.36 1179 SER A CA 1
ATOM 8509 C C . SER A 1 1179 ? 11.852 -19.597 -45.494 1.00 28.36 1179 SER A C 1
ATOM 8511 O O . SER A 1 1179 ? 11.831 -19.264 -44.316 1.00 28.36 1179 SER A O 1
ATOM 8513 N N . ALA A 1 1180 ? 11.221 -20.698 -45.916 1.00 31.23 1180 ALA A N 1
ATOM 8514 C CA . ALA A 1 1180 ? 10.230 -21.438 -45.120 1.00 31.23 1180 ALA A CA 1
ATOM 8515 C C . ALA A 1 1180 ? 10.771 -22.155 -43.855 1.00 31.23 1180 ALA A C 1
ATOM 8517 O O . ALA A 1 1180 ? 9.996 -22.706 -43.077 1.00 31.23 1180 ALA A O 1
ATOM 8518 N N . ILE A 1 1181 ? 12.093 -22.186 -43.635 1.00 31.27 1181 ILE A N 1
ATOM 8519 C CA . ILE A 1 1181 ? 12.713 -22.792 -42.438 1.00 31.27 1181 ILE A CA 1
ATOM 8520 C C . ILE A 1 1181 ? 12.933 -21.746 -41.326 1.00 31.27 1181 ILE A C 1
ATOM 8522 O O . ILE A 1 1181 ? 12.990 -22.122 -40.158 1.00 31.27 1181 ILE A O 1
ATOM 8526 N N . GLY A 1 1182 ? 13.027 -20.452 -41.659 1.00 31.02 1182 GLY A N 1
ATOM 8527 C CA . GLY A 1 1182 ? 13.191 -19.372 -40.674 1.00 31.02 1182 GLY A CA 1
ATOM 8528 C C . GLY A 1 1182 ? 11.895 -19.066 -39.923 1.00 31.02 1182 GLY A C 1
ATOM 8529 O O . GLY A 1 1182 ? 11.876 -19.055 -38.695 1.00 31.02 1182 GLY A O 1
ATOM 8530 N N . ASP A 1 1183 ? 10.791 -18.954 -40.657 1.00 38.69 1183 ASP A N 1
ATOM 8531 C CA . ASP A 1 1183 ? 9.501 -18.523 -40.101 1.00 38.69 1183 ASP A CA 1
ATOM 8532 C C . ASP A 1 1183 ? 8.832 -19.614 -39.238 1.00 38.69 1183 ASP A C 1
ATOM 8534 O O . ASP A 1 1183 ? 8.112 -19.330 -38.279 1.00 38.69 1183 ASP A O 1
ATOM 8538 N N . GLY A 1 1184 ? 9.152 -20.890 -39.495 1.00 34.16 1184 GLY A N 1
ATOM 8539 C CA . GLY A 1 1184 ? 8.743 -22.013 -38.645 1.00 34.16 1184 GLY A CA 1
ATOM 8540 C C . GLY A 1 1184 ? 9.460 -22.071 -37.288 1.00 34.16 1184 GLY A C 1
ATOM 8541 O O . GLY A 1 1184 ? 8.907 -22.615 -36.334 1.00 34.16 1184 GLY A O 1
ATOM 8542 N N . VAL A 1 1185 ? 10.668 -21.503 -37.171 1.00 34.62 1185 VAL A N 1
ATOM 8543 C CA . VAL A 1 1185 ? 11.418 -21.438 -35.902 1.00 34.62 1185 VAL A CA 1
ATOM 8544 C C . VAL A 1 1185 ? 10.865 -20.328 -35.011 1.00 34.62 1185 VAL A C 1
ATOM 8546 O O . VAL A 1 1185 ? 10.660 -20.561 -33.821 1.00 34.62 1185 VAL A O 1
ATOM 8549 N N . ASP A 1 1186 ? 10.533 -19.172 -35.589 1.00 42.12 1186 ASP A N 1
ATOM 8550 C CA . ASP A 1 1186 ? 9.975 -18.032 -34.854 1.00 42.12 1186 ASP A CA 1
ATOM 8551 C C . ASP A 1 1186 ? 8.560 -18.314 -34.323 1.00 42.12 1186 ASP A C 1
ATOM 8553 O O . ASP A 1 1186 ? 8.240 -17.926 -33.200 1.00 42.12 1186 ASP A O 1
ATOM 8557 N N . LEU A 1 1187 ? 7.728 -19.053 -35.069 1.00 40.28 1187 LEU A N 1
ATOM 8558 C CA . LEU A 1 1187 ? 6.397 -19.480 -34.617 1.00 40.28 1187 LEU A CA 1
ATOM 8559 C C . LEU A 1 1187 ? 6.472 -20.443 -33.417 1.00 40.28 1187 LEU A C 1
ATOM 8561 O O . LEU A 1 1187 ? 5.722 -20.295 -32.453 1.00 40.28 1187 LEU A O 1
ATOM 8565 N N . VAL A 1 1188 ? 7.404 -21.403 -33.443 1.00 38.09 1188 VAL A N 1
ATOM 8566 C CA . VAL A 1 1188 ? 7.638 -22.343 -32.328 1.00 38.09 1188 VAL A CA 1
ATOM 8567 C C . VAL A 1 1188 ? 8.201 -21.616 -31.101 1.00 38.09 1188 VAL A C 1
ATOM 8569 O O . VAL A 1 1188 ? 7.851 -21.960 -29.972 1.00 38.09 1188 VAL A O 1
ATOM 8572 N N . GLN A 1 1189 ? 9.017 -20.577 -31.302 1.00 43.91 1189 GLN A N 1
ATOM 8573 C CA . GLN A 1 1189 ? 9.561 -19.753 -30.222 1.00 43.91 1189 GLN A CA 1
ATOM 8574 C C . GLN A 1 1189 ? 8.491 -18.861 -29.571 1.00 43.91 1189 GLN A C 1
ATOM 8576 O O . GLN A 1 1189 ? 8.445 -18.759 -28.346 1.00 43.91 1189 GLN A O 1
ATOM 8581 N N . GLU A 1 1190 ? 7.590 -18.271 -30.359 1.00 43.66 1190 GLU A N 1
ATOM 8582 C CA . GLU A 1 1190 ? 6.455 -17.480 -29.860 1.00 43.66 1190 GLU A CA 1
ATOM 8583 C C . GLU A 1 1190 ? 5.440 -18.353 -29.097 1.00 43.66 1190 GLU A C 1
ATOM 8585 O O . GLU A 1 1190 ? 4.961 -17.960 -28.035 1.00 43.66 1190 GLU A O 1
ATOM 8590 N N . LEU A 1 1191 ? 5.183 -19.578 -29.578 1.00 39.66 1191 LEU A N 1
ATOM 8591 C CA . LEU A 1 1191 ? 4.306 -20.566 -28.929 1.00 39.66 1191 LEU A CA 1
ATOM 8592 C C . LEU A 1 1191 ? 4.850 -21.096 -27.588 1.00 39.66 1191 LEU A C 1
ATOM 8594 O O . LEU A 1 1191 ? 4.083 -21.647 -26.795 1.00 39.66 1191 LEU A O 1
ATOM 8598 N N . SER A 1 1192 ? 6.152 -20.929 -27.332 1.00 40.22 1192 SER A N 1
ATOM 8599 C CA . SER A 1 1192 ? 6.841 -21.393 -26.118 1.00 40.22 1192 SER A CA 1
ATOM 8600 C C . SER A 1 1192 ? 6.933 -20.356 -24.985 1.00 40.22 1192 SER A C 1
ATOM 8602 O O . SER A 1 1192 ? 7.498 -20.660 -23.937 1.00 40.22 1192 SER A O 1
ATOM 8604 N N . LYS A 1 1193 ? 6.383 -19.145 -25.171 1.00 48.91 1193 LYS A N 1
ATOM 8605 C CA . LYS A 1 1193 ? 6.337 -18.088 -24.143 1.00 48.91 1193 LYS A CA 1
ATOM 8606 C C . LYS A 1 1193 ? 5.157 -18.289 -23.178 1.00 48.91 1193 LYS A C 1
ATOM 8608 O O . LYS A 1 1193 ? 4.086 -18.725 -23.596 1.00 48.91 1193 LYS A O 1
ATOM 8613 N N . ASP A 1 1194 ? 5.354 -17.930 -21.905 1.00 36.81 1194 ASP A N 1
ATOM 8614 C CA . ASP A 1 1194 ? 4.319 -18.009 -20.856 1.00 36.81 1194 ASP A CA 1
ATOM 8615 C C . ASP A 1 1194 ? 3.207 -16.954 -21.027 1.00 36.81 1194 ASP A C 1
ATOM 8617 O O . ASP A 1 1194 ? 2.065 -17.212 -20.658 1.00 36.81 1194 ASP A O 1
ATOM 8621 N N . ASP A 1 1195 ? 3.517 -15.805 -21.642 1.00 40.84 1195 ASP A N 1
ATOM 8622 C CA . ASP A 1 1195 ? 2.572 -14.718 -21.936 1.00 40.84 1195 ASP A CA 1
ATOM 8623 C C . ASP A 1 1195 ? 2.384 -14.626 -23.460 1.00 40.84 1195 ASP A C 1
ATOM 8625 O O . ASP A 1 1195 ? 3.227 -14.095 -24.192 1.00 40.84 1195 ASP A O 1
ATOM 8629 N N . LYS A 1 1196 ? 1.337 -15.285 -23.963 1.00 49.59 1196 LYS A N 1
ATOM 8630 C CA . LYS A 1 1196 ? 1.140 -15.531 -25.398 1.00 49.59 1196 LYS A CA 1
ATOM 8631 C C . LYS A 1 1196 ? 0.406 -14.361 -26.047 1.00 49.59 1196 LYS A C 1
ATOM 8633 O O . LYS A 1 1196 ? -0.791 -14.187 -25.843 1.00 49.59 1196 LYS A O 1
ATOM 8638 N N . ASP A 1 1197 ? 1.109 -13.601 -26.883 1.00 51.94 1197 ASP A N 1
ATOM 8639 C CA . ASP A 1 1197 ? 0.488 -12.618 -27.775 1.00 51.94 1197 ASP A CA 1
ATOM 8640 C C . ASP A 1 1197 ? -0.151 -13.338 -28.973 1.00 51.94 1197 ASP A C 1
ATOM 8642 O O . ASP A 1 1197 ? 0.480 -13.590 -30.004 1.00 51.94 1197 ASP A O 1
ATOM 8646 N N . TRP A 1 1198 ? -1.422 -13.704 -28.814 1.00 44.56 1198 TRP A N 1
ATOM 8647 C CA . TRP A 1 1198 ? -2.189 -14.454 -29.809 1.00 44.56 1198 TRP A CA 1
ATOM 8648 C C . TRP A 1 1198 ? -2.400 -13.700 -31.128 1.00 44.56 1198 TRP A C 1
ATOM 8650 O O . TRP A 1 1198 ? -2.603 -14.340 -32.162 1.00 44.56 1198 TRP A O 1
ATOM 8660 N N . VAL A 1 1199 ? -2.272 -12.369 -31.134 1.00 43.78 1199 VAL A N 1
ATOM 8661 C CA . VAL A 1 1199 ? -2.314 -11.562 -32.361 1.00 43.78 1199 VAL A CA 1
ATOM 8662 C C . VAL A 1 1199 ? -1.027 -11.767 -33.163 1.00 43.78 1199 VAL A C 1
ATOM 8664 O O . VAL A 1 1199 ? -1.086 -12.072 -34.356 1.00 43.78 1199 VAL A O 1
ATOM 8667 N N . SER A 1 1200 ? 0.135 -11.709 -32.505 1.00 45.88 1200 SER A N 1
ATOM 8668 C CA . SER A 1 1200 ? 1.431 -12.011 -33.134 1.00 45.88 1200 SER A CA 1
ATOM 8669 C C . SER A 1 1200 ? 1.559 -13.480 -33.559 1.00 45.88 1200 SER A C 1
ATOM 8671 O O . SER A 1 1200 ? 2.097 -13.767 -34.629 1.00 45.88 1200 SER A O 1
ATOM 8673 N N . ILE A 1 1201 ? 1.037 -14.418 -32.762 1.00 46.62 1201 ILE A N 1
ATOM 8674 C CA . ILE A 1 1201 ? 1.027 -15.855 -33.089 1.00 46.62 1201 ILE A CA 1
ATOM 8675 C C . ILE A 1 1201 ? 0.122 -16.135 -34.302 1.00 46.62 1201 ILE A C 1
ATOM 8677 O O . ILE A 1 1201 ? 0.511 -16.900 -35.184 1.00 46.62 1201 ILE A O 1
ATOM 8681 N N . GLY A 1 1202 ? -1.047 -15.488 -34.392 1.00 43.22 1202 GLY A N 1
ATOM 8682 C CA . GLY A 1 1202 ? -1.962 -15.609 -35.532 1.00 43.22 1202 GLY A CA 1
ATOM 8683 C C . GLY A 1 1202 ? -1.393 -15.042 -36.838 1.00 43.22 1202 GLY A C 1
ATOM 8684 O O . GLY A 1 1202 ? -1.521 -15.673 -37.887 1.00 43.22 1202 GLY A O 1
ATOM 8685 N N . LEU A 1 1203 ? -0.700 -13.898 -36.775 1.00 45.91 1203 LEU A N 1
ATOM 8686 C CA . LEU A 1 1203 ? -0.027 -13.286 -37.930 1.00 45.91 1203 LEU A CA 1
ATOM 8687 C C . LEU A 1 1203 ? 1.102 -14.178 -38.476 1.00 45.91 1203 LEU A C 1
ATOM 8689 O O . LEU A 1 1203 ? 1.154 -14.440 -39.677 1.00 45.91 1203 LEU A O 1
ATOM 8693 N N . LYS A 1 1204 ? 1.943 -14.725 -37.590 1.00 47.12 1204 LYS A N 1
ATOM 8694 C CA . LYS A 1 1204 ? 3.051 -15.622 -37.967 1.00 47.12 1204 LYS A CA 1
ATOM 8695 C C . LYS A 1 1204 ? 2.569 -17.003 -38.425 1.00 47.12 1204 LYS A C 1
ATOM 8697 O O . LYS A 1 1204 ? 3.131 -17.584 -39.350 1.00 47.12 1204 LYS A O 1
ATOM 8702 N N . GLY A 1 1205 ? 1.503 -17.529 -37.818 1.00 41.78 1205 GLY A N 1
ATOM 8703 C CA . GLY A 1 1205 ? 0.877 -18.789 -38.229 1.00 41.78 1205 GLY A CA 1
ATOM 8704 C C . GLY A 1 1205 ? 0.268 -18.718 -39.634 1.00 41.78 1205 GLY A C 1
ATOM 8705 O O . GLY A 1 1205 ? 0.384 -19.673 -40.404 1.00 41.78 1205 GLY A O 1
ATOM 8706 N N . ALA A 1 1206 ? -0.318 -17.572 -40.000 1.00 44.12 1206 ALA A N 1
ATOM 8707 C CA . ALA A 1 1206 ? -0.864 -17.331 -41.334 1.00 44.12 1206 ALA A CA 1
ATOM 8708 C C . ALA A 1 1206 ? 0.228 -17.236 -42.419 1.00 44.12 1206 ALA A C 1
ATOM 8710 O O . ALA A 1 1206 ? 0.037 -17.777 -43.509 1.00 44.12 1206 ALA A O 1
ATOM 8711 N N . GLU A 1 1207 ? 1.379 -16.619 -42.123 1.00 43.81 1207 GLU A N 1
ATOM 8712 C CA . GLU A 1 1207 ? 2.544 -16.577 -43.025 1.00 43.81 1207 GLU A CA 1
ATOM 8713 C C . GLU A 1 1207 ? 3.151 -17.973 -43.247 1.00 43.81 1207 GLU A C 1
ATOM 8715 O O . GLU A 1 1207 ? 3.334 -18.393 -44.391 1.00 43.81 1207 GLU A O 1
ATOM 8720 N N . VAL A 1 1208 ? 3.344 -18.756 -42.178 1.00 40.44 1208 VAL A N 1
ATOM 8721 C CA . VAL A 1 1208 ? 3.855 -20.140 -42.257 1.00 40.44 1208 VAL A CA 1
ATOM 8722 C C . VAL A 1 1208 ? 2.904 -21.059 -43.041 1.00 40.44 1208 VAL A C 1
ATOM 8724 O O . VAL A 1 1208 ? 3.349 -21.884 -43.843 1.00 40.44 1208 VAL A O 1
ATOM 8727 N N . ALA A 1 1209 ? 1.588 -20.909 -42.866 1.00 39.88 1209 ALA A N 1
ATOM 8728 C CA . ALA A 1 1209 ? 0.589 -21.674 -43.614 1.00 39.88 1209 ALA A CA 1
ATOM 8729 C C . ALA A 1 1209 ? 0.526 -21.286 -45.106 1.00 39.88 1209 ALA A C 1
ATOM 8731 O O . ALA A 1 1209 ? 0.300 -22.154 -45.954 1.00 39.88 1209 ALA A O 1
ATOM 8732 N N . LEU A 1 1210 ? 0.757 -20.011 -45.448 1.00 43.94 1210 LEU A N 1
ATOM 8733 C CA . LEU A 1 1210 ? 0.816 -19.527 -46.833 1.00 43.94 1210 LEU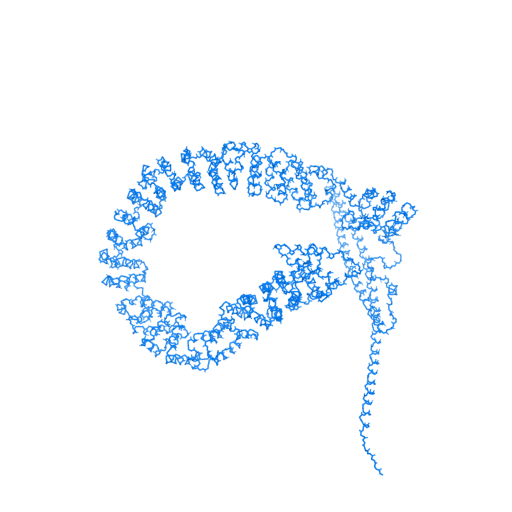 A CA 1
ATOM 8734 C C . LEU A 1 1210 ? 2.062 -20.030 -47.580 1.00 43.94 1210 LEU A C 1
ATOM 8736 O O . LEU A 1 1210 ? 1.953 -20.358 -48.765 1.00 43.94 1210 LEU A O 1
ATOM 8740 N N . ASP A 1 1211 ? 3.194 -20.173 -46.887 1.00 40.31 1211 ASP A N 1
ATOM 8741 C CA . ASP A 1 1211 ? 4.444 -20.696 -47.454 1.00 40.31 1211 ASP A CA 1
ATOM 8742 C C . ASP A 1 1211 ? 4.483 -22.238 -47.537 1.00 40.31 1211 ASP A C 1
ATOM 8744 O O . ASP A 1 1211 ? 5.059 -22.801 -48.474 1.00 40.31 1211 ASP A O 1
ATOM 8748 N N . LEU A 1 1212 ? 3.807 -22.953 -46.624 1.00 35.88 1212 LEU A N 1
ATOM 8749 C CA . LEU A 1 1212 ? 3.693 -24.424 -46.640 1.00 35.88 1212 LEU A CA 1
ATOM 8750 C C . LEU A 1 1212 ? 2.583 -24.962 -47.563 1.00 35.88 1212 LEU A C 1
ATOM 8752 O O . LEU A 1 1212 ? 2.607 -26.135 -47.952 1.00 35.88 1212 LEU A O 1
ATOM 8756 N N . ALA A 1 1213 ? 1.631 -24.123 -47.984 1.00 39.00 1213 ALA A N 1
ATOM 8757 C CA . ALA A 1 1213 ? 0.554 -24.517 -48.899 1.00 39.00 1213 ALA A CA 1
ATOM 8758 C C . ALA A 1 1213 ? 1.048 -24.936 -50.300 1.00 39.00 1213 ALA A C 1
ATOM 8760 O O . ALA A 1 1213 ? 0.319 -25.590 -51.048 1.00 39.00 1213 ALA A O 1
ATOM 8761 N N . GLY A 1 1214 ? 2.294 -24.605 -50.658 1.00 38.03 1214 GLY A N 1
ATOM 8762 C CA . GLY A 1 1214 ? 2.938 -25.080 -51.884 1.00 38.03 1214 GLY A CA 1
ATOM 8763 C C . GLY A 1 1214 ? 3.488 -26.513 -51.811 1.00 38.03 1214 GLY A C 1
ATOM 8764 O O . GLY A 1 1214 ? 3.793 -27.087 -52.857 1.00 38.03 1214 GLY A O 1
ATOM 8765 N N . THR A 1 1215 ? 3.634 -27.099 -50.615 1.00 38.47 1215 THR A N 1
ATOM 8766 C CA . THR A 1 1215 ? 4.394 -28.348 -50.403 1.00 38.47 1215 THR A CA 1
ATOM 8767 C C . THR A 1 1215 ? 3.593 -29.495 -49.775 1.00 38.47 1215 THR A C 1
ATOM 8769 O O . THR A 1 1215 ? 3.985 -30.648 -49.956 1.00 38.47 1215 THR A O 1
ATOM 8772 N N . ILE A 1 1216 ? 2.452 -29.236 -49.119 1.00 35.50 1216 ILE A N 1
ATOM 8773 C CA . ILE A 1 1216 ? 1.587 -30.274 -48.522 1.00 35.50 1216 ILE A CA 1
ATOM 8774 C C . ILE A 1 1216 ? 0.182 -30.231 -49.162 1.00 35.50 1216 ILE A C 1
ATOM 8776 O O . ILE A 1 1216 ? -0.584 -29.306 -48.889 1.00 35.50 1216 ILE A O 1
ATOM 8780 N N . PRO A 1 1217 ? -0.215 -31.233 -49.976 1.00 38.69 1217 PRO A N 1
ATOM 8781 C CA . PRO A 1 1217 ? -1.481 -31.219 -50.725 1.00 38.69 1217 PRO A CA 1
ATOM 8782 C C . PRO A 1 1217 ? -2.751 -31.085 -49.867 1.00 38.69 1217 PRO A C 1
ATOM 8784 O O . PRO A 1 1217 ? -3.760 -30.581 -50.354 1.00 38.69 1217 PRO A O 1
ATOM 8787 N N . ALA A 1 1218 ? -2.706 -31.510 -48.599 1.00 37.31 1218 ALA A N 1
ATOM 8788 C CA . ALA A 1 1218 ? -3.837 -31.442 -47.670 1.00 37.31 1218 ALA A CA 1
ATOM 8789 C C . ALA A 1 1218 ? -4.160 -30.015 -47.174 1.00 37.31 1218 ALA A C 1
ATOM 8791 O O . ALA A 1 1218 ? -5.261 -29.785 -46.691 1.00 37.31 1218 ALA A O 1
ATOM 8792 N N . LEU A 1 1219 ? -3.241 -29.049 -47.323 1.00 36.69 1219 LEU A N 1
ATOM 8793 C CA . LEU A 1 1219 ? -3.415 -27.665 -46.849 1.00 36.69 1219 LEU A CA 1
ATOM 8794 C C . LEU A 1 1219 ? -3.970 -26.710 -47.928 1.00 36.69 1219 LEU A C 1
ATOM 8796 O O . LEU A 1 1219 ? -4.246 -25.543 -47.653 1.00 36.69 1219 LEU A O 1
ATOM 8800 N N . GLY A 1 1220 ? -4.172 -27.188 -49.163 1.00 38.75 1220 GLY A N 1
ATOM 8801 C CA . GLY A 1 1220 ? -4.603 -26.357 -50.296 1.00 38.75 1220 GLY A CA 1
ATOM 8802 C C . GLY A 1 1220 ? -5.993 -25.725 -50.132 1.00 38.75 1220 GLY A C 1
ATOM 8803 O O . GLY A 1 1220 ? -6.210 -24.600 -50.586 1.00 38.75 1220 GLY A O 1
ATOM 8804 N N . SER A 1 1221 ? -6.913 -26.397 -49.434 1.00 41.50 1221 SER A N 1
ATOM 8805 C CA . SER A 1 1221 ? -8.271 -25.907 -49.138 1.00 41.50 1221 SER A CA 1
ATOM 8806 C C . SER A 1 1221 ? -8.318 -24.799 -48.076 1.00 41.50 1221 SER A C 1
ATOM 8808 O O . SER A 1 1221 ? -9.329 -24.113 -47.962 1.00 41.50 1221 SER A O 1
ATOM 8810 N N . ILE A 1 1222 ? -7.223 -24.586 -47.336 1.00 37.75 1222 ILE A N 1
ATOM 8811 C CA . ILE A 1 1222 ? -7.140 -23.700 -46.158 1.00 37.75 1222 ILE A CA 1
ATOM 8812 C C . ILE A 1 1222 ? -6.608 -22.296 -46.536 1.00 37.75 1222 ILE A C 1
ATOM 8814 O O . ILE A 1 1222 ? -6.731 -21.329 -45.786 1.00 37.75 1222 ILE A O 1
ATOM 8818 N N . THR A 1 1223 ? -6.080 -22.132 -47.754 1.00 45.38 1223 THR A N 1
ATOM 8819 C CA . THR A 1 1223 ? -5.474 -20.871 -48.235 1.00 45.38 1223 THR A CA 1
ATOM 8820 C C . THR A 1 1223 ? -6.465 -19.725 -48.475 1.00 45.38 1223 THR A C 1
ATOM 8822 O O . THR A 1 1223 ? -6.082 -18.556 -48.405 1.00 45.38 1223 THR A O 1
ATOM 8825 N N . GLY A 1 1224 ? -7.731 -20.035 -48.765 1.00 45.72 1224 GLY A N 1
ATOM 8826 C CA . GLY A 1 1224 ? -8.782 -19.038 -49.002 1.00 45.72 1224 GLY A CA 1
ATOM 8827 C C . GLY A 1 1224 ? -9.189 -18.277 -47.732 1.00 45.72 1224 GLY A C 1
ATOM 8828 O O . GLY A 1 1224 ? -9.092 -17.049 -47.723 1.00 45.72 1224 GLY A O 1
ATOM 8829 N N . PRO A 1 1225 ? -9.587 -18.980 -46.654 1.00 39.09 1225 PRO A N 1
ATOM 8830 C CA . PRO A 1 1225 ? -9.967 -18.361 -45.381 1.00 39.09 1225 PRO A CA 1
ATOM 8831 C C . PRO A 1 1225 ? -8.839 -17.546 -44.724 1.00 39.09 1225 PRO A C 1
ATOM 8833 O O . PRO A 1 1225 ? -9.070 -16.420 -44.288 1.00 39.09 1225 PRO A O 1
ATOM 8836 N N . LEU A 1 1226 ? -7.595 -18.047 -44.739 1.00 39.62 1226 LEU A N 1
ATOM 8837 C CA . LEU A 1 1226 ? -6.440 -17.363 -44.131 1.00 39.62 1226 LEU A CA 1
ATOM 8838 C C . LEU A 1 1226 ? -6.045 -16.060 -44.849 1.00 39.62 1226 LEU A C 1
ATOM 8840 O O . LEU A 1 1226 ? -5.645 -15.096 -44.198 1.00 39.62 1226 LEU A O 1
ATOM 8844 N N . ARG A 1 1227 ? -6.215 -15.975 -46.179 1.00 45.59 1227 ARG A N 1
ATOM 8845 C CA . ARG A 1 1227 ? -6.017 -14.714 -46.926 1.00 45.59 1227 ARG A CA 1
ATOM 8846 C C . ARG A 1 1227 ? -7.056 -13.649 -46.580 1.00 45.59 1227 ARG A C 1
ATOM 8848 O O . ARG A 1 1227 ? -6.735 -12.464 -46.635 1.00 45.59 1227 ARG A O 1
ATOM 8855 N N . GLY A 1 1228 ? -8.275 -14.061 -46.227 1.00 42.94 1228 GLY A N 1
ATOM 8856 C CA . GLY A 1 1228 ? -9.317 -13.154 -45.744 1.00 42.94 1228 GLY A CA 1
ATOM 8857 C C . GLY A 1 1228 ? -8.932 -12.512 -44.412 1.00 42.94 1228 GLY A C 1
ATOM 8858 O O . GLY A 1 1228 ? -9.042 -11.299 -44.264 1.00 42.94 1228 GLY A O 1
ATOM 8859 N N . ILE A 1 1229 ? -8.385 -13.303 -43.486 1.00 41.50 1229 ILE A N 1
ATOM 8860 C CA . ILE A 1 1229 ? -8.002 -12.862 -42.135 1.00 41.50 1229 ILE A CA 1
ATOM 8861 C C . ILE A 1 1229 ? -6.849 -11.841 -42.173 1.00 41.50 1229 ILE A C 1
ATOM 8863 O O . ILE A 1 1229 ? -6.953 -10.785 -41.553 1.00 41.50 1229 ILE A O 1
ATOM 8867 N N . VAL A 1 1230 ? -5.799 -12.074 -42.974 1.00 43.28 1230 VAL A N 1
ATOM 8868 C CA . VAL A 1 1230 ? -4.662 -11.132 -43.103 1.00 43.28 1230 VAL A CA 1
ATOM 8869 C C . VAL A 1 1230 ? -5.094 -9.789 -43.713 1.00 43.28 1230 VAL A C 1
ATOM 8871 O O . VAL A 1 1230 ? -4.665 -8.734 -43.255 1.00 43.28 1230 VAL A O 1
ATOM 8874 N N . GLY A 1 1231 ? -6.013 -9.798 -44.687 1.00 43.25 1231 GLY A N 1
ATOM 8875 C CA . GLY A 1 1231 ? -6.574 -8.568 -45.265 1.00 43.25 1231 GLY A CA 1
ATOM 8876 C C . GLY A 1 1231 ? -7.488 -7.777 -44.320 1.00 43.25 1231 GLY A C 1
ATOM 8877 O O . GLY A 1 1231 ? -7.765 -6.608 -44.581 1.00 43.25 1231 GLY A O 1
ATOM 8878 N N . THR A 1 1232 ? -7.943 -8.401 -43.229 1.00 43.06 1232 THR A N 1
ATOM 8879 C CA . THR A 1 1232 ? -8.859 -7.806 -42.248 1.00 43.06 1232 THR A CA 1
ATOM 8880 C C . THR A 1 1232 ? -8.111 -6.953 -41.213 1.00 43.06 1232 THR A C 1
ATOM 8882 O O . THR A 1 1232 ? -8.648 -5.955 -40.746 1.00 43.06 1232 THR A O 1
ATOM 8885 N N . ILE A 1 1233 ? -6.851 -7.278 -40.898 1.00 42.78 1233 ILE A N 1
ATOM 8886 C CA . ILE A 1 1233 ? -6.073 -6.628 -39.826 1.00 42.78 1233 ILE A CA 1
ATOM 8887 C C . ILE A 1 1233 ? -5.530 -5.250 -40.252 1.00 42.78 1233 ILE A C 1
ATOM 8889 O O . ILE A 1 1233 ? -5.636 -4.292 -39.486 1.00 42.78 1233 ILE A O 1
ATOM 8893 N N . ASP A 1 1234 ? -5.050 -5.102 -41.493 1.00 40.47 1234 ASP A N 1
ATOM 8894 C CA . ASP A 1 1234 ? -4.591 -3.803 -42.026 1.00 40.47 1234 ASP A CA 1
ATOM 8895 C C . ASP A 1 1234 ? -5.742 -2.796 -42.204 1.00 40.47 1234 ASP A C 1
ATOM 8897 O O . ASP A 1 1234 ? -5.549 -1.587 -42.075 1.00 40.47 1234 ASP A O 1
ATOM 8901 N N . ALA A 1 1235 ? -6.954 -3.297 -42.456 1.00 41.91 1235 ALA A N 1
ATOM 8902 C CA . ALA A 1 1235 ? -8.161 -2.489 -42.607 1.00 41.91 1235 ALA A CA 1
ATOM 8903 C C . ALA A 1 1235 ? -8.651 -1.887 -41.274 1.00 41.91 1235 ALA A C 1
ATOM 8905 O O . ALA A 1 1235 ? -9.199 -0.785 -41.229 1.00 41.91 1235 ALA A O 1
ATOM 8906 N N . ILE A 1 1236 ? -8.429 -2.591 -40.159 1.00 41.59 1236 ILE A N 1
ATOM 8907 C CA . ILE A 1 1236 ? -8.946 -2.219 -38.833 1.00 41.59 1236 ILE A CA 1
ATOM 8908 C C . ILE A 1 1236 ? -8.208 -1.008 -38.238 1.00 41.59 1236 ILE A C 1
ATOM 8910 O O . ILE A 1 1236 ? -8.827 -0.192 -37.550 1.00 41.59 1236 ILE A O 1
ATOM 8914 N N . HIS A 1 1237 ? -6.926 -0.810 -38.568 1.00 43.25 1237 HIS A N 1
ATOM 8915 C CA . HIS A 1 1237 ? -6.139 0.321 -38.057 1.00 43.25 1237 HIS A CA 1
ATOM 8916 C C . HIS A 1 1237 ? -6.633 1.695 -38.567 1.00 43.25 1237 HIS A C 1
ATOM 8918 O O . HIS A 1 1237 ? -6.444 2.701 -37.884 1.00 43.25 1237 HIS A O 1
ATOM 8924 N N . GLU A 1 1238 ? -7.308 1.758 -39.724 1.00 41.31 1238 GLU A N 1
ATOM 8925 C CA . GLU A 1 1238 ? -7.921 2.993 -40.254 1.00 41.31 1238 GLU A CA 1
ATOM 8926 C C . GLU A 1 1238 ? -9.335 3.266 -39.693 1.00 41.31 1238 GLU A C 1
ATOM 8928 O O . GLU A 1 1238 ? -9.767 4.423 -39.629 1.00 41.31 1238 GLU A O 1
ATOM 8933 N N . ILE A 1 1239 ? -10.055 2.232 -39.240 1.00 42.09 1239 ILE A N 1
ATOM 8934 C CA . ILE A 1 1239 ? -11.476 2.315 -38.843 1.00 42.09 1239 ILE A CA 1
ATOM 8935 C C . ILE A 1 1239 ? -11.670 2.961 -37.460 1.00 42.09 1239 ILE A C 1
ATOM 8937 O O . ILE A 1 1239 ? -12.672 3.648 -37.245 1.00 42.09 1239 ILE A O 1
ATOM 8941 N N . GLY A 1 1240 ? -10.692 2.839 -36.553 1.00 41.97 1240 GLY A N 1
ATOM 8942 C CA . GLY A 1 1240 ? -10.765 3.362 -35.177 1.00 41.97 1240 GLY A CA 1
ATOM 8943 C C . GLY A 1 1240 ? -10.973 4.881 -35.050 1.00 41.97 1240 GLY A C 1
ATOM 8944 O O . GLY A 1 1240 ? -11.279 5.372 -33.969 1.00 41.97 1240 GLY A O 1
ATOM 8945 N N . SER A 1 1241 ? -10.856 5.636 -36.148 1.00 43.91 1241 SER A N 1
ATOM 8946 C CA . SER A 1 1241 ? -11.056 7.092 -36.176 1.00 43.91 1241 SER A CA 1
ATOM 8947 C C . SER A 1 1241 ? -12.443 7.555 -36.659 1.00 43.91 1241 SER A C 1
ATOM 8949 O O . SER A 1 1241 ? -12.693 8.760 -36.688 1.00 43.91 1241 SER A O 1
ATOM 8951 N N . MET A 1 1242 ? -13.353 6.645 -37.045 1.00 44.16 1242 MET A N 1
ATOM 8952 C CA . MET A 1 1242 ? -14.577 7.002 -37.792 1.00 44.16 1242 MET A CA 1
ATOM 8953 C C . MET A 1 1242 ? -15.930 6.651 -37.148 1.00 44.16 1242 MET A C 1
ATOM 8955 O O . MET A 1 1242 ? -16.956 6.886 -37.786 1.00 44.16 1242 MET A O 1
ATOM 8959 N N . VAL A 1 1243 ? -15.996 6.159 -35.908 1.00 46.25 1243 VAL A N 1
ATOM 8960 C CA . VAL A 1 1243 ? -17.290 5.911 -35.238 1.00 46.25 1243 VAL A CA 1
ATOM 8961 C C . VAL A 1 1243 ? -17.550 7.009 -34.208 1.00 46.25 1243 VAL A C 1
ATOM 8963 O O . VAL A 1 1243 ? -17.172 6.892 -33.049 1.00 46.25 1243 VAL A O 1
ATOM 8966 N N . SER A 1 1244 ? -18.173 8.113 -34.634 1.00 41.97 1244 SER A N 1
ATOM 8967 C CA . SER A 1 1244 ? -18.567 9.199 -33.719 1.00 41.97 1244 SER A CA 1
ATOM 8968 C C . SER A 1 1244 ? -19.956 9.009 -33.103 1.00 41.97 1244 SER A C 1
ATOM 8970 O O . SER A 1 1244 ? -20.432 9.919 -32.435 1.00 41.97 1244 SER A O 1
ATOM 8972 N N . ASP A 1 1245 ? -20.619 7.874 -33.345 1.00 51.41 1245 ASP A N 1
ATOM 8973 C CA . ASP A 1 1245 ? -21.998 7.641 -32.909 1.00 51.41 1245 ASP A CA 1
ATOM 8974 C C . ASP A 1 1245 ? -22.172 6.190 -32.419 1.00 51.41 1245 ASP A C 1
ATOM 8976 O O . ASP A 1 1245 ? -22.771 5.330 -33.057 1.00 51.41 1245 ASP A O 1
ATOM 8980 N N . VAL A 1 1246 ? -21.559 5.904 -31.267 1.00 51.16 1246 VAL A N 1
ATOM 8981 C CA . VAL A 1 1246 ? -21.486 4.567 -30.642 1.00 51.16 1246 VAL A CA 1
ATOM 8982 C C . VAL A 1 1246 ? -22.880 3.976 -30.358 1.00 51.16 1246 VAL A C 1
ATOM 8984 O O . VAL A 1 1246 ? -23.068 2.766 -30.438 1.00 51.16 1246 VAL A O 1
ATOM 8987 N N . GLN A 1 1247 ? -23.887 4.821 -30.105 1.00 49.28 1247 GLN A N 1
ATOM 8988 C CA . GLN A 1 1247 ? -25.263 4.377 -29.848 1.00 49.28 1247 GLN A CA 1
ATOM 8989 C C . GLN A 1 1247 ? -26.001 3.882 -31.101 1.00 49.28 1247 GLN A C 1
ATOM 8991 O O . GLN A 1 1247 ? -26.782 2.938 -31.000 1.00 49.28 1247 GLN A O 1
ATOM 8996 N N . SER A 1 1248 ? -25.768 4.476 -32.279 1.00 56.16 1248 SER A N 1
ATOM 8997 C CA . SER A 1 1248 ? -26.399 3.994 -33.520 1.00 56.16 1248 SER A CA 1
ATOM 8998 C C . SER A 1 1248 ? -25.784 2.671 -33.973 1.00 56.16 1248 SER A C 1
ATOM 9000 O O . SER A 1 1248 ? -26.509 1.772 -34.388 1.00 56.16 1248 SER A O 1
ATOM 9002 N N . PHE A 1 1249 ? -24.472 2.511 -33.774 1.00 58.00 1249 PHE A N 1
ATOM 9003 C CA . PHE A 1 1249 ? -23.757 1.259 -34.008 1.00 58.00 1249 PHE A CA 1
ATOM 9004 C C . PHE A 1 1249 ? -24.277 0.113 -33.126 1.00 58.00 1249 PHE A C 1
ATOM 9006 O O . PHE A 1 1249 ? -24.575 -0.962 -33.641 1.00 58.00 1249 PHE A O 1
ATOM 9013 N N . GLY A 1 1250 ? -24.446 0.344 -31.817 1.00 55.28 1250 GLY A N 1
ATOM 9014 C CA . GLY A 1 1250 ? -25.008 -0.655 -30.902 1.00 55.28 1250 GLY A CA 1
ATOM 9015 C C . GLY A 1 1250 ? -26.439 -1.063 -31.275 1.00 55.28 1250 GLY A C 1
ATOM 9016 O O . GLY A 1 1250 ? -26.750 -2.252 -31.322 1.00 55.28 1250 GLY A O 1
ATOM 9017 N N . ASN A 1 1251 ? -27.303 -0.098 -31.610 1.00 60.34 1251 ASN A N 1
ATOM 9018 C CA . ASN A 1 1251 ? -28.695 -0.371 -31.993 1.00 60.34 1251 ASN A CA 1
ATOM 9019 C C . ASN A 1 1251 ? -28.808 -1.169 -33.304 1.00 60.34 1251 ASN A C 1
ATOM 9021 O O . ASN A 1 1251 ? -29.573 -2.135 -33.365 1.00 60.34 1251 ASN A O 1
ATOM 9025 N N . GLU A 1 1252 ? -28.007 -0.832 -34.319 1.00 61.25 1252 GLU A N 1
ATOM 9026 C CA . GLU A 1 1252 ? -27.962 -1.574 -35.586 1.00 61.25 1252 GLU A CA 1
ATOM 9027 C C . GLU A 1 1252 ? -27.410 -2.998 -35.370 1.00 61.25 1252 GLU A C 1
ATOM 9029 O O . GLU A 1 1252 ? -27.912 -3.962 -35.952 1.00 61.25 1252 GLU A O 1
ATOM 9034 N N . PHE A 1 1253 ? -26.431 -3.149 -34.470 1.00 58.03 1253 PHE A N 1
ATOM 9035 C CA . PHE A 1 1253 ? -25.808 -4.428 -34.126 1.00 58.03 1253 PHE A CA 1
ATOM 9036 C C . PHE A 1 1253 ? -26.749 -5.367 -33.345 1.00 58.03 1253 PHE A C 1
ATOM 9038 O O . PHE A 1 1253 ? -26.849 -6.549 -33.664 1.00 58.03 1253 PHE A O 1
ATOM 9045 N N . ALA A 1 1254 ? -27.496 -4.881 -32.354 1.00 56.75 1254 ALA A N 1
ATOM 9046 C CA . ALA A 1 1254 ? -28.336 -5.746 -31.516 1.00 56.75 1254 ALA A CA 1
ATOM 9047 C C . ALA A 1 1254 ? -29.788 -5.894 -31.987 1.00 56.75 1254 ALA A C 1
ATOM 9049 O O . ALA A 1 1254 ? -30.395 -6.937 -31.753 1.00 56.75 1254 ALA A O 1
ATOM 9050 N N . PHE A 1 1255 ? -30.352 -4.882 -32.652 1.00 59.59 1255 PHE A N 1
ATOM 9051 C CA . PHE A 1 1255 ? -31.768 -4.868 -33.043 1.00 59.59 1255 PHE A CA 1
ATOM 9052 C C . PHE A 1 1255 ? -31.987 -4.827 -34.562 1.00 59.59 1255 PHE A C 1
ATOM 9054 O O . PHE A 1 1255 ? -33.110 -5.036 -35.023 1.00 59.59 1255 PHE A O 1
ATOM 9061 N N . GLY A 1 1256 ? -30.926 -4.626 -35.356 1.00 55.44 1256 GLY A N 1
ATOM 9062 C CA . GLY A 1 1256 ? -30.992 -4.642 -36.819 1.00 55.44 1256 GLY A CA 1
ATOM 9063 C C . GLY A 1 1256 ? -31.702 -3.437 -37.446 1.00 55.44 1256 GLY A C 1
ATOM 9064 O O . GLY A 1 1256 ? -32.159 -3.557 -38.586 1.00 55.44 1256 GLY A O 1
ATOM 9065 N N . THR A 1 1257 ? -31.824 -2.319 -36.720 1.00 48.44 1257 THR A N 1
ATOM 9066 C CA . THR A 1 1257 ? -32.510 -1.086 -37.159 1.00 48.44 1257 THR A CA 1
ATOM 9067 C C . THR A 1 1257 ? -31.622 0.135 -37.136 1.00 48.44 1257 THR A C 1
ATOM 9069 O O . THR A 1 1257 ? -30.945 0.315 -36.098 1.00 48.44 1257 THR A O 1
#

pLDDT: mean 75.23, std 14.98, range [24.2, 95.62]

Secondary structure (DSSP, 8-state):
--------HHHHHHHHHHHHHHHHHHHHHHHHHHHHHHHHHHHHHHHHHHHHHHHHHHHHHHHHHHHHHHHHHHHHHHHHHHHHHHHHHHHHS-TTT-HHHHHHHHHHHHHHHHHHHHHHHHHHHHHHHHHHHHHHHHHHHHHHHHHHHHHHHHHHHTTPPPSS-HHHHHHHH---TT---S-----SSSPPPHHHHHHHHHHHHHHHHHTSHHHHHHHHHHT--SHHHHHHHHHHHHHHHHTS---HHHHHHHHHHHTTS-HHHHHHHHHHHHHHTGGGGGGGGSHHHHHHHHTT--HHHHHHHHHHHTS-HHHHHHHHHTT--HHHHHHS-HHHHHHHHHHHHHHHTT-HHHHHHHHHHHHHTT-HHHHHHHHHHHHHHSPTTHHHHHHTSHHHHHHHHH-HHHHHHHHHHHT--HHHHHHHHHHHHHSTTTHHHHHHHHTT-HHHHHHHHTTT--GGGGGG-GGGHHHHHHHHHHTSTTS-HHHHHHHHHHHHHH-GGGGGSHHHHHHHHHHHHHS-HHHHHHHTSHHHHHHHHHTHHHHHHHHHHHHTT-HHHHHHHHHTSTTTHHHHHHHHTT-HHHHHHHHHTT--TTTHHHHGGGHHHHHHHHHHHHTT-HHHHHHHHHHHHHTT-TTHHHHHHHHHHHS-GGGHHHHHHTT-HHHHHHHHH-HHHHHHHHHTTSTT-HHHHHHHHHHSHHHHHHHHHHHTT-HHHHHHHHHTT--HHHHHHTGGGHHHHHHHHHHT-SSS--HHHHHHHHHHTTTT-HHHHHHHHHHHHHHS-HHHHHHHHHTT--HHHHHH-GGGHHHHHHHHHHHHTT-HHHHHHHHHHHTTT-HHHHHHHHHHHHTTSPSSHHHHHHH-HHHHHHHHH-GGGHHHHHHHHT-SHHHHHHHHHHHHTSHHHHHHHHHHHHT-HHHHHHHGGGT--SHHHHHHHGGGHHHHHHHHHHHHSSS--HHHHHHHHHHHHHHS-HHHHHHHHHHHHHHHT--HHHHHHHHH-TTGGGSHHHHHHHHHHHHHHHTT-HHHHHHHHHHHHHHHHHH-HHHHHHHHHHHTTSSHHHHHHTT-HHHHHHHHHHT-HHHHHHHHHHHHTT-HHHHHHHHHHHHHHHHT-S-EEEEEEEETTEEEEEEEEEHHHHHHHHHHHHHHHHHS-HHHHHHHHHHHHHHHHHHTT---S---TTGGGTHHHHHHHHHT-SS--HHHHHHHHHHHHHHHTTT-GGGGGGHHHHHHHHHHHHHHHHHTT----HHHHHHHHHH--